Protein AF-A0A946FJX3-F1 (afdb_monomer)

Foldseek 3Di:
DLVLVLLVLLQVVAADDEDDDDDDPVSVVLCVVSNRHPDDPPPQPCCCVVPVDHQADEDDPVGDDPPPPHHHDPVSSQVSVQVVQVVDPPGGDDDDDDDDDDDPPCVVVVVVSRQVNADPVGRQCVPLVSVCVSVVNPRPDVDDPDVPCVLVVPPVFDQQDALDDDDPVLSSVLCCCQVVVDDDDDDDDPPRCPLRSVLSNVVSNVVVVHDDDDDDPDPVSVVSNLVVCVVSVNNLVDDDCDDPQVDVVNSVVSVVVSVVPDDDPDPVVVVVVVVVVVVVVVVVVVVVVVQQQDQFAQARDGVVRVVVVVVVCVVPPDPPVVVVDDDPPPSHDYPLNVVVVVVVVVVVVVVCVVCCVVQNDCVPHPCNVPPDPDQPPVNVVVVVVVVVVVVVVVVVLVVVCVVCVVVVHHDDPDPVSVVVVVVVVVVPDDDDPVDDPVVVVVVVVVVVDDVVVVVVVVVVVVVVVLVVLVVLQVVCLVPVVVNCPPPHCVSVVVSCCVPPPDDAPVVLPPPLVVLVVVLVLLVVLQVLLQVLLVLLVLDDPDDTAFLLSSLLSLLLLVLLLPFDPLLQVQLLQALSDLCLLVLLVVLVVLLVVLVVLQVVLCVLFVFRLVLADALVRLVQLLVLLVVQDPCCVPPPPSPVVSVVSRVSRRTPDDDSVSSSVSSVSSSVSNVSQVCSQPPPSSCVNRPPQRRRSPHPSVSSNSSNVSSVSLCVSLPDDPPSSVSSNCCSRPPDPVSSVSSNVVSVDPSSVVSVVVSVVCVVPDRSHHSVVVSVVSVVVSVVSVVVVVSVVVSPRDD

Mean predicted aligned error: 23.0 Å

Radius of gyration: 53.79 Å; Cα contacts (8 Å, |Δi|>4): 600; chains: 1; bounding box: 114×70×168 Å

Solvent-accessible surface area (backbone atoms only — not comparable to full-atom values): 46460 Å² total; per-residue (Å²): 112,74,68,49,55,53,51,53,38,58,75,65,67,47,58,72,40,72,63,85,77,93,72,64,67,72,64,54,54,53,34,42,75,67,58,23,35,75,47,80,68,87,71,59,63,63,46,23,70,76,66,75,45,79,73,82,75,82,39,55,78,93,70,56,62,93,90,56,96,66,35,58,43,75,65,57,44,51,51,53,47,40,60,57,37,64,77,41,94,91,54,76,83,78,90,81,86,87,88,79,91,80,84,65,74,64,53,58,58,54,54,70,68,36,75,89,71,43,54,94,92,60,41,63,74,76,37,67,70,53,35,19,71,64,64,75,44,83,57,84,62,84,49,86,92,47,80,59,64,68,78,71,61,60,74,85,56,83,77,68,59,68,80,55,85,67,54,74,66,47,43,49,52,31,33,40,39,42,75,66,64,43,90,80,87,88,86,76,66,92,87,70,48,64,61,50,43,49,44,25,28,53,50,29,28,45,75,72,70,51,86,84,87,88,84,70,97,47,70,70,60,51,54,55,36,50,54,50,32,38,76,67,72,44,36,83,78,58,85,84,79,84,61,97,68,64,43,71,67,53,54,51,51,54,54,48,53,47,68,70,59,65,82,68,90,68,64,59,68,61,54,49,53,52,49,52,52,51,50,51,51,48,53,55,52,50,50,52,56,49,56,37,64,33,71,51,58,51,56,76,35,26,47,48,54,52,55,51,53,53,58,60,50,72,78,51,96,66,69,73,74,57,78,73,62,78,68,83,66,59,53,68,42,34,61,67,57,53,52,53,50,50,54,50,50,51,52,50,49,51,49,50,52,54,45,35,73,80,61,42,57,70,90,73,33,94,62,56,86,63,81,74,89,79,70,54,73,71,50,47,56,47,47,53,49,48,52,49,49,48,50,49,50,50,51,49,49,54,51,46,43,53,48,33,52,71,77,74,37,84,64,61,95,40,77,66,50,39,48,50,52,50,52,57,53,66,70,43,80,80,79,64,87,95,52,63,73,68,52,52,64,49,43,65,65,56,60,77,40,75,73,60,56,53,60,54,48,64,55,50,58,59,52,53,58,56,53,52,37,56,52,58,53,57,59,39,72,76,42,56,68,65,42,52,72,74,71,47,71,62,66,58,52,55,35,47,56,75,71,65,58,100,75,69,70,62,78,68,69,67,55,48,64,49,39,52,52,54,31,60,55,44,58,60,50,47,58,53,45,38,55,49,33,61,67,62,51,51,65,68,94,88,73,77,50,22,52,37,51,45,49,51,34,51,53,53,30,52,56,48,53,73,50,57,77,56,15,66,77,36,25,75,67,29,27,82,52,88,55,30,47,60,52,46,52,51,53,51,55,54,50,51,53,43,51,52,44,49,52,50,42,28,72,77,30,35,33,45,68,89,62,48,72,57,52,65,55,34,47,50,35,27,50,35,42,64,71,49,57,100,60,22,94,81,74,36,69,62,37,49,50,36,53,48,47,41,49,73,16,45,36,68,56,88,49,65,67,53,42,34,49,41,34,50,53,50,30,54,43,44,46,51,47,52,49,62,49,64,33,67,65,55,45,66,67,37,38,92,65,54,57,42,91,76,38,61,57,68,32,42,40,48,9,16,49,50,26,50,53,50,45,70,75,39,55,71,85,49,68,54,27,48,48,29,50,50,47,74,56,65,58,57,75,69,63,50,52,58,37,28,54,54,46,69,37,83,62,40,63,56,51,49,54,51,46,60,78,40,66,87,52,55,49,82,42,45,47,68,59,53,40,53,53,43,48,52,54,29,53,56,50,44,62,52,54,52,58,57,51,73,71,62,67,72,103

Structure (mmCIF, N/CA/C/O backbone):
data_AF-A0A946FJX3-F1
#
_entry.id   AF-A0A946FJX3-F1
#
loop_
_atom_site.group_PDB
_atom_site.id
_atom_site.type_symbol
_atom_site.label_atom_id
_atom_site.label_alt_id
_atom_site.label_comp_id
_atom_site.label_asym_id
_atom_site.label_entity_id
_atom_site.label_seq_id
_atom_site.pdbx_PDB_ins_code
_atom_site.Cartn_x
_atom_site.Cartn_y
_atom_site.Cartn_z
_atom_site.occupancy
_atom_site.B_iso_or_equiv
_atom_site.auth_seq_id
_atom_site.auth_comp_id
_atom_site.auth_asym_id
_atom_site.auth_atom_id
_atom_site.pdbx_PDB_model_num
ATOM 1 N N . GLU A 1 1 ? -13.653 8.652 41.534 1.00 46.06 1 GLU A N 1
ATOM 2 C CA . GLU A 1 1 ? -14.852 9.338 42.064 1.00 46.06 1 GLU A CA 1
ATOM 3 C C . GLU A 1 1 ? -14.863 9.327 43.594 1.00 46.06 1 GLU A C 1
ATOM 5 O O . GLU A 1 1 ? -14.517 8.292 44.162 1.00 46.06 1 GLU A O 1
ATOM 10 N N . PRO A 1 2 ? -15.274 10.421 44.262 1.00 45.06 2 PRO A N 1
ATOM 11 C CA . PRO A 1 2 ? -15.344 10.531 45.730 1.00 45.06 2 PRO A CA 1
ATOM 12 C C . PRO A 1 2 ? -16.127 9.388 46.402 1.00 45.06 2 PRO A C 1
ATOM 14 O O . PRO A 1 2 ? -15.695 8.830 47.410 1.00 45.06 2 PRO A O 1
ATOM 17 N N . MET A 1 3 ? -17.206 8.930 45.762 1.00 47.16 3 MET A N 1
ATOM 18 C CA . MET A 1 3 ? -18.043 7.831 46.254 1.00 47.16 3 MET A CA 1
ATOM 19 C C . MET A 1 3 ? -17.357 6.459 46.273 1.00 47.16 3 MET A C 1
ATOM 21 O O . MET A 1 3 ? -17.781 5.575 47.016 1.00 47.16 3 MET A O 1
ATOM 25 N N . ALA A 1 4 ? -16.319 6.231 45.466 1.00 48.00 4 ALA A N 1
ATOM 26 C CA . ALA A 1 4 ? -15.557 4.980 45.517 1.00 48.00 4 ALA A CA 1
ATOM 27 C C . ALA A 1 4 ? -14.671 4.919 46.774 1.00 48.00 4 ALA A C 1
ATOM 29 O O . ALA A 1 4 ? -14.550 3.866 47.399 1.00 48.00 4 ALA A O 1
ATOM 30 N N . LEU A 1 5 ? -14.119 6.066 47.188 1.00 52.66 5 LEU A N 1
ATOM 31 C CA . LEU A 1 5 ? -13.313 6.197 48.403 1.00 52.66 5 LEU A CA 1
ATOM 32 C C . LEU A 1 5 ? -14.172 6.022 49.662 1.00 52.66 5 LEU A C 1
ATOM 34 O O . LEU A 1 5 ? -13.809 5.246 50.543 1.00 52.66 5 LEU A O 1
ATOM 38 N N . ILE A 1 6 ? -15.344 6.664 49.704 1.00 56.00 6 ILE A N 1
ATOM 39 C CA . ILE A 1 6 ? -16.327 6.514 50.790 1.00 56.00 6 ILE A CA 1
ATOM 40 C C . ILE A 1 6 ? -16.751 5.049 50.929 1.00 56.00 6 ILE A C 1
ATOM 42 O O . ILE A 1 6 ? -16.707 4.481 52.017 1.00 56.00 6 ILE A O 1
ATOM 46 N N . ARG A 1 7 ? -17.064 4.379 49.815 1.00 57.09 7 ARG A N 1
ATOM 47 C CA . ARG A 1 7 ? -17.415 2.951 49.821 1.00 57.09 7 ARG A CA 1
ATOM 48 C C . ARG A 1 7 ? -16.265 2.057 50.291 1.00 57.09 7 ARG A C 1
ATOM 50 O O . ARG A 1 7 ? -16.512 1.083 50.996 1.00 57.09 7 ARG A O 1
ATOM 57 N N . ALA A 1 8 ? -15.016 2.380 49.952 1.00 56.09 8 ALA A N 1
ATOM 58 C CA . ALA A 1 8 ? -13.848 1.639 50.432 1.00 56.09 8 ALA A CA 1
ATOM 59 C C . ALA A 1 8 ? -13.615 1.812 51.944 1.00 56.09 8 ALA A C 1
ATOM 61 O O . ALA A 1 8 ? -13.263 0.847 52.622 1.00 56.09 8 ALA A O 1
ATOM 62 N N . ILE A 1 9 ? -13.848 3.017 52.467 1.00 61.53 9 ILE A N 1
ATOM 63 C CA . ILE A 1 9 ? -13.797 3.348 53.898 1.00 61.53 9 ILE A CA 1
ATOM 64 C C . ILE A 1 9 ? -14.846 2.548 54.679 1.00 61.53 9 ILE A C 1
ATOM 66 O O . ILE A 1 9 ? -14.508 1.881 55.660 1.00 61.53 9 ILE A O 1
ATOM 70 N N . LEU A 1 10 ? -16.090 2.547 54.191 1.00 56.94 10 LEU A N 1
ATOM 71 C CA . LEU A 1 10 ? -17.204 1.819 54.801 1.00 56.94 10 LEU A CA 1
ATOM 72 C C . LEU A 1 10 ? -16.977 0.304 54.777 1.00 56.94 10 LEU A C 1
ATOM 74 O O . LEU A 1 10 ? -17.102 -0.356 55.805 1.00 56.94 10 LEU A O 1
ATOM 78 N N . ARG A 1 11 ? -16.553 -0.250 53.632 1.00 56.31 11 ARG A N 1
ATOM 79 C CA . ARG A 1 11 ? -16.230 -1.684 53.496 1.00 56.31 11 ARG A CA 1
ATOM 80 C C . ARG A 1 11 ? -15.148 -2.146 54.463 1.00 56.31 11 ARG A C 1
ATOM 82 O O . ARG A 1 11 ? -15.175 -3.283 54.918 1.00 56.31 11 ARG A O 1
ATOM 89 N N . ARG A 1 12 ? -14.183 -1.279 54.766 1.00 61.81 12 ARG A N 1
ATOM 90 C CA . ARG A 1 12 ? -13.089 -1.579 55.696 1.00 61.81 12 ARG A CA 1
ATOM 91 C C . ARG A 1 12 ? -13.442 -1.288 57.156 1.00 61.81 12 ARG A C 1
ATOM 93 O O . ARG A 1 12 ? -12.568 -1.448 58.002 1.00 61.81 12 ARG A O 1
ATOM 100 N N . LYS A 1 13 ? -14.686 -0.870 57.442 1.00 60.06 13 LYS A N 1
ATOM 101 C CA . LYS A 1 13 ? -15.153 -0.437 58.769 1.00 60.06 13 LYS A CA 1
ATOM 102 C C . LYS A 1 13 ? -14.174 0.535 59.432 1.00 60.06 13 LYS A C 1
ATOM 104 O O . LYS A 1 13 ? -13.895 0.435 60.623 1.00 60.06 13 LYS A O 1
ATOM 109 N N . VAL A 1 14 ? -13.594 1.437 58.639 1.00 61.53 14 VAL A N 1
ATOM 110 C CA . VAL A 1 14 ? -12.620 2.396 59.159 1.00 61.53 14 VAL A CA 1
ATOM 111 C C . VAL A 1 14 ? -13.385 3.441 59.953 1.00 61.53 14 VAL A C 1
ATOM 113 O O . VAL A 1 14 ? -14.088 4.270 59.381 1.00 61.53 14 VAL A O 1
ATOM 116 N N . SER A 1 15 ? -13.253 3.369 61.270 1.00 64.56 15 SER A N 1
ATOM 117 C CA . SER A 1 15 ? -13.738 4.372 62.208 1.00 64.56 15 SER A CA 1
ATOM 118 C C . SER A 1 15 ? -12.673 5.448 62.442 1.00 64.56 15 SER A C 1
ATOM 120 O O . SER A 1 15 ? -11.487 5.234 62.177 1.00 64.56 15 SER A O 1
ATOM 122 N N . ASN A 1 16 ? -13.085 6.591 62.993 1.00 60.00 16 ASN A N 1
ATOM 123 C CA . ASN A 1 16 ? -12.206 7.690 63.422 1.00 60.00 16 ASN A CA 1
ATOM 124 C C . ASN A 1 16 ? -11.522 8.463 62.285 1.00 60.00 16 ASN A C 1
ATOM 126 O O . ASN A 1 16 ? -10.405 8.963 62.437 1.00 60.00 16 ASN A O 1
ATOM 130 N N . LEU A 1 17 ? -12.178 8.579 61.133 1.00 60.81 17 LEU A N 1
ATOM 131 C CA . LEU A 1 17 ? -11.685 9.428 60.058 1.00 60.81 17 LEU A CA 1
ATOM 132 C C . LEU A 1 17 ? -11.920 10.904 60.367 1.00 60.81 17 LEU A C 1
ATOM 134 O O . LEU A 1 17 ? -12.967 11.298 60.880 1.00 60.81 17 LEU A O 1
ATOM 138 N N . LYS A 1 18 ? -10.932 11.721 60.001 1.00 51.88 18 LYS A N 1
ATOM 139 C CA . LYS A 1 18 ? -10.958 13.176 60.138 1.00 51.88 18 LYS A CA 1
ATOM 140 C C . LYS A 1 18 ? -11.013 13.793 58.748 1.00 51.88 18 LYS A C 1
ATOM 142 O O . LYS A 1 18 ? -10.108 13.577 57.941 1.00 51.88 18 LYS A O 1
ATOM 147 N N . VAL A 1 19 ? -12.072 14.541 58.459 1.00 55.62 19 VAL A N 1
ATOM 148 C CA . VAL A 1 19 ? -12.203 15.234 57.173 1.00 55.62 19 VAL A CA 1
ATOM 149 C C . VAL A 1 19 ? -11.314 16.480 57.195 1.00 55.62 19 VAL A C 1
ATOM 151 O O . VAL A 1 19 ? -11.425 17.308 58.098 1.00 55.62 19 VAL A O 1
ATOM 154 N N . VAL A 1 20 ? -10.409 16.599 56.219 1.00 44.38 20 VAL A N 1
ATOM 155 C CA . VAL A 1 20 ? -9.497 17.744 56.062 1.00 44.38 20 VAL A CA 1
ATOM 156 C C . VAL A 1 20 ? -9.786 18.406 54.714 1.00 44.38 20 VAL A C 1
ATOM 158 O O . VAL A 1 20 ? -9.312 17.942 53.681 1.00 44.38 20 VAL A O 1
ATOM 161 N N . GLY A 1 21 ? -10.591 19.470 54.724 1.00 50.50 21 GLY A N 1
ATOM 162 C CA . GLY A 1 21 ? -10.989 20.229 53.530 1.00 50.50 21 GLY A CA 1
ATOM 163 C C . GLY A 1 21 ? -12.506 20.285 53.323 1.00 50.50 21 GLY A C 1
ATOM 164 O O . GLY A 1 21 ? -13.260 19.696 54.094 1.00 50.50 21 GLY A O 1
ATOM 165 N N . SER A 1 22 ? -12.950 21.002 52.286 1.00 46.16 22 SER A N 1
ATOM 166 C CA . SER A 1 22 ? -14.371 21.107 51.941 1.00 46.16 22 SER A CA 1
ATOM 167 C C . SER A 1 22 ? -14.832 19.882 51.145 1.00 46.16 22 SER A C 1
ATOM 169 O O . SER A 1 22 ? -14.259 19.526 50.114 1.00 46.16 22 SER A O 1
ATOM 171 N N . ALA A 1 23 ? -15.886 19.230 51.627 1.00 48.88 23 ALA A N 1
ATOM 172 C CA . ALA A 1 23 ? -16.577 18.147 50.935 1.00 48.88 23 ALA A CA 1
ATOM 173 C C . ALA A 1 23 ? -18.059 18.516 50.776 1.00 48.88 23 ALA A C 1
ATOM 175 O O . ALA A 1 23 ? -18.607 19.270 51.578 1.00 48.88 23 ALA A O 1
ATOM 176 N N . HIS A 1 24 ? -18.713 18.021 49.722 1.00 49.03 24 HIS A N 1
ATOM 177 C CA . HIS A 1 24 ? -20.153 18.221 49.537 1.00 49.03 24 HIS A CA 1
ATOM 178 C C . HIS A 1 24 ? -20.919 17.611 50.725 1.00 49.03 24 HIS A C 1
ATOM 180 O O . HIS A 1 24 ? -20.652 16.476 51.106 1.00 49.03 24 HIS A O 1
ATOM 186 N N . GLY A 1 25 ? -21.879 18.349 51.299 1.00 47.72 25 GLY A N 1
ATOM 187 C CA . GLY A 1 25 ? -22.537 17.984 52.568 1.00 47.72 25 GLY A CA 1
ATOM 188 C C . GLY A 1 25 ? -23.137 16.571 52.616 1.00 47.72 25 GLY A C 1
ATOM 189 O O . GLY A 1 25 ? -23.044 15.905 53.640 1.00 47.72 25 GLY A O 1
ATOM 190 N N . ILE A 1 26 ? -23.636 16.058 51.484 1.00 46.56 26 ILE A N 1
ATOM 191 C CA . ILE A 1 26 ? -24.169 14.687 51.375 1.00 46.56 26 ILE A CA 1
ATOM 192 C C . ILE A 1 26 ? -23.117 13.609 51.692 1.00 46.56 26 ILE A C 1
ATOM 194 O O . ILE A 1 26 ? -23.454 12.585 52.284 1.00 46.56 26 ILE A O 1
ATOM 198 N N . ASP A 1 27 ? -21.852 13.834 51.336 1.00 57.12 27 ASP A N 1
ATOM 199 C CA . ASP A 1 27 ? -20.774 12.852 51.491 1.00 57.12 27 ASP A CA 1
ATOM 200 C C . ASP A 1 27 ? -20.306 12.738 52.951 1.00 57.12 27 ASP A C 1
ATOM 202 O O . ASP A 1 27 ? -19.949 11.655 53.421 1.00 57.12 27 ASP A O 1
ATOM 206 N N . VAL A 1 28 ? -20.334 13.856 53.685 1.00 58.06 28 VAL A N 1
ATOM 207 C CA . VAL A 1 28 ? -19.944 13.927 55.101 1.00 58.06 28 VAL A CA 1
ATOM 208 C C . VAL A 1 28 ? -21.049 13.365 55.987 1.00 58.06 28 VAL A C 1
ATOM 210 O O . VAL A 1 28 ? -20.761 12.573 56.881 1.00 58.06 28 VAL A O 1
ATOM 213 N N . ASP A 1 29 ? -22.310 13.684 55.694 1.00 53.59 29 ASP A N 1
ATOM 214 C CA . ASP A 1 29 ? -23.458 13.165 56.442 1.00 53.59 29 ASP A CA 1
ATOM 215 C C . ASP A 1 29 ? -23.553 11.633 56.352 1.00 53.59 29 ASP A C 1
ATOM 217 O O . ASP A 1 29 ? -23.833 10.968 57.351 1.00 53.59 29 ASP A O 1
ATOM 221 N N . LEU A 1 30 ? -23.247 11.053 55.184 1.00 54.47 30 LEU A N 1
ATOM 222 C CA . LEU A 1 30 ? -23.180 9.600 54.981 1.00 54.47 30 LEU A CA 1
ATOM 223 C C . LEU A 1 30 ? -22.065 8.939 55.805 1.00 54.47 30 LEU A C 1
ATOM 225 O O . LEU A 1 30 ? -22.273 7.868 56.372 1.00 54.47 30 LEU A O 1
ATOM 229 N N . LEU A 1 31 ? -20.892 9.569 55.900 1.00 60.12 31 LEU A N 1
ATOM 230 C CA . LEU A 1 31 ? -19.769 9.065 56.697 1.00 60.12 31 LEU A CA 1
ATOM 231 C C . LEU A 1 31 ? -19.991 9.228 58.210 1.00 60.12 31 LEU A C 1
ATOM 233 O O . LEU A 1 31 ? -19.576 8.362 58.984 1.00 60.12 31 LEU A O 1
ATOM 237 N N . CYS A 1 32 ? -20.661 10.302 58.631 1.00 56.47 32 CYS A N 1
ATOM 238 C CA . CYS A 1 32 ? -21.073 10.525 60.017 1.00 56.47 32 CYS A CA 1
ATOM 239 C C . CYS A 1 32 ? -22.176 9.541 60.434 1.00 56.47 32 CYS A C 1
ATOM 241 O O . CYS A 1 32 ? -22.057 8.889 61.469 1.00 56.47 32 CYS A O 1
ATOM 243 N N . GLY A 1 33 ? -23.214 9.363 59.607 1.00 50.56 33 GLY A N 1
ATOM 244 C CA . GLY A 1 33 ? -24.300 8.407 59.859 1.00 50.56 33 GLY A CA 1
ATOM 245 C C . GLY A 1 33 ? -23.825 6.952 59.924 1.00 50.56 33 GLY A C 1
ATOM 246 O O . GLY A 1 33 ? -24.407 6.139 60.636 1.00 50.56 33 GLY A O 1
ATOM 247 N N . ALA A 1 34 ? -22.726 6.640 59.237 1.00 56.03 34 ALA A N 1
ATOM 248 C CA . ALA A 1 34 ? -22.057 5.345 59.282 1.00 56.03 34 ALA A CA 1
ATOM 249 C C . ALA A 1 34 ? -21.139 5.125 60.499 1.00 56.03 34 ALA A C 1
ATOM 251 O O . ALA A 1 34 ? -20.547 4.052 60.619 1.00 56.03 34 ALA A O 1
ATOM 252 N N . GLY A 1 35 ? -20.937 6.140 61.348 1.00 55.56 35 GLY A N 1
ATOM 253 C CA . GLY A 1 35 ? -19.963 6.105 62.445 1.00 55.56 35 GLY A CA 1
ATOM 254 C C . GLY A 1 35 ? -18.494 6.091 61.991 1.00 55.56 35 GLY A C 1
ATOM 255 O O . GLY A 1 35 ? -17.604 5.792 62.785 1.00 55.56 35 GLY A O 1
ATOM 256 N N . ALA A 1 36 ? -18.221 6.385 60.715 1.00 60.25 36 ALA A N 1
ATOM 257 C CA . ALA A 1 36 ? -16.876 6.347 60.140 1.00 60.25 36 ALA A CA 1
ATOM 258 C C . ALA A 1 36 ? -16.088 7.642 60.406 1.00 60.25 36 ALA A C 1
ATOM 260 O O . ALA A 1 36 ? -14.871 7.601 60.597 1.00 60.25 36 ALA A O 1
ATOM 261 N N . VAL A 1 37 ? -16.775 8.788 60.444 1.00 59.62 37 VAL A N 1
ATOM 262 C CA . VAL A 1 37 ? -16.197 10.098 60.781 1.00 59.62 37 VAL A CA 1
ATOM 263 C C . VAL A 1 37 ? -16.619 10.487 62.191 1.00 59.62 37 VAL A C 1
ATOM 265 O O . VAL A 1 37 ? -17.807 10.599 62.475 1.00 59.62 37 VAL A O 1
ATOM 268 N N . SER A 1 38 ? -15.636 10.703 63.066 1.00 53.06 38 SER A N 1
ATOM 269 C CA . SER A 1 38 ? -15.865 11.147 64.446 1.00 53.06 38 SER A CA 1
ATOM 270 C C . SER A 1 38 ? -15.887 12.672 64.579 1.00 53.06 38 SER A C 1
ATOM 272 O O . SER A 1 38 ? -16.494 13.196 65.507 1.00 53.06 38 SER A O 1
ATOM 274 N N . VAL A 1 39 ? -15.242 13.397 63.654 1.00 46.88 39 VAL A N 1
ATOM 275 C CA . VAL A 1 39 ? -15.092 14.859 63.709 1.00 46.88 39 VAL A CA 1
ATOM 276 C C . VAL A 1 39 ? -15.220 15.472 62.311 1.00 46.88 39 VAL A C 1
ATOM 278 O O . VAL A 1 39 ? -14.409 15.188 61.424 1.00 46.88 39 VAL A O 1
ATOM 281 N N . SER A 1 40 ? -16.199 16.367 62.137 1.00 50.44 40 SER A N 1
ATOM 282 C CA . SER A 1 40 ? -16.328 17.252 60.971 1.00 50.44 40 SER A CA 1
ATOM 283 C C . SER A 1 40 ? -15.848 18.657 61.342 1.00 50.44 40 SER A C 1
ATOM 285 O O . SER A 1 40 ? -16.381 19.286 62.253 1.00 50.44 40 SER A O 1
ATOM 287 N N . ALA A 1 41 ? -14.796 19.136 60.675 1.00 48.94 41 ALA A N 1
ATOM 288 C CA . ALA A 1 41 ? -14.066 20.345 61.057 1.00 48.94 41 ALA A CA 1
ATOM 289 C C . ALA A 1 41 ? -14.566 21.638 60.381 1.00 48.94 41 ALA A C 1
ATOM 291 O O . ALA A 1 41 ? -13.777 22.558 60.175 1.00 48.94 41 ALA A O 1
ATOM 292 N N . GLU A 1 42 ? -15.857 21.764 60.073 1.00 53.56 42 GLU A N 1
ATOM 293 C CA . GLU A 1 42 ? -16.443 23.054 59.681 1.00 53.56 42 GLU A CA 1
ATOM 294 C C . GLU A 1 42 ? -17.167 23.709 60.861 1.00 53.56 42 GLU A C 1
ATOM 296 O O . GLU A 1 42 ? -18.385 23.651 60.968 1.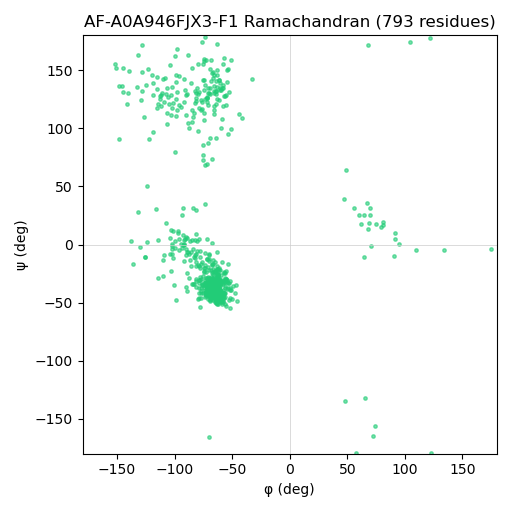00 53.56 42 GLU A O 1
ATOM 301 N N . SER A 1 43 ? -16.374 24.333 61.745 1.00 49.81 43 SER A N 1
ATOM 302 C CA . SER A 1 43 ? -16.740 25.552 62.507 1.00 49.81 43 SER A CA 1
ATOM 303 C C . SER A 1 43 ? -15.692 25.975 63.550 1.00 49.81 43 SER A C 1
ATOM 305 O O . SER A 1 43 ? -15.851 27.019 64.175 1.00 49.81 43 SER A O 1
ATOM 307 N N . TYR A 1 44 ? -14.616 25.207 63.753 1.00 47.34 44 TYR A N 1
ATOM 308 C CA . TYR A 1 44 ? -13.628 25.498 64.804 1.00 47.34 44 TYR A CA 1
ATOM 309 C C . TYR A 1 44 ? -12.379 26.227 64.286 1.00 47.34 44 TYR A C 1
ATOM 311 O O . TYR A 1 44 ? -11.992 27.265 64.814 1.00 47.34 44 TYR A O 1
ATOM 319 N N . VAL A 1 45 ? -11.790 25.730 63.192 1.00 43.53 45 VAL A N 1
ATOM 320 C CA . VAL A 1 45 ? -10.514 26.239 62.653 1.00 43.53 45 VAL A CA 1
ATOM 321 C C . VAL A 1 45 ? -10.671 27.615 61.995 1.00 43.53 45 VAL A C 1
ATOM 323 O O . VAL A 1 45 ? -9.812 28.475 62.164 1.00 43.53 45 VAL A O 1
ATOM 326 N N . GLY A 1 46 ? -11.793 27.861 61.306 1.00 46.38 46 GLY A N 1
ATOM 327 C CA . GLY A 1 46 ? -12.081 29.171 60.708 1.00 46.38 46 GLY A CA 1
ATOM 328 C C . GLY A 1 46 ? -12.277 30.268 61.757 1.00 46.38 46 GLY A C 1
ATOM 329 O O . GLY A 1 46 ? -11.787 31.375 61.591 1.00 46.38 46 GLY A O 1
ATOM 330 N N . PHE A 1 47 ? -12.903 29.951 62.896 1.00 55.25 47 PHE A N 1
ATOM 331 C CA . PHE A 1 47 ? -13.125 30.931 63.961 1.00 55.25 47 PHE A CA 1
ATOM 332 C C . PHE A 1 47 ? -11.815 31.369 64.636 1.00 55.25 47 PHE A C 1
ATOM 334 O O . PHE A 1 47 ? -11.619 32.557 64.903 1.00 55.25 47 PHE A O 1
ATOM 341 N N . GLU A 1 48 ? -10.892 30.432 64.873 1.00 58.41 48 GLU A N 1
ATOM 342 C CA . GLU A 1 48 ? -9.568 30.753 65.412 1.00 58.41 48 GLU A CA 1
ATOM 343 C C . GLU A 1 48 ? -8.715 31.539 64.406 1.00 58.41 48 GLU A C 1
ATOM 345 O O . GLU A 1 48 ? -8.062 32.506 64.792 1.00 58.41 48 GLU A O 1
ATOM 350 N N . GLN A 1 49 ? -8.763 31.196 63.115 1.00 51.31 49 GLN A N 1
ATOM 351 C CA . GLN A 1 49 ? -8.044 31.934 62.070 1.00 51.31 49 GLN A CA 1
ATOM 352 C C . GLN A 1 49 ? -8.594 33.350 61.854 1.00 51.31 49 GLN A C 1
ATOM 354 O O . GLN A 1 49 ? -7.817 34.301 61.767 1.00 51.31 49 GLN A O 1
ATOM 359 N N . ASP A 1 50 ? -9.917 33.509 61.822 1.00 50.16 50 ASP A N 1
ATOM 360 C CA . ASP A 1 50 ? -10.568 34.786 61.516 1.00 50.16 50 ASP A CA 1
ATOM 361 C C . ASP A 1 50 ? -10.570 35.749 62.713 1.00 50.16 50 ASP A C 1
ATOM 363 O O . ASP A 1 50 ? -10.535 36.973 62.546 1.00 50.16 50 ASP A O 1
ATOM 367 N N . PHE A 1 51 ? -10.600 35.218 63.942 1.00 60.06 51 PHE A N 1
ATOM 368 C CA . PHE A 1 51 ? -10.745 36.024 65.157 1.00 60.06 51 PHE A CA 1
ATOM 369 C C . PHE A 1 51 ? -9.631 35.826 66.191 1.00 60.06 51 PHE A C 1
ATOM 371 O O . PHE A 1 51 ? -9.675 36.471 67.241 1.00 60.06 51 PHE A O 1
ATOM 378 N N . GLY A 1 52 ? -8.618 34.997 65.924 1.00 64.19 52 GLY A N 1
ATOM 379 C CA . GLY A 1 52 ? -7.479 34.768 66.824 1.00 64.19 52 GLY A CA 1
ATOM 380 C C . GLY A 1 52 ? -7.878 34.211 68.193 1.00 64.19 52 GLY A C 1
ATOM 381 O O . GLY A 1 52 ? -7.201 34.481 69.182 1.00 64.19 52 GLY A O 1
ATOM 382 N N . MET A 1 53 ? -9.023 33.529 68.274 1.00 67.31 53 MET A N 1
ATOM 383 C CA . MET A 1 53 ? -9.586 32.988 69.510 1.00 67.31 53 MET A CA 1
ATOM 384 C C . MET A 1 53 ? -9.869 31.500 69.326 1.00 67.31 53 MET A C 1
ATOM 386 O O . MET A 1 53 ? -10.798 31.138 68.609 1.00 67.31 53 MET A O 1
ATOM 390 N N . ALA A 1 54 ? -9.094 30.650 69.995 1.00 69.94 54 ALA A N 1
ATOM 391 C CA . ALA A 1 54 ? -9.354 29.217 70.051 1.00 69.94 54 ALA A CA 1
ATOM 392 C C . ALA A 1 54 ? -10.535 28.964 70.990 1.00 69.94 54 ALA A C 1
ATOM 394 O O . ALA A 1 54 ? -10.426 29.230 72.186 1.00 69.94 54 ALA A O 1
ATOM 395 N N . LEU A 1 55 ? -11.668 28.496 70.460 1.00 72.94 55 LEU A N 1
ATOM 396 C CA . LEU A 1 55 ? -12.804 28.088 71.292 1.00 72.94 55 LEU A CA 1
ATOM 397 C C . LEU A 1 55 ? -12.360 26.993 72.289 1.00 72.94 55 LEU A C 1
ATOM 399 O O . LEU A 1 55 ? -11.314 26.386 72.098 1.00 72.94 55 LEU A O 1
ATOM 403 N N . PRO A 1 56 ? -13.087 26.742 73.387 1.00 70.62 56 PRO A N 1
ATOM 404 C CA . PRO A 1 56 ? -12.775 25.617 74.258 1.00 70.62 56 PRO A CA 1
ATOM 405 C C . PRO A 1 56 ? -13.071 24.293 73.543 1.00 70.62 56 PRO A C 1
ATOM 407 O O . PRO A 1 56 ? -13.821 24.265 72.570 1.00 70.62 56 PRO A O 1
ATOM 410 N N . GLU A 1 57 ? -12.474 23.189 73.974 1.00 66.62 57 GLU A N 1
ATOM 411 C CA . GLU A 1 57 ? -12.768 21.861 73.422 1.00 66.62 57 GLU A CA 1
ATOM 412 C C . GLU A 1 57 ? -13.903 21.212 74.230 1.00 66.62 57 GLU A C 1
ATOM 414 O O . GLU A 1 57 ? -13.906 21.280 75.461 1.00 66.62 57 GLU A O 1
ATOM 419 N N . PHE A 1 58 ? -14.899 20.643 73.544 1.00 66.25 58 PHE A N 1
ATOM 420 C CA . PHE A 1 58 ? -16.011 19.930 74.176 1.00 66.25 58 PHE A CA 1
ATOM 421 C C . PHE A 1 58 ? -15.709 18.436 74.178 1.00 66.25 58 PHE A C 1
ATOM 423 O O . PHE A 1 58 ? -15.536 17.861 73.106 1.00 66.25 58 PHE A O 1
ATOM 430 N N . GLN A 1 59 ? -15.650 17.820 75.355 1.00 62.84 59 GLN A N 1
ATOM 431 C CA . GLN A 1 59 ? -15.376 16.390 75.497 1.00 62.84 59 GLN A CA 1
ATOM 432 C C . GLN A 1 59 ? -16.632 15.669 75.971 1.00 62.84 59 GLN A C 1
ATOM 434 O O . GLN A 1 59 ? -17.390 16.200 76.780 1.00 62.84 59 GLN A O 1
ATOM 439 N N . THR A 1 60 ? -16.874 14.459 75.478 1.00 57.94 60 THR A N 1
ATOM 440 C CA . THR A 1 60 ? -17.949 13.625 76.027 1.00 57.94 60 THR A CA 1
ATOM 441 C C . THR A 1 60 ? -17.525 13.038 77.381 1.00 57.94 60 THR A C 1
ATOM 443 O O . THR A 1 60 ? -16.334 12.933 77.669 1.00 57.94 60 THR A O 1
ATOM 446 N N . GLU A 1 61 ? -18.480 12.688 78.254 1.00 58.69 61 GLU A N 1
ATOM 447 C CA . GLU A 1 61 ? -18.169 12.165 79.602 1.00 58.69 61 GLU A CA 1
ATOM 448 C C . GLU A 1 61 ? -17.267 10.919 79.569 1.00 58.69 61 GLU A C 1
ATOM 450 O O . GLU A 1 61 ? -16.456 10.731 80.474 1.00 58.69 61 GLU A O 1
ATOM 455 N N . ASP A 1 62 ? -17.352 10.123 78.501 1.00 57.19 62 ASP A N 1
ATOM 456 C CA . ASP A 1 62 ? -16.542 8.919 78.297 1.00 57.19 62 ASP A CA 1
ATOM 457 C C . ASP A 1 62 ? -15.084 9.218 77.875 1.00 57.19 62 ASP A C 1
ATOM 459 O O . ASP A 1 62 ? -14.224 8.341 77.962 1.00 57.19 62 ASP A O 1
ATOM 463 N N . GLU A 1 63 ? -14.785 10.446 77.437 1.00 54.81 63 GLU A N 1
ATOM 464 C CA . GLU A 1 63 ? -13.478 10.867 76.899 1.00 54.81 63 GLU A CA 1
ATOM 465 C C . GLU A 1 63 ? -12.645 11.711 77.884 1.00 54.81 63 GLU A C 1
ATOM 467 O O . GLU A 1 63 ? -11.476 11.994 77.619 1.00 54.81 63 GLU A O 1
ATOM 472 N N . ALA A 1 64 ? -13.218 12.124 79.019 1.00 57.59 64 ALA A N 1
ATOM 473 C CA . ALA A 1 64 ? -12.582 13.062 79.944 1.00 57.59 64 ALA A CA 1
ATOM 474 C C . ALA A 1 64 ? -11.554 12.391 80.884 1.00 57.59 64 ALA A C 1
ATOM 476 O O . ALA A 1 64 ? -11.888 11.495 81.664 1.00 57.59 64 ALA A O 1
ATOM 477 N N . GLU A 1 65 ? -10.301 12.869 80.884 1.00 56.59 65 GLU A N 1
ATOM 478 C CA . GLU A 1 65 ? -9.270 12.415 81.832 1.00 56.59 65 GLU A CA 1
ATOM 479 C C . GLU A 1 65 ? -9.541 12.937 83.265 1.00 56.59 65 GLU A C 1
ATOM 481 O O . GLU A 1 65 ? -9.656 14.152 83.475 1.00 56.59 65 GLU A O 1
ATOM 486 N N . PRO A 1 66 ? -9.602 12.067 84.297 1.00 51.84 66 PRO A N 1
ATOM 487 C CA . PRO A 1 66 ? -9.893 12.501 85.660 1.00 51.84 66 PRO A CA 1
ATOM 488 C C . PRO A 1 66 ? -8.779 13.392 86.230 1.00 51.84 66 PRO A C 1
ATOM 490 O O . PRO A 1 66 ? -7.647 12.951 86.421 1.00 51.84 66 PRO A O 1
ATOM 493 N N . GLY A 1 67 ? -9.123 14.634 86.581 1.00 56.62 67 GLY A N 1
ATOM 494 C CA . GLY A 1 67 ? -8.233 15.576 87.277 1.00 56.62 67 GLY A CA 1
ATOM 495 C C . GLY A 1 67 ? -7.737 16.755 86.435 1.00 56.62 67 GLY A C 1
ATOM 496 O O . GLY A 1 67 ? -7.124 17.669 86.987 1.00 56.62 67 GLY A O 1
ATOM 497 N N . ILE A 1 68 ? -8.052 16.787 85.140 1.00 54.88 68 ILE A N 1
ATOM 498 C CA . ILE A 1 68 ? -7.875 17.955 84.271 1.00 54.88 68 ILE A CA 1
ATOM 499 C C . ILE A 1 68 ? -9.276 18.518 84.014 1.00 54.88 68 ILE A C 1
ATOM 501 O O . ILE A 1 68 ? -10.212 17.755 83.807 1.00 54.88 68 ILE A O 1
ATOM 505 N N . GLY A 1 69 ? -9.466 19.835 84.116 1.00 58.06 69 GLY A N 1
ATOM 506 C CA . GLY A 1 69 ? -10.784 20.476 84.003 1.00 58.06 69 GLY A CA 1
ATOM 507 C C . GLY A 1 69 ? -11.392 20.383 82.597 1.00 58.06 69 GLY A C 1
ATOM 508 O O . GLY A 1 69 ? -11.407 21.380 81.882 1.00 58.06 69 GLY A O 1
ATOM 509 N N . ALA A 1 70 ? -11.872 19.200 82.210 1.00 63.47 70 ALA A N 1
ATOM 510 C CA . ALA A 1 70 ? -12.549 18.928 80.949 1.00 63.47 70 ALA A CA 1
ATOM 511 C C . ALA A 1 70 ? -13.971 19.505 80.951 1.00 63.47 70 ALA A C 1
ATOM 513 O O . ALA A 1 70 ? -14.706 19.401 81.937 1.00 63.47 70 ALA A O 1
ATOM 514 N N . ILE A 1 71 ? -14.367 20.117 79.836 1.00 69.62 71 ILE A N 1
ATOM 515 C CA . ILE A 1 71 ? -15.719 20.641 79.649 1.00 69.62 71 ILE A CA 1
ATOM 516 C C . ILE A 1 71 ? -16.587 19.527 79.069 1.00 69.62 71 ILE A C 1
ATOM 518 O O . ILE A 1 71 ? -16.488 19.227 77.881 1.00 69.62 71 ILE A O 1
ATOM 522 N N . THR A 1 72 ? -17.442 18.949 79.913 1.00 69.88 72 THR A N 1
ATOM 523 C CA . THR A 1 72 ? -18.280 17.792 79.556 1.00 69.88 72 THR A CA 1
ATOM 524 C C . THR A 1 72 ? -19.768 18.100 79.414 1.00 69.88 72 THR A C 1
ATOM 526 O O . THR A 1 72 ? -20.533 17.266 78.938 1.00 69.88 72 THR A O 1
ATOM 529 N N . THR A 1 73 ? -20.204 19.306 79.795 1.00 77.00 73 THR A N 1
ATOM 530 C CA . THR A 1 73 ? -21.613 19.719 79.711 1.00 77.00 73 THR A CA 1
ATOM 531 C C . THR A 1 73 ? -21.789 20.928 78.795 1.00 77.00 73 THR A C 1
ATOM 533 O O . THR A 1 73 ? -20.957 21.848 78.832 1.00 77.00 73 THR A O 1
ATOM 536 N N . PRO A 1 74 ? -22.839 20.964 77.946 1.00 72.75 74 PRO A N 1
ATOM 537 C CA . PRO A 1 74 ? -23.085 22.092 77.044 1.00 72.75 74 PRO A CA 1
ATOM 538 C C . PRO A 1 74 ? -23.108 23.443 77.774 1.00 72.75 74 PRO A C 1
ATOM 540 O O . PRO A 1 74 ? -22.658 24.459 77.249 1.00 72.75 74 PRO A O 1
ATOM 543 N N . GLU A 1 75 ? -23.583 23.454 79.015 1.00 81.31 75 GLU A N 1
ATOM 544 C CA . GLU A 1 75 ? -23.630 24.608 79.904 1.00 81.31 75 GLU A CA 1
ATOM 545 C C . GLU A 1 75 ? -22.228 25.118 80.249 1.00 81.31 75 GLU A C 1
ATOM 547 O O . GLU A 1 75 ? -21.954 26.304 80.053 1.00 81.31 75 GLU A O 1
ATOM 552 N N . ALA A 1 76 ? -21.321 24.233 80.677 1.00 78.19 76 ALA A N 1
ATOM 553 C CA . ALA A 1 76 ? -19.935 24.599 80.965 1.00 78.19 76 ALA A CA 1
ATOM 554 C C . ALA A 1 76 ? -19.211 25.109 79.706 1.00 78.19 76 ALA A C 1
ATOM 556 O O . ALA A 1 76 ? -18.419 26.052 79.774 1.00 78.19 76 ALA A O 1
ATOM 557 N N . TYR A 1 77 ? -19.539 24.548 78.538 1.00 81.00 77 TYR A N 1
ATOM 558 C CA . TYR A 1 77 ? -19.019 25.015 77.255 1.00 81.00 77 TYR A CA 1
ATOM 559 C C . TYR A 1 77 ? -19.497 26.423 76.923 1.00 81.00 77 TYR A C 1
ATOM 561 O O . TYR A 1 77 ? -18.693 27.303 76.612 1.00 81.00 77 TYR A O 1
ATOM 569 N N . PHE A 1 78 ? -20.802 26.677 77.037 1.00 82.12 78 PHE A N 1
ATOM 570 C CA . PHE A 1 78 ? -21.340 28.008 76.789 1.00 82.12 78 PHE A CA 1
ATOM 571 C C . PHE A 1 78 ? -20.783 29.047 77.758 1.00 82.12 78 PHE A C 1
ATOM 573 O O . PHE A 1 78 ? -20.576 30.186 77.340 1.00 82.12 78 PHE A O 1
ATOM 580 N N . ASP A 1 79 ? -20.521 28.695 79.014 1.00 83.00 79 ASP A N 1
ATOM 581 C CA . ASP A 1 79 ? -19.935 29.616 79.991 1.00 83.00 79 ASP A CA 1
ATOM 582 C C . ASP A 1 79 ? -18.471 29.953 79.650 1.00 83.00 79 ASP A C 1
ATOM 584 O O . ASP A 1 79 ? -18.074 31.126 79.684 1.00 83.00 79 ASP A O 1
ATOM 588 N N . ALA A 1 80 ? -17.688 28.965 79.206 1.00 80.69 80 ALA A N 1
ATOM 589 C CA . ALA A 1 80 ? -16.326 29.179 78.720 1.00 80.69 80 ALA A CA 1
ATOM 590 C C . ALA A 1 80 ? -16.299 30.065 77.459 1.00 80.69 80 ALA A C 1
ATOM 592 O O . ALA A 1 80 ? -15.588 31.073 77.417 1.00 80.69 80 ALA A O 1
ATOM 593 N N . VAL A 1 81 ? -17.156 29.781 76.470 1.00 79.69 81 VAL A N 1
ATOM 594 C CA . VAL A 1 81 ? -17.287 30.603 75.252 1.00 79.69 81 VAL A CA 1
ATOM 595 C C . VAL A 1 81 ? -17.802 32.010 75.571 1.00 79.69 81 VAL A C 1
ATOM 597 O O . VAL A 1 81 ? -17.368 32.983 74.956 1.00 79.69 81 VAL A O 1
ATOM 600 N N . THR A 1 82 ? -18.691 32.161 76.556 1.00 82.75 82 THR A N 1
ATOM 601 C CA . THR A 1 82 ? -19.190 33.478 76.990 1.00 82.75 82 THR A CA 1
ATOM 602 C C . THR A 1 82 ? -18.078 34.314 77.615 1.00 82.75 82 THR A C 1
ATOM 604 O O . THR A 1 82 ? -17.965 35.504 77.314 1.00 82.75 82 THR A O 1
ATOM 607 N N . THR A 1 83 ? -17.217 33.692 78.422 1.00 82.69 83 THR A N 1
ATOM 608 C CA . THR A 1 83 ? -16.041 34.345 79.017 1.00 82.69 83 THR A CA 1
ATOM 609 C C . THR A 1 83 ? -15.063 34.819 77.942 1.00 82.69 83 THR A C 1
ATOM 611 O O . THR A 1 83 ? -14.549 35.935 78.015 1.00 82.69 83 THR A O 1
ATOM 614 N N . MET A 1 84 ? -14.853 34.013 76.900 1.00 79.88 84 MET A N 1
ATOM 615 C CA . MET A 1 84 ? -14.028 34.397 75.755 1.00 79.88 84 MET A CA 1
ATOM 616 C C . MET A 1 84 ? -14.649 35.535 74.942 1.00 79.88 84 MET A C 1
ATOM 618 O O . MET A 1 84 ? -13.988 36.531 74.655 1.00 79.88 84 MET A O 1
ATOM 622 N N . ALA A 1 85 ? -15.939 35.432 74.617 1.00 78.75 85 ALA A N 1
ATOM 623 C CA . ALA A 1 85 ? -16.652 36.450 73.853 1.00 78.75 85 ALA A CA 1
ATOM 624 C C . ALA A 1 85 ? -16.665 37.815 74.568 1.00 78.75 85 ALA A C 1
ATOM 626 O O . ALA A 1 85 ? -16.625 38.848 73.902 1.00 78.75 85 ALA A O 1
ATOM 627 N N . ALA A 1 86 ? -16.648 37.842 75.907 1.00 79.94 86 ALA A N 1
ATOM 628 C CA . ALA A 1 86 ? -16.570 39.073 76.696 1.00 79.94 86 ALA A CA 1
ATOM 629 C C . ALA A 1 86 ? -15.266 39.870 76.482 1.00 79.94 86 ALA A C 1
ATOM 631 O O . ALA A 1 86 ? -15.246 41.079 76.719 1.00 79.94 86 ALA A O 1
ATOM 632 N N . GLN A 1 87 ? -14.195 39.235 75.988 1.00 76.62 87 GLN A N 1
ATOM 633 C CA . GLN A 1 87 ? -12.937 39.914 75.645 1.00 76.62 87 GLN A CA 1
ATOM 634 C C . GLN A 1 87 ? -13.061 40.781 74.377 1.00 76.62 87 GLN A C 1
ATOM 636 O O . GLN A 1 87 ? -12.191 41.608 74.098 1.00 76.62 87 GLN A O 1
ATOM 641 N N . ARG A 1 88 ? -14.150 40.637 73.608 1.00 73.69 88 ARG A N 1
ATOM 642 C CA . ARG A 1 88 ? -14.412 41.376 72.366 1.00 73.69 88 ARG A CA 1
ATOM 643 C C . ARG A 1 88 ? -15.634 42.280 72.532 1.00 73.69 88 ARG A C 1
ATOM 645 O O . ARG A 1 88 ? -16.762 41.834 72.737 1.00 73.69 88 ARG A O 1
ATOM 652 N N . LYS A 1 89 ? -15.428 43.594 72.408 1.00 76.56 89 LYS A N 1
ATOM 653 C CA . LYS A 1 89 ? -16.502 44.586 72.567 1.00 76.56 89 LYS A CA 1
ATOM 654 C C . LYS A 1 89 ? -17.596 44.374 71.509 1.00 76.56 89 LYS A C 1
ATOM 656 O O . LYS A 1 89 ? -17.319 44.402 70.316 1.00 76.56 89 LYS A O 1
ATOM 661 N N . GLY A 1 90 ? -18.841 44.200 71.959 1.00 79.62 90 GLY A N 1
ATOM 662 C CA . GLY A 1 90 ? -20.020 44.033 71.096 1.00 79.62 90 GLY A CA 1
ATOM 663 C C . GLY A 1 90 ? -20.426 42.583 70.811 1.00 79.62 90 GLY A C 1
ATOM 664 O O . GLY A 1 90 ? -21.415 42.366 70.117 1.00 79.62 90 GLY A O 1
ATOM 665 N N . TRP A 1 91 ? -19.708 41.595 71.348 1.00 80.62 91 TRP A N 1
ATOM 666 C CA . TRP A 1 91 ? -20.014 40.180 71.149 1.00 80.62 91 TRP A CA 1
ATOM 667 C C . TRP A 1 91 ? -20.934 39.645 72.253 1.00 80.62 91 TRP A C 1
ATOM 669 O O . TRP A 1 91 ? -20.812 40.019 73.419 1.00 80.62 91 TRP A O 1
ATOM 679 N N . ARG A 1 92 ? -21.875 38.764 71.889 1.00 79.88 92 ARG A N 1
ATOM 680 C CA . ARG A 1 92 ? -22.765 38.079 72.838 1.00 79.88 92 ARG A CA 1
ATOM 681 C C . ARG A 1 92 ? -23.052 36.662 72.365 1.00 79.88 92 ARG A C 1
ATOM 683 O O . ARG A 1 92 ? -23.494 36.470 71.235 1.00 79.88 92 ARG A O 1
ATOM 690 N N . VAL A 1 93 ? -22.897 35.690 73.257 1.00 79.81 93 VAL A N 1
ATOM 691 C CA . VAL A 1 93 ? -23.322 34.309 73.005 1.00 79.81 93 VAL A CA 1
ATOM 692 C C . VAL A 1 93 ? -24.850 34.242 73.045 1.00 79.81 93 VAL A C 1
ATOM 694 O O . VAL A 1 93 ? -25.482 34.704 73.997 1.00 79.81 93 VAL A O 1
ATOM 697 N N . ARG A 1 94 ? -25.467 33.702 71.990 1.00 76.25 94 ARG A N 1
ATOM 698 C CA . ARG A 1 94 ? -26.914 33.450 71.931 1.00 76.25 94 ARG A CA 1
ATOM 699 C C . ARG A 1 94 ? -27.162 31.953 72.045 1.00 76.25 94 ARG A C 1
ATOM 701 O O . ARG A 1 94 ? -26.593 31.187 71.282 1.00 76.25 94 ARG A O 1
ATOM 708 N N . ARG A 1 95 ? -28.052 31.563 72.956 1.00 78.56 95 ARG A N 1
ATOM 709 C CA . ARG A 1 95 ? -28.484 30.173 73.134 1.00 78.56 95 ARG A CA 1
ATOM 710 C C . ARG A 1 95 ? -29.761 29.939 72.328 1.00 78.56 95 ARG A C 1
ATOM 712 O O . ARG A 1 95 ? -30.764 30.606 72.575 1.00 78.56 95 ARG A O 1
ATOM 719 N N . PHE A 1 96 ? -29.712 29.038 71.354 1.00 62.62 96 PHE A N 1
ATOM 720 C CA . PHE A 1 96 ? -30.884 28.524 70.648 1.00 62.62 96 PHE A CA 1
ATOM 721 C C . PHE A 1 96 ? -30.599 27.097 70.166 1.00 62.62 96 PHE A C 1
ATOM 723 O O . PHE A 1 96 ? -29.446 26.747 69.933 1.00 62.62 96 PHE A O 1
ATOM 730 N N . GLY A 1 97 ? -31.648 26.284 70.046 1.00 70.12 97 GLY A N 1
ATOM 731 C CA . GLY A 1 97 ? -31.591 24.949 69.453 1.00 70.12 97 GLY A CA 1
ATOM 732 C C . GLY A 1 97 ? -32.436 24.911 68.184 1.00 70.12 97 GLY A C 1
ATOM 733 O O . GLY A 1 97 ? -33.484 25.558 68.127 1.00 70.12 97 GLY A O 1
ATOM 734 N N . THR A 1 98 ? -31.985 24.164 67.180 1.00 53.38 98 THR A N 1
ATOM 735 C CA . THR A 1 98 ? -32.719 23.961 65.926 1.00 53.38 98 THR A CA 1
ATOM 736 C C . THR A 1 98 ? -33.147 22.504 65.833 1.00 53.38 98 THR A C 1
ATOM 738 O O . THR A 1 98 ? -32.317 21.605 65.914 1.00 53.38 98 THR A O 1
ATOM 741 N N . PHE A 1 99 ? -34.444 22.279 65.637 1.00 52.78 99 PHE A N 1
ATOM 742 C CA . PHE A 1 99 ? -35.009 20.965 65.349 1.00 52.78 99 PHE A CA 1
ATOM 743 C C . PHE A 1 99 ? -35.393 20.921 63.870 1.00 52.78 99 PHE A C 1
ATOM 745 O O . PHE A 1 99 ? -36.119 21.799 63.402 1.00 52.78 99 PHE A O 1
ATOM 752 N N . ALA A 1 100 ? -34.916 19.915 63.137 1.00 43.94 100 ALA A N 1
ATOM 753 C CA . ALA A 1 100 ? -35.255 19.704 61.734 1.00 43.94 100 ALA A CA 1
ATOM 754 C C . ALA A 1 100 ? -35.628 18.229 61.496 1.00 43.94 100 ALA A C 1
ATOM 756 O O . ALA A 1 100 ? -34.943 17.344 62.012 1.00 43.94 100 ALA A O 1
ATOM 757 N N . PRO A 1 101 ? -36.704 17.937 60.742 1.00 45.06 101 PRO A N 1
ATOM 758 C CA . PRO A 1 101 ? -37.021 16.578 60.329 1.00 45.06 101 PRO A CA 1
ATOM 759 C C . PRO A 1 101 ? -36.104 16.167 59.172 1.00 45.06 101 PRO A C 1
ATOM 761 O O . PRO A 1 101 ? -36.181 16.728 58.080 1.00 45.06 101 PRO A O 1
ATOM 764 N N . PHE A 1 102 ? -35.252 15.171 59.396 1.00 50.44 102 PHE A N 1
ATOM 765 C CA . PHE A 1 102 ? -34.471 14.541 58.335 1.00 50.44 102 PHE A CA 1
ATOM 766 C C . PHE A 1 102 ? -35.253 13.342 57.783 1.00 50.44 102 PHE A C 1
ATOM 768 O O . PHE A 1 102 ? -35.633 12.439 58.526 1.00 50.44 102 PHE A O 1
ATOM 775 N N . THR A 1 103 ? -35.541 13.329 56.481 1.00 49.31 103 THR A N 1
ATOM 776 C CA . THR A 1 103 ? -36.155 12.173 55.811 1.00 49.31 103 THR A CA 1
ATOM 777 C C . THR A 1 103 ? -35.077 11.162 55.430 1.00 49.31 103 THR A C 1
ATOM 779 O O . THR A 1 103 ? -34.285 11.395 54.522 1.00 49.31 103 THR A O 1
ATOM 782 N N . PHE A 1 104 ? -35.068 10.019 56.113 1.00 56.25 104 PHE A N 1
ATOM 783 C CA . PHE A 1 104 ? -34.019 8.994 56.062 1.00 56.25 104 PHE A CA 1
ATOM 784 C C . PHE A 1 104 ? -34.131 7.986 54.899 1.00 56.25 104 PHE A C 1
ATOM 786 O O . PHE A 1 104 ? -33.730 6.835 55.043 1.00 56.25 104 PHE A O 1
ATOM 793 N N . GLY A 1 105 ? -34.656 8.380 53.734 1.00 57.38 105 GLY A N 1
ATOM 794 C CA . GLY A 1 105 ? -34.836 7.453 52.599 1.00 57.38 105 GLY A CA 1
ATOM 795 C C . GLY A 1 105 ? -33.538 6.759 52.153 1.00 57.38 105 GLY A C 1
ATOM 796 O O . GLY A 1 105 ? -33.548 5.587 51.789 1.00 57.38 105 GLY A O 1
ATOM 797 N N . ASN A 1 106 ? -32.401 7.447 52.280 1.00 58.25 106 ASN A N 1
ATOM 798 C CA . ASN A 1 106 ? -31.091 6.930 51.876 1.00 58.25 106 ASN A CA 1
ATOM 799 C C . ASN A 1 106 ? -30.426 6.020 52.928 1.00 58.25 106 ASN A C 1
ATOM 801 O O . ASN A 1 106 ? -29.449 5.347 52.605 1.00 58.25 106 ASN A O 1
ATOM 805 N N . ILE A 1 107 ? -30.944 5.956 54.165 1.00 62.56 107 ILE A N 1
ATOM 806 C CA . ILE A 1 107 ? -30.408 5.049 55.198 1.00 62.56 107 ILE A CA 1
ATOM 807 C C . ILE A 1 107 ? -30.652 3.583 54.823 1.00 62.56 107 ILE A C 1
ATOM 809 O O . ILE A 1 107 ? -29.807 2.737 55.097 1.00 62.56 107 ILE A O 1
ATOM 813 N N . ALA A 1 108 ? -31.762 3.274 54.147 1.00 65.12 108 ALA A N 1
ATOM 814 C CA . ALA A 1 108 ? -32.019 1.920 53.657 1.00 65.12 108 ALA A CA 1
ATOM 815 C C . ALA A 1 108 ? -30.935 1.468 52.661 1.00 65.12 108 ALA A C 1
ATOM 817 O O . ALA A 1 108 ? -30.358 0.400 52.827 1.00 65.12 108 ALA A O 1
ATOM 818 N N . ILE A 1 109 ? -30.567 2.339 51.712 1.00 67.88 109 ILE A N 1
ATOM 819 C CA . ILE A 1 109 ? -29.475 2.091 50.753 1.00 67.88 109 ILE A CA 1
ATOM 820 C C . ILE A 1 109 ? -28.149 1.877 51.490 1.00 67.88 109 ILE A C 1
ATOM 822 O O . ILE A 1 109 ? -27.358 1.014 51.121 1.00 67.88 109 ILE A O 1
ATOM 826 N N . PHE A 1 110 ? -27.894 2.653 52.546 1.00 66.75 110 PHE A N 1
ATOM 827 C CA . PHE A 1 110 ? -26.703 2.482 53.370 1.00 66.75 110 PHE A CA 1
ATOM 828 C C . PHE A 1 110 ? -26.667 1.106 54.055 1.00 66.75 110 PHE A C 1
ATOM 830 O O . PHE A 1 110 ? -25.638 0.431 54.008 1.00 66.75 110 PHE A O 1
ATOM 837 N N . HIS A 1 111 ? -27.785 0.658 54.632 1.00 70.44 111 HIS A N 1
ATOM 838 C CA . HIS A 1 111 ? -27.886 -0.684 55.204 1.00 70.44 111 HIS A CA 1
ATOM 839 C C . HIS A 1 111 ? -27.712 -1.779 54.145 1.00 70.44 111 HIS A C 1
ATOM 841 O O . HIS A 1 111 ? -27.000 -2.747 54.406 1.00 70.44 111 HIS A O 1
ATOM 847 N N . ASP A 1 112 ? -28.259 -1.613 52.941 1.00 71.38 112 ASP A N 1
ATOM 848 C CA . ASP A 1 112 ? -28.081 -2.567 51.837 1.00 71.38 112 ASP A CA 1
ATOM 849 C C . ASP A 1 112 ? -26.619 -2.672 51.368 1.00 71.38 112 ASP A C 1
ATOM 851 O O . ASP A 1 112 ? -26.219 -3.681 50.789 1.00 71.38 112 ASP A O 1
ATOM 855 N N . LEU A 1 113 ? -25.788 -1.656 51.625 1.00 71.69 113 LEU A N 1
ATOM 856 C CA . LEU A 1 113 ? -24.355 -1.664 51.311 1.00 71.69 113 LEU A CA 1
ATOM 857 C C . LEU A 1 113 ? -23.483 -2.300 52.404 1.00 71.69 113 LEU A C 1
ATOM 859 O O . LEU A 1 113 ? -22.275 -2.446 52.192 1.00 71.69 113 LEU A O 1
ATOM 863 N N . ALA A 1 114 ? -24.047 -2.664 53.557 1.00 72.88 114 ALA A N 1
ATOM 864 C CA . ALA A 1 114 ? -23.300 -3.334 54.612 1.00 72.88 114 ALA A CA 1
ATOM 865 C C . ALA A 1 114 ? -22.980 -4.781 54.184 1.00 72.88 114 ALA A C 1
ATOM 867 O O . ALA A 1 114 ? -23.914 -5.546 53.936 1.00 72.88 114 ALA A O 1
ATOM 868 N N . PRO A 1 115 ? -21.697 -5.204 54.146 1.00 72.94 115 PRO A N 1
ATOM 869 C CA . PRO A 1 115 ? -21.324 -6.557 53.712 1.00 72.94 115 PRO A CA 1
ATOM 870 C C . PRO A 1 115 ? -21.994 -7.685 54.508 1.00 72.94 115 PRO A C 1
ATOM 872 O O . PRO A 1 115 ? -22.168 -8.790 54.012 1.00 72.94 115 PRO A O 1
ATOM 875 N N . GLU A 1 116 ? -22.394 -7.388 55.745 1.00 76.62 116 GLU A N 1
ATOM 876 C CA . GLU A 1 116 ? -23.119 -8.278 56.659 1.00 76.62 116 GLU A CA 1
ATOM 877 C C . GLU A 1 116 ? -24.509 -8.674 56.141 1.00 76.62 116 GLU A C 1
ATOM 879 O O . GLU A 1 116 ? -25.017 -9.733 56.502 1.00 76.62 116 GLU A O 1
ATOM 884 N N . ASN A 1 117 ? -25.110 -7.832 55.295 1.00 76.81 117 ASN A N 1
ATOM 885 C CA . ASN A 1 117 ? -26.445 -8.023 54.735 1.00 76.81 117 ASN A CA 1
ATOM 886 C C . ASN A 1 117 ? -26.418 -8.722 53.366 1.00 76.81 117 ASN A C 1
ATOM 888 O O . ASN A 1 117 ? -27.476 -8.985 52.791 1.00 76.81 117 ASN A O 1
ATOM 892 N N . TRP A 1 118 ? -25.234 -9.020 52.818 1.00 80.75 118 TRP A N 1
ATOM 893 C CA . TRP A 1 118 ? -25.108 -9.677 51.518 1.00 80.75 118 TRP A CA 1
ATOM 894 C C . TRP A 1 118 ? -25.194 -11.203 51.652 1.00 80.75 118 TRP A C 1
ATOM 896 O O . TRP A 1 118 ? -24.594 -11.777 52.564 1.00 80.75 118 TRP A O 1
ATOM 906 N N . PRO A 1 119 ? -25.894 -11.899 50.737 1.00 76.00 119 PRO A N 1
ATOM 907 C CA . PRO A 1 119 ? -25.857 -13.357 50.684 1.00 76.00 119 PRO A CA 1
ATOM 908 C C . PRO A 1 119 ? -24.421 -13.840 50.433 1.00 76.00 119 PRO A C 1
ATOM 910 O O . PRO A 1 119 ? -23.705 -13.258 49.616 1.00 76.00 119 PRO A O 1
ATOM 913 N N . GLY A 1 120 ? -23.992 -14.905 51.117 1.00 67.94 120 GLY A N 1
ATOM 914 C CA . GLY A 1 120 ? -22.594 -15.367 51.097 1.00 67.94 120 GLY A CA 1
ATOM 915 C C . GLY A 1 120 ? -22.051 -15.782 49.719 1.00 67.94 120 GLY A C 1
ATOM 916 O O . GLY A 1 120 ? -20.843 -15.754 49.511 1.00 67.94 120 GLY A O 1
ATOM 917 N N . ASP A 1 121 ? -22.927 -16.127 48.777 1.00 68.38 121 ASP A N 1
ATOM 918 C CA . ASP A 1 121 ? -22.648 -16.475 47.376 1.00 68.38 121 ASP A CA 1
ATOM 919 C C . ASP A 1 121 ? -22.896 -15.315 46.387 1.00 68.38 121 ASP A C 1
ATOM 921 O O . ASP A 1 121 ? -22.652 -15.443 45.186 1.00 68.38 121 ASP A O 1
ATOM 925 N N . ALA A 1 122 ? -23.377 -14.166 46.873 1.00 65.62 122 ALA A N 1
ATOM 926 C CA . ALA A 1 122 ? -23.769 -13.014 46.063 1.00 65.62 122 ALA A CA 1
ATOM 927 C C . ALA A 1 122 ? -23.186 -11.689 46.577 1.00 65.62 122 ALA A C 1
ATOM 929 O O . ALA A 1 122 ? -23.768 -10.627 46.350 1.00 65.62 122 ALA A O 1
ATOM 930 N N . ALA A 1 123 ? -22.027 -11.741 47.236 1.00 75.69 123 ALA A N 1
ATOM 931 C CA . ALA A 1 123 ? -21.308 -10.556 47.683 1.00 75.69 123 ALA A CA 1
ATOM 932 C C . ALA A 1 123 ? -21.044 -9.597 46.501 1.00 75.69 123 ALA A C 1
ATOM 934 O O . ALA A 1 123 ? -20.548 -10.004 45.442 1.00 75.69 123 ALA A O 1
ATOM 935 N N . LEU A 1 124 ? -21.410 -8.320 46.653 1.00 73.62 124 LEU A N 1
ATOM 936 C CA . LEU A 1 124 ? -21.426 -7.347 45.551 1.00 73.62 124 LEU A CA 1
ATOM 937 C C . LEU A 1 124 ? -20.032 -7.107 44.947 1.00 73.62 124 LEU A C 1
ATOM 939 O O . LEU A 1 124 ? -19.902 -6.801 43.767 1.00 73.62 124 LEU A O 1
ATOM 943 N N . GLU A 1 125 ? -18.976 -7.254 45.740 1.00 71.31 125 GLU A N 1
ATOM 944 C CA . GLU A 1 125 ? -17.572 -7.150 45.341 1.00 71.31 125 GLU A CA 1
ATOM 945 C C . GLU A 1 125 ? -17.065 -8.339 44.521 1.00 71.31 125 GLU A C 1
ATOM 947 O O . GLU A 1 125 ? -16.064 -8.197 43.822 1.00 71.31 125 GLU A O 1
ATOM 952 N N . GLN A 1 126 ? -17.741 -9.488 44.584 1.00 73.75 126 GLN A N 1
ATOM 953 C CA . GLN A 1 126 ? -17.387 -10.676 43.803 1.00 73.75 126 GLN A CA 1
ATOM 954 C C . GLN A 1 126 ? -18.028 -10.661 42.409 1.00 73.75 126 GLN A C 1
ATOM 956 O O . GLN A 1 126 ? -17.619 -11.423 41.536 1.00 73.75 126 GLN A O 1
ATOM 961 N N . ARG A 1 127 ? -19.011 -9.780 42.169 1.00 76.12 127 ARG A N 1
ATOM 962 C CA . ARG A 1 127 ? -19.665 -9.619 40.864 1.00 76.12 127 ARG A CA 1
ATOM 963 C C . ARG A 1 127 ? -18.746 -8.845 39.907 1.00 76.12 127 ARG A C 1
ATOM 965 O O . ARG A 1 127 ? -18.493 -7.665 40.164 1.00 76.12 127 ARG A O 1
ATOM 972 N N . PRO A 1 128 ? -18.281 -9.443 38.790 1.00 74.00 128 PRO A N 1
ATOM 973 C CA . PRO A 1 128 ? -17.296 -8.818 37.902 1.00 74.00 128 PRO A CA 1
ATOM 974 C C . PRO A 1 128 ? -17.715 -7.440 37.377 1.00 74.00 128 PRO A C 1
ATOM 976 O O . PRO A 1 128 ? -16.904 -6.514 37.397 1.00 74.00 128 PRO A O 1
ATOM 979 N N . LEU A 1 129 ? -18.988 -7.277 36.989 1.00 74.94 129 LEU A N 1
ATOM 980 C CA . LEU A 1 129 ? -19.542 -6.005 36.514 1.00 74.94 129 LEU A CA 1
ATOM 981 C C . LEU A 1 129 ? -19.455 -4.908 37.588 1.00 74.94 129 LEU A C 1
ATOM 983 O O . LEU A 1 129 ? -18.964 -3.810 37.334 1.00 74.94 129 LEU A O 1
ATOM 987 N N . ILE A 1 130 ? -19.884 -5.219 38.813 1.00 76.56 130 ILE A N 1
ATOM 988 C CA . ILE A 1 130 ? -19.884 -4.280 39.943 1.00 76.56 130 ILE A CA 1
ATOM 989 C C . ILE A 1 130 ? -18.447 -3.951 40.365 1.00 76.56 130 ILE A C 1
ATOM 991 O O . ILE A 1 130 ? -18.121 -2.790 40.613 1.00 76.56 130 ILE A O 1
ATOM 995 N N . ALA A 1 131 ? -17.565 -4.952 40.407 1.00 71.56 131 ALA A N 1
ATOM 996 C CA . ALA A 1 131 ? -16.152 -4.765 40.710 1.00 71.56 131 ALA A CA 1
ATOM 997 C C . ALA A 1 131 ? -15.448 -3.878 39.669 1.00 71.56 131 ALA A C 1
ATOM 999 O O . ALA A 1 131 ? -14.644 -3.026 40.046 1.00 71.56 131 ALA A O 1
ATOM 1000 N N . GLY A 1 132 ? -15.767 -4.032 38.380 1.00 69.00 132 GLY A N 1
ATOM 1001 C CA . GLY A 1 132 ? -15.226 -3.187 37.315 1.00 69.00 132 GLY A CA 1
ATOM 1002 C C . GLY A 1 132 ? -15.743 -1.749 37.369 1.00 69.00 132 GLY A C 1
ATOM 1003 O O . GLY A 1 132 ? -14.930 -0.824 37.386 1.00 69.00 132 GLY A O 1
ATOM 1004 N N . LEU A 1 133 ? -17.064 -1.559 37.514 1.00 68.88 133 LEU A N 1
ATOM 1005 C CA . LEU A 1 133 ? -17.687 -0.234 37.652 1.00 68.88 133 LEU A CA 1
ATOM 1006 C C . LEU A 1 133 ? -17.138 0.543 38.858 1.00 68.88 133 LEU A C 1
ATOM 1008 O O . LEU A 1 133 ? -16.852 1.733 38.755 1.00 68.88 133 LEU A O 1
ATOM 1012 N N . LEU A 1 134 ? -16.963 -0.120 40.006 1.00 68.44 134 LEU A N 1
ATOM 1013 C CA . LEU A 1 134 ? -16.455 0.517 41.227 1.00 68.44 134 LEU A CA 1
ATOM 1014 C C . LEU A 1 134 ? -14.928 0.657 41.249 1.00 68.44 134 LEU A C 1
ATOM 1016 O O . LEU A 1 134 ? -14.408 1.562 41.901 1.00 68.44 134 LEU A O 1
ATOM 1020 N N . GLY A 1 135 ? -14.208 -0.248 40.585 1.00 62.94 135 GLY A N 1
ATOM 1021 C CA . GLY A 1 135 ? -12.746 -0.296 40.559 1.00 62.94 135 GLY A CA 1
ATOM 1022 C C . GLY A 1 135 ? -12.099 0.614 39.516 1.00 62.94 135 GLY A C 1
ATOM 1023 O O . GLY A 1 135 ? -10.873 0.652 39.449 1.00 62.94 135 GLY A O 1
ATOM 1024 N N . GLY A 1 136 ? -12.888 1.307 38.684 1.00 52.84 136 GLY A N 1
ATOM 1025 C CA . GLY A 1 136 ? -12.375 2.118 37.572 1.00 52.84 136 GLY A CA 1
ATOM 1026 C C . GLY A 1 136 ? -11.611 1.294 36.531 1.00 52.84 136 GLY A C 1
ATOM 1027 O O . GLY A 1 136 ? -10.826 1.839 35.758 1.00 52.84 136 GLY A O 1
ATOM 1028 N N . ARG A 1 137 ? -11.801 -0.029 36.537 1.00 51.66 137 ARG A N 1
ATOM 1029 C CA . ARG A 1 137 ? -11.222 -0.928 35.547 1.00 51.66 137 ARG A CA 1
ATOM 1030 C C . ARG A 1 137 ? -12.109 -0.823 34.319 1.00 51.66 137 ARG A C 1
ATOM 1032 O O . ARG A 1 137 ? -13.324 -0.953 34.449 1.00 51.66 137 ARG A O 1
ATOM 1039 N N . GLN A 1 138 ? -11.513 -0.603 33.153 1.00 49.38 138 GLN A N 1
ATOM 1040 C CA . GLN A 1 138 ? -12.222 -0.748 31.889 1.00 49.38 138 GLN A CA 1
ATOM 1041 C C . GLN A 1 138 ? -12.703 -2.205 31.848 1.00 49.38 138 GLN A C 1
ATOM 1043 O O . GLN A 1 138 ? -11.907 -3.132 31.695 1.00 49.38 138 GLN A O 1
ATOM 1048 N N . LEU A 1 139 ? -13.985 -2.413 32.164 1.00 55.53 139 LEU A N 1
ATOM 1049 C CA . LEU A 1 139 ? -14.659 -3.687 31.957 1.00 55.53 139 LEU A CA 1
ATOM 1050 C C . LEU A 1 139 ? -14.410 -4.040 30.501 1.00 55.53 139 LEU A C 1
ATOM 1052 O O . LEU A 1 139 ? -14.541 -3.145 29.668 1.00 55.53 139 LEU A O 1
ATOM 1056 N N . GLY A 1 140 ? -13.970 -5.276 30.235 1.00 46.78 140 GLY A N 1
ATOM 1057 C CA . GLY A 1 140 ? -13.645 -5.738 28.887 1.00 46.78 140 GLY A CA 1
ATOM 1058 C C . GLY A 1 140 ? -14.707 -5.222 27.931 1.00 46.78 140 GLY A C 1
ATOM 1059 O O . GLY A 1 140 ? -15.878 -5.572 28.065 1.00 46.78 140 GLY A O 1
ATOM 1060 N N . ALA A 1 141 ? -14.306 -4.258 27.109 1.00 40.81 141 ALA A N 1
ATOM 1061 C CA . ALA A 1 141 ? -15.238 -3.478 26.337 1.00 40.81 141 ALA A CA 1
ATOM 1062 C C . ALA A 1 141 ? -15.955 -4.436 25.383 1.00 40.81 141 ALA A C 1
ATOM 1064 O O . ALA A 1 141 ? -15.310 -5.104 24.579 1.00 40.81 141 ALA A O 1
ATOM 1065 N N . LEU A 1 142 ? -17.287 -4.452 25.419 1.00 44.59 142 LEU A N 1
ATOM 1066 C CA . LEU A 1 142 ? -17.982 -4.373 24.141 1.00 44.59 142 LEU A CA 1
ATOM 1067 C C . LEU A 1 142 ? -17.479 -3.048 23.556 1.00 44.59 142 LEU A C 1
ATOM 1069 O O . LEU A 1 142 ? -17.708 -2.010 24.173 1.00 44.59 142 LEU A O 1
ATOM 1073 N N . GLY A 1 143 ? -16.630 -3.151 22.532 1.00 40.56 143 GLY A N 1
ATOM 1074 C CA . GLY A 1 143 ? -15.639 -2.167 22.095 1.00 40.56 143 GLY A CA 1
ATOM 1075 C C . GLY A 1 143 ? -15.989 -0.691 22.290 1.00 40.56 143 GLY A C 1
ATOM 1076 O O . GLY A 1 143 ? -17.117 -0.247 22.091 1.00 40.56 143 GLY A O 1
ATOM 1077 N N . ASP A 1 144 ? -14.962 0.072 22.650 1.00 33.56 144 ASP A N 1
ATOM 1078 C CA . ASP A 1 144 ? -14.939 1.530 22.623 1.00 33.56 144 ASP A CA 1
ATOM 1079 C C . ASP A 1 144 ? -15.395 2.020 21.236 1.00 33.56 144 ASP A C 1
ATOM 1081 O O . ASP A 1 144 ? -14.648 1.942 20.269 1.00 33.56 144 ASP A O 1
ATOM 1085 N N . GLY A 1 145 ? -16.657 2.434 21.097 1.00 39.97 145 GLY A N 1
ATOM 1086 C CA . GLY A 1 145 ? -17.169 3.191 19.945 1.00 39.97 145 GLY A CA 1
ATOM 1087 C C . GLY A 1 145 ? -17.184 2.519 18.560 1.00 39.97 145 GLY A C 1
ATOM 1088 O O . GLY A 1 145 ? -17.834 3.058 17.669 1.00 39.97 145 GLY A O 1
ATOM 1089 N N . SER A 1 146 ? -16.554 1.361 18.358 1.00 36.88 146 SER A N 1
ATOM 1090 C CA . SER A 1 146 ? -16.754 0.513 17.184 1.00 36.88 146 SER A CA 1
ATOM 1091 C C . SER A 1 146 ? -17.567 -0.698 17.615 1.00 36.88 146 SER A C 1
ATOM 1093 O O . SER A 1 146 ? -17.050 -1.611 18.259 1.00 36.88 146 SER A O 1
ATOM 1095 N N . THR A 1 147 ? -18.855 -0.706 17.276 1.00 42.25 147 THR A N 1
ATOM 1096 C CA . THR A 1 147 ? -19.591 -1.957 17.095 1.00 42.25 147 THR A CA 1
ATOM 1097 C C . THR A 1 147 ? -18.800 -2.782 16.095 1.00 42.25 147 THR A C 1
ATOM 1099 O O . THR A 1 147 ? -18.884 -2.541 14.894 1.00 42.25 147 THR A O 1
ATOM 1102 N N . ASP A 1 148 ? -17.954 -3.664 16.607 1.00 40.81 148 ASP A N 1
ATOM 1103 C CA . ASP A 1 148 ? -17.281 -4.659 15.804 1.00 40.81 148 ASP A CA 1
ATOM 1104 C C . ASP A 1 148 ? -18.396 -5.467 15.129 1.00 40.81 148 ASP A C 1
ATOM 1106 O O . ASP A 1 148 ? -19.273 -6.023 15.806 1.00 40.81 148 ASP A O 1
ATOM 1110 N N . ASP A 1 149 ? -18.420 -5.448 13.795 1.00 45.31 149 ASP A N 1
ATOM 1111 C CA . ASP A 1 149 ? -19.365 -6.218 12.974 1.00 45.31 149 ASP A CA 1
ATOM 1112 C C . ASP A 1 149 ? -19.317 -7.714 13.350 1.00 45.31 149 ASP A C 1
ATOM 1114 O O . ASP A 1 149 ? -20.273 -8.450 13.119 1.00 45.31 149 ASP A O 1
ATOM 1118 N N . THR A 1 150 ? -18.259 -8.151 14.041 1.00 42.12 150 THR A N 1
ATOM 1119 C CA . THR A 1 150 ? -18.071 -9.500 14.586 1.00 42.12 150 THR A CA 1
ATOM 1120 C C . THR A 1 150 ? -19.204 -9.983 15.503 1.00 42.12 150 THR A C 1
ATOM 1122 O O . THR A 1 150 ? -19.508 -11.175 15.506 1.00 42.12 150 THR A O 1
ATOM 1125 N N . LEU A 1 151 ? -19.912 -9.103 16.232 1.00 45.53 151 LEU A N 1
ATOM 1126 C CA . LEU A 1 151 ? -21.094 -9.506 17.024 1.00 45.53 151 LEU A CA 1
ATOM 1127 C C . LEU A 1 151 ? -22.334 -9.780 16.154 1.00 45.53 151 LEU A C 1
ATOM 1129 O O . LEU A 1 151 ? -23.256 -10.466 16.597 1.00 45.53 151 LEU A O 1
ATOM 1133 N N . LEU A 1 152 ? -22.366 -9.256 14.925 1.00 49.41 152 LEU A N 1
ATOM 1134 C CA . LEU A 1 152 ? -23.383 -9.548 13.908 1.00 49.41 152 LEU A CA 1
ATOM 1135 C C . LEU A 1 152 ? -22.968 -10.713 12.989 1.00 49.41 152 LEU A C 1
ATOM 1137 O O . LEU A 1 152 ? -23.809 -11.259 12.265 1.00 49.41 152 LEU A O 1
ATOM 1141 N N . GLU A 1 153 ? -21.690 -11.101 13.009 1.00 44.38 153 GLU A N 1
ATOM 1142 C CA . GLU A 1 153 ? -21.135 -12.203 12.218 1.00 44.38 153 GLU A CA 1
ATOM 1143 C C . GLU A 1 153 ? -21.414 -13.591 12.798 1.00 44.38 153 GLU A C 1
ATOM 1145 O O . GLU A 1 153 ? -21.366 -14.563 12.037 1.00 44.38 153 GLU A O 1
ATOM 1150 N N . ASP A 1 154 ? -21.794 -13.713 14.079 1.00 46.56 154 ASP A N 1
ATOM 1151 C CA . ASP A 1 154 ? -22.316 -14.973 14.625 1.00 46.56 154 ASP A CA 1
ATOM 1152 C C . ASP A 1 154 ? -23.735 -15.250 14.094 1.00 46.56 154 ASP A C 1
ATOM 1154 O O . ASP A 1 154 ? -24.748 -15.216 14.791 1.00 46.56 154 ASP A O 1
ATOM 1158 N N . ARG A 1 155 ? -23.799 -15.556 12.795 1.00 49.81 155 ARG A N 1
ATOM 1159 C CA . ARG A 1 155 ? -24.996 -15.955 12.047 1.00 49.81 155 ARG A CA 1
ATOM 1160 C C . ARG A 1 155 ? -25.536 -17.324 12.483 1.00 49.81 155 ARG A C 1
ATOM 1162 O O . ARG A 1 155 ? -26.496 -17.803 11.878 1.00 49.81 155 ARG A O 1
ATOM 1169 N N . SER A 1 156 ? -24.914 -17.978 13.472 1.00 46.78 156 SER A N 1
ATOM 1170 C CA . SER A 1 156 ? -25.330 -19.289 13.980 1.00 46.78 156 SER A CA 1
ATOM 1171 C C . SER A 1 156 ? -26.411 -19.202 15.064 1.00 46.78 156 SER A C 1
ATOM 1173 O O . SER A 1 156 ? -27.126 -20.181 15.291 1.00 46.78 156 SER A O 1
ATOM 1175 N N . THR A 1 157 ? -26.583 -18.032 15.691 1.00 56.25 157 THR A N 1
ATOM 1176 C CA . THR A 1 157 ? -27.601 -17.797 16.723 1.00 56.25 157 THR A CA 1
ATOM 1177 C C . THR A 1 157 ? -28.838 -17.098 16.149 1.00 56.25 157 THR A C 1
ATOM 1179 O O . THR A 1 157 ? -28.775 -16.330 15.187 1.00 56.25 157 THR A O 1
ATOM 1182 N N . ALA A 1 158 ? -30.017 -17.425 16.688 1.00 63.38 158 ALA A N 1
ATOM 1183 C CA . ALA A 1 158 ? -31.268 -16.829 16.229 1.00 63.38 158 ALA A CA 1
ATOM 1184 C C . ALA A 1 158 ? -31.276 -15.319 16.545 1.00 63.38 158 ALA A C 1
ATOM 1186 O O . ALA A 1 158 ? -30.977 -14.947 17.680 1.00 63.38 158 ALA A O 1
ATOM 1187 N N . PRO A 1 159 ? -31.638 -14.447 15.583 1.00 70.38 159 PRO A N 1
ATOM 1188 C CA . PRO A 1 159 ? -31.612 -13.005 15.793 1.00 70.38 159 PRO A CA 1
ATOM 1189 C C . PRO A 1 159 ? -32.563 -12.594 16.922 1.00 70.38 159 PRO A C 1
ATOM 1191 O O . PRO A 1 159 ? -33.672 -13.124 17.035 1.00 70.38 159 PRO A O 1
ATOM 1194 N N . ALA A 1 160 ? -32.148 -11.615 17.728 1.00 76.00 160 ALA A N 1
ATOM 1195 C CA . ALA A 1 160 ? -32.994 -11.079 18.785 1.00 76.00 160 ALA A CA 1
ATOM 1196 C C . ALA A 1 160 ? -34.239 -10.411 18.169 1.00 76.00 160 ALA A C 1
ATOM 1198 O O . ALA A 1 160 ? -34.098 -9.586 17.260 1.00 76.00 160 ALA A O 1
ATOM 1199 N N . PRO A 1 161 ? -35.460 -10.731 18.635 1.00 81.38 161 PRO A N 1
ATOM 1200 C CA . PRO A 1 161 ? -36.656 -10.082 18.123 1.00 81.38 161 PRO A CA 1
ATOM 1201 C C . PRO A 1 161 ? -36.692 -8.622 18.582 1.00 81.38 161 PRO A C 1
ATOM 1203 O O . PRO A 1 161 ? -36.538 -8.322 19.766 1.00 81.38 161 PRO A O 1
ATOM 1206 N N . LEU A 1 162 ? -36.929 -7.718 17.635 1.00 89.00 162 LEU A N 1
ATOM 1207 C CA . LEU A 1 162 ? -37.138 -6.299 17.898 1.00 89.00 162 LEU A CA 1
ATOM 1208 C C . LEU A 1 162 ? -38.631 -5.974 17.824 1.00 89.00 162 LEU A C 1
ATOM 1210 O O . LEU A 1 162 ? -39.319 -6.406 16.900 1.00 89.00 162 LEU A O 1
ATOM 1214 N N . VAL A 1 163 ? -39.121 -5.194 18.786 1.00 90.56 163 VAL A N 1
ATOM 1215 C CA . VAL A 1 163 ? -40.509 -4.689 18.829 1.00 90.56 163 VAL A CA 1
ATOM 1216 C C . VAL A 1 163 ? -40.594 -3.184 18.571 1.00 90.56 163 VAL A C 1
ATOM 1218 O O . VAL A 1 163 ? -41.670 -2.648 18.327 1.00 90.56 163 VAL A O 1
ATOM 1221 N N . MET A 1 164 ? -39.454 -2.502 18.617 1.00 92.06 164 MET A N 1
ATOM 1222 C CA . MET A 1 164 ? -39.251 -1.115 18.227 1.00 92.06 164 MET A CA 1
ATOM 1223 C C . MET A 1 164 ? -38.017 -1.025 17.328 1.00 92.06 164 MET A C 1
ATOM 1225 O O . MET A 1 164 ? -37.169 -1.920 17.357 1.00 92.06 164 MET A O 1
ATOM 1229 N N . ASP A 1 165 ? -37.873 0.079 16.595 1.00 90.69 165 ASP A N 1
ATOM 1230 C CA . ASP A 1 165 ? -36.683 0.325 15.776 1.00 90.69 165 ASP A CA 1
ATOM 1231 C C . ASP A 1 165 ? -35.397 0.199 16.614 1.00 90.69 165 ASP A C 1
ATOM 1233 O O . ASP A 1 165 ? -35.391 0.441 17.826 1.00 90.69 165 ASP A O 1
ATOM 1237 N N . ALA A 1 166 ? -34.297 -0.194 15.988 1.00 89.00 166 ALA A N 1
ATOM 1238 C CA . ALA A 1 166 ? -32.990 -0.207 16.629 1.00 89.00 166 ALA A CA 1
ATOM 1239 C C . ALA A 1 166 ? -31.912 0.071 15.586 1.00 89.00 166 ALA A C 1
ATOM 1241 O O . ALA A 1 166 ? -31.955 -0.481 14.486 1.00 89.00 166 ALA A O 1
ATOM 1242 N N . ASP A 1 167 ? -30.946 0.915 15.938 1.00 86.81 167 ASP A N 1
ATOM 1243 C CA . ASP A 1 167 ? -29.691 0.990 15.192 1.00 86.81 167 ASP A CA 1
ATOM 1244 C C . ASP A 1 167 ? -28.781 -0.212 15.522 1.00 86.81 167 ASP A C 1
ATOM 1246 O O . ASP A 1 167 ? -29.084 -1.024 16.403 1.00 86.81 167 ASP A O 1
ATOM 1250 N N . ALA A 1 168 ? -27.654 -0.331 14.814 1.00 80.12 168 ALA A N 1
ATOM 1251 C CA . ALA A 1 168 ? -26.716 -1.441 14.983 1.00 80.12 168 ALA A CA 1
ATOM 1252 C C . ALA A 1 168 ? -26.186 -1.566 16.426 1.00 80.12 168 ALA A C 1
ATOM 1254 O O . ALA A 1 168 ? -26.092 -2.674 16.954 1.00 80.12 168 ALA A O 1
ATOM 1255 N N . SER A 1 169 ? -25.911 -0.443 17.098 1.00 81.81 169 SER A N 1
ATOM 1256 C CA . SER A 1 169 ? -25.410 -0.431 18.479 1.00 81.81 169 SER A CA 1
ATOM 1257 C C . SER A 1 169 ? -26.477 -0.870 19.482 1.00 81.81 169 SER A C 1
ATOM 1259 O O . SER A 1 169 ? -26.214 -1.681 20.371 1.00 81.81 169 SER A O 1
ATOM 1261 N N . GLN A 1 170 ? -27.714 -0.409 19.299 1.00 89.00 170 GLN A N 1
ATOM 1262 C CA . GLN A 1 170 ? -28.854 -0.803 20.119 1.00 89.00 170 GLN A CA 1
ATOM 1263 C C . GLN A 1 170 ? -29.199 -2.283 19.925 1.00 89.00 170 GLN A C 1
ATOM 1265 O O . GLN A 1 170 ? -29.500 -2.969 20.903 1.00 89.00 170 GLN A O 1
ATOM 1270 N N . TYR A 1 171 ? -29.127 -2.789 18.689 1.00 86.88 171 TYR A N 1
ATOM 1271 C CA . TYR A 1 171 ? -29.320 -4.209 18.401 1.00 86.88 171 TYR A CA 1
ATOM 1272 C C . TYR A 1 171 ? -28.227 -5.067 19.044 1.00 86.88 171 TYR A C 1
ATOM 1274 O O . TYR A 1 171 ? -28.554 -6.063 19.683 1.00 86.88 171 TYR A O 1
ATOM 1282 N N . ALA A 1 172 ? -26.955 -4.664 18.953 1.00 82.50 172 ALA A N 1
ATOM 1283 C CA . ALA A 1 172 ? -25.845 -5.378 19.585 1.00 82.50 172 ALA A CA 1
ATOM 1284 C C . ALA A 1 172 ? -26.019 -5.483 21.111 1.00 82.50 172 ALA A C 1
ATOM 1286 O O . ALA A 1 172 ? -25.824 -6.557 21.676 1.00 82.50 172 ALA A O 1
ATOM 1287 N N . ILE A 1 173 ? -26.474 -4.410 21.771 1.00 86.81 173 ILE A N 1
ATOM 1288 C CA . ILE A 1 173 ? -26.812 -4.422 23.206 1.00 86.81 173 ILE A CA 1
ATOM 1289 C C . ILE A 1 173 ? -27.912 -5.445 23.504 1.00 86.81 173 ILE A C 1
ATOM 1291 O O . ILE A 1 173 ? -27.788 -6.238 24.439 1.00 86.81 173 ILE A O 1
ATOM 1295 N N . VAL A 1 174 ? -28.995 -5.430 22.721 1.00 89.25 174 VAL A N 1
ATOM 1296 C CA . VAL A 1 174 ? -30.120 -6.360 22.901 1.00 89.25 174 VAL A CA 1
ATOM 1297 C C . VAL A 1 174 ? -29.663 -7.801 22.679 1.00 89.25 174 VAL A C 1
ATOM 1299 O O . VAL A 1 174 ? -30.013 -8.677 23.465 1.00 89.25 174 VAL A O 1
ATOM 1302 N N . HIS A 1 175 ? -28.846 -8.046 21.656 1.00 84.75 175 HIS A N 1
ATOM 1303 C CA . HIS A 1 175 ? -28.293 -9.358 21.348 1.00 84.75 175 HIS A CA 1
ATOM 1304 C C . HIS A 1 175 ? -27.383 -9.869 22.476 1.00 84.75 175 HIS A C 1
ATOM 1306 O O . HIS A 1 175 ? -27.605 -10.955 23.007 1.00 84.75 175 HIS A O 1
ATOM 1312 N N . ALA A 1 176 ? -26.419 -9.061 22.920 1.00 83.69 176 ALA A N 1
ATOM 1313 C CA . ALA A 1 176 ? -25.494 -9.417 23.992 1.00 83.69 176 ALA A CA 1
ATOM 1314 C C . ALA A 1 176 ? -26.214 -9.726 25.317 1.00 83.69 176 ALA A C 1
ATOM 1316 O O . ALA A 1 176 ? -25.989 -10.783 25.907 1.00 83.69 176 ALA A O 1
ATOM 1317 N N . ALA A 1 177 ? -27.122 -8.854 25.771 1.00 85.19 177 ALA A N 1
ATOM 1318 C CA . ALA A 1 177 ? -27.800 -9.055 27.054 1.00 85.19 177 ALA A CA 1
ATOM 1319 C C . ALA A 1 177 ? -28.918 -10.103 26.993 1.00 85.19 177 ALA A C 1
ATOM 1321 O O . ALA A 1 177 ? -29.012 -10.945 27.885 1.00 85.19 177 ALA A O 1
ATOM 1322 N N . ALA A 1 178 ? -29.792 -10.070 25.981 1.00 85.88 178 ALA A N 1
ATOM 1323 C CA . ALA A 1 178 ? -30.898 -11.021 25.930 1.00 85.88 178 ALA A CA 1
ATOM 1324 C C . ALA A 1 178 ? -30.424 -12.393 25.453 1.00 85.88 178 ALA A C 1
ATOM 1326 O O . ALA A 1 178 ? -30.717 -13.378 26.123 1.00 85.88 178 ALA A O 1
ATOM 1327 N N . ILE A 1 179 ? -29.744 -12.484 24.304 1.00 82.31 179 ILE A N 1
ATOM 1328 C CA . ILE A 1 179 ? -29.420 -13.759 23.630 1.00 82.31 179 ILE A CA 1
ATOM 1329 C C . ILE A 1 179 ? -28.213 -14.436 24.276 1.00 82.31 179 ILE A C 1
ATOM 1331 O O . ILE A 1 179 ? -28.285 -15.620 24.588 1.00 82.31 179 ILE A O 1
ATOM 1335 N N . HIS A 1 180 ? -27.136 -13.690 24.528 1.00 80.75 180 HIS A N 1
ATOM 1336 C CA . HIS A 1 180 ? -25.912 -14.244 25.120 1.00 80.75 180 HIS A CA 1
ATOM 1337 C C . HIS A 1 180 ? -25.855 -14.159 26.650 1.00 80.75 180 HIS A C 1
ATOM 1339 O O . HIS A 1 180 ? -24.870 -14.595 27.241 1.00 80.75 180 HIS A O 1
ATOM 1345 N N . GLU A 1 181 ? -26.893 -13.612 27.291 1.00 83.50 181 GLU A N 1
ATOM 1346 C CA . GLU A 1 181 ? -26.998 -13.486 28.753 1.00 83.50 181 GLU A CA 1
ATOM 1347 C C . GLU A 1 181 ? -25.816 -12.739 29.393 1.00 83.50 181 GLU A C 1
ATOM 1349 O O . GLU A 1 181 ? -25.415 -13.030 30.519 1.00 83.50 181 GLU A O 1
ATOM 1354 N N . GLN A 1 182 ? -25.233 -11.783 28.665 1.00 81.62 182 GLN A N 1
ATOM 1355 C CA . GLN A 1 182 ? -24.073 -11.035 29.134 1.00 81.62 182 GLN A CA 1
ATOM 1356 C C . GLN A 1 182 ? -24.479 -9.884 30.059 1.00 81.62 182 GLN A C 1
ATOM 1358 O O . GLN A 1 182 ? -25.339 -9.062 29.731 1.00 81.62 182 GLN A O 1
ATOM 1363 N N . ASP A 1 183 ? -23.788 -9.786 31.194 1.00 80.88 183 ASP A N 1
ATOM 1364 C CA . ASP A 1 183 ? -23.861 -8.640 32.097 1.00 80.88 183 ASP A CA 1
ATOM 1365 C C . ASP A 1 183 ? -23.176 -7.423 31.455 1.00 80.88 183 ASP A C 1
ATOM 1367 O O . ASP A 1 183 ? -21.976 -7.457 31.174 1.00 80.88 183 ASP A O 1
ATOM 1371 N N . LEU A 1 184 ? -23.911 -6.326 31.249 1.00 81.81 184 LEU A N 1
ATOM 1372 C CA . LEU A 1 184 ? -23.399 -5.149 30.542 1.00 81.81 184 LEU A CA 1
ATOM 1373 C C . LEU A 1 184 ? -23.835 -3.820 31.166 1.00 81.81 184 LEU A C 1
ATOM 1375 O O . LEU A 1 184 ? -24.914 -3.695 31.744 1.00 81.81 184 LEU A O 1
ATOM 1379 N N . ALA A 1 185 ? -22.974 -2.810 31.030 1.00 82.44 185 ALA A N 1
ATOM 1380 C CA . ALA A 1 185 ? -23.251 -1.428 31.407 1.00 82.44 185 ALA A CA 1
ATOM 1381 C C . ALA A 1 185 ? -23.262 -0.557 30.146 1.00 82.44 185 ALA A C 1
ATOM 1383 O O . ALA A 1 185 ? -22.265 -0.482 29.434 1.00 82.44 185 ALA A O 1
ATOM 1384 N N . VAL A 1 186 ? -24.389 0.106 29.878 1.00 82.69 186 VAL A N 1
ATOM 1385 C CA . VAL A 1 186 ? -24.579 0.938 28.680 1.00 82.69 186 VAL A CA 1
ATOM 1386 C C . VAL A 1 186 ? -24.703 2.394 29.080 1.00 82.69 186 VAL A C 1
ATOM 1388 O O . VAL A 1 186 ? -25.562 2.759 29.885 1.00 82.69 186 VAL A O 1
ATOM 1391 N N . GLN A 1 187 ? -23.894 3.243 28.456 1.00 81.44 187 GLN A N 1
ATOM 1392 C CA . GLN A 1 187 ? -23.981 4.689 28.594 1.00 81.44 187 GLN A CA 1
ATOM 1393 C C . GLN A 1 187 ? -24.359 5.310 27.250 1.00 81.44 187 GLN A C 1
ATOM 1395 O O . GLN A 1 187 ? -23.798 4.971 26.217 1.00 81.44 187 GLN A O 1
ATOM 1400 N N . GLY A 1 188 ? -25.318 6.236 27.265 1.00 82.25 188 GLY A N 1
ATOM 1401 C CA . GLY A 1 188 ? -25.768 6.927 26.059 1.00 82.25 188 GLY A CA 1
ATOM 1402 C C . GLY A 1 188 ? -26.156 8.379 26.351 1.00 82.25 188 GLY A C 1
ATOM 1403 O O . GLY A 1 188 ? -26.850 8.617 27.354 1.00 82.25 188 GLY A O 1
ATOM 1404 N N . PRO A 1 189 ? -25.764 9.351 25.504 1.00 79.31 189 PRO A N 1
ATOM 1405 C CA . PRO A 1 189 ? -26.206 10.744 25.592 1.00 79.31 189 PRO A CA 1
ATOM 1406 C C . PRO A 1 189 ? -27.741 10.900 25.678 1.00 79.31 189 PRO A C 1
ATOM 1408 O O . PRO A 1 189 ? -28.505 9.988 25.337 1.00 79.31 189 PRO A O 1
ATOM 1411 N N . PRO A 1 190 ? -28.269 12.026 26.189 1.00 81.50 190 PRO A N 1
ATOM 1412 C CA . PRO A 1 190 ? -29.708 12.289 26.135 1.00 81.50 190 PRO A CA 1
ATOM 1413 C C . PRO A 1 190 ? -30.206 12.271 24.678 1.00 81.50 190 PRO A C 1
ATOM 1415 O O . PRO A 1 190 ? -29.544 12.790 23.789 1.00 81.50 190 PRO A O 1
ATOM 1418 N N . GLY A 1 191 ? -31.365 11.651 24.433 1.00 82.25 191 GLY A N 1
ATOM 1419 C CA . GLY A 1 191 ? -31.956 11.535 23.091 1.00 82.25 191 GLY A CA 1
ATOM 1420 C C . GLY A 1 191 ? -31.571 10.286 22.282 1.00 82.25 191 GLY A C 1
ATOM 1421 O O . GLY A 1 191 ? -32.239 10.004 21.297 1.00 82.25 191 GLY A O 1
ATOM 1422 N N . THR A 1 192 ? -30.599 9.471 22.710 1.00 80.50 192 THR A N 1
ATOM 1423 C CA . THR A 1 192 ? -30.118 8.289 21.950 1.00 80.50 192 THR A CA 1
ATOM 1424 C C . THR A 1 192 ? -30.980 7.027 22.094 1.00 80.50 192 THR A C 1
ATOM 1426 O O . THR A 1 192 ? -30.466 5.914 22.094 1.00 80.50 192 THR A O 1
ATOM 1429 N N . GLY A 1 193 ? -32.289 7.174 22.312 1.00 88.06 193 GLY A N 1
ATOM 1430 C CA . GLY A 1 193 ? -33.202 6.024 22.330 1.00 88.06 193 GLY A CA 1
ATOM 1431 C C . GLY A 1 193 ? -33.050 5.043 23.505 1.00 88.06 193 GLY A C 1
ATOM 1432 O O . GLY A 1 193 ? -33.587 3.949 23.428 1.00 88.06 193 GLY A O 1
ATOM 1433 N N . LYS A 1 194 ? -32.411 5.406 24.630 1.00 90.69 194 LYS A N 1
ATOM 1434 C CA . LYS A 1 194 ? -32.222 4.497 25.792 1.00 90.69 194 LYS A CA 1
ATOM 1435 C C . LYS A 1 194 ? -33.483 3.722 26.206 1.00 90.69 194 LYS A C 1
ATOM 1437 O O . LYS A 1 194 ? -33.440 2.509 26.366 1.00 90.69 194 LYS A O 1
ATOM 1442 N N . SER A 1 195 ? -34.619 4.409 26.355 1.00 91.50 195 SER A N 1
ATOM 1443 C CA . SER A 1 195 ? -35.891 3.761 26.714 1.00 91.50 195 SER A CA 1
ATOM 1444 C C . SER A 1 195 ? -36.387 2.787 25.640 1.00 91.50 195 SER A C 1
ATOM 1446 O O . SER A 1 195 ? -37.023 1.800 25.975 1.00 91.50 195 SER A O 1
ATOM 1448 N N . GLN A 1 196 ? -36.095 3.050 24.367 1.00 92.69 196 GLN A N 1
ATOM 1449 C CA . GLN A 1 196 ? -36.431 2.177 23.240 1.00 92.69 196 GLN A CA 1
ATOM 1450 C C . GLN A 1 196 ? -35.545 0.923 23.233 1.00 92.69 196 GLN A C 1
ATOM 1452 O O . GLN A 1 196 ? -36.061 -0.182 23.091 1.00 92.69 196 GLN A O 1
ATOM 1457 N N . THR A 1 197 ? -34.248 1.066 23.518 1.00 93.62 197 THR A N 1
ATOM 1458 C CA . THR A 1 197 ? -33.336 -0.072 23.720 1.00 93.62 197 THR A CA 1
ATOM 1459 C C . THR A 1 197 ? -33.770 -0.947 24.898 1.00 93.62 197 THR A C 1
ATOM 1461 O O . THR A 1 197 ? -33.792 -2.167 24.768 1.00 93.62 197 THR A O 1
ATOM 1464 N N . ILE A 1 198 ? -34.188 -0.346 26.022 1.00 93.56 198 ILE A N 1
ATOM 1465 C CA . ILE A 1 198 ? -34.712 -1.081 27.189 1.00 93.56 198 ILE A CA 1
ATOM 1466 C C . ILE A 1 198 ? -35.961 -1.890 26.814 1.00 93.56 198 ILE A C 1
ATOM 1468 O O . ILE A 1 198 ? -36.066 -3.055 27.184 1.00 93.56 198 ILE A O 1
ATOM 1472 N N . VAL A 1 199 ? -36.893 -1.302 26.058 1.00 94.94 199 VAL A N 1
ATOM 1473 C CA . VAL A 1 199 ? -38.121 -1.988 25.616 1.00 94.94 199 VAL A CA 1
ATOM 1474 C C . VAL A 1 199 ? -37.792 -3.188 24.729 1.00 94.94 199 VAL A C 1
ATOM 1476 O O . VAL A 1 199 ? -38.307 -4.277 24.976 1.00 94.94 199 VAL A O 1
ATOM 1479 N N . ASN A 1 200 ? -36.896 -3.020 23.750 1.00 94.62 200 ASN A N 1
ATOM 1480 C CA . ASN A 1 200 ? -36.431 -4.121 22.903 1.00 94.62 200 ASN A CA 1
ATOM 1481 C C . ASN A 1 200 ? -35.737 -5.221 23.716 1.00 94.62 200 ASN A C 1
ATOM 1483 O O . ASN A 1 200 ? -35.986 -6.401 23.486 1.00 94.62 200 ASN A O 1
ATOM 1487 N N . LEU A 1 201 ? -34.923 -4.848 24.706 1.00 93.88 201 LEU A N 1
ATOM 1488 C CA . LEU A 1 201 ? -34.247 -5.802 25.580 1.00 93.88 201 LEU A CA 1
ATOM 1489 C C . LEU A 1 201 ? -35.238 -6.622 26.419 1.00 93.88 201 LEU A C 1
ATOM 1491 O O . LEU A 1 201 ? -35.127 -7.846 26.483 1.00 93.88 201 LEU A O 1
ATOM 1495 N N . ILE A 1 202 ? -36.229 -5.961 27.028 1.00 93.69 202 ILE A N 1
ATOM 1496 C CA . ILE A 1 202 ? -37.290 -6.625 27.798 1.00 93.69 202 ILE A CA 1
ATOM 1497 C C . ILE A 1 202 ? -38.080 -7.571 26.889 1.00 93.69 202 ILE A C 1
ATOM 1499 O O . ILE A 1 202 ? -38.289 -8.725 27.252 1.00 93.69 202 ILE A O 1
ATOM 1503 N N . ALA A 1 203 ? -38.476 -7.121 25.697 1.00 92.94 203 ALA A N 1
ATOM 1504 C CA . ALA A 1 203 ? -39.216 -7.942 24.743 1.00 92.94 203 ALA A CA 1
ATOM 1505 C C . ALA A 1 203 ? -38.424 -9.183 24.297 1.00 92.94 203 ALA A C 1
ATOM 1507 O O . ALA A 1 203 ? -38.970 -10.287 24.281 1.00 92.94 203 ALA A O 1
ATOM 1508 N N . ALA A 1 204 ? -37.131 -9.029 23.997 1.00 92.00 204 ALA A N 1
ATOM 1509 C CA . ALA A 1 204 ? -36.258 -10.140 23.633 1.00 92.00 204 ALA A CA 1
ATOM 1510 C C . ALA A 1 204 ? -36.074 -11.141 24.788 1.00 92.00 204 ALA A C 1
ATOM 1512 O O . ALA A 1 204 ? -36.119 -12.351 24.566 1.00 92.00 204 ALA A O 1
ATOM 1513 N N . ALA A 1 205 ? -35.939 -10.665 26.028 1.00 91.25 205 ALA A N 1
ATOM 1514 C CA . ALA A 1 205 ? -35.870 -11.528 27.206 1.00 91.25 205 ALA A CA 1
ATOM 1515 C C . ALA A 1 205 ? -37.195 -12.276 27.457 1.00 91.25 205 ALA A C 1
ATOM 1517 O O . ALA A 1 205 ? -37.184 -13.478 27.732 1.00 91.25 205 ALA A O 1
ATOM 1518 N N . LEU A 1 206 ? -38.341 -11.601 27.303 1.00 90.12 206 LEU A N 1
ATOM 1519 C CA . LEU A 1 206 ? -39.666 -12.225 27.394 1.00 90.12 206 LEU A CA 1
ATOM 1520 C C . LEU A 1 206 ? -39.862 -13.298 26.316 1.00 90.12 206 LEU A C 1
ATOM 1522 O O . LEU A 1 206 ? -40.397 -14.364 26.611 1.00 90.12 206 LEU A O 1
ATOM 1526 N N . HIS A 1 207 ? -39.384 -13.058 25.090 1.00 87.25 207 HIS A N 1
ATOM 1527 C CA . HIS A 1 207 ? -39.427 -14.043 24.007 1.00 87.25 207 HIS A CA 1
ATOM 1528 C C . HIS A 1 207 ? -38.667 -15.334 24.351 1.00 87.25 207 HIS A C 1
ATOM 1530 O O . HIS A 1 207 ? -39.082 -16.420 23.956 1.00 87.25 207 HIS A O 1
ATOM 1536 N N . GLN A 1 208 ? -37.599 -15.232 25.144 1.00 86.44 208 GLN A N 1
ATOM 1537 C CA . GLN A 1 208 ? -36.850 -16.382 25.660 1.00 86.44 208 GLN A CA 1
ATOM 1538 C C . GLN A 1 208 ? -37.476 -17.018 26.911 1.00 86.44 208 GLN A C 1
ATOM 1540 O O . GLN A 1 208 ? -36.891 -17.921 27.506 1.00 86.44 208 GLN A O 1
ATOM 1545 N N . GLY A 1 209 ? -38.644 -16.545 27.350 1.00 88.44 209 GLY A N 1
ATOM 1546 C CA . GLY A 1 209 ? -39.321 -17.039 28.549 1.00 88.44 209 GLY A CA 1
ATOM 1547 C C . GLY A 1 209 ? -38.692 -16.569 29.864 1.00 88.44 209 GLY A C 1
ATOM 1548 O O . GLY A 1 209 ? -38.944 -17.170 30.912 1.00 88.44 209 GLY A O 1
ATOM 1549 N N . LYS A 1 210 ? -37.869 -15.512 29.845 1.00 89.88 210 LYS A N 1
ATOM 1550 C CA . LYS A 1 210 ? -37.238 -14.968 31.055 1.00 89.88 210 LYS A CA 1
ATOM 1551 C C . LYS A 1 210 ? -38.199 -14.078 31.838 1.00 89.88 210 LYS A C 1
ATOM 1553 O O . LYS A 1 210 ? -39.121 -13.473 31.297 1.00 89.88 210 LYS A O 1
ATOM 1558 N N . ARG A 1 211 ? -37.935 -13.963 33.141 1.00 90.69 211 ARG A N 1
ATOM 1559 C CA . ARG A 1 211 ? -38.587 -12.993 34.034 1.00 90.69 211 ARG A CA 1
ATOM 1560 C C . ARG A 1 211 ? -37.668 -11.792 34.191 1.00 90.69 211 ARG A C 1
ATOM 1562 O O . ARG A 1 211 ? -36.487 -11.977 34.474 1.00 90.69 211 ARG A O 1
ATOM 1569 N N . VAL A 1 212 ? -38.207 -10.587 34.031 1.00 91.62 212 VAL A N 1
ATOM 1570 C CA . VAL A 1 212 ? -37.421 -9.348 34.048 1.00 91.62 212 VAL A CA 1
ATOM 1571 C C . VAL A 1 212 ? -37.882 -8.453 35.193 1.00 91.62 212 VAL A C 1
ATOM 1573 O O . VAL A 1 212 ? -39.071 -8.180 35.322 1.00 91.62 212 VAL A O 1
ATOM 1576 N N . LEU A 1 213 ? -36.936 -7.985 36.010 1.00 92.00 213 LEU A N 1
ATOM 1577 C CA . LEU A 1 213 ? -37.150 -6.922 36.991 1.00 92.00 213 LEU A CA 1
ATOM 1578 C C . LEU A 1 213 ? -36.464 -5.655 36.479 1.00 92.00 213 LEU A C 1
ATOM 1580 O O . LEU A 1 213 ? -35.239 -5.611 36.384 1.00 92.00 213 LEU A O 1
ATOM 1584 N N . PHE A 1 214 ? -37.250 -4.635 36.148 1.00 91.38 214 PHE A N 1
ATOM 1585 C CA . PHE A 1 214 ? -36.732 -3.335 35.734 1.00 91.38 214 PHE A CA 1
ATOM 1586 C C . PHE A 1 214 ? -36.767 -2.361 36.913 1.00 91.38 214 PHE A C 1
ATOM 1588 O O . PHE A 1 214 ? -37.815 -2.159 37.519 1.00 91.38 214 PHE A O 1
ATOM 1595 N N . VAL A 1 215 ? -35.618 -1.763 37.236 1.00 88.38 215 VAL A N 1
ATOM 1596 C CA . VAL A 1 215 ? -35.455 -0.839 38.366 1.00 88.38 215 VAL A CA 1
ATOM 1597 C C . VAL A 1 215 ? -34.875 0.476 37.856 1.00 88.38 215 VAL A C 1
ATOM 1599 O O . VAL A 1 215 ? -33.944 0.474 37.050 1.00 88.38 215 VAL A O 1
ATOM 1602 N N . ALA A 1 216 ? -35.400 1.605 38.332 1.00 85.94 216 ALA A N 1
ATOM 1603 C CA . ALA A 1 216 ? -34.898 2.936 38.005 1.00 85.94 216 ALA A CA 1
ATOM 1604 C C . ALA A 1 216 ? -35.014 3.883 39.208 1.00 85.94 216 ALA A C 1
ATOM 1606 O O . ALA A 1 216 ? -35.913 3.745 40.030 1.00 85.94 216 ALA A O 1
ATOM 1607 N N . GLU A 1 217 ? -34.128 4.879 39.287 1.00 77.81 217 GLU A N 1
ATOM 1608 C CA . GLU A 1 217 ? -34.120 5.877 40.371 1.00 77.81 217 GLU A CA 1
ATOM 1609 C C . GLU A 1 217 ? -35.361 6.788 40.343 1.00 77.81 217 GLU A C 1
ATOM 1611 O O . GLU A 1 217 ? -35.887 7.186 41.379 1.00 77.81 217 GLU A O 1
ATOM 1616 N N . LYS A 1 218 ? -35.838 7.137 39.142 1.00 82.62 218 LYS A N 1
ATOM 1617 C CA . LYS A 1 218 ? -36.937 8.088 38.942 1.00 82.62 218 LYS A CA 1
ATOM 1618 C C . LYS A 1 218 ? -38.171 7.374 38.405 1.00 82.62 218 LYS A C 1
ATOM 1620 O O . LYS A 1 218 ? -38.092 6.746 37.352 1.00 82.62 218 LYS A O 1
ATOM 1625 N N . ALA A 1 219 ? -39.323 7.586 39.048 1.00 80.31 219 ALA A N 1
ATOM 1626 C CA . ALA A 1 219 ? -40.615 7.031 38.621 1.00 80.31 219 ALA A CA 1
ATOM 1627 C C . ALA A 1 219 ? -40.939 7.328 37.144 1.00 80.31 219 ALA A C 1
ATOM 1629 O O . ALA A 1 219 ? -41.348 6.442 36.406 1.00 80.31 219 ALA A O 1
ATOM 1630 N N . ALA A 1 220 ? -40.611 8.533 36.665 1.00 84.00 220 ALA A N 1
ATOM 1631 C CA . ALA A 1 220 ? -40.818 8.911 35.267 1.00 84.00 220 ALA A CA 1
ATOM 1632 C C . ALA A 1 220 ? -40.118 7.979 34.253 1.00 84.00 220 ALA A C 1
ATOM 1634 O O . ALA A 1 220 ? -40.600 7.820 33.135 1.00 84.00 220 ALA A O 1
ATOM 1635 N N . ALA A 1 221 ? -38.981 7.367 34.609 1.00 85.56 221 ALA A N 1
ATOM 1636 C CA . ALA A 1 221 ? -38.299 6.419 33.727 1.00 85.56 221 ALA A CA 1
ATOM 1637 C C . ALA A 1 221 ? -39.065 5.090 33.618 1.00 85.56 221 ALA A C 1
ATOM 1639 O O . ALA A 1 221 ? -39.128 4.519 32.529 1.00 85.56 221 ALA A O 1
ATOM 1640 N N . LEU A 1 222 ? -39.672 4.641 34.722 1.00 87.94 222 LEU A N 1
ATOM 1641 C CA . LEU A 1 222 ? -40.542 3.465 34.763 1.00 87.94 222 LEU A CA 1
ATOM 1642 C C . LEU A 1 222 ? -41.794 3.703 33.912 1.00 87.94 222 LEU A C 1
ATOM 1644 O O . LEU A 1 222 ? -42.058 2.920 33.002 1.00 87.94 222 LEU A O 1
ATOM 1648 N N . ASP A 1 223 ? -42.470 4.841 34.108 1.00 86.88 223 ASP A N 1
ATOM 1649 C CA . ASP A 1 223 ? -43.680 5.214 33.361 1.00 86.88 223 ASP A CA 1
ATOM 1650 C C . ASP A 1 223 ? -43.448 5.240 31.844 1.00 86.88 223 ASP A C 1
ATOM 1652 O O . ASP A 1 223 ? -44.284 4.796 31.055 1.00 86.88 223 ASP A O 1
ATOM 1656 N N . VAL A 1 224 ? -42.303 5.780 31.408 1.00 90.81 224 VAL A N 1
ATOM 1657 C CA . VAL A 1 224 ? -41.956 5.874 29.983 1.00 90.81 224 VAL A CA 1
ATOM 1658 C C . VAL A 1 224 ? -41.756 4.492 29.366 1.00 90.81 224 VAL A C 1
ATOM 1660 O O . VAL A 1 224 ? -42.198 4.262 28.240 1.00 90.81 224 VAL A O 1
ATOM 1663 N N . VAL A 1 225 ? -41.083 3.579 30.069 1.00 92.19 225 VAL A N 1
ATOM 1664 C CA . VAL A 1 225 ? -40.854 2.213 29.578 1.00 92.19 225 VAL A CA 1
ATOM 1665 C C . VAL A 1 225 ? -42.157 1.412 29.597 1.00 92.19 225 VAL A C 1
ATOM 1667 O O . VAL A 1 225 ? -42.471 0.769 28.597 1.00 92.19 225 VAL A O 1
ATOM 1670 N N . ALA A 1 226 ? -42.957 1.523 30.662 1.00 89.25 226 ALA A N 1
ATOM 1671 C CA . ALA A 1 226 ? -44.260 0.870 30.779 1.00 89.25 226 ALA A CA 1
ATOM 1672 C C . ALA A 1 226 ? -45.210 1.274 29.639 1.00 89.25 226 ALA A C 1
ATOM 1674 O O . ALA A 1 226 ? -45.720 0.409 28.929 1.00 89.25 226 ALA A O 1
ATOM 1675 N N . LYS A 1 227 ? -45.353 2.580 29.367 1.00 91.00 227 LYS A N 1
ATOM 1676 C CA . LYS A 1 227 ? -46.168 3.082 28.242 1.00 91.00 227 LYS A CA 1
ATOM 1677 C C . LYS A 1 227 ? -45.681 2.587 26.882 1.00 91.00 227 LYS A C 1
ATOM 1679 O O . LYS A 1 227 ? -46.484 2.356 25.983 1.00 91.00 227 LYS A O 1
ATOM 1684 N N . ARG A 1 228 ? -44.365 2.439 26.697 1.00 93.50 228 ARG A N 1
ATOM 1685 C CA . ARG A 1 228 ? -43.811 1.909 25.442 1.00 93.50 228 ARG A CA 1
ATOM 1686 C C . ARG A 1 228 ? -44.100 0.421 25.287 1.00 93.50 228 ARG A C 1
ATOM 1688 O O . ARG A 1 228 ? -44.518 0.023 24.205 1.00 93.50 228 ARG A O 1
ATOM 1695 N N . LEU A 1 229 ? -43.944 -0.372 26.349 1.00 92.06 229 LEU A N 1
ATOM 1696 C CA . LEU A 1 229 ? -44.323 -1.789 26.354 1.00 92.06 229 LEU A CA 1
ATOM 1697 C C . LEU A 1 229 ? -45.818 -1.961 26.062 1.00 92.06 229 LEU A C 1
ATOM 1699 O O . LEU A 1 229 ? -46.187 -2.784 25.230 1.00 92.06 229 LEU A O 1
ATOM 1703 N N . GLU A 1 230 ? -46.673 -1.127 26.651 1.00 90.19 230 GLU A N 1
ATOM 1704 C CA . GLU A 1 230 ? -48.104 -1.081 26.339 1.00 90.19 230 GLU A CA 1
ATOM 1705 C C . GLU A 1 230 ? -48.362 -0.755 24.858 1.00 90.19 230 GLU A C 1
ATOM 1707 O O . GLU A 1 230 ? -49.118 -1.463 24.195 1.00 90.19 230 GLU A O 1
ATOM 1712 N N . SER A 1 231 ? -47.667 0.244 24.301 1.00 92.19 231 SER A N 1
ATOM 1713 C CA . SER A 1 231 ? -47.829 0.648 22.896 1.00 92.19 231 SER A CA 1
ATOM 1714 C C . SER A 1 231 ? -47.458 -0.437 21.877 1.00 92.19 231 SER A C 1
ATOM 1716 O O . SER A 1 231 ? -47.994 -0.436 20.771 1.00 92.19 231 SER A O 1
ATOM 1718 N N . VAL A 1 232 ? -46.577 -1.375 22.248 1.00 89.62 232 VAL A N 1
ATOM 1719 C CA . VAL A 1 232 ? -46.193 -2.531 21.414 1.00 89.62 232 VAL A CA 1
ATOM 1720 C C . VAL A 1 232 ? -46.973 -3.804 21.771 1.00 89.62 232 VAL A C 1
ATOM 1722 O O . VAL A 1 232 ? -46.639 -4.886 21.296 1.00 89.62 232 VAL A O 1
ATOM 1725 N N . GLY A 1 233 ? -48.015 -3.692 22.603 1.00 87.38 233 GLY A N 1
ATOM 1726 C CA . GLY A 1 233 ? -48.892 -4.803 22.981 1.00 87.38 233 GLY A CA 1
ATOM 1727 C C . GLY A 1 233 ? -48.324 -5.737 24.055 1.00 87.38 233 GLY A C 1
ATOM 1728 O O . GLY A 1 233 ? -48.847 -6.829 24.245 1.00 87.38 233 GLY A O 1
ATOM 1729 N N . LEU A 1 234 ? -47.269 -5.328 24.766 1.00 88.38 234 LEU A N 1
ATOM 1730 C CA . LEU A 1 234 ? -46.646 -6.097 25.849 1.00 88.38 234 LEU A CA 1
ATOM 1731 C C . LEU A 1 234 ? -47.076 -5.647 27.258 1.00 88.38 234 LEU A C 1
ATOM 1733 O O . LEU A 1 234 ? -46.603 -6.209 28.243 1.00 88.38 234 LEU A O 1
ATOM 1737 N N . GLY A 1 235 ? -47.985 -4.673 27.379 1.00 85.44 235 GLY A N 1
ATOM 1738 C CA . GLY A 1 235 ? -48.443 -4.141 28.674 1.00 85.44 235 GLY A CA 1
ATOM 1739 C C . GLY A 1 235 ? -49.070 -5.195 29.601 1.00 85.44 235 GLY A C 1
ATOM 1740 O O . GLY A 1 235 ? -48.863 -5.161 30.815 1.00 85.44 235 GLY A O 1
ATOM 1741 N N . GLU A 1 236 ? -49.745 -6.202 29.039 1.00 81.31 236 GLU A N 1
ATOM 1742 C CA . GLU A 1 236 ? -50.333 -7.328 29.789 1.00 81.31 236 GLU A CA 1
ATOM 1743 C C . GLU A 1 236 ? -49.281 -8.220 30.476 1.00 81.31 236 GLU A C 1
ATOM 1745 O O . GLU A 1 236 ? -49.600 -8.937 31.426 1.00 81.31 236 GLU A O 1
ATOM 1750 N N . PHE A 1 237 ? -48.006 -8.106 30.094 1.00 82.94 237 PHE A N 1
ATOM 1751 C CA . PHE A 1 237 ? -46.882 -8.787 30.745 1.00 82.94 237 PHE A CA 1
ATOM 1752 C C . PHE A 1 237 ? -46.159 -7.910 31.785 1.00 82.94 237 PHE A C 1
ATOM 1754 O O . PHE A 1 237 ? -45.254 -8.389 32.467 1.00 82.94 237 PHE A O 1
ATOM 1761 N N . CYS A 1 238 ? -46.533 -6.633 31.923 1.00 84.19 238 CYS A N 1
ATOM 1762 C CA . CYS A 1 238 ? -45.878 -5.668 32.809 1.00 84.19 238 CYS A CA 1
ATOM 1763 C C . CYS A 1 238 ? -46.677 -5.418 34.089 1.00 84.19 238 CYS A C 1
ATOM 1765 O O . CYS A 1 238 ? -47.715 -4.768 34.037 1.00 84.19 238 CYS A O 1
ATOM 1767 N N . MET A 1 239 ? -46.166 -5.851 35.240 1.00 81.31 239 MET A N 1
ATOM 1768 C CA . MET A 1 239 ? -46.736 -5.517 36.549 1.00 81.31 239 MET A CA 1
ATOM 1769 C C . MET A 1 239 ? -45.967 -4.341 37.162 1.00 81.31 239 MET A C 1
ATOM 1771 O O . MET A 1 239 ? -44.778 -4.475 37.455 1.00 81.31 239 MET A O 1
ATOM 1775 N N . ASP A 1 240 ? -46.635 -3.204 37.355 1.00 73.62 240 ASP A N 1
ATOM 1776 C CA . ASP A 1 240 ? -46.052 -2.037 38.023 1.00 73.62 240 ASP A CA 1
ATOM 1777 C C . ASP A 1 240 ? -46.285 -2.116 39.539 1.00 73.62 240 ASP A C 1
ATOM 1779 O O . ASP A 1 240 ? -47.399 -2.353 40.005 1.00 73.62 240 ASP A O 1
ATOM 1783 N N . LEU A 1 241 ? -45.213 -1.947 40.312 1.00 71.88 241 LEU A N 1
ATOM 1784 C CA . LEU A 1 241 ? -45.219 -2.024 41.774 1.00 71.88 241 LEU A CA 1
ATOM 1785 C C . LEU A 1 241 ? -44.893 -0.677 42.441 1.00 71.88 241 LEU A C 1
ATOM 1787 O O . LEU A 1 241 ? -44.790 -0.618 43.668 1.00 71.88 241 LEU A O 1
ATOM 1791 N N . HIS A 1 242 ? -44.726 0.408 41.676 1.00 62.44 242 HIS A N 1
ATOM 1792 C CA . HIS A 1 242 ? -44.333 1.711 42.210 1.00 62.44 242 HIS A CA 1
ATOM 1793 C C . HIS A 1 242 ? -45.510 2.705 42.304 1.00 62.44 242 HIS A C 1
ATOM 1795 O O . HIS A 1 242 ? -46.204 2.979 41.334 1.00 62.44 242 HIS A O 1
ATOM 1801 N N . GLY A 1 243 ? -45.701 3.313 43.487 1.00 56.44 243 GLY A N 1
ATOM 1802 C CA . GLY A 1 243 ? -46.584 4.474 43.702 1.00 56.44 243 GLY A CA 1
ATOM 1803 C C . GLY A 1 243 ? -47.703 4.293 44.750 1.00 56.44 243 GLY A C 1
ATOM 1804 O O . GLY A 1 243 ? -47.833 3.228 45.354 1.00 56.44 243 GLY A O 1
ATOM 1805 N N . PRO A 1 244 ? -48.547 5.326 44.982 1.00 42.69 244 PRO A N 1
ATOM 1806 C CA . PRO A 1 244 ? -49.681 5.296 45.925 1.00 42.69 244 PRO A CA 1
ATOM 1807 C C . PRO A 1 244 ? -50.794 4.279 45.584 1.00 42.69 244 PRO A C 1
ATOM 1809 O O . PRO A 1 244 ? -51.716 4.114 46.385 1.00 42.69 244 PRO A O 1
ATOM 1812 N N . GLY A 1 245 ? -50.705 3.626 44.416 1.00 48.84 245 GLY A N 1
ATOM 1813 C CA . GLY A 1 245 ? -51.565 2.534 43.932 1.00 48.84 245 GLY A CA 1
ATOM 1814 C C . GLY A 1 245 ? -51.075 1.124 44.296 1.00 48.84 245 GLY A C 1
ATOM 1815 O O . GLY A 1 245 ? -51.705 0.131 43.957 1.00 48.84 245 GLY A O 1
ATOM 1816 N N . ALA A 1 246 ? -49.996 0.984 45.073 1.00 57.12 246 ALA A N 1
ATOM 1817 C CA . ALA A 1 246 ? -49.584 -0.307 45.642 1.00 57.12 246 ALA A CA 1
ATOM 1818 C C . ALA A 1 246 ? -50.503 -0.769 46.798 1.00 57.12 246 ALA A C 1
ATOM 1820 O O . ALA A 1 246 ? -50.062 -1.363 47.786 1.00 57.12 246 ALA A O 1
ATOM 1821 N N . ARG A 1 247 ? -51.805 -0.470 46.722 1.00 66.94 247 ARG A N 1
ATOM 1822 C CA . ARG A 1 247 ? -52.792 -1.056 47.625 1.00 66.94 247 ARG A CA 1
ATOM 1823 C C . ARG A 1 247 ? -52.933 -2.517 47.232 1.00 66.94 247 ARG A C 1
ATOM 1825 O O . ARG A 1 247 ? -53.139 -2.842 46.069 1.00 66.94 247 ARG A O 1
ATOM 1832 N N . ARG A 1 248 ? -52.846 -3.409 48.219 1.00 75.44 248 ARG A N 1
ATOM 1833 C CA . ARG A 1 248 ? -52.927 -4.867 48.031 1.00 75.44 248 ARG A CA 1
ATOM 1834 C C . ARG A 1 248 ? -54.098 -5.299 47.135 1.00 75.44 248 ARG A C 1
ATOM 1836 O O . ARG A 1 248 ? -53.969 -6.264 46.395 1.00 75.44 248 ARG A O 1
ATOM 1843 N N . GLU A 1 249 ? -55.220 -4.591 47.211 1.00 78.31 249 GLU A N 1
ATOM 1844 C CA . GLU A 1 249 ? -56.427 -4.832 46.414 1.00 78.31 249 GLU A CA 1
ATOM 1845 C C . GLU A 1 249 ? -56.216 -4.579 44.913 1.00 78.31 249 GLU A C 1
ATOM 1847 O O . GLU A 1 249 ? -56.629 -5.403 44.101 1.00 78.31 249 GLU A O 1
ATOM 1852 N N . GLU A 1 250 ? -55.530 -3.492 44.547 1.00 75.25 250 GLU A N 1
ATOM 1853 C CA . GLU A 1 250 ? -55.240 -3.121 43.153 1.00 75.25 250 GLU A CA 1
ATOM 1854 C C . GLU A 1 250 ? -54.264 -4.120 42.520 1.00 75.25 250 GLU A C 1
ATOM 1856 O O . GLU A 1 250 ? -54.516 -4.629 41.429 1.00 75.25 250 GLU A O 1
ATOM 1861 N N . VAL A 1 251 ? -53.221 -4.509 43.261 1.00 78.88 251 VAL A N 1
ATOM 1862 C CA . VAL A 1 251 ? -52.253 -5.532 42.826 1.00 78.88 251 VAL A CA 1
ATOM 1863 C C . VAL A 1 251 ? -52.928 -6.892 42.613 1.00 78.88 251 VAL A C 1
ATOM 1865 O O . VAL A 1 251 ? -52.658 -7.578 41.629 1.00 78.88 251 VAL A O 1
ATOM 1868 N N . LEU A 1 252 ? -53.826 -7.301 43.516 1.00 81.44 252 LEU A N 1
ATOM 1869 C CA . LEU A 1 252 ? -54.558 -8.565 43.374 1.00 81.44 252 LEU A CA 1
ATOM 1870 C C . LEU A 1 252 ? -55.528 -8.543 42.184 1.00 81.44 252 LEU A C 1
ATOM 1872 O O . LEU A 1 252 ? -55.684 -9.566 41.516 1.00 81.44 252 LEU A O 1
ATOM 1876 N N . ALA A 1 253 ? -56.174 -7.405 41.920 1.00 80.94 253 ALA A N 1
ATOM 1877 C CA . ALA A 1 253 ? -57.061 -7.241 40.773 1.00 80.94 253 ALA A CA 1
ATOM 1878 C C . ALA A 1 253 ? -56.291 -7.307 39.443 1.00 80.94 253 ALA A C 1
ATOM 1880 O O . ALA A 1 253 ? -56.722 -8.014 38.531 1.00 80.94 253 ALA A O 1
ATOM 1881 N N . ASP A 1 254 ? -55.137 -6.642 39.361 1.00 79.19 254 ASP A N 1
ATOM 1882 C CA . ASP A 1 254 ? -54.255 -6.667 38.190 1.00 79.19 254 ASP A CA 1
ATOM 1883 C C . ASP A 1 254 ? -53.708 -8.082 37.918 1.00 79.19 254 ASP A C 1
ATOM 1885 O O . ASP A 1 254 ? -53.785 -8.586 36.797 1.00 79.19 254 ASP A O 1
ATOM 1889 N N . LEU A 1 255 ? -53.270 -8.794 38.966 1.00 80.88 255 LEU A N 1
ATOM 1890 C CA . LEU A 1 255 ? -52.824 -10.187 38.849 1.00 80.88 255 LEU A CA 1
ATOM 1891 C C . LEU A 1 255 ? -53.949 -11.104 38.343 1.00 80.88 255 LEU A C 1
ATOM 1893 O O . LEU A 1 255 ? -53.725 -11.956 37.482 1.00 80.88 255 LEU A O 1
ATOM 1897 N N . LYS A 1 256 ? -55.169 -10.926 38.866 1.00 83.06 256 LYS A N 1
ATOM 1898 C CA . LYS A 1 256 ? -56.341 -11.696 38.440 1.00 83.06 256 LYS A CA 1
ATOM 1899 C C . LYS A 1 256 ? -56.657 -11.457 36.962 1.00 83.06 256 LYS A C 1
ATOM 1901 O O . LYS A 1 256 ? -56.865 -12.426 36.239 1.00 83.06 256 LYS A O 1
ATOM 1906 N N . ALA A 1 257 ? -56.656 -10.200 36.516 1.00 80.88 257 ALA A N 1
ATOM 1907 C CA . ALA A 1 257 ? -56.921 -9.850 35.122 1.00 80.88 257 ALA A CA 1
ATOM 1908 C C . ALA A 1 257 ? -55.932 -10.528 34.159 1.00 80.88 257 ALA A C 1
ATOM 1910 O O . ALA A 1 257 ? -56.347 -11.067 33.137 1.00 80.88 257 ALA A O 1
ATOM 1911 N N . ARG A 1 258 ? -54.644 -10.579 34.518 1.00 80.00 258 ARG A N 1
ATOM 1912 C CA . ARG A 1 258 ? -53.591 -11.213 33.704 1.00 80.00 258 ARG A CA 1
ATOM 1913 C C . ARG A 1 258 ? -53.679 -12.738 33.673 1.00 80.00 258 ARG A C 1
ATOM 1915 O O . ARG A 1 258 ? -53.390 -13.339 32.647 1.00 80.00 258 ARG A O 1
ATOM 1922 N N . ILE A 1 259 ? -54.085 -13.370 34.777 1.00 80.31 259 ILE A N 1
ATOM 1923 C CA . ILE A 1 259 ? -54.332 -14.822 34.819 1.00 80.31 259 ILE A CA 1
ATOM 1924 C C . ILE A 1 259 ? -55.550 -15.186 33.958 1.00 80.31 259 ILE A C 1
ATOM 1926 O O . ILE A 1 259 ? -55.529 -16.198 33.259 1.00 80.31 259 ILE A O 1
ATOM 1930 N N . ASP A 1 260 ? -56.601 -14.363 34.008 1.00 79.94 260 ASP A N 1
ATOM 1931 C CA . ASP A 1 260 ? -57.841 -14.586 33.259 1.00 79.94 260 ASP A CA 1
ATOM 1932 C C . ASP A 1 260 ? -57.669 -14.274 31.749 1.00 79.94 260 ASP A C 1
ATOM 1934 O O . ASP A 1 260 ? -58.375 -14.844 30.912 1.00 79.94 260 ASP A O 1
ATOM 1938 N N . ALA A 1 261 ? -56.690 -13.437 31.382 1.00 69.94 261 ALA A N 1
ATOM 1939 C CA . ALA A 1 261 ? -56.268 -13.154 30.008 1.00 69.94 261 ALA A CA 1
ATOM 1940 C C . ALA A 1 261 ? -55.466 -14.326 29.395 1.00 69.94 261 ALA A C 1
ATOM 1942 O O . ALA A 1 261 ? -54.264 -14.250 29.149 1.00 69.94 261 ALA A O 1
ATOM 1943 N N . SER A 1 262 ? -56.128 -15.457 29.142 1.00 55.62 262 SER A N 1
ATOM 1944 C CA . SER A 1 262 ? -55.537 -16.554 28.366 1.00 55.62 262 SER A CA 1
ATOM 1945 C C . SER A 1 262 ? -55.446 -16.169 26.885 1.00 55.62 262 SER A C 1
ATOM 1947 O O . SER A 1 262 ? -56.443 -15.770 26.281 1.00 55.62 262 SER A O 1
ATOM 1949 N N . ALA A 1 263 ? -54.240 -16.284 26.317 1.00 57.19 263 ALA A N 1
ATOM 1950 C CA . ALA A 1 263 ? -53.883 -15.893 24.956 1.00 57.19 263 ALA A CA 1
ATOM 1951 C C . ALA A 1 263 ? -54.933 -16.329 23.918 1.00 57.19 263 ALA A C 1
ATOM 1953 O O . ALA A 1 263 ? -55.106 -17.517 23.633 1.00 57.19 263 ALA A O 1
ATOM 1954 N N . GLY A 1 264 ? -55.621 -15.350 23.324 1.00 57.59 264 GLY A N 1
ATOM 1955 C CA . GLY A 1 264 ? -56.473 -15.592 22.166 1.00 57.59 264 GLY A CA 1
ATOM 1956 C C . GLY A 1 264 ? -55.661 -16.205 21.016 1.00 57.59 264 GLY A C 1
ATOM 1957 O O . GLY A 1 264 ? -54.444 -16.005 20.954 1.00 57.59 264 GLY A O 1
ATOM 1958 N N . PRO A 1 265 ? -56.296 -16.949 20.091 1.00 52.62 265 PRO A N 1
ATOM 1959 C CA . PRO A 1 265 ? -55.611 -17.559 18.959 1.00 52.62 265 PRO A CA 1
ATOM 1960 C C . PRO A 1 265 ? -55.034 -16.462 18.059 1.00 52.62 265 PRO A C 1
ATOM 1962 O O . PRO A 1 265 ? -55.698 -15.938 17.164 1.00 52.62 265 PRO A O 1
ATOM 1965 N N . GLY A 1 266 ? -53.782 -16.090 18.322 1.00 60.34 266 GLY A N 1
ATOM 1966 C CA . GLY A 1 266 ? -53.000 -15.243 17.442 1.00 60.34 266 GLY A CA 1
ATOM 1967 C C . GLY A 1 266 ? -52.981 -15.875 16.056 1.00 60.34 266 GLY A C 1
ATOM 1968 O O . GLY A 1 266 ? -52.906 -17.097 15.910 1.00 60.34 266 GLY A O 1
ATOM 1969 N N . ASN A 1 267 ? -53.087 -15.048 15.021 1.00 72.50 267 ASN A N 1
ATOM 1970 C CA . ASN A 1 267 ? -53.182 -15.514 13.644 1.00 72.50 267 ASN A CA 1
ATOM 1971 C C . ASN A 1 267 ? -51.795 -15.988 13.161 1.00 72.50 267 ASN A C 1
ATOM 1973 O O . ASN A 1 267 ? -51.116 -15.298 12.401 1.00 72.50 267 ASN A O 1
ATOM 1977 N N . ALA A 1 268 ? -51.347 -17.145 13.661 1.00 76.50 268 ALA A N 1
ATOM 1978 C CA . ALA A 1 268 ? -49.996 -17.685 13.496 1.00 76.50 268 ALA A CA 1
ATOM 1979 C C . ALA A 1 268 ? -49.574 -17.787 12.022 1.00 76.50 268 ALA A C 1
ATOM 1981 O O . ALA A 1 268 ? -48.411 -17.569 11.691 1.00 76.50 268 ALA A O 1
ATOM 1982 N N . ALA A 1 269 ? -50.533 -18.035 11.125 1.00 78.62 269 ALA A N 1
ATOM 1983 C CA . ALA A 1 269 ? -50.309 -18.033 9.683 1.00 78.62 269 ALA A CA 1
ATOM 1984 C C . ALA A 1 269 ? -49.867 -16.657 9.155 1.00 78.62 269 ALA A C 1
ATOM 1986 O O . ALA A 1 269 ? -48.922 -16.570 8.373 1.00 78.62 269 ALA A O 1
ATOM 1987 N N . ARG A 1 270 ? -50.505 -15.573 9.615 1.00 82.88 270 ARG A N 1
ATOM 1988 C CA . ARG A 1 270 ? -50.162 -14.200 9.218 1.00 82.88 270 ARG A CA 1
ATOM 1989 C C . ARG A 1 270 ? -48.810 -13.770 9.784 1.00 82.88 270 ARG A C 1
ATOM 1991 O O . ARG A 1 270 ? -48.045 -13.122 9.078 1.00 82.88 270 ARG A O 1
ATOM 1998 N N . LEU A 1 271 ? -48.506 -14.155 11.027 1.00 80.50 271 LEU A N 1
ATOM 1999 C CA . LEU A 1 271 ? -47.195 -13.908 11.637 1.00 80.50 271 LEU A CA 1
ATOM 2000 C C . LEU A 1 271 ? -46.084 -14.632 10.868 1.00 80.50 271 LEU A C 1
ATOM 2002 O O . LEU A 1 271 ? -45.073 -14.020 10.541 1.00 80.50 271 LEU A O 1
ATOM 2006 N N . LYS A 1 272 ? -46.302 -15.908 10.524 1.00 82.94 272 LYS A N 1
ATOM 2007 C CA . LYS A 1 272 ? -45.353 -16.690 9.727 1.00 82.94 272 LYS A CA 1
ATOM 2008 C C . LYS A 1 272 ? -45.082 -16.037 8.370 1.00 82.94 272 LYS A C 1
ATOM 2010 O O . LYS A 1 272 ? -43.928 -15.843 8.020 1.00 82.94 272 LYS A O 1
ATOM 2015 N N . GLN A 1 273 ? -46.129 -15.625 7.653 1.00 87.00 273 GLN A N 1
ATOM 2016 C CA . GLN A 1 273 ? -45.979 -14.958 6.357 1.00 87.00 273 GLN A CA 1
ATOM 2017 C C . GLN A 1 273 ? -45.188 -13.642 6.458 1.00 87.00 273 GLN A C 1
ATOM 2019 O O . GLN A 1 273 ? -44.344 -13.370 5.608 1.00 87.00 273 GLN A O 1
ATOM 2024 N N . ALA A 1 274 ? -45.443 -12.830 7.488 1.00 84.19 274 ALA A N 1
ATOM 2025 C CA . ALA A 1 274 ? -44.705 -11.586 7.706 1.00 84.19 274 ALA A CA 1
ATOM 2026 C C . ALA A 1 274 ? -43.223 -11.844 8.032 1.00 84.19 274 ALA A C 1
ATOM 2028 O O . ALA A 1 274 ? -42.355 -11.126 7.539 1.00 84.19 274 ALA A O 1
ATOM 2029 N N . LEU A 1 275 ? -42.933 -12.883 8.822 1.00 82.75 275 LEU A N 1
ATOM 2030 C CA . LEU A 1 275 ? -41.568 -13.282 9.157 1.00 82.75 275 LEU A CA 1
ATOM 2031 C C . LEU A 1 275 ? -40.812 -13.819 7.934 1.00 82.75 275 LEU A C 1
ATOM 2033 O O . LEU A 1 275 ? -39.652 -13.467 7.734 1.00 82.75 275 LEU A O 1
ATOM 2037 N N . ASP A 1 276 ? -41.469 -14.627 7.100 1.00 85.31 276 ASP A N 1
ATOM 2038 C CA . ASP A 1 276 ? -40.887 -15.157 5.863 1.00 85.31 276 ASP A CA 1
ATOM 2039 C C . ASP A 1 276 ? -40.524 -14.020 4.889 1.00 85.31 276 ASP A C 1
ATOM 2041 O O . ASP A 1 276 ? -39.423 -14.006 4.334 1.00 85.31 276 ASP A O 1
ATOM 2045 N N . GLU A 1 277 ? -41.402 -13.023 4.730 1.00 89.31 277 GLU A N 1
ATOM 2046 C CA . GLU A 1 277 ? -41.123 -11.847 3.894 1.00 89.31 277 GLU A CA 1
ATOM 2047 C C . GLU A 1 277 ? -39.996 -10.979 4.475 1.00 89.31 277 GLU A C 1
ATOM 2049 O O . GLU A 1 277 ? -39.087 -10.577 3.748 1.00 89.31 277 GLU A O 1
ATOM 2054 N N . ALA A 1 278 ? -39.994 -10.740 5.791 1.00 82.75 278 ALA A N 1
ATOM 2055 C CA . ALA A 1 278 ? -38.916 -10.012 6.458 1.00 82.75 278 ALA A CA 1
ATOM 2056 C C . ALA A 1 278 ? -37.559 -10.717 6.286 1.00 82.75 278 ALA A C 1
ATOM 2058 O O . ALA A 1 278 ? -36.559 -10.068 5.973 1.00 82.75 278 ALA A O 1
ATOM 2059 N N . ASN A 1 279 ? -37.524 -12.046 6.420 1.00 81.62 279 ASN A N 1
ATOM 2060 C CA . ASN A 1 279 ? -36.321 -12.844 6.192 1.00 81.62 279 ASN A CA 1
ATOM 2061 C C . ASN A 1 279 ? -35.845 -12.747 4.741 1.00 81.62 279 ASN A C 1
ATOM 2063 O O . ASN A 1 279 ? -34.657 -12.541 4.506 1.00 81.62 279 ASN A O 1
ATOM 2067 N N . ARG A 1 280 ? -36.758 -12.823 3.765 1.00 88.62 280 ARG A N 1
ATOM 2068 C CA . ARG A 1 280 ? -36.423 -12.659 2.344 1.00 88.62 280 ARG A CA 1
ATOM 2069 C C . ARG A 1 280 ? -35.802 -11.289 2.059 1.00 88.62 280 ARG A C 1
ATOM 2071 O O . ARG A 1 280 ? -34.772 -11.215 1.387 1.00 88.62 280 ARG A O 1
ATOM 2078 N N . LEU A 1 281 ? -36.412 -10.215 2.564 1.00 88.50 281 LEU A N 1
ATOM 2079 C CA . LEU A 1 281 ? -35.898 -8.853 2.405 1.00 88.50 281 LEU A CA 1
ATOM 2080 C C . LEU A 1 281 ? -34.528 -8.697 3.069 1.00 88.50 281 LEU A C 1
ATOM 2082 O O . LEU A 1 281 ? -33.612 -8.160 2.447 1.00 88.50 281 LEU A O 1
ATOM 2086 N N . LYS A 1 282 ? -34.354 -9.239 4.282 1.00 80.12 282 LYS A N 1
ATOM 2087 C CA . LYS A 1 282 ? -33.064 -9.272 4.980 1.00 80.12 282 LYS A CA 1
ATOM 2088 C C . LYS A 1 282 ? -31.999 -9.963 4.131 1.00 80.12 282 LYS A C 1
ATOM 2090 O O . LYS A 1 282 ? -30.951 -9.375 3.894 1.00 80.12 282 LYS A O 1
ATOM 2095 N N . THR A 1 283 ? -32.276 -11.161 3.612 1.00 81.25 283 THR A N 1
ATOM 2096 C CA . THR A 1 283 ? -31.341 -11.884 2.736 1.00 81.25 283 THR A CA 1
ATOM 2097 C C . THR A 1 283 ? -30.966 -11.062 1.505 1.00 81.25 283 THR A C 1
ATOM 2099 O O . THR A 1 283 ? -29.790 -11.001 1.156 1.00 81.25 283 THR A O 1
ATOM 2102 N N . SER A 1 284 ? -31.934 -10.393 0.870 1.00 88.50 284 SER A N 1
ATOM 2103 C CA . SER A 1 284 ? -31.676 -9.551 -0.303 1.00 88.50 284 SER A CA 1
ATOM 2104 C C . SER A 1 284 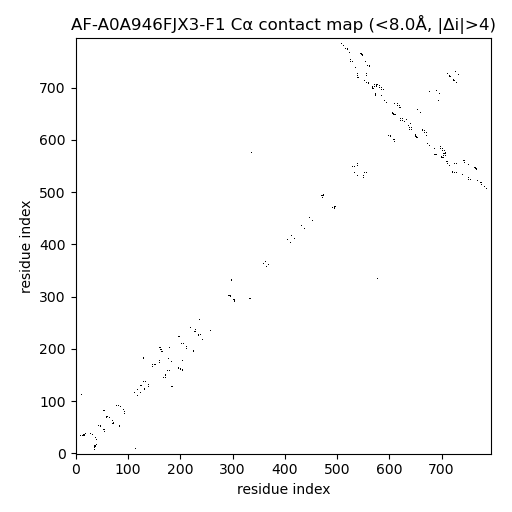? -30.779 -8.351 0.020 1.00 88.50 284 SER A C 1
ATOM 2106 O O . SER A 1 284 ? -29.850 -8.063 -0.733 1.00 88.50 284 SER A O 1
ATOM 2108 N N . LEU A 1 285 ? -31.033 -7.659 1.135 1.00 85.75 285 LEU A N 1
ATOM 2109 C CA . LEU A 1 285 ? -30.228 -6.515 1.572 1.00 85.75 285 LEU A CA 1
ATOM 2110 C C . LEU A 1 285 ? -28.813 -6.943 1.971 1.00 85.75 285 LEU A C 1
ATOM 2112 O O . LEU A 1 285 ? -27.843 -6.298 1.582 1.00 85.75 285 LEU A O 1
ATOM 2116 N N . THR A 1 286 ? -28.682 -8.065 2.682 1.00 80.44 286 THR A N 1
ATOM 2117 C CA . THR A 1 286 ? -27.379 -8.636 3.037 1.00 80.44 286 THR A CA 1
ATOM 2118 C C . THR A 1 286 ? -26.594 -9.058 1.796 1.00 80.44 286 THR A C 1
ATOM 2120 O O . THR A 1 286 ? -25.393 -8.822 1.735 1.00 80.44 286 THR A O 1
ATOM 2123 N N . ALA A 1 287 ? -27.242 -9.643 0.784 1.00 85.19 287 ALA A N 1
ATOM 2124 C CA . ALA A 1 287 ? -26.572 -10.012 -0.462 1.00 85.19 287 ALA A CA 1
ATOM 2125 C C . ALA A 1 287 ? -26.012 -8.784 -1.196 1.00 85.19 287 ALA A C 1
ATOM 2127 O O . ALA A 1 287 ? -24.864 -8.810 -1.635 1.00 85.19 287 ALA A O 1
ATOM 2128 N N . TYR A 1 288 ? -26.790 -7.700 -1.275 1.00 88.81 288 TYR A N 1
ATOM 2129 C CA . TYR A 1 288 ? -26.330 -6.432 -1.842 1.00 88.81 288 TYR A CA 1
ATOM 2130 C C . TYR A 1 288 ? -25.147 -5.845 -1.058 1.00 88.81 288 TYR A C 1
ATOM 2132 O O . TYR A 1 288 ? -24.128 -5.499 -1.655 1.00 88.81 288 TYR A O 1
ATOM 2140 N N . ALA A 1 289 ? -25.252 -5.787 0.274 1.00 85.81 289 ALA A N 1
ATOM 2141 C CA . ALA A 1 289 ? -24.182 -5.286 1.133 1.00 85.81 289 ALA A CA 1
ATOM 2142 C C . ALA A 1 289 ? -22.897 -6.121 1.006 1.00 85.81 289 ALA A C 1
ATOM 2144 O O . ALA A 1 289 ? -21.810 -5.562 0.935 1.00 85.81 289 ALA A O 1
ATOM 2145 N N . ASN A 1 290 ? -22.993 -7.448 0.908 1.00 84.69 290 ASN A N 1
ATOM 2146 C CA . ASN A 1 290 ? -21.813 -8.285 0.689 1.00 84.69 290 ASN A CA 1
ATOM 2147 C C . ASN A 1 290 ? -21.204 -8.034 -0.697 1.00 84.69 290 ASN A C 1
ATOM 2149 O O . ASN A 1 290 ? -19.992 -7.887 -0.812 1.00 84.69 290 ASN A O 1
ATOM 2153 N N . ALA A 1 291 ? -22.033 -7.950 -1.743 1.00 89.69 291 ALA A N 1
ATOM 2154 C CA . ALA A 1 291 ? -21.560 -7.745 -3.110 1.00 89.69 291 ALA A CA 1
ATOM 2155 C C . ALA A 1 291 ? -20.800 -6.421 -3.266 1.00 89.69 291 ALA A C 1
ATOM 2157 O O . ALA A 1 291 ? -19.740 -6.397 -3.886 1.00 89.69 291 ALA A O 1
ATOM 2158 N N . ILE A 1 292 ? -21.302 -5.332 -2.670 1.00 92.00 292 ILE A N 1
ATOM 2159 C CA . ILE A 1 292 ? -20.635 -4.027 -2.757 1.00 92.00 292 ILE A CA 1
ATOM 2160 C C . ILE A 1 292 ? -19.317 -3.992 -1.964 1.00 92.00 292 ILE A C 1
ATOM 2162 O O . ILE A 1 292 ? -18.388 -3.296 -2.359 1.00 92.00 292 ILE A O 1
ATOM 2166 N N . ASN A 1 293 ? -19.207 -4.780 -0.891 1.00 87.31 293 ASN A N 1
ATOM 2167 C CA . ASN A 1 293 ? -17.999 -4.889 -0.066 1.00 87.31 293 ASN A CA 1
ATOM 2168 C C . ASN A 1 293 ? -17.059 -6.027 -0.506 1.00 87.31 293 ASN A C 1
ATOM 2170 O O . ASN A 1 293 ? -16.096 -6.334 0.189 1.00 87.31 293 ASN A O 1
ATOM 2174 N N . THR A 1 294 ? -17.322 -6.675 -1.643 1.00 91.19 294 THR A N 1
ATOM 2175 C CA . THR A 1 294 ? -16.429 -7.711 -2.178 1.00 91.19 294 THR A CA 1
ATOM 2176 C C . THR A 1 294 ? -15.257 -7.054 -2.906 1.00 91.19 294 THR A C 1
ATOM 2178 O O . THR A 1 294 ? -15.461 -6.129 -3.696 1.00 91.19 294 THR A O 1
ATOM 2181 N N . GLU A 1 295 ? -14.038 -7.534 -2.659 1.00 91.62 295 GLU A N 1
ATOM 2182 C CA . GLU A 1 295 ? -12.838 -7.113 -3.390 1.00 91.62 295 GLU A CA 1
ATOM 2183 C C . GLU A 1 295 ? -12.914 -7.507 -4.872 1.00 91.62 295 GLU A C 1
ATOM 2185 O O . GLU A 1 295 ? -13.380 -8.595 -5.226 1.00 91.62 295 GLU A O 1
ATOM 2190 N N . HIS A 1 296 ? -12.448 -6.621 -5.753 1.00 88.06 296 HIS A N 1
ATOM 2191 C CA . HIS A 1 296 ? -12.450 -6.838 -7.194 1.00 88.06 296 HIS A CA 1
ATOM 2192 C C . HIS A 1 296 ? -11.069 -6.580 -7.813 1.00 88.06 296 HIS A C 1
ATOM 2194 O O . HIS A 1 296 ? -10.517 -5.484 -7.710 1.00 88.06 296 HIS A O 1
ATOM 2200 N N . GLY A 1 297 ? -10.539 -7.587 -8.514 1.00 88.06 297 GLY A N 1
ATOM 2201 C CA . GLY A 1 297 ? -9.226 -7.529 -9.163 1.00 88.06 297 GLY A CA 1
ATOM 2202 C C . GLY A 1 297 ? -8.047 -7.587 -8.182 1.00 88.06 297 GLY A C 1
ATOM 2203 O O . GLY A 1 297 ? -8.202 -7.954 -7.021 1.00 88.06 297 GLY A O 1
ATOM 2204 N N . SER A 1 298 ? -6.858 -7.221 -8.661 1.00 89.69 298 SER A N 1
ATOM 2205 C CA . SER A 1 298 ? -5.592 -7.303 -7.915 1.00 89.69 298 SER A CA 1
ATOM 2206 C C . SER A 1 298 ? -5.224 -6.024 -7.148 1.00 89.69 298 SER A C 1
ATOM 2208 O O . SER A 1 298 ? -4.153 -5.960 -6.547 1.00 89.69 298 SER A O 1
ATOM 2210 N N . LEU A 1 299 ? -6.090 -5.003 -7.157 1.00 86.62 299 LEU A N 1
ATOM 2211 C CA . LEU A 1 299 ? -5.872 -3.729 -6.456 1.00 86.62 299 LEU A CA 1
ATOM 2212 C C . LEU A 1 299 ? -6.256 -3.765 -4.969 1.00 86.62 299 LEU A C 1
ATOM 2214 O O . LEU A 1 299 ? -5.968 -2.804 -4.259 1.00 86.62 299 LEU A O 1
ATOM 2218 N N . GLY A 1 300 ? -6.930 -4.826 -4.509 1.00 88.31 300 GLY A N 1
ATOM 2219 C CA . GLY A 1 300 ? -7.451 -4.913 -3.138 1.00 88.31 300 GLY A CA 1
ATOM 2220 C C . GLY A 1 300 ? -8.540 -3.877 -2.833 1.00 88.31 300 GLY A C 1
ATOM 2221 O O . GLY A 1 300 ? -8.699 -3.467 -1.690 1.00 88.31 300 GLY A O 1
ATOM 2222 N N . LEU A 1 301 ? -9.248 -3.395 -3.860 1.00 90.00 301 LEU A N 1
ATOM 2223 C CA . LEU A 1 301 ? -10.344 -2.436 -3.715 1.00 90.00 301 LEU A CA 1
ATOM 2224 C C . LEU A 1 301 ? -11.681 -3.165 -3.747 1.00 90.00 301 LEU A C 1
ATOM 2226 O O . LEU A 1 301 ? -11.887 -4.061 -4.571 1.00 90.00 301 LEU A O 1
ATOM 2230 N N . THR A 1 302 ? -12.612 -2.746 -2.895 1.00 93.75 302 THR A N 1
ATOM 2231 C CA . THR A 1 302 ? -13.990 -3.235 -2.957 1.00 93.75 302 THR A CA 1
ATOM 2232 C C . THR A 1 302 ? -14.742 -2.606 -4.131 1.00 93.75 302 THR A C 1
ATOM 2234 O O . THR A 1 302 ? -14.374 -1.540 -4.633 1.00 93.75 302 THR A O 1
ATOM 2237 N N . VAL A 1 303 ? -15.839 -3.231 -4.569 1.00 92.31 303 VAL A N 1
ATOM 2238 C CA . VAL A 1 303 ? -16.742 -2.631 -5.573 1.00 92.31 303 VAL A CA 1
ATOM 2239 C C . VAL A 1 303 ? -17.221 -1.244 -5.123 1.00 92.31 303 VAL A C 1
ATOM 2241 O O . VAL A 1 303 ? -17.301 -0.322 -5.936 1.00 92.31 303 VAL A O 1
ATOM 2244 N N . HIS A 1 304 ? -17.483 -1.078 -3.826 1.00 93.50 304 HIS A N 1
ATOM 2245 C CA . HIS A 1 304 ? -17.783 0.203 -3.198 1.00 93.50 304 HIS A CA 1
ATOM 2246 C C . HIS A 1 304 ? -16.671 1.227 -3.463 1.00 93.50 304 HIS A C 1
ATOM 2248 O O . HIS A 1 304 ? -16.947 2.304 -3.992 1.00 93.50 304 HIS A O 1
ATOM 2254 N N . ASP A 1 305 ? -15.418 0.886 -3.160 1.00 93.44 305 ASP A N 1
ATOM 2255 C CA . ASP A 1 305 ? -14.279 1.792 -3.348 1.00 93.44 305 ASP A CA 1
ATOM 2256 C C . ASP A 1 305 ? -14.096 2.194 -4.809 1.00 93.44 305 ASP A C 1
ATOM 2258 O O . ASP A 1 305 ? -13.807 3.354 -5.096 1.00 93.44 305 ASP A O 1
ATOM 2262 N N . ILE A 1 306 ? -14.286 1.254 -5.738 1.00 90.62 306 ILE A N 1
ATOM 2263 C CA . ILE A 1 306 ? -14.164 1.507 -7.177 1.00 90.62 306 ILE A CA 1
ATOM 2264 C C . ILE A 1 306 ? -15.212 2.527 -7.631 1.00 90.62 306 ILE A C 1
ATOM 2266 O O . ILE A 1 306 ? -14.860 3.524 -8.262 1.00 90.62 306 ILE A O 1
ATOM 2270 N N . ILE A 1 307 ? -16.483 2.315 -7.274 1.00 91.06 307 ILE A N 1
ATOM 2271 C CA . ILE A 1 307 ? -17.578 3.225 -7.641 1.00 91.06 307 ILE A CA 1
ATOM 2272 C C . ILE A 1 307 ? -17.332 4.616 -7.054 1.00 91.06 307 ILE A C 1
ATOM 2274 O O . ILE A 1 307 ? -17.466 5.614 -7.758 1.00 91.06 307 ILE A O 1
ATOM 2278 N N . TRP A 1 308 ? -16.946 4.711 -5.781 1.00 91.31 308 TRP A N 1
ATOM 2279 C CA . TRP A 1 308 ? -16.733 6.012 -5.146 1.00 91.31 308 TRP A CA 1
ATOM 2280 C C . TRP A 1 308 ? -15.492 6.740 -5.650 1.00 91.31 308 TRP A C 1
ATOM 2282 O O . TRP A 1 308 ? -15.535 7.962 -5.787 1.00 91.31 308 TRP A O 1
ATOM 2292 N N . LYS A 1 309 ? -14.409 6.024 -5.971 1.00 87.69 309 LYS A N 1
ATOM 2293 C CA . LYS A 1 309 ? -13.241 6.625 -6.626 1.00 87.69 309 LYS A CA 1
ATOM 2294 C C . LYS A 1 309 ? -13.599 7.156 -8.012 1.00 87.69 309 LYS A C 1
ATOM 2296 O O . LYS A 1 309 ? -13.211 8.273 -8.334 1.00 87.69 309 LYS A O 1
ATOM 2301 N N . GLU A 1 310 ? -14.393 6.422 -8.788 1.00 86.19 310 GLU A N 1
ATOM 2302 C CA . GLU A 1 310 ? -14.896 6.897 -10.082 1.00 86.19 310 GLU A CA 1
ATOM 2303 C C . GLU A 1 310 ? -15.768 8.152 -9.917 1.00 86.19 310 GLU A C 1
ATOM 2305 O O . GLU A 1 310 ? -15.513 9.172 -10.557 1.00 86.19 310 GLU A O 1
ATOM 2310 N N . GLN A 1 311 ? -16.718 8.155 -8.979 1.00 87.31 311 GLN A N 1
ATOM 2311 C CA . GLN A 1 311 ? -17.537 9.342 -8.712 1.00 87.31 311 GLN A CA 1
ATOM 2312 C C . GLN A 1 311 ? -16.696 10.543 -8.268 1.00 87.31 311 GLN A C 1
ATOM 2314 O O . GLN A 1 311 ? -16.956 11.668 -8.697 1.00 87.31 311 GLN A O 1
ATOM 2319 N N . ALA A 1 312 ? -15.665 10.317 -7.450 1.00 84.50 312 ALA A N 1
ATOM 2320 C CA . ALA A 1 312 ? -14.737 11.361 -7.035 1.00 84.50 312 ALA A CA 1
ATOM 2321 C C . ALA A 1 312 ? -13.938 11.936 -8.215 1.00 84.50 312 ALA A C 1
ATOM 2323 O O . ALA A 1 312 ? -13.628 13.122 -8.203 1.00 84.50 312 ALA A O 1
ATOM 2324 N N . THR A 1 313 ? -13.644 11.143 -9.252 1.00 80.44 313 THR A N 1
ATOM 2325 C CA . THR A 1 313 ? -12.953 11.645 -10.454 1.00 80.44 313 THR A CA 1
ATOM 2326 C C . THR A 1 313 ? -13.827 12.519 -11.351 1.00 80.44 313 THR A C 1
ATOM 2328 O O . THR A 1 313 ? -13.294 13.390 -12.029 1.00 80.44 313 THR A O 1
ATOM 2331 N N . ARG A 1 314 ? -15.162 12.397 -11.302 1.00 78.81 314 ARG A N 1
ATOM 2332 C CA . ARG A 1 314 ? -16.079 13.221 -12.121 1.00 78.81 314 ARG A CA 1
ATOM 2333 C C . ARG A 1 314 ? -16.107 14.703 -11.751 1.00 78.81 314 ARG A C 1
ATOM 2335 O O . ARG A 1 314 ? -16.634 15.512 -12.508 1.00 78.81 314 ARG A O 1
ATOM 2342 N N . THR A 1 315 ? -15.610 15.064 -10.571 1.00 78.38 315 THR A N 1
ATOM 2343 C CA . THR A 1 315 ? -15.490 16.468 -10.146 1.00 78.38 315 THR A CA 1
ATOM 2344 C C . THR A 1 315 ? -14.171 17.102 -10.584 1.00 78.38 315 THR A C 1
ATOM 2346 O O . THR A 1 315 ? -14.006 18.314 -10.441 1.00 78.38 315 THR A O 1
ATOM 2349 N N . ILE A 1 316 ? -13.243 16.305 -11.119 1.00 79.94 316 ILE A N 1
ATOM 2350 C CA . ILE A 1 316 ? -11.955 16.752 -11.639 1.00 79.94 316 ILE A CA 1
ATOM 2351 C C . ILE A 1 316 ? -12.136 17.073 -13.126 1.00 79.94 316 ILE A C 1
ATOM 2353 O O . ILE A 1 316 ? -12.652 16.255 -13.884 1.00 79.94 316 ILE A O 1
ATOM 2357 N N . ASP A 1 317 ? -11.713 18.266 -13.545 1.00 81.56 317 ASP A N 1
ATOM 2358 C CA . ASP A 1 317 ? -11.757 18.696 -14.947 1.00 81.56 317 ASP A CA 1
ATOM 2359 C C . ASP A 1 317 ? -10.634 17.999 -15.736 1.00 81.56 317 ASP A C 1
ATOM 2361 O O . ASP A 1 317 ? -9.505 18.489 -15.825 1.00 81.56 317 ASP A O 1
ATOM 2365 N N . LEU A 1 318 ? -10.922 16.786 -16.211 1.00 78.31 318 LEU A N 1
ATOM 2366 C CA . LEU A 1 318 ? -10.013 15.964 -17.006 1.00 78.31 318 LEU A CA 1
ATOM 2367 C C . LEU A 1 318 ? -10.295 16.138 -18.510 1.00 78.31 318 LEU A C 1
ATOM 2369 O O . LEU A 1 318 ? -11.452 16.280 -18.908 1.00 78.31 318 LEU A O 1
ATOM 2373 N N . PRO A 1 319 ? -9.265 16.101 -19.380 1.00 82.75 319 PRO A N 1
ATOM 2374 C CA . PRO A 1 319 ? -9.469 16.113 -20.825 1.00 82.75 319 PRO A CA 1
ATOM 2375 C C . PRO A 1 319 ? -10.346 14.940 -21.277 1.00 82.75 319 PRO A C 1
ATOM 2377 O O . PRO A 1 319 ? -10.066 13.797 -20.926 1.00 82.75 319 PRO A O 1
ATOM 2380 N N . THR A 1 320 ? -11.329 15.199 -22.143 1.00 80.81 320 THR A N 1
ATOM 2381 C CA . THR A 1 320 ? -12.247 14.170 -22.681 1.00 80.81 320 THR A CA 1
ATOM 2382 C C . THR A 1 320 ? -11.541 13.022 -23.400 1.00 80.81 320 THR A C 1
ATOM 2384 O O . THR A 1 320 ? -12.070 11.923 -23.462 1.00 80.81 320 THR A O 1
ATOM 2387 N N . ALA A 1 321 ? -10.321 13.240 -23.899 1.00 81.19 321 ALA A N 1
ATOM 2388 C CA . ALA A 1 321 ? -9.505 12.187 -24.503 1.00 81.19 321 ALA A CA 1
ATOM 2389 C C . ALA A 1 321 ? -9.122 11.060 -23.520 1.00 81.19 321 ALA A C 1
ATOM 2391 O O . ALA A 1 321 ? -8.733 9.986 -23.967 1.00 81.19 321 ALA A O 1
ATOM 2392 N N . ILE A 1 322 ? -9.204 11.290 -22.201 1.00 79.75 322 ILE A N 1
ATOM 2393 C CA . ILE A 1 322 ? -8.963 10.252 -21.187 1.00 79.75 322 ILE A CA 1
ATOM 2394 C C . ILE A 1 322 ? -10.105 9.230 -21.164 1.00 79.75 322 ILE A C 1
ATOM 2396 O O . ILE A 1 322 ? -9.838 8.052 -20.941 1.00 79.75 322 ILE A O 1
ATOM 2400 N N . ASP A 1 323 ? -11.340 9.644 -21.460 1.00 77.25 323 ASP A N 1
ATOM 2401 C CA . ASP A 1 323 ? -12.503 8.744 -21.482 1.00 77.25 323 ASP A CA 1
ATOM 2402 C C . ASP A 1 323 ? -12.391 7.677 -22.586 1.00 77.25 323 ASP A C 1
ATOM 2404 O O . ASP A 1 323 ? -12.967 6.595 -22.471 1.00 77.25 323 ASP A O 1
ATOM 2408 N N . ASP A 1 324 ? -11.608 7.954 -23.633 1.00 82.19 324 ASP A N 1
ATOM 2409 C CA . ASP A 1 324 ? -11.349 7.026 -24.737 1.00 82.19 324 ASP A CA 1
ATOM 2410 C C . ASP A 1 324 ? -10.240 5.999 -24.411 1.00 82.19 324 ASP A C 1
ATOM 2412 O O . ASP A 1 324 ? -10.022 5.046 -25.166 1.00 82.19 324 ASP A O 1
ATOM 2416 N N . ILE A 1 325 ? -9.522 6.161 -23.291 1.00 81.94 325 ILE A N 1
ATOM 2417 C CA . ILE A 1 325 ? -8.421 5.273 -22.902 1.00 81.94 325 ILE A CA 1
ATOM 2418 C C . ILE A 1 325 ? -8.984 4.041 -22.192 1.00 81.94 325 ILE A C 1
ATOM 2420 O O . ILE A 1 325 ? -9.474 4.107 -21.068 1.00 81.94 325 ILE A O 1
ATOM 2424 N N . THR A 1 326 ? -8.842 2.876 -22.824 1.00 80.94 326 THR A N 1
ATOM 2425 C CA . THR A 1 326 ? -9.168 1.588 -22.198 1.00 80.94 326 THR A CA 1
ATOM 2426 C C . THR A 1 326 ? -7.890 0.891 -21.742 1.00 80.94 326 THR A C 1
ATOM 2428 O O . THR A 1 326 ? -7.010 0.610 -22.553 1.00 80.94 326 THR A O 1
ATOM 2431 N N . LEU A 1 327 ? -7.788 0.587 -20.447 1.00 81.31 327 LEU A N 1
ATOM 2432 C CA . LEU A 1 327 ? -6.695 -0.222 -19.907 1.00 81.31 327 LEU A CA 1
ATOM 2433 C C . LEU A 1 327 ? -7.036 -1.709 -20.053 1.00 81.31 327 LEU A C 1
ATOM 2435 O O . LEU A 1 327 ? -7.866 -2.249 -19.315 1.00 81.31 327 LEU A O 1
ATOM 2439 N N . GLU A 1 328 ? -6.398 -2.381 -21.011 1.00 81.38 328 GLU A N 1
ATOM 2440 C CA . GLU A 1 328 ? -6.510 -3.833 -21.149 1.00 81.38 328 GLU A CA 1
ATOM 2441 C C . GLU A 1 328 ? -6.000 -4.536 -19.883 1.00 81.38 328 GLU A C 1
ATOM 2443 O O . GLU A 1 328 ? -4.964 -4.183 -19.323 1.00 81.38 328 GLU A O 1
ATOM 2448 N N . GLY A 1 329 ? -6.748 -5.531 -19.400 1.00 82.44 329 GLY A N 1
ATOM 2449 C CA . GLY A 1 329 ? -6.358 -6.279 -18.203 1.00 82.44 329 GLY A CA 1
ATOM 2450 C C . GLY A 1 329 ? -6.432 -5.481 -16.896 1.00 82.44 329 GLY A C 1
ATOM 2451 O O . GLY A 1 329 ? -5.753 -5.849 -15.942 1.00 82.44 329 GLY A O 1
ATOM 2452 N N . ALA A 1 330 ? -7.270 -4.438 -16.812 1.00 83.25 330 ALA A N 1
ATOM 2453 C CA . ALA A 1 330 ? -7.401 -3.578 -15.626 1.00 83.25 330 ALA A CA 1
ATOM 2454 C C . ALA A 1 330 ? -7.587 -4.344 -14.297 1.00 83.25 330 ALA A C 1
ATOM 2456 O O . ALA A 1 330 ? -7.039 -3.953 -13.270 1.00 83.25 330 ALA A O 1
ATOM 2457 N N . ALA A 1 331 ? -8.300 -5.475 -14.319 1.00 85.19 331 ALA A N 1
ATOM 2458 C CA . ALA A 1 331 ? -8.492 -6.324 -13.142 1.00 85.19 331 ALA A CA 1
ATOM 2459 C C . ALA A 1 331 ? -7.191 -6.970 -12.623 1.00 85.19 331 ALA A C 1
ATOM 2461 O O . ALA A 1 331 ? -7.130 -7.343 -11.458 1.00 85.19 331 ALA A O 1
ATOM 2462 N N . GLY A 1 332 ? -6.162 -7.115 -13.463 1.00 86.25 332 GLY A N 1
ATOM 2463 C CA . GLY A 1 332 ? -4.850 -7.650 -13.092 1.00 86.25 332 GLY A CA 1
ATOM 2464 C C . GLY A 1 332 ? -3.853 -6.592 -12.612 1.00 86.25 332 GLY A C 1
ATOM 2465 O O . GLY A 1 332 ? -2.769 -6.957 -12.158 1.00 86.25 332 GLY A O 1
ATOM 2466 N N . ILE A 1 333 ? -4.198 -5.303 -12.699 1.00 86.19 333 ILE A N 1
ATOM 2467 C CA . ILE A 1 333 ? -3.336 -4.209 -12.244 1.00 86.19 333 ILE A CA 1
ATOM 2468 C C . ILE A 1 333 ? -3.189 -4.302 -10.724 1.00 86.19 333 ILE A C 1
ATOM 2470 O O . ILE A 1 333 ? -4.168 -4.428 -9.993 1.00 86.19 333 ILE A O 1
ATOM 2474 N N . THR A 1 334 ? -1.950 -4.252 -10.247 1.00 87.06 334 THR A N 1
ATOM 2475 C CA . THR A 1 334 ? -1.623 -4.244 -8.818 1.00 87.06 334 THR A CA 1
ATOM 2476 C C . THR A 1 334 ? -1.335 -2.816 -8.350 1.00 87.06 334 THR A C 1
ATOM 2478 O O . THR A 1 334 ? -1.031 -1.956 -9.183 1.00 87.06 334 THR A O 1
ATOM 2481 N N . PRO A 1 335 ? -1.375 -2.534 -7.033 1.00 83.00 335 PRO A N 1
ATOM 2482 C CA . PRO A 1 335 ? -1.011 -1.217 -6.506 1.00 83.00 335 PRO A CA 1
ATOM 2483 C C . PRO A 1 335 ? 0.380 -0.771 -6.976 1.00 83.00 335 PRO A C 1
ATOM 2485 O O . PRO A 1 335 ? 0.559 0.367 -7.387 1.00 83.00 335 PRO A O 1
ATOM 2488 N N . TYR A 1 336 ? 1.317 -1.718 -7.062 1.00 77.81 336 TYR A N 1
ATOM 2489 C CA . TYR A 1 336 ? 2.656 -1.491 -7.597 1.00 77.81 336 TYR A CA 1
ATOM 2490 C C . TYR A 1 336 ? 2.661 -0.928 -9.028 1.00 77.81 336 TYR A C 1
ATOM 2492 O O . TYR A 1 336 ? 3.395 0.011 -9.324 1.00 77.81 336 TYR A O 1
ATOM 2500 N N . VAL A 1 337 ? 1.839 -1.484 -9.925 1.00 83.56 337 VAL A N 1
ATOM 2501 C CA . VAL A 1 337 ? 1.763 -1.014 -11.320 1.00 83.56 337 VAL A CA 1
ATOM 2502 C C . VAL A 1 337 ? 1.190 0.405 -11.383 1.00 83.56 337 VAL A C 1
ATOM 2504 O O . VAL A 1 337 ? 1.626 1.210 -12.206 1.00 83.56 337 VAL A O 1
ATOM 2507 N N . VAL A 1 338 ? 0.242 0.733 -10.501 1.00 84.75 338 VAL A N 1
ATOM 2508 C CA . VAL A 1 338 ? -0.314 2.090 -10.386 1.00 84.75 338 VAL A CA 1
ATOM 2509 C C . VAL A 1 338 ? 0.744 3.077 -9.896 1.00 84.75 338 VAL A C 1
ATOM 2511 O O . VAL A 1 338 ? 0.855 4.170 -10.451 1.00 84.75 338 VAL A O 1
ATOM 2514 N N . ASP A 1 339 ? 1.539 2.697 -8.898 1.00 82.31 339 ASP A N 1
ATOM 2515 C CA . ASP A 1 339 ? 2.624 3.533 -8.379 1.00 82.31 339 ASP A CA 1
ATOM 2516 C C . ASP A 1 339 ? 3.708 3.756 -9.446 1.00 82.31 339 ASP A C 1
ATOM 2518 O O . ASP A 1 339 ? 4.124 4.890 -9.687 1.00 82.31 339 ASP A O 1
ATOM 2522 N N . GLU A 1 340 ? 4.084 2.712 -10.193 1.00 83.69 340 GLU A N 1
ATOM 2523 C CA . GLU A 1 340 ? 5.028 2.844 -11.307 1.00 83.69 340 GLU A CA 1
ATOM 2524 C C . GLU A 1 340 ? 4.511 3.792 -12.405 1.00 83.69 340 GLU A C 1
ATOM 2526 O O . GLU A 1 340 ? 5.280 4.599 -12.947 1.00 83.69 340 GLU A O 1
ATOM 2531 N N . ALA A 1 341 ? 3.217 3.717 -12.731 1.00 84.38 341 ALA A N 1
ATOM 2532 C CA . ALA A 1 341 ? 2.587 4.611 -13.695 1.00 84.38 341 ALA A CA 1
ATOM 2533 C C . ALA A 1 341 ? 2.573 6.066 -13.197 1.00 84.38 341 ALA A C 1
ATOM 2535 O O . ALA A 1 341 ? 2.924 6.973 -13.957 1.00 84.38 341 ALA A O 1
ATOM 2536 N N . HIS A 1 342 ? 2.244 6.301 -11.923 1.00 86.44 342 HIS A N 1
ATOM 2537 C CA . HIS A 1 342 ? 2.326 7.631 -11.313 1.00 86.44 342 HIS A CA 1
ATOM 2538 C C . HIS A 1 342 ? 3.747 8.196 -11.356 1.00 86.44 342 HIS A C 1
ATOM 2540 O O . HIS A 1 342 ? 3.938 9.349 -11.744 1.00 86.44 342 HIS A O 1
ATOM 2546 N N . ASP A 1 343 ? 4.759 7.394 -11.033 1.00 82.06 343 ASP A N 1
ATOM 2547 C CA . ASP A 1 343 ? 6.158 7.821 -11.086 1.00 82.06 343 ASP A CA 1
ATOM 2548 C C . ASP A 1 343 ? 6.614 8.165 -12.502 1.00 82.06 343 ASP A C 1
ATOM 2550 O O . ASP A 1 343 ? 7.410 9.085 -12.718 1.00 82.06 343 ASP A O 1
ATOM 2554 N N . LEU A 1 344 ? 6.147 7.415 -13.499 1.00 87.69 344 LEU A N 1
ATOM 2555 C CA . LEU A 1 344 ? 6.409 7.739 -14.895 1.00 87.69 344 LEU A CA 1
ATOM 2556 C C . LEU A 1 344 ? 5.759 9.070 -15.283 1.00 87.69 344 LEU A C 1
ATOM 2558 O O . LEU A 1 344 ? 6.432 9.917 -15.870 1.00 87.69 344 LEU A O 1
ATOM 2562 N N . LEU A 1 345 ? 4.494 9.278 -14.915 1.00 88.56 345 LEU A N 1
ATOM 2563 C CA . LEU A 1 345 ? 3.777 10.526 -15.176 1.00 88.56 345 LEU A CA 1
ATOM 2564 C C . LEU A 1 345 ? 4.455 11.719 -14.495 1.00 88.56 345 LEU A C 1
ATOM 2566 O O . LEU A 1 345 ? 4.637 12.753 -15.132 1.00 88.56 345 LEU A O 1
ATOM 2570 N N . ASN A 1 346 ? 4.919 11.561 -13.254 1.00 89.88 346 ASN A N 1
ATOM 2571 C CA . ASN A 1 346 ? 5.664 12.595 -12.536 1.00 89.88 346 ASN A CA 1
ATOM 2572 C C . ASN A 1 346 ? 6.990 12.936 -13.226 1.00 89.88 346 ASN A C 1
ATOM 2574 O O . ASN A 1 346 ? 7.339 14.110 -13.354 1.00 89.88 346 ASN A O 1
ATOM 2578 N N . ARG A 1 347 ? 7.720 11.929 -13.723 1.00 88.94 347 ARG A N 1
ATOM 2579 C CA . ARG A 1 347 ? 8.955 12.151 -14.493 1.00 88.94 347 ARG A CA 1
ATOM 2580 C C . ARG A 1 347 ? 8.685 12.874 -15.809 1.00 88.94 347 ARG A C 1
ATOM 2582 O O . ARG A 1 347 ? 9.431 13.788 -16.152 1.00 88.94 347 ARG A O 1
ATOM 2589 N N . ILE A 1 348 ? 7.622 12.501 -16.521 1.00 89.75 348 ILE A N 1
ATOM 2590 C CA . ILE A 1 348 ? 7.207 13.177 -17.757 1.00 89.75 348 ILE A CA 1
ATOM 2591 C C . ILE A 1 348 ? 6.802 14.624 -17.459 1.00 89.75 348 ILE A C 1
ATOM 2593 O O . ILE A 1 348 ? 7.242 15.529 -18.161 1.00 89.75 348 ILE A O 1
ATOM 2597 N N . ALA A 1 349 ? 6.031 14.860 -16.396 1.00 88.94 349 ALA A N 1
ATOM 2598 C CA . ALA A 1 349 ? 5.618 16.197 -15.984 1.00 88.94 349 ALA A CA 1
ATOM 2599 C C . ALA A 1 349 ? 6.820 17.080 -15.611 1.00 88.94 349 ALA A C 1
ATOM 2601 O O . ALA A 1 349 ? 6.902 18.226 -16.048 1.00 88.94 349 ALA A O 1
ATOM 2602 N N . ALA A 1 350 ? 7.789 16.541 -14.865 1.00 90.00 350 ALA A N 1
ATOM 2603 C CA . ALA A 1 350 ? 9.021 17.250 -14.528 1.00 90.00 350 ALA A CA 1
ATOM 2604 C C . ALA A 1 350 ? 9.864 17.568 -15.775 1.00 90.00 350 ALA A C 1
ATOM 2606 O O . ALA A 1 350 ? 10.388 18.675 -15.903 1.00 90.00 350 ALA A O 1
ATOM 2607 N N . ALA A 1 351 ? 9.966 16.623 -16.716 1.00 87.69 351 ALA A N 1
ATOM 2608 C CA . ALA A 1 351 ? 10.665 16.831 -17.979 1.00 87.69 351 ALA A CA 1
ATOM 2609 C C . ALA A 1 351 ? 9.980 17.899 -18.850 1.00 87.69 351 ALA A C 1
ATOM 2611 O O . ALA A 1 351 ? 10.666 18.778 -19.366 1.00 87.69 351 ALA A O 1
ATOM 2612 N N . ASP A 1 352 ? 8.647 17.876 -18.968 1.00 85.81 352 ASP A N 1
ATOM 2613 C CA . ASP A 1 352 ? 7.871 18.905 -19.679 1.00 85.81 352 ASP A CA 1
ATOM 2614 C C . ASP A 1 352 ? 8.029 20.279 -19.015 1.00 85.81 352 ASP A C 1
ATOM 2616 O O . ASP A 1 352 ? 8.259 21.276 -19.697 1.00 85.81 352 ASP A O 1
ATOM 2620 N N . GLN A 1 353 ? 7.995 20.345 -17.682 1.00 88.38 353 GLN A N 1
ATOM 2621 C CA . GLN A 1 353 ? 8.190 21.596 -16.953 1.00 88.38 353 GLN A CA 1
ATOM 2622 C C . GLN A 1 353 ? 9.595 22.175 -17.166 1.00 88.38 353 GLN A C 1
ATOM 2624 O O . GLN A 1 353 ? 9.726 23.370 -17.439 1.00 88.38 353 GLN A O 1
ATOM 2629 N N . SER A 1 354 ? 10.636 21.338 -17.085 1.00 89.56 354 SER A N 1
ATOM 2630 C CA . SER A 1 354 ? 12.018 21.744 -17.368 1.00 89.56 354 SER A CA 1
ATOM 2631 C C . SER A 1 354 ? 12.168 22.212 -18.814 1.00 89.56 354 SER A C 1
ATOM 2633 O O . SER A 1 354 ? 12.727 23.275 -19.066 1.00 89.56 354 SER A O 1
ATOM 2635 N N . PHE A 1 355 ? 11.617 21.456 -19.765 1.00 86.62 355 PHE A N 1
ATOM 2636 C CA . PHE A 1 355 ? 11.646 21.815 -21.177 1.00 86.62 355 PHE A CA 1
ATOM 2637 C C . PHE A 1 355 ? 10.973 23.169 -21.425 1.00 86.62 355 PHE A C 1
ATOM 2639 O O . PHE A 1 355 ? 11.525 24.023 -22.117 1.00 86.62 355 PHE A O 1
ATOM 2646 N N . ARG A 1 356 ? 9.803 23.405 -20.822 1.00 87.69 356 ARG A N 1
ATOM 2647 C CA . ARG A 1 356 ? 9.074 24.671 -20.963 1.00 87.69 356 ARG A CA 1
ATOM 2648 C C . ARG A 1 356 ? 9.820 25.862 -20.380 1.00 87.69 356 ARG A C 1
ATOM 2650 O O . ARG A 1 356 ? 9.690 26.958 -20.924 1.00 87.69 356 ARG A O 1
ATOM 2657 N N . ALA A 1 357 ? 10.583 25.665 -19.307 1.00 87.44 357 ALA A N 1
ATOM 2658 C CA . ALA A 1 357 ? 11.399 26.718 -18.713 1.00 87.44 357 ALA A CA 1
ATOM 2659 C C . ALA A 1 357 ? 12.525 27.176 -19.657 1.00 87.44 357 ALA A C 1
ATOM 2661 O O . ALA A 1 357 ? 12.733 28.379 -19.811 1.00 87.44 357 ALA A O 1
ATOM 2662 N N . ASP A 1 358 ? 13.192 26.234 -20.328 1.00 86.00 358 ASP A N 1
ATOM 2663 C CA . ASP A 1 358 ? 14.352 26.520 -21.182 1.00 86.00 358 ASP A CA 1
ATOM 2664 C C . ASP A 1 358 ? 13.973 26.871 -22.632 1.00 86.00 358 ASP A C 1
ATOM 2666 O O . ASP A 1 358 ? 14.687 27.613 -23.314 1.00 86.00 358 ASP A O 1
ATOM 2670 N N . HIS A 1 359 ? 12.850 26.339 -23.124 1.00 82.88 359 HIS A N 1
ATOM 2671 C CA . HIS A 1 359 ? 12.506 26.349 -24.550 1.00 82.88 359 HIS A CA 1
ATOM 2672 C C . HIS A 1 359 ? 11.093 26.862 -24.874 1.00 82.88 359 HIS A C 1
ATOM 2674 O O . HIS A 1 359 ? 10.743 26.986 -26.050 1.00 82.88 359 HIS A O 1
ATOM 2680 N N . GLY A 1 360 ? 10.282 27.209 -23.869 1.00 84.31 360 GLY A N 1
ATOM 2681 C CA . GLY A 1 360 ? 8.904 27.664 -24.062 1.00 84.31 360 GLY A CA 1
ATOM 2682 C C . GLY A 1 360 ? 7.940 26.531 -24.439 1.00 84.31 360 GLY A C 1
ATOM 2683 O O . GLY A 1 360 ? 8.163 25.368 -24.117 1.00 84.31 360 GLY A O 1
ATOM 2684 N N . SER A 1 361 ? 6.817 26.854 -25.091 1.00 81.31 361 SER A N 1
ATOM 2685 C CA . SER A 1 361 ? 5.812 25.831 -25.420 1.00 81.31 361 SER A CA 1
ATOM 2686 C C . SER A 1 361 ? 6.372 24.782 -26.399 1.00 81.31 361 SER A C 1
ATOM 2688 O O . SER A 1 361 ? 6.888 25.182 -27.450 1.00 81.31 361 SER A O 1
ATOM 2690 N N . PRO A 1 362 ? 6.198 23.465 -26.144 1.00 77.38 362 PRO A N 1
ATOM 2691 C CA . PRO A 1 362 ? 6.539 22.406 -27.102 1.00 77.38 362 PRO A CA 1
ATOM 2692 C C . PRO A 1 362 ? 5.910 22.641 -28.476 1.00 77.38 362 PRO A C 1
ATOM 2694 O O . PRO A 1 362 ? 6.505 22.347 -29.511 1.00 77.38 362 PRO A O 1
ATOM 2697 N N . ASP A 1 363 ? 4.732 23.267 -28.486 1.00 78.56 363 ASP A N 1
ATOM 2698 C CA . ASP A 1 363 ? 3.995 23.591 -29.696 1.00 78.56 363 ASP A CA 1
ATOM 2699 C C . ASP A 1 363 ? 4.671 24.641 -30.590 1.00 78.56 363 ASP A C 1
ATOM 2701 O O . ASP A 1 363 ? 4.414 24.671 -31.795 1.00 78.56 363 ASP A O 1
ATOM 2705 N N . ALA A 1 364 ? 5.509 25.500 -30.012 1.00 78.12 364 ALA A N 1
ATOM 2706 C CA . ALA A 1 364 ? 6.229 26.565 -30.708 1.00 78.12 364 ALA A CA 1
ATOM 2707 C C . ALA A 1 364 ? 7.703 26.207 -30.963 1.00 78.12 364 ALA A C 1
ATOM 2709 O O . ALA A 1 364 ? 8.448 27.011 -31.525 1.00 78.12 364 ALA A O 1
ATOM 2710 N N . HIS A 1 365 ? 8.139 25.017 -30.541 1.00 80.75 365 HIS A N 1
ATOM 2711 C CA . HIS A 1 365 ? 9.536 24.631 -30.617 1.00 80.75 365 HIS A CA 1
ATOM 2712 C C . HIS A 1 365 ? 9.976 24.428 -32.082 1.00 80.75 365 HIS A C 1
ATOM 2714 O O . HIS A 1 365 ? 9.275 23.739 -32.829 1.00 80.75 365 HIS A O 1
ATOM 2720 N N . PRO A 1 366 ? 11.149 24.944 -32.512 1.00 74.25 366 PRO A N 1
ATOM 2721 C CA . PRO A 1 366 ? 11.613 24.844 -33.905 1.00 74.25 366 PRO A CA 1
ATOM 2722 C C . PRO A 1 366 ? 11.704 23.409 -34.435 1.00 74.25 366 PRO A C 1
ATOM 2724 O O . PRO A 1 366 ? 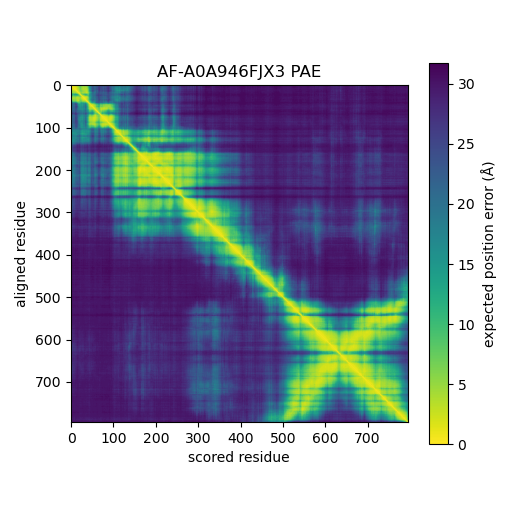11.618 23.174 -35.637 1.00 74.25 366 PRO A O 1
ATOM 2727 N N . TRP A 1 367 ? 11.860 22.449 -33.525 1.00 73.75 367 TRP A N 1
ATOM 2728 C CA . TRP A 1 367 ? 11.994 21.031 -33.835 1.00 73.75 367 TRP A CA 1
ATOM 2729 C C . TRP A 1 367 ? 10.670 20.254 -33.770 1.00 73.75 367 TRP A C 1
ATOM 2731 O O . TRP A 1 367 ? 10.670 19.061 -34.047 1.00 73.75 367 TRP A O 1
ATOM 2741 N N . ARG A 1 368 ? 9.536 20.906 -33.461 1.00 74.94 368 ARG A N 1
ATOM 2742 C CA . ARG A 1 368 ? 8.198 20.282 -33.420 1.00 74.94 368 ARG A CA 1
ATOM 2743 C C . ARG A 1 368 ? 7.854 19.421 -34.648 1.00 74.94 368 ARG A C 1
ATOM 2745 O O . ARG A 1 368 ? 7.244 18.374 -34.455 1.00 74.94 368 ARG A O 1
ATOM 2752 N N . PRO A 1 369 ? 8.170 19.824 -35.896 1.00 72.25 369 PRO A N 1
ATOM 2753 C CA . PRO A 1 369 ? 7.799 19.034 -37.071 1.00 72.25 369 PRO A CA 1
ATOM 2754 C C . PRO A 1 369 ? 8.526 17.685 -37.164 1.00 72.25 369 PRO A C 1
ATOM 2756 O O . PRO A 1 369 ? 8.147 16.848 -37.981 1.00 72.25 369 PRO A O 1
ATOM 2759 N N . ILE A 1 370 ? 9.576 17.472 -36.365 1.00 70.69 370 ILE A N 1
ATOM 2760 C CA . ILE A 1 370 ? 10.304 16.207 -36.327 1.00 70.69 370 ILE A CA 1
ATOM 2761 C C . ILE A 1 370 ? 9.512 15.222 -35.464 1.00 70.69 370 ILE A C 1
ATOM 2763 O O . ILE A 1 370 ? 9.599 15.236 -34.241 1.00 70.69 370 ILE A O 1
ATOM 2767 N N . GLY A 1 371 ? 8.728 14.366 -36.120 1.00 59.22 371 GLY A N 1
ATOM 2768 C CA . GLY A 1 371 ? 7.928 13.318 -35.473 1.00 59.22 371 GLY A CA 1
ATOM 2769 C C . GLY A 1 371 ? 8.709 12.055 -35.095 1.00 59.22 371 GLY A C 1
ATOM 2770 O O . GLY A 1 371 ? 8.113 11.088 -34.629 1.00 59.22 371 GLY A O 1
ATOM 2771 N N . GLU A 1 372 ? 10.024 12.031 -35.314 1.00 67.00 372 GLU A N 1
ATOM 2772 C CA . GLU A 1 372 ? 10.858 10.853 -35.078 1.00 67.00 372 GLU A CA 1
ATOM 2773 C C . GLU A 1 372 ? 11.341 10.833 -33.620 1.00 67.00 372 GLU A C 1
ATOM 2775 O O . GLU A 1 372 ? 12.263 11.548 -33.229 1.00 67.00 372 GLU A O 1
ATOM 2780 N N . THR A 1 373 ? 10.673 10.033 -32.789 1.00 60.09 373 THR A N 1
ATOM 2781 C CA . THR A 1 373 ? 10.866 10.005 -31.327 1.00 60.09 373 THR A CA 1
ATOM 2782 C C . THR A 1 373 ? 12.099 9.217 -30.883 1.00 60.09 373 THR A C 1
ATOM 2784 O O . THR A 1 373 ? 12.606 9.423 -29.780 1.00 60.09 373 THR A O 1
ATOM 2787 N N . ALA A 1 374 ? 12.630 8.350 -31.745 1.00 59.31 374 ALA A N 1
ATOM 2788 C CA . ALA A 1 374 ? 13.804 7.536 -31.472 1.00 59.31 374 ALA A CA 1
ATOM 2789 C C . ALA A 1 374 ? 14.886 7.807 -32.517 1.00 59.31 374 ALA A C 1
ATOM 2791 O O . ALA A 1 374 ? 14.951 7.148 -33.546 1.00 59.31 374 ALA A O 1
ATOM 2792 N N . ILE A 1 375 ? 15.766 8.768 -32.231 1.00 67.19 375 ILE A N 1
ATOM 2793 C CA . ILE A 1 375 ? 16.981 8.992 -33.020 1.00 67.19 375 ILE A CA 1
ATOM 2794 C C . ILE A 1 375 ? 18.104 8.137 -32.399 1.00 67.19 375 ILE A C 1
ATOM 2796 O O . ILE A 1 375 ? 18.542 8.454 -31.281 1.00 67.19 375 ILE A O 1
ATOM 2800 N N . PRO A 1 376 ? 18.594 7.078 -33.075 1.00 75.19 376 PRO A N 1
ATOM 2801 C CA . PRO A 1 376 ? 19.725 6.268 -32.622 1.00 75.19 376 PRO A CA 1
ATOM 2802 C C . PRO A 1 376 ? 20.967 7.115 -32.331 1.00 75.19 376 PRO A C 1
ATOM 2804 O O . PRO A 1 376 ? 21.202 8.135 -32.978 1.00 75.19 376 PRO A O 1
ATOM 2807 N N . GLN A 1 377 ? 21.817 6.692 -31.392 1.00 72.31 377 GLN A N 1
ATOM 2808 C CA . GLN A 1 377 ? 22.966 7.493 -30.939 1.00 72.31 377 GLN A CA 1
ATOM 2809 C C . GLN A 1 377 ? 23.922 7.899 -32.080 1.00 72.31 377 GLN A C 1
ATOM 2811 O O . GLN A 1 377 ? 24.391 9.038 -32.115 1.00 72.31 377 GLN A O 1
ATOM 2816 N N . HIS A 1 378 ? 24.145 7.016 -33.059 1.00 74.69 378 HIS A N 1
ATOM 2817 C CA . HIS A 1 378 ? 24.945 7.319 -34.252 1.00 74.69 378 HIS A CA 1
ATOM 2818 C C . HIS A 1 378 ? 24.276 8.371 -35.159 1.00 74.69 378 HIS A C 1
ATOM 2820 O O . HIS A 1 378 ? 24.949 9.231 -35.737 1.00 74.69 378 HIS A O 1
ATOM 2826 N N . GLN A 1 379 ? 22.942 8.365 -35.242 1.00 75.56 379 GLN A N 1
ATOM 2827 C CA . GLN A 1 379 ? 22.185 9.386 -35.962 1.00 75.56 379 GLN A CA 1
ATOM 2828 C C . GLN A 1 379 ? 22.175 10.711 -35.207 1.00 75.56 379 GLN A C 1
ATOM 2830 O O . GLN A 1 379 ? 22.235 11.748 -35.850 1.00 75.56 379 GLN A O 1
ATOM 2835 N N . ARG A 1 380 ? 22.198 10.715 -33.866 1.00 77.19 380 ARG A N 1
ATOM 2836 C CA . ARG A 1 380 ? 22.330 11.956 -33.078 1.00 77.19 380 ARG A CA 1
ATOM 2837 C C . ARG A 1 380 ? 23.647 12.657 -33.373 1.00 77.19 380 ARG A C 1
ATOM 2839 O O . ARG A 1 380 ? 23.648 13.847 -33.660 1.00 77.19 380 ARG A O 1
ATOM 2846 N N . GLN A 1 381 ? 24.757 11.919 -33.370 1.00 77.38 381 GLN A N 1
ATOM 2847 C CA . GLN A 1 381 ? 26.058 12.475 -33.756 1.00 77.38 381 GLN A CA 1
ATOM 2848 C C . GLN A 1 381 ? 26.042 12.963 -35.206 1.00 77.38 381 GLN A C 1
ATOM 2850 O O . GLN A 1 381 ? 26.568 14.032 -35.506 1.00 77.38 381 GLN A O 1
ATOM 2855 N N . THR A 1 382 ? 25.376 12.224 -36.094 1.00 78.94 382 THR A N 1
ATOM 2856 C CA . THR A 1 382 ? 25.203 12.630 -37.490 1.00 78.94 382 THR A CA 1
ATOM 2857 C C . THR A 1 382 ? 24.363 13.897 -37.622 1.00 78.94 382 THR A C 1
ATOM 2859 O O . THR A 1 382 ? 24.764 14.780 -38.364 1.00 78.94 382 THR A O 1
ATOM 2862 N N . LEU A 1 383 ? 23.264 14.040 -36.884 1.00 77.88 383 LEU A N 1
ATOM 2863 C CA . LEU A 1 383 ? 22.401 15.220 -36.889 1.00 77.88 383 LEU A CA 1
ATOM 2864 C C . LEU A 1 383 ? 23.090 16.425 -36.267 1.00 77.88 383 LEU A C 1
ATOM 2866 O O . LEU A 1 383 ? 23.015 17.500 -36.838 1.00 77.88 383 LEU A O 1
ATOM 2870 N N . VAL A 1 384 ? 23.813 16.261 -35.158 1.00 81.88 384 VAL A N 1
ATOM 2871 C CA . VAL A 1 384 ? 24.626 17.340 -34.576 1.00 81.88 384 VAL A CA 1
ATOM 2872 C C . VAL A 1 384 ? 25.708 17.768 -35.561 1.00 81.88 384 VAL A C 1
ATOM 2874 O O . VAL A 1 384 ? 25.920 18.961 -35.763 1.00 81.88 384 VAL A O 1
ATOM 2877 N N . ARG A 1 385 ? 26.354 16.811 -36.235 1.00 83.44 385 ARG A N 1
ATOM 2878 C CA . ARG A 1 385 ? 27.331 17.098 -37.287 1.00 83.44 385 ARG A CA 1
ATOM 2879 C C . ARG A 1 385 ? 26.686 17.790 -38.487 1.00 83.44 385 ARG A C 1
ATOM 2881 O O . ARG A 1 385 ? 27.262 18.744 -38.984 1.00 83.44 385 ARG A O 1
ATOM 2888 N N . LEU A 1 386 ? 25.515 17.346 -38.945 1.00 82.62 386 LEU A N 1
ATOM 2889 C CA . LEU A 1 386 ? 24.795 17.931 -40.080 1.00 82.62 386 LEU A CA 1
ATOM 2890 C C . LEU A 1 386 ? 24.237 19.313 -39.744 1.00 82.62 386 LEU A C 1
ATOM 2892 O O . LEU A 1 386 ? 24.360 20.204 -40.566 1.00 82.62 386 LEU A O 1
ATOM 2896 N N . ALA A 1 387 ? 23.688 19.515 -38.548 1.00 81.75 387 ALA A N 1
ATOM 2897 C CA . ALA A 1 387 ? 23.232 20.809 -38.049 1.00 81.75 387 ALA A CA 1
ATOM 2898 C C . ALA A 1 387 ? 24.412 21.761 -37.835 1.00 81.75 387 ALA A C 1
ATOM 2900 O O . ALA A 1 387 ? 24.320 22.935 -38.174 1.00 81.75 387 ALA A O 1
ATOM 2901 N N . GLY A 1 388 ? 25.543 21.252 -37.338 1.00 82.81 388 GLY A N 1
ATOM 2902 C CA . GLY A 1 388 ? 26.800 21.988 -37.265 1.00 82.81 388 GLY A CA 1
ATOM 2903 C C . GLY A 1 388 ? 27.316 22.367 -38.650 1.00 82.81 388 GLY A C 1
ATOM 2904 O O . GLY A 1 388 ? 27.653 23.524 -38.863 1.00 82.81 388 GLY A O 1
ATOM 2905 N N . ALA A 1 389 ? 27.298 21.437 -39.607 1.00 80.81 389 ALA A N 1
ATOM 2906 C CA . ALA A 1 389 ? 27.673 21.682 -40.996 1.00 80.81 389 ALA A CA 1
ATOM 2907 C C . ALA A 1 389 ? 26.699 22.641 -41.691 1.00 80.81 389 ALA A C 1
ATOM 2909 O O . ALA A 1 389 ? 27.132 23.471 -42.474 1.00 80.81 389 ALA A O 1
ATOM 2910 N N . TRP A 1 390 ? 25.402 22.575 -41.387 1.00 79.44 390 TRP A N 1
ATOM 2911 C CA . TRP A 1 390 ? 24.389 23.511 -41.873 1.00 79.44 390 TRP A CA 1
ATOM 2912 C C . TRP A 1 390 ? 24.588 24.897 -41.285 1.00 79.44 390 TRP A C 1
ATOM 2914 O O . TRP A 1 390 ? 24.548 25.866 -42.031 1.00 79.44 390 TRP A O 1
ATOM 2924 N N . ARG A 1 391 ? 24.835 25.004 -39.975 1.00 82.19 391 ARG A N 1
ATOM 2925 C CA . ARG A 1 391 ? 25.149 26.276 -39.323 1.00 82.19 391 ARG A CA 1
ATOM 2926 C C . ARG A 1 391 ? 26.427 26.865 -39.902 1.00 82.19 391 ARG A C 1
ATOM 2928 O O . ARG A 1 391 ? 26.401 28.016 -40.298 1.00 82.19 391 ARG A O 1
ATOM 2935 N N . GLN A 1 392 ? 27.488 26.072 -40.030 1.00 78.69 392 GLN A N 1
ATOM 2936 C CA . GLN A 1 392 ? 28.740 26.497 -40.658 1.00 78.69 392 GLN A CA 1
ATOM 2937 C C . GLN A 1 392 ? 28.539 26.876 -42.124 1.00 78.69 392 GLN A C 1
ATOM 2939 O O . GLN A 1 392 ? 29.104 27.861 -42.567 1.00 78.69 392 GLN A O 1
ATOM 2944 N N . ALA A 1 393 ? 27.722 26.143 -42.882 1.00 75.69 393 ALA A N 1
ATOM 2945 C CA . ALA A 1 393 ? 27.405 26.486 -44.264 1.00 75.69 393 ALA A CA 1
ATOM 2946 C C . ALA A 1 393 ? 26.574 27.774 -44.356 1.00 75.69 393 ALA A C 1
ATOM 2948 O O . ALA A 1 393 ? 26.782 28.553 -45.277 1.00 75.69 393 ALA A O 1
ATOM 2949 N N . LEU A 1 394 ? 25.663 28.019 -43.410 1.00 73.06 394 LEU A N 1
ATOM 2950 C CA . LEU A 1 394 ? 24.892 29.259 -43.296 1.00 73.06 394 LEU A CA 1
ATOM 2951 C C . LEU A 1 394 ? 25.777 30.436 -42.873 1.00 73.06 394 LEU A C 1
ATOM 2953 O O . LEU A 1 394 ? 25.690 31.494 -43.481 1.00 73.06 394 LEU A O 1
ATOM 2957 N N . GLU A 1 395 ? 26.648 30.253 -41.882 1.00 77.06 395 GLU A N 1
ATOM 2958 C CA . GLU A 1 395 ? 27.647 31.238 -41.449 1.00 77.06 395 GLU A CA 1
ATOM 2959 C C . GLU A 1 395 ? 28.609 31.559 -42.595 1.00 77.06 395 GLU A C 1
ATOM 2961 O O . GLU A 1 395 ? 28.778 32.724 -42.934 1.00 77.06 395 GLU A O 1
ATOM 2966 N N . ALA A 1 396 ? 29.139 30.539 -43.275 1.00 72.50 396 ALA A N 1
ATOM 2967 C CA . ALA A 1 396 ? 29.978 30.702 -44.455 1.00 72.50 396 ALA A CA 1
ATOM 2968 C C . ALA A 1 396 ? 29.218 31.379 -45.597 1.00 72.50 396 ALA A C 1
ATOM 2970 O O . ALA A 1 396 ? 29.798 32.199 -46.296 1.00 72.50 396 ALA A O 1
ATOM 2971 N N . LEU A 1 397 ? 27.927 31.092 -45.796 1.00 69.06 397 LEU A N 1
ATOM 2972 C CA . LEU A 1 397 ? 27.106 31.779 -46.795 1.00 69.06 397 LEU A CA 1
ATOM 2973 C C . LEU A 1 397 ? 26.931 33.264 -46.446 1.00 69.06 397 LEU A C 1
ATOM 2975 O O . LEU A 1 397 ? 27.048 34.100 -47.336 1.00 69.06 397 LEU A O 1
ATOM 2979 N N . ILE A 1 398 ? 26.711 33.593 -45.169 1.00 69.75 398 ILE A N 1
ATOM 2980 C CA . ILE A 1 398 ? 26.616 34.973 -44.664 1.00 69.75 398 ILE A CA 1
ATOM 2981 C C . ILE A 1 398 ? 27.967 35.701 -44.802 1.00 69.75 398 ILE A C 1
ATOM 2983 O O . ILE A 1 398 ? 28.010 36.842 -45.262 1.00 69.75 398 ILE A O 1
ATOM 2987 N N . GLU A 1 399 ? 29.084 35.050 -44.471 1.00 69.19 399 GLU A N 1
ATOM 2988 C CA . GLU A 1 399 ? 30.437 35.592 -44.669 1.00 69.19 399 GLU A CA 1
ATOM 2989 C C . GLU A 1 399 ? 30.775 35.760 -46.153 1.00 69.19 399 GLU A C 1
ATOM 2991 O O . GLU A 1 399 ? 31.355 36.767 -46.553 1.00 69.19 399 GLU A O 1
ATOM 2996 N N . THR A 1 400 ? 30.361 34.814 -46.994 1.00 67.81 400 THR A N 1
ATOM 2997 C CA . THR A 1 400 ? 30.516 34.885 -48.450 1.00 67.81 400 THR A CA 1
ATOM 2998 C C . THR A 1 400 ? 29.689 36.042 -49.011 1.00 67.81 400 THR A C 1
ATOM 3000 O O . THR A 1 400 ? 30.191 36.794 -49.838 1.00 67.81 400 THR A O 1
ATOM 3003 N N . GLU A 1 401 ? 28.471 36.274 -48.511 1.00 66.62 401 GLU A N 1
ATOM 3004 C CA . GLU A 1 401 ? 27.663 37.449 -48.858 1.00 66.62 401 GLU A CA 1
ATOM 3005 C C . GLU A 1 401 ? 28.401 38.765 -48.542 1.00 66.62 401 GLU A C 1
ATOM 3007 O O . GLU A 1 401 ? 28.396 39.701 -49.348 1.00 66.62 401 GLU A O 1
ATOM 3012 N N . ALA A 1 402 ? 29.084 38.830 -47.394 1.00 62.59 402 ALA A N 1
ATOM 3013 C CA . ALA A 1 402 ? 29.933 39.962 -47.029 1.00 62.59 402 ALA A CA 1
ATOM 3014 C C . ALA A 1 402 ? 31.186 40.072 -47.925 1.00 62.59 402 ALA A C 1
ATOM 3016 O O . ALA A 1 402 ? 31.563 41.177 -48.321 1.00 62.59 402 ALA A O 1
ATOM 3017 N N . GLY A 1 403 ? 31.796 38.943 -48.301 1.00 66.00 403 GLY A N 1
ATOM 3018 C CA . GLY A 1 403 ? 32.961 38.866 -49.185 1.00 66.00 403 GLY A CA 1
ATOM 3019 C C . GLY A 1 403 ? 32.676 39.297 -50.626 1.00 66.00 403 GLY A C 1
ATOM 3020 O O . GLY A 1 403 ? 33.480 40.019 -51.211 1.00 66.00 403 GLY A O 1
ATOM 3021 N N . TRP A 1 404 ? 31.511 38.941 -51.179 1.00 65.38 404 TRP A N 1
ATOM 3022 C CA . TRP A 1 404 ? 31.078 39.365 -52.520 1.00 65.38 404 TRP A CA 1
ATOM 3023 C C . TRP A 1 404 ? 30.939 40.885 -52.581 1.00 65.38 404 TRP A C 1
ATOM 3025 O O . TRP A 1 404 ? 31.504 41.522 -53.473 1.00 65.38 404 TRP A O 1
ATOM 3035 N N . ARG A 1 405 ? 30.309 41.479 -51.556 1.00 63.88 405 ARG A N 1
ATOM 3036 C CA . ARG A 1 405 ? 30.251 42.939 -51.404 1.00 63.88 405 ARG A CA 1
ATOM 3037 C C . ARG A 1 405 ? 31.649 43.562 -51.275 1.00 63.88 405 ARG A C 1
ATOM 3039 O O . ARG A 1 405 ? 31.862 44.663 -51.773 1.00 63.88 405 ARG A O 1
ATOM 3046 N N . GLY A 1 406 ? 32.609 42.857 -50.669 1.00 56.19 406 GLY A N 1
ATOM 3047 C CA . GLY A 1 406 ? 34.007 43.286 -50.524 1.00 56.19 406 GLY A CA 1
ATOM 3048 C C . GLY A 1 406 ? 34.823 43.329 -51.826 1.00 56.19 406 GLY A C 1
ATOM 3049 O O . GLY A 1 406 ? 35.705 44.173 -51.954 1.00 56.19 406 GLY A O 1
ATOM 3050 N N . ILE A 1 407 ? 34.502 42.481 -52.810 1.00 56.56 407 ILE A N 1
ATOM 3051 C CA . ILE A 1 407 ? 35.094 42.494 -54.166 1.00 56.56 407 ILE A CA 1
ATOM 3052 C C . ILE 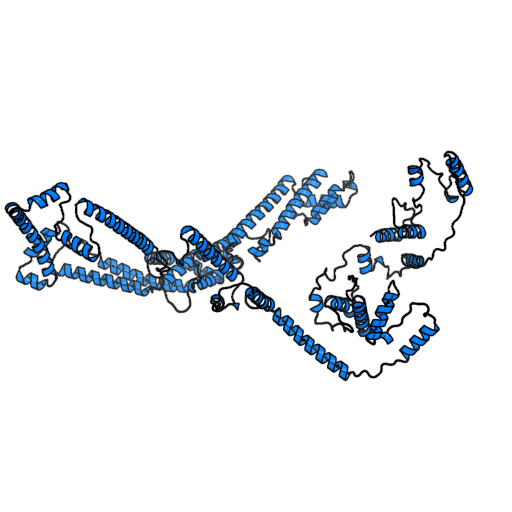A 1 407 ? 34.222 43.238 -55.197 1.00 56.56 407 ILE A C 1
ATOM 3054 O O . ILE A 1 407 ? 34.487 43.179 -56.396 1.00 56.56 407 ILE A O 1
ATOM 3058 N N . GLY A 1 408 ? 33.195 43.963 -54.734 1.00 50.41 408 GLY A N 1
ATOM 3059 C CA . GLY A 1 408 ? 32.346 44.829 -55.557 1.00 50.41 408 GLY A CA 1
ATOM 3060 C C . GLY A 1 408 ? 31.232 44.120 -56.335 1.00 50.41 408 GLY A C 1
ATOM 3061 O O . GLY A 1 408 ? 30.734 44.684 -57.307 1.00 50.41 408 GLY A O 1
ATOM 3062 N N . ILE A 1 409 ? 30.841 42.904 -55.937 1.00 60.50 409 ILE A N 1
ATOM 3063 C CA . ILE A 1 409 ? 29.779 42.113 -56.576 1.00 60.50 409 ILE A CA 1
ATOM 3064 C C . ILE A 1 409 ? 28.569 42.021 -55.636 1.00 60.50 409 ILE A C 1
ATOM 3066 O O . ILE A 1 409 ? 28.703 41.648 -54.471 1.00 60.50 409 ILE A O 1
ATOM 3070 N N . ASP A 1 410 ? 27.371 42.321 -56.140 1.00 61.75 410 ASP A N 1
ATOM 3071 C CA . ASP A 1 410 ? 26.143 42.168 -55.355 1.00 61.75 410 ASP A CA 1
ATOM 3072 C C . ASP A 1 410 ? 25.790 40.684 -55.150 1.00 61.75 410 ASP A C 1
ATOM 3074 O O . ASP A 1 410 ? 25.836 39.892 -56.100 1.00 61.75 410 ASP A O 1
ATOM 3078 N N . PRO A 1 411 ? 25.415 40.277 -53.925 1.00 68.56 411 PRO A N 1
ATOM 3079 C CA . PRO A 1 411 ? 25.112 38.887 -53.640 1.00 68.56 411 PRO A CA 1
ATOM 3080 C C . PRO A 1 411 ? 23.826 38.425 -54.351 1.00 68.56 411 PRO A C 1
ATOM 3082 O O . PRO A 1 411 ? 22.837 39.162 -54.418 1.00 68.56 411 PRO A O 1
ATOM 3085 N N . PRO A 1 412 ? 23.801 37.189 -54.876 1.00 72.25 412 PRO A N 1
ATOM 3086 C CA . PRO A 1 412 ? 22.681 36.678 -55.656 1.00 72.25 412 PRO A CA 1
ATOM 3087 C C . PRO A 1 412 ? 21.432 36.445 -54.789 1.00 72.25 412 PRO A C 1
ATOM 3089 O O . PRO A 1 412 ? 21.469 35.732 -53.793 1.00 72.25 412 PRO A O 1
ATOM 3092 N N . ALA A 1 413 ? 20.285 36.976 -55.223 1.00 70.62 413 ALA A N 1
ATOM 3093 C CA . ALA A 1 413 ? 19.035 37.004 -54.448 1.00 70.62 413 ALA A CA 1
ATOM 3094 C C . ALA A 1 413 ? 18.222 35.687 -54.424 1.00 70.62 413 ALA A C 1
ATOM 3096 O O . ALA A 1 413 ? 17.103 35.660 -53.913 1.00 70.62 413 ALA A O 1
ATOM 3097 N N . SER A 1 414 ? 18.720 34.592 -55.013 1.00 71.19 414 SER A N 1
ATOM 3098 C CA . SER A 1 414 ? 18.018 33.298 -55.001 1.00 71.19 414 SER A CA 1
ATOM 3099 C C . SER A 1 414 ? 18.974 32.103 -55.084 1.00 71.19 414 SER A C 1
ATOM 3101 O O . SER A 1 414 ? 20.046 32.227 -55.679 1.00 71.19 414 SER A O 1
ATOM 3103 N N . PRO A 1 415 ? 18.583 30.907 -54.596 1.00 66.81 415 PRO A N 1
ATOM 3104 C CA . PRO A 1 415 ? 19.407 29.699 -54.699 1.00 66.81 415 PRO A CA 1
ATOM 3105 C C . PRO A 1 415 ? 19.742 29.289 -56.140 1.00 66.81 415 PRO A C 1
ATOM 3107 O O . PRO A 1 415 ? 20.755 28.630 -56.367 1.00 66.81 415 PRO A O 1
ATOM 3110 N N . ALA A 1 416 ? 18.898 29.652 -57.112 1.00 69.75 416 ALA A N 1
ATOM 3111 C CA . ALA A 1 416 ? 19.149 29.415 -58.532 1.00 69.75 416 ALA A CA 1
ATOM 3112 C C . ALA A 1 416 ? 20.196 30.393 -59.088 1.00 69.75 416 ALA A C 1
ATOM 3114 O O . ALA A 1 416 ? 21.103 29.969 -59.797 1.00 69.75 416 ALA A O 1
ATOM 3115 N N . ALA A 1 417 ? 20.116 31.673 -58.708 1.00 66.12 417 ALA A N 1
ATOM 3116 C CA . ALA A 1 417 ? 21.121 32.677 -59.058 1.00 66.12 417 ALA A CA 1
ATOM 3117 C C . ALA A 1 417 ? 22.473 32.389 -58.383 1.00 66.12 417 ALA A C 1
ATOM 3119 O O . ALA A 1 417 ? 23.509 32.508 -59.028 1.00 66.12 417 ALA A O 1
ATOM 3120 N N . LEU A 1 418 ? 22.465 31.931 -57.125 1.00 69.50 418 LEU A N 1
ATOM 3121 C CA . LEU A 1 418 ? 23.665 31.485 -56.417 1.00 69.50 418 LEU A CA 1
ATOM 3122 C C . LEU A 1 418 ? 24.282 30.264 -57.102 1.00 69.50 418 LEU A C 1
ATOM 3124 O O . LEU A 1 418 ? 25.479 30.257 -57.357 1.00 69.50 418 LEU A O 1
ATOM 3128 N N . ARG A 1 419 ? 23.476 29.258 -57.473 1.00 69.50 419 ARG A N 1
ATOM 3129 C CA . ARG A 1 419 ? 23.965 28.105 -58.244 1.00 69.50 419 ARG A CA 1
ATOM 3130 C C . ARG A 1 419 ? 24.538 28.510 -59.594 1.00 69.50 419 ARG A C 1
ATOM 3132 O O . ARG A 1 419 ? 25.587 27.997 -59.948 1.00 69.50 419 ARG A O 1
ATOM 3139 N N . ALA A 1 420 ? 23.896 29.423 -60.319 1.00 66.44 420 ALA A N 1
ATOM 3140 C CA . ALA A 1 420 ? 24.400 29.908 -61.601 1.00 66.44 420 ALA A CA 1
ATOM 3141 C C . ALA A 1 420 ? 25.722 30.676 -61.442 1.00 66.44 420 ALA A C 1
ATOM 3143 O O . ALA A 1 420 ? 26.645 30.478 -62.225 1.00 66.44 420 ALA A O 1
ATOM 3144 N N . ALA A 1 421 ? 25.844 31.502 -60.401 1.00 65.06 421 ALA A N 1
ATOM 3145 C CA . ALA A 1 421 ? 27.058 32.256 -60.122 1.00 65.06 421 ALA A CA 1
ATOM 3146 C C . ALA A 1 421 ? 28.204 31.360 -59.614 1.00 65.06 421 ALA A C 1
ATOM 3148 O O . ALA A 1 421 ? 29.336 31.518 -60.057 1.00 65.06 421 ALA A O 1
ATOM 3149 N N . VAL A 1 422 ? 27.914 30.362 -58.771 1.00 66.25 422 VAL A N 1
ATOM 3150 C CA . VAL A 1 422 ? 28.881 29.334 -58.347 1.00 66.25 422 VAL A CA 1
ATOM 3151 C C . VAL A 1 422 ? 29.261 28.415 -59.508 1.00 66.25 422 VAL A C 1
ATOM 3153 O O . VAL A 1 422 ? 30.425 28.073 -59.631 1.00 66.25 422 VAL A O 1
ATOM 3156 N N . GLN A 1 423 ? 28.335 28.048 -60.398 1.00 65.69 423 GLN A N 1
ATOM 3157 C CA . GLN A 1 423 ? 28.654 27.298 -61.621 1.00 65.69 423 GLN A CA 1
ATOM 3158 C C . GLN A 1 423 ? 29.516 28.121 -62.578 1.00 65.69 423 GLN A C 1
ATOM 3160 O O . GLN A 1 423 ? 30.450 27.579 -63.156 1.00 65.69 423 GLN A O 1
ATOM 3165 N N . GLY A 1 424 ? 29.246 29.422 -62.712 1.00 62.59 424 GLY A N 1
ATOM 3166 C CA . GLY A 1 424 ? 30.099 30.342 -63.462 1.00 62.59 424 GLY A CA 1
ATOM 3167 C C . GLY A 1 424 ? 31.494 30.470 -62.846 1.00 62.59 424 GLY A C 1
ATOM 3168 O O . GLY A 1 424 ? 32.483 30.394 -63.565 1.00 62.59 424 GLY A O 1
ATOM 3169 N N . ALA A 1 425 ? 31.587 30.580 -61.517 1.00 61.00 425 ALA A N 1
ATOM 3170 C CA . ALA A 1 425 ? 32.856 30.618 -60.791 1.00 61.00 425 ALA A CA 1
ATOM 3171 C C . ALA A 1 425 ? 33.599 29.269 -60.803 1.00 61.00 425 ALA A C 1
ATOM 3173 O O . ALA A 1 425 ? 34.818 29.255 -60.840 1.00 61.00 425 ALA A O 1
ATOM 3174 N N . ALA A 1 426 ? 32.894 28.137 -60.828 1.00 56.59 426 ALA A N 1
ATOM 3175 C CA . ALA A 1 426 ? 33.475 26.794 -60.922 1.00 56.59 426 ALA A CA 1
ATOM 3176 C C . ALA A 1 426 ? 33.939 26.437 -62.344 1.00 56.59 426 ALA A C 1
ATOM 3178 O O . ALA A 1 426 ? 34.711 25.498 -62.522 1.00 56.59 426 ALA A O 1
ATOM 3179 N N . GLN A 1 427 ? 33.472 27.175 -63.358 1.00 59.72 427 GLN A N 1
ATOM 3180 C CA . GLN A 1 427 ? 34.064 27.158 -64.698 1.00 59.72 427 GLN A CA 1
ATOM 3181 C C . GLN A 1 427 ? 35.350 27.990 -64.774 1.00 59.72 427 GLN A C 1
ATOM 3183 O O . GLN A 1 427 ? 36.078 27.886 -65.762 1.00 59.72 427 GLN A O 1
ATOM 3188 N N . LEU A 1 428 ? 35.654 28.787 -63.742 1.00 52.66 428 LEU A N 1
ATOM 3189 C CA . LEU A 1 428 ? 36.978 29.368 -63.579 1.00 52.66 428 LEU A CA 1
ATOM 3190 C C . LEU A 1 428 ? 37.886 28.303 -62.943 1.00 52.66 428 LEU A C 1
ATOM 3192 O O . LEU A 1 428 ? 37.500 27.679 -61.952 1.00 52.66 428 LEU A O 1
ATOM 3196 N N . PRO A 1 429 ? 39.079 28.050 -63.500 1.00 52.06 429 PRO A N 1
ATOM 3197 C CA . PRO A 1 429 ? 40.019 27.115 -62.897 1.00 52.06 429 PRO A CA 1
ATOM 3198 C C . PRO A 1 429 ? 40.469 27.617 -61.515 1.00 52.06 429 PRO A C 1
ATOM 3200 O O . PRO A 1 429 ? 40.580 28.823 -61.290 1.00 52.06 429 PRO A O 1
ATOM 3203 N N . ALA A 1 430 ? 40.707 26.686 -60.586 1.00 54.41 430 ALA A N 1
ATOM 3204 C CA . ALA A 1 430 ? 41.049 27.016 -59.206 1.00 54.41 430 ALA A CA 1
ATOM 3205 C C . ALA A 1 430 ? 42.422 27.718 -59.109 1.00 54.41 430 ALA A C 1
ATOM 3207 O O . ALA A 1 430 ? 43.371 27.257 -59.752 1.00 54.41 430 ALA A O 1
ATOM 3208 N N . PRO A 1 431 ? 42.544 28.791 -58.305 1.00 55.25 431 PRO A N 1
ATOM 3209 C CA . PRO A 1 431 ? 43.832 29.417 -58.029 1.00 55.25 431 PRO A CA 1
ATOM 3210 C C . PRO A 1 431 ? 44.757 28.485 -57.226 1.00 55.25 431 PRO A C 1
ATOM 3212 O O . PRO A 1 431 ? 44.301 27.715 -56.378 1.00 55.25 431 PRO A O 1
ATOM 3215 N N . ASP A 1 432 ? 46.052 28.531 -57.536 1.00 48.38 432 ASP A N 1
ATOM 3216 C CA . ASP A 1 432 ? 47.081 27.598 -57.054 1.00 48.38 432 ASP A CA 1
ATOM 3217 C C . ASP A 1 432 ? 47.437 27.856 -55.564 1.00 48.38 432 ASP A C 1
ATOM 3219 O O . ASP A 1 432 ? 47.793 28.989 -55.230 1.00 48.38 432 ASP A O 1
ATOM 3223 N N . PRO A 1 433 ? 47.366 26.863 -54.646 1.00 53.91 433 PRO A N 1
ATOM 3224 C CA . PRO A 1 433 ? 47.369 27.107 -53.195 1.00 53.91 433 PRO A CA 1
ATOM 3225 C C . PRO A 1 433 ? 48.695 27.576 -52.577 1.00 53.91 433 PRO A C 1
ATOM 3227 O O . PRO A 1 433 ? 48.681 28.121 -51.476 1.00 53.91 433 PRO A O 1
ATOM 3230 N N . ASP A 1 434 ? 49.831 27.379 -53.248 1.00 49.28 434 ASP A N 1
ATOM 3231 C CA . ASP A 1 434 ? 51.145 27.836 -52.760 1.00 49.28 434 ASP A CA 1
ATOM 3232 C C . ASP A 1 434 ? 51.494 29.260 -53.240 1.00 49.28 434 ASP A C 1
ATOM 3234 O O . ASP A 1 434 ? 52.605 29.758 -53.021 1.00 49.28 434 ASP A O 1
ATOM 3238 N N . ARG A 1 435 ? 50.552 29.940 -53.907 1.00 44.81 435 ARG A N 1
ATOM 3239 C CA . ARG A 1 435 ? 50.711 31.309 -54.403 1.00 44.81 435 ARG A CA 1
ATOM 3240 C C . ARG A 1 435 ? 49.878 32.309 -53.613 1.00 44.81 435 ARG A C 1
ATOM 3242 O O . ARG A 1 435 ? 48.760 32.049 -53.189 1.00 44.81 435 ARG A O 1
ATOM 3249 N N . ASP A 1 436 ? 50.468 33.488 -53.435 1.00 48.25 436 ASP A N 1
ATOM 3250 C CA . ASP A 1 436 ? 49.830 34.633 -52.792 1.00 48.25 436 ASP A CA 1
ATOM 3251 C C . ASP A 1 436 ? 48.521 34.984 -53.536 1.00 48.25 436 ASP A C 1
ATOM 3253 O O . ASP A 1 436 ? 48.570 35.176 -54.750 1.00 48.25 436 ASP A O 1
ATOM 3257 N N . PRO A 1 437 ? 47.364 35.097 -52.859 1.00 55.19 437 PRO A N 1
ATOM 3258 C CA . PRO A 1 437 ? 46.071 35.403 -53.481 1.00 55.19 437 PRO A CA 1
ATOM 3259 C C . PRO A 1 437 ? 46.051 36.691 -54.322 1.00 55.19 437 PRO A C 1
ATOM 3261 O O . PRO A 1 437 ? 45.226 36.839 -55.227 1.00 55.19 437 PRO A O 1
ATOM 3264 N N . ALA A 1 438 ? 46.965 37.633 -54.061 1.00 51.44 438 ALA A N 1
ATOM 3265 C CA . ALA A 1 438 ? 47.152 38.806 -54.912 1.00 51.44 438 ALA A CA 1
ATOM 3266 C C . ALA A 1 438 ? 47.627 38.425 -56.327 1.00 51.44 438 ALA A C 1
ATOM 3268 O O . ALA A 1 438 ? 47.309 39.113 -57.299 1.00 51.44 438 ALA A O 1
ATOM 3269 N N . VAL A 1 439 ? 48.353 37.313 -56.468 1.00 46.62 439 VAL A N 1
ATOM 3270 C CA . VAL A 1 439 ? 48.871 36.800 -57.738 1.00 46.62 439 VAL A CA 1
ATOM 3271 C C . VAL A 1 439 ? 47.739 36.413 -58.672 1.00 46.62 439 VAL A C 1
ATOM 3273 O O . VAL A 1 439 ? 47.832 36.783 -59.832 1.00 46.62 439 VAL A O 1
ATOM 3276 N N . ASP A 1 440 ? 46.654 35.786 -58.215 1.00 55.28 440 ASP A N 1
ATOM 3277 C CA . ASP A 1 440 ? 45.549 35.356 -59.088 1.00 55.28 440 ASP A CA 1
ATOM 3278 C C . ASP A 1 440 ? 44.649 36.503 -59.546 1.00 55.28 440 ASP A C 1
ATOM 3280 O O . ASP A 1 440 ? 44.243 36.547 -60.708 1.00 55.28 440 ASP A O 1
ATOM 3284 N N . ALA A 1 441 ? 44.431 37.504 -58.691 1.00 55.41 441 ALA A N 1
ATOM 3285 C CA . ALA A 1 441 ? 43.793 38.755 -59.105 1.00 55.41 441 ALA A CA 1
ATOM 3286 C C . ALA A 1 441 ? 44.639 39.496 -60.165 1.00 55.41 441 ALA A C 1
ATOM 3288 O O . ALA A 1 441 ? 44.111 40.066 -61.128 1.00 55.41 441 ALA A O 1
ATOM 3289 N N . THR A 1 442 ? 45.969 39.425 -60.032 1.00 50.06 442 THR A N 1
ATOM 3290 C CA . THR A 1 442 ? 46.922 39.946 -61.023 1.00 50.06 442 THR A CA 1
ATOM 3291 C C . THR A 1 442 ? 46.987 39.047 -62.274 1.00 50.06 442 THR A C 1
ATOM 3293 O O . THR A 1 442 ? 47.120 39.538 -63.392 1.00 50.06 442 THR A O 1
ATOM 3296 N N . LEU A 1 443 ? 46.830 37.726 -62.140 1.00 50.69 443 LEU A N 1
ATOM 3297 C CA . LEU A 1 443 ? 46.840 36.732 -63.222 1.00 50.69 443 LEU A CA 1
ATOM 3298 C C . LEU A 1 443 ? 45.615 36.895 -64.124 1.00 50.69 443 LEU A C 1
ATOM 3300 O O . LEU A 1 443 ? 45.745 36.868 -65.344 1.00 50.69 443 LEU A O 1
ATOM 3304 N N . PHE A 1 444 ? 44.445 37.142 -63.532 1.00 59.16 444 PHE A N 1
ATOM 3305 C CA . PHE A 1 444 ? 43.189 37.390 -64.243 1.00 59.16 444 PHE A CA 1
ATOM 3306 C C . PHE A 1 444 ? 43.239 38.683 -65.069 1.00 59.16 444 PHE A C 1
ATOM 3308 O O . PHE A 1 444 ? 42.695 38.755 -66.169 1.00 59.16 444 PHE A O 1
ATOM 3315 N N . THR A 1 445 ? 43.956 39.697 -64.572 1.00 55.31 445 THR A N 1
ATOM 3316 C CA . THR A 1 445 ? 44.228 40.936 -65.316 1.00 55.31 445 THR A CA 1
ATOM 3317 C C . THR A 1 445 ? 45.331 40.761 -66.372 1.00 55.31 445 THR A C 1
ATOM 3319 O O . THR A 1 445 ? 45.264 41.395 -67.424 1.00 55.31 445 THR A O 1
ATOM 3322 N N . THR A 1 446 ? 46.299 39.861 -66.157 1.00 51.38 446 THR A N 1
ATOM 3323 C CA . THR A 1 446 ? 47.442 39.609 -67.064 1.00 51.38 446 THR A CA 1
ATOM 3324 C C . THR A 1 446 ? 47.119 38.633 -68.215 1.00 51.38 446 THR A C 1
ATOM 3326 O O . THR A 1 446 ? 47.594 38.820 -69.338 1.00 51.38 446 THR A O 1
ATOM 3329 N N . LEU A 1 447 ? 46.263 37.626 -67.992 1.00 53.47 447 LEU A N 1
ATOM 3330 C CA . LEU A 1 447 ? 45.820 36.612 -68.975 1.00 53.47 447 LEU A CA 1
ATOM 3331 C C . LEU A 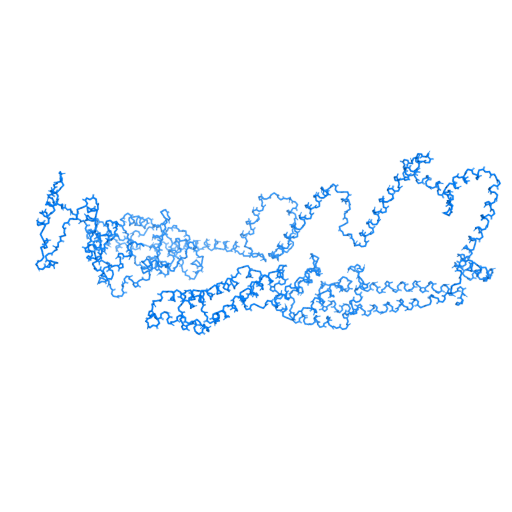1 447 ? 44.864 37.148 -70.055 1.00 53.47 447 LEU A C 1
ATOM 3333 O O . LEU A 1 447 ? 44.395 36.403 -70.919 1.00 53.47 447 LEU A O 1
ATOM 3337 N N . ASN A 1 448 ? 44.630 38.456 -70.051 1.00 61.28 448 ASN A N 1
ATOM 3338 C CA . ASN A 1 448 ? 43.841 39.161 -71.051 1.00 61.28 448 ASN A CA 1
ATOM 3339 C C . ASN A 1 448 ? 44.643 39.481 -72.335 1.00 61.28 448 ASN A C 1
ATOM 3341 O O . ASN A 1 448 ? 44.170 40.227 -73.191 1.00 61.28 448 ASN A O 1
ATOM 3345 N N . THR A 1 449 ? 45.868 38.944 -72.471 1.00 54.41 449 THR A N 1
ATOM 3346 C CA . THR A 1 449 ? 46.758 39.144 -73.631 1.00 54.41 449 THR A CA 1
ATOM 3347 C C . THR A 1 449 ? 47.104 37.823 -74.354 1.00 54.41 449 THR A C 1
ATOM 3349 O O . THR A 1 449 ? 47.250 36.787 -73.700 1.00 54.41 449 THR A O 1
ATOM 3352 N N . PRO A 1 450 ? 47.267 37.813 -75.698 1.00 54.34 450 PRO A N 1
ATOM 3353 C CA . PRO A 1 450 ? 47.361 36.574 -76.492 1.00 54.34 450 PRO A CA 1
ATOM 3354 C C . PRO A 1 450 ? 48.627 35.725 -76.270 1.00 54.34 450 PRO A C 1
ATOM 3356 O O . PRO A 1 450 ? 48.591 34.507 -76.432 1.00 54.34 450 PRO A O 1
ATOM 3359 N N . GLU A 1 451 ? 49.753 36.330 -75.884 1.00 52.84 451 GLU A N 1
ATOM 3360 C CA . GLU A 1 451 ? 51.032 35.620 -75.699 1.00 52.84 451 GLU A CA 1
ATOM 3361 C C . GLU A 1 451 ? 51.059 34.758 -74.428 1.00 52.84 451 GLU A C 1
ATOM 3363 O O . GLU A 1 451 ? 51.631 33.665 -74.427 1.00 52.84 451 GLU A O 1
ATOM 3368 N N . ALA A 1 452 ? 50.370 35.183 -73.365 1.00 55.22 452 ALA A N 1
ATOM 3369 C CA . ALA A 1 452 ? 50.228 34.400 -72.137 1.00 55.22 452 ALA A CA 1
ATOM 3370 C C . ALA A 1 452 ? 49.345 33.152 -72.345 1.00 55.22 452 ALA A C 1
ATOM 3372 O O . ALA A 1 452 ? 49.595 32.096 -71.764 1.00 55.22 452 ALA A O 1
ATOM 3373 N N . GLN A 1 453 ? 48.367 33.240 -73.252 1.00 58.38 453 GLN A N 1
ATOM 3374 C CA . GLN A 1 453 ? 47.461 32.140 -73.600 1.00 58.38 453 GLN A CA 1
ATOM 3375 C C . GLN A 1 453 ? 48.137 31.040 -74.444 1.00 58.38 453 GLN A C 1
ATOM 3377 O O . GLN A 1 453 ? 47.630 29.921 -74.522 1.00 58.38 453 GLN A O 1
ATOM 3382 N N . SER A 1 454 ? 49.291 31.316 -75.065 1.00 51.03 454 SER A N 1
ATOM 3383 C CA . SER A 1 454 ? 50.053 30.319 -75.834 1.00 51.03 454 SER A CA 1
ATOM 3384 C C . SER A 1 454 ? 50.841 29.360 -74.938 1.00 51.03 454 SER A C 1
ATOM 3386 O O . SER A 1 454 ? 50.855 28.163 -75.198 1.00 51.03 454 SER A O 1
ATOM 3388 N N . LYS A 1 455 ? 51.453 29.855 -73.855 1.00 51.31 455 LYS A N 1
ATOM 3389 C CA . LYS A 1 455 ? 52.233 29.018 -72.922 1.00 51.31 455 LYS A CA 1
ATOM 3390 C C . LYS A 1 455 ? 51.364 28.122 -72.038 1.00 51.31 455 LYS A C 1
ATOM 3392 O O . LYS A 1 455 ? 51.783 27.037 -71.658 1.00 51.31 455 LYS A O 1
ATOM 3397 N N . LEU A 1 456 ? 50.134 28.547 -71.747 1.00 58.50 456 LEU A N 1
ATOM 3398 C CA . LEU A 1 456 ? 49.150 27.711 -71.053 1.00 58.50 456 LEU A CA 1
ATOM 3399 C C . LEU A 1 456 ? 48.727 26.500 -71.904 1.00 58.50 456 LEU A C 1
ATOM 3401 O O . LEU A 1 456 ? 48.400 25.445 -71.371 1.00 58.50 456 LEU A O 1
ATOM 3405 N N . ARG A 1 457 ? 48.781 26.634 -73.232 1.00 57.56 457 ARG A N 1
ATOM 3406 C CA . ARG A 1 457 ? 48.419 25.574 -74.178 1.00 57.56 457 ARG A CA 1
ATOM 3407 C C . ARG A 1 457 ? 49.405 24.403 -74.144 1.00 57.56 457 ARG A C 1
ATOM 3409 O O . ARG A 1 457 ? 48.966 23.264 -74.082 1.00 57.56 457 ARG A O 1
ATOM 3416 N N . GLU A 1 458 ? 50.705 24.688 -74.064 1.00 52.91 458 GLU A N 1
ATOM 3417 C CA . GLU A 1 458 ? 51.757 23.665 -73.907 1.00 52.91 458 GLU A CA 1
ATOM 3418 C C . GLU A 1 458 ? 51.623 22.880 -72.588 1.00 52.91 458 GLU A C 1
ATOM 3420 O O . GLU A 1 458 ? 51.918 21.690 -72.528 1.00 52.91 458 GLU A O 1
ATOM 3425 N N . TYR A 1 459 ? 51.138 23.523 -71.521 1.00 52.06 459 TYR A N 1
ATOM 3426 C CA . TYR A 1 459 ? 50.881 22.859 -70.238 1.00 52.06 459 TYR A CA 1
ATOM 3427 C C . TYR A 1 459 ? 49.657 21.928 -70.292 1.00 52.06 459 TYR A C 1
ATOM 3429 O O . TYR A 1 459 ? 49.680 20.829 -69.737 1.00 52.06 459 TYR A O 1
ATOM 3437 N N . LEU A 1 460 ? 48.597 22.340 -70.992 1.00 52.88 460 LEU A N 1
ATOM 3438 C CA . LEU A 1 460 ? 47.379 21.540 -71.151 1.00 52.88 460 LEU A CA 1
ATOM 3439 C C . LEU A 1 460 ? 47.610 20.286 -72.012 1.00 52.88 460 LEU A C 1
ATOM 3441 O O . LEU A 1 460 ? 47.052 19.234 -71.708 1.00 52.88 460 LEU A O 1
ATOM 3445 N N . GLU A 1 461 ? 48.502 20.351 -73.003 1.00 52.66 461 GLU A N 1
ATOM 3446 C CA . GLU A 1 461 ? 48.919 19.185 -73.799 1.00 52.66 461 GLU A CA 1
ATOM 3447 C C . GLU A 1 461 ? 49.604 18.097 -72.947 1.00 52.66 461 GLU A C 1
ATOM 3449 O O . GLU A 1 461 ? 49.417 16.902 -73.183 1.00 52.66 461 GLU A O 1
ATOM 3454 N N . ALA A 1 462 ? 50.335 18.480 -71.895 1.00 48.22 462 ALA A N 1
ATOM 3455 C CA . ALA A 1 462 ? 50.932 17.526 -70.957 1.00 48.22 462 ALA A CA 1
ATOM 3456 C C . ALA A 1 462 ? 49.893 16.870 -70.022 1.00 48.22 462 ALA A C 1
ATOM 3458 O O . ALA A 1 462 ? 50.052 15.712 -69.627 1.00 48.22 462 ALA A O 1
ATOM 3459 N N . ALA A 1 463 ? 48.811 17.579 -69.687 1.00 50.06 463 ALA A N 1
ATOM 3460 C CA . ALA A 1 463 ? 47.717 17.064 -68.862 1.00 50.06 463 ALA A CA 1
ATOM 3461 C C . ALA A 1 463 ? 46.814 16.081 -69.632 1.00 50.06 463 ALA A C 1
ATOM 3463 O O . ALA A 1 463 ? 46.414 15.051 -69.084 1.00 50.06 463 ALA A O 1
ATOM 3464 N N . ASP A 1 464 ? 46.571 16.335 -70.919 1.00 52.38 464 ASP A N 1
ATOM 3465 C CA . ASP A 1 464 ? 45.844 15.420 -71.812 1.00 52.38 464 ASP A CA 1
ATOM 3466 C C . ASP A 1 464 ? 46.542 14.059 -71.950 1.00 52.38 464 ASP A C 1
ATOM 3468 O O . ASP A 1 464 ? 45.898 13.008 -72.046 1.00 52.38 464 ASP A O 1
ATOM 3472 N N . HIS A 1 465 ? 47.874 14.045 -71.864 1.00 51.00 465 HIS A N 1
ATOM 3473 C CA . HIS A 1 465 ? 48.649 12.809 -71.884 1.00 51.00 465 HIS A CA 1
ATOM 3474 C C . HIS A 1 465 ? 48.337 11.878 -70.695 1.00 51.00 465 HIS A C 1
ATOM 3476 O O . HIS A 1 465 ? 48.310 10.657 -70.860 1.00 51.00 465 HIS A O 1
ATOM 3482 N N . ARG A 1 466 ? 48.025 12.437 -69.519 1.00 47.62 466 ARG A N 1
ATOM 3483 C CA . ARG A 1 466 ? 47.669 11.697 -68.293 1.00 47.62 466 ARG A CA 1
ATOM 3484 C C . ARG A 1 466 ? 46.238 11.153 -68.334 1.00 47.62 466 ARG A C 1
ATOM 3486 O O . ARG A 1 466 ? 45.982 10.040 -67.880 1.00 47.62 466 ARG A O 1
ATOM 3493 N N . THR A 1 467 ? 45.309 11.912 -68.904 1.00 52.44 467 THR A N 1
ATOM 3494 C CA . THR A 1 467 ? 43.902 11.508 -69.056 1.00 52.44 467 THR A CA 1
ATOM 3495 C C . THR A 1 467 ? 43.756 10.358 -70.055 1.00 52.44 467 THR A C 1
ATOM 3497 O O . THR A 1 467 ? 43.008 9.408 -69.816 1.00 52.44 467 THR A O 1
ATOM 3500 N N . ASN A 1 468 ? 44.556 10.376 -71.126 1.00 55.19 468 ASN A N 1
ATOM 3501 C CA . ASN A 1 468 ? 44.634 9.271 -72.080 1.00 55.19 468 ASN A CA 1
ATOM 3502 C C . ASN A 1 468 ? 45.134 7.962 -71.439 1.00 55.19 468 ASN A C 1
ATOM 3504 O O . ASN A 1 468 ? 44.617 6.896 -71.768 1.00 55.19 468 ASN A O 1
ATOM 3508 N N . ALA A 1 469 ? 46.060 8.017 -70.476 1.00 51.16 469 ALA A N 1
ATOM 3509 C CA . ALA A 1 469 ? 46.530 6.825 -69.760 1.00 51.16 469 ALA A CA 1
ATOM 3510 C C . ALA A 1 469 ? 45.429 6.152 -68.905 1.00 51.16 469 ALA A C 1
ATOM 3512 O O . ALA A 1 469 ? 45.345 4.926 -68.861 1.00 51.16 469 ALA A O 1
ATOM 3513 N N . LEU A 1 470 ? 44.541 6.932 -68.275 1.00 49.59 470 LEU A N 1
ATOM 3514 C CA . LEU A 1 470 ? 43.400 6.423 -67.491 1.00 49.59 470 LEU A CA 1
ATOM 3515 C C . LEU A 1 470 ? 42.299 5.801 -68.368 1.00 49.59 470 LEU A C 1
ATOM 3517 O O . LEU A 1 470 ? 41.701 4.793 -67.995 1.00 49.59 470 LEU A O 1
ATOM 3521 N N . SER A 1 471 ? 42.062 6.375 -69.549 1.00 54.22 471 SER A N 1
ATOM 3522 C CA . SER A 1 471 ? 41.088 5.870 -70.528 1.00 54.22 471 SER A CA 1
ATOM 3523 C C . SER A 1 471 ? 41.496 4.507 -71.113 1.00 54.22 471 SER A C 1
ATOM 3525 O O . SER A 1 471 ? 40.679 3.589 -71.229 1.00 54.22 471 SER A O 1
ATOM 3527 N N . VAL A 1 472 ? 42.794 4.329 -71.396 1.00 54.38 472 VAL A N 1
ATOM 3528 C CA . VAL A 1 472 ? 43.361 3.055 -71.877 1.00 54.38 472 VAL A CA 1
ATOM 3529 C C . VAL A 1 472 ? 43.169 1.924 -70.856 1.00 54.38 472 VAL A C 1
ATOM 3531 O O . VAL A 1 472 ? 42.882 0.794 -71.248 1.00 54.38 472 VAL A O 1
ATOM 3534 N N . LEU A 1 473 ? 43.258 2.219 -69.554 1.00 52.12 473 LEU A N 1
ATOM 3535 C CA . LEU A 1 473 ? 43.019 1.236 -68.492 1.00 52.12 473 LEU A CA 1
ATOM 3536 C C . LEU A 1 473 ? 41.536 0.867 -68.356 1.00 52.12 473 LEU A C 1
ATOM 3538 O O . LEU A 1 473 ? 41.224 -0.313 -68.246 1.00 52.12 473 LEU A O 1
ATOM 3542 N N . ALA A 1 474 ? 40.621 1.837 -68.419 1.00 51.41 474 ALA A N 1
ATOM 3543 C CA . ALA A 1 474 ? 39.182 1.575 -68.313 1.00 51.41 474 ALA A CA 1
ATOM 3544 C C . ALA A 1 474 ? 38.666 0.659 -69.439 1.00 51.41 474 ALA A C 1
ATOM 3546 O O . ALA A 1 474 ? 37.921 -0.283 -69.184 1.00 51.41 474 ALA A O 1
ATOM 3547 N N . THR A 1 475 ? 39.138 0.883 -70.666 1.00 55.25 475 THR A N 1
ATOM 3548 C CA . THR A 1 475 ? 38.702 0.129 -71.854 1.00 55.25 475 THR A CA 1
ATOM 3549 C C . THR A 1 475 ? 39.212 -1.319 -71.850 1.00 55.25 475 THR A C 1
ATOM 3551 O O . THR A 1 475 ? 38.540 -2.231 -72.320 1.00 55.25 475 THR A O 1
ATOM 3554 N N . ALA A 1 476 ? 40.400 -1.566 -71.294 1.00 54.75 476 ALA A N 1
ATOM 3555 C CA . ALA A 1 476 ? 40.981 -2.907 -71.237 1.00 54.75 476 ALA A CA 1
ATOM 3556 C C . ALA A 1 476 ? 40.378 -3.809 -70.145 1.00 54.75 476 ALA A C 1
ATOM 3558 O O . ALA A 1 476 ? 40.503 -5.029 -70.232 1.00 54.75 476 ALA A O 1
ATOM 3559 N N . PHE A 1 477 ? 39.741 -3.225 -69.124 1.00 50.16 477 PHE A N 1
ATOM 3560 C CA . PHE A 1 477 ? 39.063 -3.959 -68.049 1.00 50.16 477 PHE A CA 1
ATOM 3561 C C . PHE A 1 477 ? 37.646 -4.431 -68.432 1.00 50.16 477 PHE A C 1
ATOM 3563 O O . PHE A 1 477 ? 37.097 -5.288 -67.740 1.00 50.16 477 PHE A O 1
ATOM 3570 N N . GLU A 1 478 ? 37.061 -3.907 -69.515 1.00 53.53 478 GLU A N 1
ATOM 3571 C CA . GLU A 1 478 ? 35.727 -4.298 -70.003 1.00 53.53 478 GLU A CA 1
ATOM 3572 C C . GLU A 1 478 ? 35.746 -5.548 -70.907 1.00 53.53 478 GLU A C 1
ATOM 3574 O O . GLU A 1 478 ? 34.818 -6.351 -70.828 1.00 53.53 478 GLU A O 1
ATOM 3579 N N . ASP A 1 479 ? 36.798 -5.762 -71.714 1.00 57.44 479 ASP A N 1
ATOM 3580 C CA . ASP A 1 479 ? 36.971 -6.964 -72.555 1.00 57.44 479 ASP A CA 1
ATOM 3581 C C . ASP A 1 479 ? 38.461 -7.332 -72.732 1.00 57.44 479 ASP A C 1
ATOM 3583 O O . ASP A 1 479 ? 39.172 -6.871 -73.632 1.00 57.44 479 ASP A O 1
ATOM 3587 N N . VAL A 1 480 ? 38.946 -8.172 -71.817 1.00 52.69 480 VAL A N 1
ATOM 3588 C CA . VAL A 1 480 ? 40.371 -8.486 -71.625 1.00 52.69 480 VAL A CA 1
ATOM 3589 C C . VAL A 1 480 ? 40.971 -9.283 -72.794 1.00 52.69 480 VAL A C 1
ATOM 3591 O O . VAL A 1 480 ? 42.143 -9.098 -73.139 1.00 52.69 480 VAL A O 1
ATOM 3594 N N . GLU A 1 481 ? 40.189 -10.158 -73.432 1.00 52.34 481 GLU A N 1
ATOM 3595 C CA . GLU A 1 481 ? 40.651 -10.993 -74.553 1.00 52.34 481 GLU A CA 1
ATOM 3596 C C . GLU A 1 481 ? 40.692 -10.202 -75.869 1.00 52.34 481 GLU A C 1
ATOM 3598 O O . GLU A 1 481 ? 41.653 -10.326 -76.637 1.00 52.34 481 GLU A O 1
ATOM 3603 N N . ALA A 1 482 ? 39.727 -9.304 -76.097 1.00 56.38 482 ALA A N 1
ATOM 3604 C CA . ALA A 1 482 ? 39.765 -8.382 -77.231 1.00 56.38 482 ALA A CA 1
ATOM 3605 C C . ALA A 1 482 ? 40.938 -7.385 -77.129 1.00 56.38 482 ALA A C 1
ATOM 3607 O O . ALA A 1 482 ? 41.635 -7.133 -78.118 1.00 56.38 482 ALA A O 1
ATOM 3608 N N . ALA A 1 483 ? 41.220 -6.875 -75.923 1.00 51.84 483 ALA A N 1
ATOM 3609 C CA . ALA A 1 483 ? 42.330 -5.956 -75.666 1.00 51.84 483 ALA A CA 1
ATOM 3610 C C . ALA A 1 483 ? 43.714 -6.616 -75.845 1.00 51.84 483 ALA A C 1
ATOM 3612 O O . ALA A 1 483 ? 44.629 -6.004 -76.409 1.00 51.84 483 ALA A O 1
ATOM 3613 N N . LYS A 1 484 ? 43.868 -7.890 -75.446 1.00 52.34 484 LYS A N 1
ATOM 3614 C CA . LYS A 1 484 ? 45.082 -8.693 -75.700 1.00 52.34 484 LYS A CA 1
ATOM 3615 C C . LYS A 1 484 ? 45.363 -8.880 -77.191 1.00 52.34 484 LYS A C 1
ATOM 3617 O O . LYS A 1 484 ? 46.528 -8.861 -77.592 1.00 52.34 484 LYS A O 1
ATOM 3622 N N . ALA A 1 485 ? 44.319 -9.061 -77.998 1.00 55.28 485 ALA A N 1
ATOM 3623 C CA . ALA A 1 485 ? 44.440 -9.384 -79.417 1.00 55.28 485 ALA A CA 1
ATOM 3624 C C . ALA A 1 485 ? 44.796 -8.179 -80.310 1.00 55.28 485 ALA A C 1
ATOM 3626 O O . ALA A 1 485 ? 45.413 -8.376 -81.356 1.00 55.28 485 ALA A O 1
ATOM 3627 N N . GLN A 1 486 ? 44.432 -6.947 -79.925 1.00 54.16 486 GLN A N 1
ATOM 3628 C CA . GLN A 1 486 ? 44.621 -5.762 -80.778 1.00 54.16 486 GLN A CA 1
ATOM 3629 C C . GLN A 1 486 ? 45.973 -5.047 -80.622 1.00 54.16 486 GLN A C 1
ATOM 3631 O O . GLN A 1 486 ? 46.523 -4.639 -81.639 1.00 54.16 486 GLN A O 1
ATOM 3636 N N . ASN A 1 487 ? 46.527 -4.895 -79.408 1.00 54.69 487 ASN A N 1
ATOM 3637 C CA . ASN A 1 487 ? 47.709 -4.031 -79.184 1.00 54.69 487 ASN A CA 1
ATOM 3638 C C . ASN A 1 487 ? 48.804 -4.605 -78.251 1.00 54.69 487 ASN A C 1
ATOM 3640 O O . ASN A 1 487 ? 49.806 -3.933 -78.000 1.00 54.69 487 ASN A O 1
ATOM 3644 N N . GLY A 1 488 ? 48.669 -5.843 -77.760 1.00 57.34 488 GLY A N 1
ATOM 3645 C CA . GLY A 1 488 ? 49.628 -6.458 -76.828 1.00 57.34 488 GLY A CA 1
ATOM 3646 C C . GLY A 1 488 ? 49.656 -5.818 -75.425 1.00 57.34 488 GLY A C 1
ATOM 3647 O O . GLY A 1 488 ? 49.039 -4.790 -75.171 1.00 57.34 488 GLY A O 1
ATOM 3648 N N . LEU A 1 489 ? 50.380 -6.438 -74.483 1.00 53.78 489 LEU A N 1
ATOM 3649 C CA . LEU A 1 489 ? 50.368 -6.086 -73.045 1.00 53.78 489 LEU A CA 1
ATOM 3650 C C . LEU A 1 489 ? 51.199 -4.837 -72.659 1.00 53.78 489 LEU A C 1
ATOM 3652 O O . LEU A 1 489 ? 51.171 -4.415 -71.505 1.00 53.78 489 LEU A O 1
ATOM 3656 N N . ALA A 1 490 ? 51.940 -4.232 -73.592 1.00 54.09 490 ALA A N 1
ATOM 3657 C CA . ALA A 1 490 ? 52.878 -3.139 -73.300 1.00 54.09 490 ALA A CA 1
ATOM 3658 C C . ALA A 1 490 ? 52.226 -1.774 -72.954 1.00 54.09 490 ALA A C 1
ATOM 3660 O O . ALA A 1 490 ? 52.687 -1.131 -72.011 1.00 54.09 490 ALA A O 1
ATOM 3661 N N . PRO A 1 491 ? 51.148 -1.317 -73.629 1.00 54.09 491 PRO A N 1
ATOM 3662 C CA . PRO A 1 491 ? 50.480 -0.053 -73.291 1.00 54.09 491 PRO A CA 1
ATOM 3663 C C . PRO A 1 491 ? 49.766 -0.108 -71.935 1.00 54.09 491 PRO A C 1
ATOM 3665 O O . PRO A 1 491 ? 49.675 0.899 -71.238 1.00 54.09 491 PRO A O 1
ATOM 3668 N N . LEU A 1 492 ? 49.298 -1.300 -71.545 1.00 52.59 492 LEU A N 1
ATOM 3669 C CA . LEU A 1 492 ? 48.639 -1.531 -70.263 1.00 52.59 492 LEU A CA 1
ATOM 3670 C C . LEU A 1 492 ? 49.624 -1.422 -69.097 1.00 52.59 492 LEU A C 1
ATOM 3672 O O . LEU A 1 492 ? 49.334 -0.757 -68.107 1.00 52.59 492 LEU A O 1
ATOM 3676 N N . ALA A 1 493 ? 50.809 -2.021 -69.248 1.00 51.72 493 ALA A N 1
ATOM 3677 C CA . ALA A 1 493 ? 51.881 -1.955 -68.260 1.00 51.72 493 ALA A CA 1
ATOM 3678 C C . ALA A 1 493 ? 52.416 -0.522 -68.076 1.00 51.72 493 ALA A C 1
ATOM 3680 O O . ALA A 1 493 ? 52.583 -0.082 -66.944 1.00 51.72 493 ALA A O 1
ATOM 3681 N N . ALA A 1 494 ? 52.588 0.240 -69.164 1.00 53.09 494 ALA A N 1
ATOM 3682 C CA . ALA A 1 494 ? 53.045 1.632 -69.108 1.00 53.09 494 ALA A CA 1
ATOM 3683 C C . ALA A 1 494 ? 52.012 2.586 -68.471 1.00 53.09 494 ALA A C 1
ATOM 3685 O O . ALA A 1 494 ? 52.377 3.507 -67.739 1.00 53.09 494 ALA A O 1
ATOM 3686 N N . ALA A 1 495 ? 50.714 2.357 -68.706 1.00 53.22 495 ALA A N 1
ATOM 3687 C CA . ALA A 1 495 ? 49.646 3.114 -68.053 1.00 53.22 495 ALA A CA 1
ATOM 3688 C C . ALA A 1 495 ? 49.548 2.792 -66.549 1.00 53.22 495 ALA A C 1
ATOM 3690 O O . ALA A 1 495 ? 49.340 3.692 -65.739 1.00 53.22 495 ALA A O 1
ATOM 3691 N N . LEU A 1 496 ? 49.761 1.529 -66.165 1.00 49.97 496 LEU A N 1
ATOM 3692 C CA . LEU A 1 496 ? 49.828 1.082 -64.770 1.00 49.97 496 LEU A CA 1
ATOM 3693 C C . LEU A 1 496 ? 51.078 1.614 -64.031 1.00 49.97 496 LEU A C 1
ATOM 3695 O O . LEU A 1 496 ? 50.949 2.091 -62.902 1.00 49.97 496 LEU A O 1
ATOM 3699 N N . GLU A 1 497 ? 52.258 1.632 -64.664 1.00 51.50 497 GLU A N 1
ATOM 3700 C CA . GLU A 1 497 ? 53.491 2.227 -64.106 1.00 51.50 497 GLU A CA 1
ATOM 3701 C C . GLU A 1 497 ? 53.377 3.747 -63.912 1.00 51.50 497 GLU A C 1
ATOM 3703 O O . GLU A 1 497 ? 53.827 4.278 -62.897 1.00 51.50 497 GLU A O 1
ATOM 3708 N N . SER A 1 498 ? 52.713 4.446 -64.839 1.00 53.50 498 SER A N 1
ATOM 3709 C CA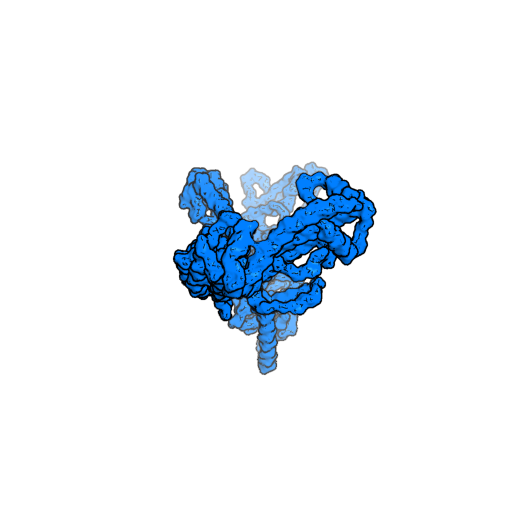 . SER A 1 498 ? 52.466 5.892 -64.752 1.00 53.50 498 SER A CA 1
ATOM 3710 C C . SER A 1 498 ? 51.500 6.293 -63.624 1.00 53.50 498 SER A C 1
ATOM 3712 O O . SER A 1 498 ? 51.444 7.478 -63.281 1.00 53.50 498 SER A O 1
ATOM 3714 N N . LEU A 1 499 ? 50.707 5.359 -63.085 1.00 49.03 499 LEU A N 1
ATOM 3715 C CA . LEU A 1 499 ? 49.621 5.653 -62.140 1.00 49.03 499 LEU A CA 1
ATOM 3716 C C . LEU A 1 499 ? 49.825 5.084 -60.731 1.00 49.03 499 LEU A C 1
ATOM 3718 O O . LEU A 1 499 ? 49.317 5.694 -59.791 1.00 49.03 499 LEU A O 1
ATOM 3722 N N . ILE A 1 500 ? 50.537 3.963 -60.551 1.00 50.09 500 ILE A N 1
ATOM 3723 C CA . ILE A 1 500 ? 50.555 3.249 -59.255 1.00 50.09 500 ILE A CA 1
ATOM 3724 C C . ILE A 1 500 ? 51.899 3.331 -58.510 1.00 50.09 500 ILE A C 1
ATOM 3726 O O . ILE A 1 500 ? 51.908 3.284 -57.280 1.00 50.09 500 ILE A O 1
ATOM 3730 N N . GLY A 1 501 ? 53.036 3.501 -59.186 1.00 52.81 501 GLY A N 1
ATOM 3731 C CA . GLY A 1 501 ? 54.336 3.300 -58.528 1.00 52.81 501 GLY A CA 1
ATOM 3732 C C . GLY A 1 501 ? 54.498 1.882 -57.932 1.00 52.81 501 GLY A C 1
ATOM 3733 O O . GLY A 1 501 ? 53.627 1.023 -58.061 1.00 52.81 501 GLY A O 1
ATOM 3734 N N . GLU A 1 502 ? 55.637 1.599 -57.293 1.00 44.81 502 GLU A N 1
ATOM 3735 C CA . GLU A 1 502 ? 56.030 0.242 -56.861 1.00 44.81 502 GLU A CA 1
ATOM 3736 C C . GLU A 1 502 ? 55.199 -0.314 -55.668 1.00 44.81 502 GLU A C 1
ATOM 3738 O O . GLU A 1 502 ? 55.610 -0.199 -54.511 1.00 44.81 502 GLU A O 1
ATOM 3743 N N . ARG A 1 503 ? 54.048 -0.972 -55.898 1.00 46.25 503 ARG A N 1
ATOM 3744 C CA . ARG A 1 503 ? 53.426 -1.913 -54.927 1.00 46.25 503 ARG A CA 1
ATOM 3745 C C . ARG A 1 503 ? 52.813 -3.151 -55.619 1.00 46.25 503 ARG A C 1
ATOM 3747 O O . ARG A 1 503 ? 52.033 -2.973 -56.550 1.00 46.25 503 ARG A O 1
ATOM 3754 N N . PRO A 1 504 ? 53.107 -4.391 -55.164 1.00 53.22 504 PRO A N 1
ATOM 3755 C CA . PRO A 1 504 ? 52.696 -5.621 -55.856 1.00 53.22 504 PRO A CA 1
ATOM 3756 C C . PRO A 1 504 ? 51.268 -6.104 -55.525 1.00 53.22 504 PRO A C 1
ATOM 3758 O O . PRO A 1 504 ? 50.759 -5.919 -54.417 1.00 53.22 504 PRO A O 1
ATOM 3761 N N . VAL A 1 505 ? 50.650 -6.803 -56.487 1.00 48.75 505 VAL A N 1
ATOM 3762 C CA . VAL A 1 505 ? 49.266 -7.341 -56.474 1.00 48.75 505 VAL A CA 1
ATOM 3763 C C . VAL A 1 505 ? 49.090 -8.512 -55.487 1.00 48.75 505 VAL A C 1
ATOM 3765 O O . VAL A 1 505 ? 47.975 -8.850 -55.084 1.00 48.75 505 VAL A O 1
ATOM 3768 N N . SER A 1 506 ? 50.192 -9.091 -55.006 1.00 50.75 506 SER A N 1
ATOM 3769 C CA . SER A 1 506 ? 50.228 -10.179 -54.015 1.00 50.75 506 SER A CA 1
ATOM 3770 C C . SER A 1 506 ? 49.568 -9.865 -52.660 1.00 50.75 506 SER A C 1
ATOM 3772 O O . SER A 1 506 ? 49.253 -10.794 -51.915 1.00 50.75 506 SER A O 1
ATOM 3774 N N . ALA A 1 507 ? 49.289 -8.593 -52.351 1.00 51.06 507 ALA A N 1
ATOM 3775 C CA . ALA A 1 507 ? 48.612 -8.166 -51.122 1.00 51.06 507 ALA A CA 1
ATOM 3776 C C . ALA A 1 507 ? 47.102 -8.501 -51.062 1.00 51.06 507 ALA A C 1
ATOM 3778 O O . ALA A 1 507 ? 46.502 -8.405 -49.992 1.00 51.06 507 ALA A O 1
ATOM 3779 N N . LEU A 1 508 ? 46.481 -8.894 -52.183 1.00 49.44 508 LEU A N 1
ATOM 3780 C CA . LEU A 1 508 ? 45.044 -9.210 -52.267 1.00 49.44 508 LEU A CA 1
ATOM 3781 C C . LEU A 1 508 ? 44.712 -10.690 -51.987 1.00 49.44 508 LEU A C 1
ATOM 3783 O O . LEU A 1 508 ? 43.545 -11.048 -51.823 1.00 49.44 508 LEU A O 1
ATOM 3787 N N . ASN A 1 509 ? 45.723 -11.558 -51.889 1.00 53.31 509 ASN A N 1
ATOM 3788 C CA . ASN A 1 509 ? 45.528 -12.988 -51.647 1.00 53.31 509 ASN A CA 1
ATOM 3789 C C . ASN A 1 509 ? 45.132 -13.274 -50.183 1.00 53.31 509 ASN A C 1
ATOM 3791 O O . ASN A 1 509 ? 45.755 -12.785 -49.242 1.00 53.31 509 ASN A O 1
ATOM 3795 N N . GLY A 1 510 ? 44.102 -14.107 -49.978 1.00 57.41 510 GLY A N 1
ATOM 3796 C CA . GLY A 1 510 ? 43.678 -14.588 -48.650 1.00 57.41 510 GLY A CA 1
ATOM 3797 C C . GLY A 1 510 ? 42.614 -13.744 -47.930 1.00 57.41 510 GLY A C 1
ATOM 3798 O O . GLY A 1 510 ? 42.362 -13.965 -46.745 1.00 57.41 510 GLY A O 1
ATOM 3799 N N . ILE A 1 511 ? 41.991 -12.773 -48.605 1.00 56.41 511 ILE A N 1
ATOM 3800 C CA . ILE A 1 511 ? 40.838 -12.024 -48.065 1.00 56.41 511 ILE A CA 1
ATOM 3801 C C . ILE A 1 511 ? 39.545 -12.849 -48.196 1.00 56.41 511 ILE A C 1
ATOM 3803 O O . ILE A 1 511 ? 38.787 -12.942 -47.237 1.00 56.41 511 ILE A O 1
ATOM 3807 N N . GLU A 1 512 ? 39.340 -13.530 -49.327 1.00 61.72 512 GLU A N 1
ATOM 3808 C CA . GLU A 1 512 ? 38.189 -14.420 -49.563 1.00 61.72 512 GLU A CA 1
ATOM 3809 C C . GLU A 1 512 ? 38.126 -15.574 -48.547 1.00 61.72 512 GLU A C 1
ATOM 3811 O O . GLU A 1 512 ? 37.107 -15.778 -47.891 1.00 61.72 512 GLU A O 1
ATOM 3816 N N . GLN A 1 513 ? 39.244 -16.285 -48.351 1.00 63.50 513 GLN A N 1
ATOM 3817 C CA . GLN A 1 513 ? 39.328 -17.397 -47.397 1.00 63.50 513 GLN A CA 1
ATOM 3818 C C . GLN A 1 513 ? 39.065 -16.955 -45.951 1.00 63.50 513 GLN A C 1
ATOM 3820 O O . GLN A 1 513 ? 38.474 -17.714 -45.189 1.00 63.50 513 GLN A O 1
ATOM 3825 N N . ARG A 1 514 ? 39.447 -15.724 -45.574 1.00 62.19 514 ARG A N 1
ATOM 3826 C CA . ARG A 1 514 ? 39.105 -15.152 -44.261 1.00 62.19 514 ARG A CA 1
ATOM 3827 C C . ARG A 1 514 ? 37.606 -14.883 -44.128 1.00 62.19 514 ARG A C 1
ATOM 3829 O O . ARG A 1 514 ? 37.031 -15.260 -43.117 1.00 62.19 514 ARG A O 1
ATOM 3836 N N . ARG A 1 515 ? 36.960 -14.319 -45.154 1.00 60.09 515 ARG A N 1
ATOM 3837 C CA . ARG A 1 515 ? 35.510 -14.043 -45.145 1.00 60.09 515 ARG A CA 1
ATOM 3838 C C . ARG A 1 515 ? 34.653 -15.313 -45.128 1.00 60.09 515 ARG A C 1
ATOM 3840 O O . ARG A 1 515 ? 33.663 -15.367 -44.407 1.00 60.09 515 ARG A O 1
ATOM 3847 N N . LEU A 1 516 ? 35.055 -16.355 -45.858 1.00 65.62 516 LEU A N 1
ATOM 3848 C CA . LEU A 1 516 ? 34.389 -17.665 -45.825 1.00 65.62 516 LEU A CA 1
ATOM 3849 C C . LEU A 1 516 ? 34.585 -18.389 -44.483 1.00 65.62 516 LEU A C 1
ATOM 3851 O O . LEU A 1 516 ? 33.650 -19.016 -43.988 1.00 65.62 516 LEU A O 1
ATOM 3855 N N . ALA A 1 517 ? 35.772 -18.282 -43.874 1.00 65.69 517 ALA A N 1
ATOM 3856 C CA . ALA A 1 517 ? 36.030 -18.823 -42.539 1.00 65.69 517 ALA A CA 1
ATOM 3857 C C . ALA A 1 517 ? 35.232 -18.086 -41.445 1.00 65.69 517 ALA A C 1
ATOM 3859 O O . ALA A 1 517 ? 34.715 -18.730 -40.535 1.00 65.69 517 ALA A O 1
ATOM 3860 N N . GLU A 1 518 ? 35.082 -16.762 -41.560 1.00 63.81 518 GLU A N 1
ATOM 3861 C CA . GLU A 1 518 ? 34.219 -15.952 -40.689 1.00 63.81 518 GLU A CA 1
ATOM 3862 C C . GLU A 1 518 ? 32.746 -16.384 -40.805 1.00 63.81 518 GLU A C 1
ATOM 3864 O O . GLU A 1 518 ? 32.108 -16.612 -39.782 1.00 63.81 518 GLU A O 1
ATOM 3869 N N . ALA A 1 519 ? 32.216 -16.586 -42.018 1.00 65.44 519 ALA A N 1
ATOM 3870 C CA . ALA A 1 519 ? 30.830 -17.027 -42.223 1.00 65.44 519 ALA A CA 1
ATOM 3871 C C . ALA A 1 519 ? 30.552 -18.439 -41.662 1.00 65.44 519 ALA A C 1
ATOM 3873 O O . ALA A 1 519 ? 29.534 -18.658 -41.010 1.00 65.44 519 ALA A O 1
ATOM 3874 N N . ALA A 1 520 ? 31.475 -19.390 -41.848 1.00 68.25 520 ALA A N 1
ATOM 3875 C CA . ALA A 1 520 ? 31.328 -20.750 -41.320 1.00 68.25 520 ALA A CA 1
ATOM 3876 C C . ALA A 1 520 ? 31.362 -20.811 -39.778 1.00 68.25 520 ALA A C 1
ATOM 3878 O O . ALA A 1 520 ? 30.723 -21.675 -39.177 1.00 68.25 520 ALA A O 1
ATOM 3879 N N . ALA A 1 521 ? 32.079 -19.890 -39.125 1.00 68.00 521 ALA A N 1
ATOM 3880 C CA . ALA A 1 521 ? 32.087 -19.778 -37.666 1.00 68.00 521 ALA A CA 1
ATOM 3881 C C . ALA A 1 521 ? 30.727 -19.310 -37.102 1.00 68.00 521 ALA A C 1
ATOM 3883 O O . ALA A 1 521 ? 30.345 -19.724 -36.008 1.00 68.00 521 ALA A O 1
ATOM 3884 N N . TRP A 1 522 ? 29.967 -18.506 -37.856 1.00 69.25 522 TRP A N 1
ATOM 3885 C CA . TRP A 1 522 ? 28.655 -17.980 -37.452 1.00 69.25 522 TRP A CA 1
ATOM 3886 C C . TRP A 1 522 ? 27.510 -19.002 -37.508 1.00 69.25 522 TRP A C 1
ATOM 3888 O O . TRP A 1 522 ? 26.563 -18.912 -36.720 1.00 69.25 522 TRP A O 1
ATOM 3898 N N . ASP A 1 523 ? 27.604 -20.012 -38.374 1.00 67.81 523 ASP A N 1
ATOM 3899 C CA . ASP A 1 523 ? 26.597 -21.079 -38.452 1.00 67.81 523 ASP A CA 1
ATOM 3900 C C . ASP A 1 523 ? 26.534 -21.894 -37.149 1.00 67.81 523 ASP A C 1
ATOM 3902 O O . ASP A 1 523 ? 25.451 -22.164 -36.630 1.00 67.81 523 ASP A O 1
ATOM 3906 N N . GLY A 1 524 ? 27.693 -22.198 -36.549 1.00 70.56 524 GLY A N 1
ATOM 3907 C CA . GLY A 1 524 ? 27.765 -22.873 -35.249 1.00 70.56 524 GLY A CA 1
ATOM 3908 C C . GLY A 1 524 ? 27.207 -22.024 -34.101 1.00 70.56 524 GLY A C 1
ATOM 3909 O O . GLY A 1 524 ? 26.547 -22.551 -33.208 1.00 70.56 524 GLY A O 1
ATOM 3910 N N . VAL A 1 525 ? 27.409 -20.706 -34.143 1.00 76.00 525 VAL A N 1
ATOM 3911 C CA . VAL A 1 525 ? 26.922 -19.758 -33.124 1.00 76.00 525 VAL A CA 1
ATOM 3912 C C . VAL A 1 525 ? 25.393 -19.673 -33.114 1.00 76.00 525 VAL A C 1
ATOM 3914 O O . VAL A 1 525 ? 24.794 -19.543 -32.049 1.00 76.00 525 VAL A O 1
ATOM 3917 N N . THR A 1 526 ? 24.746 -19.792 -34.274 1.00 76.69 526 THR A N 1
ATOM 3918 C CA . THR A 1 526 ? 23.289 -19.625 -34.411 1.00 76.69 526 THR A CA 1
ATOM 3919 C C . THR A 1 526 ? 22.495 -20.736 -33.716 1.00 76.69 526 THR A C 1
ATOM 3921 O O . THR A 1 526 ? 21.503 -20.460 -33.035 1.00 76.69 526 THR A O 1
ATOM 3924 N N . ASP A 1 527 ? 22.934 -21.991 -33.835 1.00 77.00 527 ASP A N 1
ATOM 3925 C CA . ASP A 1 527 ? 22.265 -23.122 -33.180 1.00 77.00 527 ASP A CA 1
ATOM 3926 C C . ASP A 1 527 ? 22.468 -23.110 -31.658 1.00 77.00 527 ASP A C 1
ATOM 3928 O O . ASP A 1 527 ? 21.509 -23.327 -30.910 1.00 77.00 527 ASP A O 1
ATOM 3932 N N . HIS A 1 528 ? 23.676 -22.769 -31.191 1.00 80.25 528 HIS A N 1
ATOM 3933 C CA . HIS A 1 528 ? 23.952 -22.589 -29.760 1.00 80.25 528 HIS A CA 1
ATOM 3934 C C . HIS A 1 528 ? 23.151 -21.412 -29.187 1.00 80.25 528 HIS A C 1
ATOM 3936 O O . HIS A 1 528 ? 22.558 -21.541 -28.118 1.00 80.25 528 HIS A O 1
ATOM 3942 N N . ALA A 1 529 ? 23.042 -20.297 -29.918 1.00 81.56 529 ALA A N 1
ATOM 3943 C CA . ALA A 1 529 ? 22.233 -19.146 -29.522 1.00 81.56 529 ALA A CA 1
ATOM 3944 C C . ALA A 1 529 ? 20.758 -19.528 -29.353 1.00 81.56 529 ALA A C 1
ATOM 3946 O O . ALA A 1 529 ? 20.142 -19.167 -28.353 1.00 81.56 529 ALA A O 1
ATOM 3947 N N . ARG A 1 530 ? 20.194 -20.301 -30.291 1.00 81.50 530 ARG A N 1
ATOM 3948 C CA . ARG A 1 530 ? 18.799 -20.764 -30.223 1.00 81.50 530 ARG A CA 1
ATOM 3949 C C . ARG A 1 530 ? 18.547 -21.645 -28.999 1.00 81.50 530 ARG A C 1
ATOM 3951 O O . ARG A 1 530 ? 17.570 -21.425 -28.287 1.00 81.50 530 ARG A O 1
ATOM 3958 N N . GLN A 1 531 ? 19.414 -22.629 -28.757 1.00 79.94 531 GLN A N 1
ATOM 3959 C CA . GLN A 1 531 ? 19.297 -23.520 -27.598 1.00 79.94 531 GLN A CA 1
ATOM 3960 C C . GLN A 1 531 ? 19.436 -22.746 -26.285 1.00 79.94 531 GLN A C 1
ATOM 3962 O O . GLN A 1 531 ? 18.659 -22.963 -25.357 1.00 79.94 531 GLN A O 1
ATOM 3967 N N . PHE A 1 532 ? 20.376 -21.802 -26.233 1.00 82.38 532 PHE A N 1
ATOM 3968 C CA . PHE A 1 532 ? 20.594 -20.945 -25.077 1.00 82.38 532 PHE A CA 1
ATOM 3969 C C . PHE A 1 532 ? 19.371 -20.069 -24.784 1.00 82.38 532 PHE A C 1
ATOM 3971 O O . PHE A 1 532 ? 18.838 -20.107 -23.680 1.00 82.38 532 PHE A O 1
ATOM 3978 N N . ILE A 1 533 ? 18.857 -19.355 -25.787 1.00 82.06 533 ILE A N 1
ATOM 3979 C CA . ILE A 1 533 ? 17.631 -18.553 -25.691 1.00 82.06 533 ILE A CA 1
ATOM 3980 C C . ILE A 1 533 ? 16.460 -19.382 -25.145 1.00 82.06 533 ILE A C 1
ATOM 3982 O O . ILE A 1 533 ? 15.775 -18.957 -24.211 1.00 82.06 533 ILE A O 1
ATOM 3986 N N . GLN A 1 534 ? 16.259 -20.586 -25.687 1.00 78.81 534 GLN A N 1
ATOM 3987 C CA . GLN A 1 534 ? 15.184 -21.483 -25.268 1.00 78.81 534 GLN A CA 1
ATOM 3988 C C . GLN A 1 534 ? 15.358 -21.964 -23.819 1.00 78.81 534 GLN A C 1
ATOM 3990 O O . GLN A 1 534 ? 14.370 -22.074 -23.093 1.00 78.81 534 GLN A O 1
ATOM 3995 N N . ALA A 1 535 ? 16.596 -22.216 -23.386 1.00 77.31 535 ALA A N 1
ATOM 3996 C CA . ALA A 1 535 ? 16.906 -22.610 -22.015 1.00 77.31 535 ALA A CA 1
ATOM 3997 C C . ALA A 1 535 ? 16.640 -21.478 -21.007 1.00 77.31 535 ALA A C 1
ATOM 3999 O O . ALA A 1 535 ? 16.080 -21.726 -19.938 1.00 77.31 535 ALA A O 1
ATOM 4000 N N . ILE A 1 536 ? 16.978 -20.228 -21.353 1.00 79.00 536 ILE A N 1
ATOM 4001 C CA . ILE A 1 536 ? 16.677 -19.059 -20.511 1.00 79.00 536 ILE A CA 1
ATOM 4002 C C . ILE A 1 536 ? 15.159 -18.801 -20.472 1.00 79.00 536 ILE A C 1
ATOM 4004 O O . ILE A 1 536 ? 14.580 -18.574 -19.407 1.00 79.00 536 ILE A O 1
ATOM 4008 N N . GLY A 1 537 ? 14.488 -18.896 -21.624 1.00 74.12 537 GLY A N 1
ATOM 4009 C CA . GLY A 1 537 ? 13.032 -18.790 -21.739 1.00 74.12 537 GLY A CA 1
ATOM 4010 C C . GLY A 1 537 ? 12.482 -17.396 -21.425 1.00 74.12 537 GLY A C 1
ATOM 4011 O O . GLY A 1 537 ? 11.403 -17.292 -20.848 1.00 74.12 537 GLY A O 1
ATOM 4012 N N . VAL A 1 538 ? 13.227 -16.347 -21.791 1.00 71.12 538 VAL A N 1
ATOM 4013 C CA . VAL A 1 538 ? 12.856 -14.917 -21.677 1.00 71.12 538 VAL A CA 1
ATOM 4014 C C . VAL A 1 538 ? 12.220 -14.364 -22.963 1.00 71.12 538 VAL A C 1
ATOM 4016 O O . VAL A 1 538 ? 12.283 -13.167 -23.231 1.00 71.12 538 VAL A O 1
ATOM 4019 N N . GLU A 1 539 ? 11.606 -15.233 -23.769 1.00 68.69 539 GLU A N 1
ATOM 4020 C CA . GLU A 1 539 ? 10.951 -14.890 -25.037 1.00 68.69 539 GLU A CA 1
ATOM 4021 C C . GLU A 1 539 ? 9.520 -15.411 -25.120 1.00 68.69 539 GLU A C 1
ATOM 4023 O O . GLU A 1 539 ? 9.195 -16.468 -24.572 1.00 68.69 539 GLU A O 1
ATOM 4028 N N . GLU A 1 540 ? 8.680 -14.663 -25.840 1.00 57.50 540 GLU A N 1
ATOM 4029 C CA . GLU A 1 540 ? 7.305 -15.055 -26.127 1.00 57.50 540 GLU A CA 1
ATOM 4030 C C . GLU A 1 540 ? 7.241 -16.279 -27.065 1.00 57.50 540 GLU A C 1
ATOM 4032 O O . GLU A 1 540 ? 8.092 -16.451 -27.946 1.00 57.50 540 GLU A O 1
ATOM 4037 N N . PRO A 1 541 ? 6.216 -17.140 -26.924 1.00 52.62 541 PRO A N 1
ATOM 4038 C CA . PRO A 1 541 ? 6.067 -18.314 -27.770 1.00 52.62 541 PRO A CA 1
ATOM 4039 C C . PRO A 1 541 ? 5.791 -17.920 -29.230 1.00 52.62 541 PRO A C 1
ATOM 4041 O O . PRO A 1 541 ? 4.708 -17.440 -29.552 1.00 52.62 541 PRO A O 1
ATOM 4044 N N . GLY A 1 542 ? 6.744 -18.191 -30.130 1.00 57.19 542 GLY A N 1
ATOM 4045 C CA . GLY A 1 542 ? 6.512 -18.143 -31.581 1.00 57.19 542 GLY A CA 1
ATOM 4046 C C . GLY A 1 542 ? 7.557 -17.426 -32.437 1.00 57.19 542 GLY A C 1
ATOM 4047 O O . GLY A 1 542 ? 7.427 -17.488 -33.657 1.00 57.19 542 GLY A O 1
ATOM 4048 N N . ASN A 1 543 ? 8.592 -16.794 -31.866 1.00 54.44 543 ASN A N 1
ATOM 4049 C CA . ASN A 1 543 ? 9.638 -16.133 -32.657 1.00 54.44 543 ASN A CA 1
ATOM 4050 C C . ASN A 1 543 ? 11.048 -16.583 -32.245 1.00 54.44 543 ASN A C 1
ATOM 4052 O O . ASN A 1 543 ? 11.362 -16.686 -31.066 1.00 54.44 543 ASN A O 1
ATOM 4056 N N . SER A 1 544 ? 11.864 -16.931 -33.240 1.00 67.75 544 SER A N 1
ATOM 4057 C CA . SER A 1 544 ? 13.062 -17.762 -33.110 1.00 67.75 544 SER A CA 1
ATOM 4058 C C . SER A 1 544 ? 14.351 -16.960 -33.302 1.00 67.75 544 SER A C 1
ATOM 4060 O O . SER A 1 544 ? 14.565 -16.413 -34.380 1.00 67.75 544 SER A O 1
ATOM 4062 N N . ALA A 1 545 ? 15.247 -16.974 -32.310 1.00 72.88 545 ALA A N 1
ATOM 4063 C CA . ALA A 1 545 ? 16.678 -16.672 -32.453 1.00 72.88 545 ALA A CA 1
ATOM 4064 C C . ALA A 1 545 ? 17.010 -15.376 -33.233 1.00 72.88 545 ALA A C 1
ATOM 4066 O O . ALA A 1 545 ? 17.629 -15.418 -34.300 1.00 72.88 545 ALA A O 1
ATOM 4067 N N . THR A 1 546 ? 16.610 -14.221 -32.696 1.00 83.06 546 THR A N 1
ATOM 4068 C CA . THR A 1 546 ? 16.980 -12.889 -33.218 1.00 83.06 546 THR A CA 1
ATOM 4069 C C . THR A 1 546 ? 18.157 -12.264 -32.454 1.00 83.06 546 THR A C 1
ATOM 4071 O O . THR A 1 546 ? 18.550 -12.717 -31.375 1.00 83.06 546 THR A O 1
ATOM 4074 N N . ALA A 1 547 ? 18.728 -11.179 -32.983 1.00 79.69 547 ALA A N 1
ATOM 4075 C CA . ALA A 1 547 ? 19.786 -10.435 -32.294 1.00 79.69 547 ALA A CA 1
ATOM 4076 C C . ALA A 1 547 ? 19.305 -9.770 -30.981 1.00 79.69 547 ALA A C 1
ATOM 4078 O O . ALA A 1 547 ? 20.084 -9.597 -30.043 1.00 79.69 547 ALA A O 1
ATOM 4079 N N . GLY A 1 548 ? 18.033 -9.361 -30.886 1.00 80.06 548 GLY A N 1
ATOM 4080 C CA . GLY A 1 548 ? 17.441 -8.823 -29.650 1.00 80.06 548 GLY A CA 1
ATOM 4081 C C . GLY A 1 548 ? 17.191 -9.903 -28.594 1.00 80.06 548 GLY A C 1
ATOM 4082 O O . GLY A 1 548 ? 17.531 -9.723 -27.425 1.00 80.06 548 GLY A O 1
ATOM 4083 N N . ALA A 1 549 ? 16.668 -11.042 -29.042 1.00 82.06 549 ALA A N 1
ATOM 4084 C CA . ALA A 1 549 ? 16.476 -12.275 -28.287 1.00 82.06 549 ALA A CA 1
ATOM 4085 C C . ALA A 1 549 ? 17.761 -12.747 -27.579 1.00 82.06 549 ALA A C 1
ATOM 4087 O O . ALA A 1 549 ? 17.822 -12.836 -26.349 1.00 82.06 549 ALA A O 1
ATOM 4088 N N . LEU A 1 550 ? 18.845 -12.906 -28.347 1.00 84.94 550 LEU A N 1
ATOM 4089 C CA . LEU A 1 550 ? 20.150 -13.315 -27.824 1.00 84.94 550 LEU A CA 1
ATOM 4090 C C . LEU A 1 550 ? 20.694 -12.338 -26.770 1.00 84.94 550 LEU A C 1
ATOM 4092 O O . LEU A 1 550 ? 21.158 -12.763 -25.714 1.00 84.94 550 LEU A O 1
ATOM 4096 N N . ARG A 1 551 ? 20.598 -11.024 -27.017 1.00 84.88 551 ARG A N 1
ATOM 4097 C CA . ARG A 1 551 ? 21.051 -9.994 -26.063 1.00 84.88 551 ARG A CA 1
ATOM 4098 C C . ARG A 1 551 ? 20.292 -10.059 -24.739 1.00 84.88 551 ARG A C 1
ATOM 4100 O O . ARG A 1 551 ? 20.916 -9.987 -23.682 1.00 84.88 551 ARG A O 1
ATOM 4107 N N . ARG A 1 552 ? 18.968 -10.232 -24.782 1.00 85.50 552 ARG A N 1
ATOM 4108 C CA . ARG A 1 552 ? 18.134 -10.384 -23.579 1.00 85.50 552 ARG A CA 1
ATOM 4109 C C . ARG A 1 552 ? 18.462 -11.663 -22.817 1.00 85.50 552 ARG A C 1
ATOM 4111 O O . ARG A 1 552 ? 18.623 -11.609 -21.601 1.00 85.50 552 ARG A O 1
ATOM 4118 N N . ALA A 1 553 ? 18.614 -12.786 -23.519 1.00 85.62 553 ALA A N 1
ATOM 4119 C CA . ALA A 1 553 ? 18.997 -14.057 -22.911 1.00 85.62 553 ALA A CA 1
ATOM 4120 C C . ALA A 1 553 ? 20.367 -13.970 -22.215 1.00 85.62 553 ALA A C 1
ATOM 4122 O O . ALA A 1 553 ? 20.515 -14.435 -21.087 1.00 85.62 553 ALA A O 1
ATOM 4123 N N . LEU A 1 554 ? 21.350 -13.311 -22.840 1.00 86.81 554 LEU A N 1
ATOM 4124 C CA . LEU A 1 554 ? 22.677 -13.088 -22.256 1.00 86.81 554 LEU A CA 1
ATOM 4125 C C . LEU A 1 554 ? 22.640 -12.137 -21.052 1.00 86.81 554 LEU A C 1
ATOM 4127 O O . LEU A 1 554 ? 23.286 -12.417 -20.045 1.00 86.81 554 LEU A O 1
ATOM 4131 N N . ALA A 1 555 ? 21.862 -11.052 -21.116 1.00 86.69 555 ALA A N 1
ATOM 4132 C CA . ALA A 1 555 ? 21.685 -10.131 -19.992 1.00 86.69 555 ALA A CA 1
ATOM 4133 C C . ALA A 1 555 ? 21.018 -10.822 -18.789 1.00 86.69 555 ALA A C 1
ATOM 4135 O O . ALA A 1 555 ? 21.488 -10.697 -17.659 1.00 86.69 555 ALA A O 1
ATOM 4136 N N . ALA A 1 556 ? 19.972 -11.614 -19.040 1.00 85.56 556 ALA A N 1
ATOM 4137 C CA . ALA A 1 556 ? 19.305 -12.433 -18.032 1.00 85.56 556 ALA A CA 1
ATOM 4138 C C . ALA A 1 556 ? 20.285 -13.421 -17.387 1.00 85.56 556 ALA A C 1
ATOM 4140 O O . ALA A 1 556 ? 20.415 -13.476 -16.166 1.00 85.56 556 ALA A O 1
ATOM 4141 N N . ALA A 1 557 ? 21.019 -14.170 -18.206 1.00 85.56 557 ALA A N 1
ATOM 4142 C CA . ALA A 1 557 ? 21.998 -15.142 -17.744 1.00 85.56 557 ALA A CA 1
ATOM 4143 C C . ALA A 1 557 ? 23.141 -14.507 -16.933 1.00 85.56 557 ALA A C 1
ATOM 4145 O O . ALA A 1 557 ? 23.538 -15.070 -15.914 1.00 85.56 557 ALA A O 1
ATOM 4146 N N . ALA A 1 558 ? 23.627 -13.324 -17.322 1.00 85.75 558 ALA A N 1
ATOM 4147 C CA . ALA A 1 558 ? 24.650 -12.594 -16.573 1.00 85.75 558 ALA A CA 1
ATOM 4148 C C . ALA A 1 558 ? 24.164 -12.206 -15.166 1.00 85.75 558 ALA A C 1
ATOM 4150 O O . ALA A 1 558 ? 24.854 -12.476 -14.184 1.00 85.75 558 ALA A O 1
ATOM 4151 N N . ILE A 1 559 ? 22.946 -11.666 -15.051 1.00 86.50 559 ILE A N 1
ATOM 4152 C CA . ILE A 1 559 ? 22.343 -11.314 -13.755 1.00 86.50 559 ILE A CA 1
ATOM 4153 C C . ILE A 1 559 ? 22.236 -12.551 -12.855 1.00 86.50 559 ILE A C 1
ATOM 4155 O O . ILE A 1 559 ? 22.569 -12.504 -11.671 1.00 86.50 559 ILE A O 1
ATOM 4159 N N . LEU A 1 560 ? 21.807 -13.684 -13.413 1.00 81.00 560 LEU A N 1
ATOM 4160 C CA . LEU A 1 560 ? 21.609 -14.920 -12.652 1.00 81.00 560 LEU A CA 1
ATOM 4161 C C . LEU A 1 560 ? 22.912 -15.617 -12.266 1.00 81.00 560 LEU A C 1
ATOM 4163 O O . LEU A 1 560 ? 22.992 -16.211 -11.189 1.00 81.00 560 LEU A O 1
ATOM 4167 N N . ARG A 1 561 ? 23.945 -15.523 -13.106 1.00 83.50 561 ARG A N 1
ATOM 4168 C CA . ARG A 1 561 ? 25.295 -16.003 -12.790 1.00 83.50 561 ARG A CA 1
ATOM 4169 C C . ARG A 1 561 ? 25.851 -15.323 -11.541 1.00 83.50 561 ARG A C 1
ATOM 4171 O O . ARG A 1 561 ? 26.453 -16.003 -10.705 1.00 83.50 561 ARG A O 1
ATOM 4178 N N . ASP A 1 562 ? 25.604 -14.022 -11.431 1.00 82.19 562 ASP A N 1
ATOM 4179 C CA . ASP A 1 562 ? 26.144 -13.156 -10.384 1.00 82.19 562 ASP A CA 1
ATOM 4180 C C . ASP A 1 562 ? 25.213 -13.090 -9.149 1.00 82.19 562 ASP A C 1
ATOM 4182 O O . ASP A 1 562 ? 25.569 -12.518 -8.119 1.00 82.19 562 ASP A O 1
ATOM 4186 N N . THR A 1 563 ? 24.042 -13.740 -9.210 1.00 82.69 563 THR A N 1
ATOM 4187 C CA . THR A 1 563 ? 23.063 -13.813 -8.116 1.00 82.69 563 THR A CA 1
ATOM 4188 C C . THR A 1 563 ? 23.506 -14.799 -7.016 1.00 82.69 563 THR A C 1
ATOM 4190 O O . THR A 1 563 ? 23.671 -15.998 -7.281 1.00 82.69 563 THR A O 1
ATOM 4193 N N . PRO A 1 564 ? 23.641 -14.356 -5.749 1.00 82.12 564 PRO A N 1
ATOM 4194 C CA . PRO A 1 564 ? 23.935 -15.244 -4.626 1.00 82.12 564 PRO A CA 1
ATOM 4195 C C . PRO A 1 564 ? 22.786 -16.231 -4.350 1.00 82.12 564 PRO A C 1
ATOM 4197 O O . PRO A 1 564 ? 21.622 -15.849 -4.455 1.00 82.12 564 PRO A O 1
ATOM 4200 N N . PRO A 1 565 ? 23.055 -17.475 -3.903 1.00 78.06 565 PRO A N 1
ATOM 4201 C CA . PRO A 1 565 ? 21.997 -18.436 -3.573 1.00 78.06 565 PRO A CA 1
ATOM 4202 C C . PRO A 1 565 ? 20.989 -17.930 -2.528 1.00 78.06 565 PRO A C 1
ATOM 4204 O O . PRO A 1 565 ? 19.803 -18.219 -2.643 1.00 78.06 565 PRO A O 1
ATOM 4207 N N . ALA A 1 566 ? 21.444 -17.147 -1.543 1.00 73.94 566 ALA A N 1
ATOM 4208 C CA . ALA A 1 566 ? 20.586 -16.565 -0.507 1.00 73.94 566 ALA A CA 1
ATOM 4209 C C . ALA A 1 566 ? 19.562 -15.562 -1.074 1.00 73.94 566 ALA A C 1
ATOM 4211 O O . ALA A 1 566 ? 18.439 -15.483 -0.583 1.00 73.94 566 ALA A O 1
ATOM 4212 N N . ALA A 1 567 ? 19.902 -14.865 -2.163 1.00 77.25 567 ALA A N 1
ATOM 4213 C CA . ALA A 1 567 ? 19.006 -13.919 -2.823 1.00 77.25 567 ALA A CA 1
ATOM 4214 C C . ALA A 1 567 ? 17.793 -14.609 -3.478 1.00 77.25 567 ALA A C 1
ATOM 4216 O O . ALA A 1 567 ? 16.739 -13.999 -3.639 1.00 77.25 567 ALA A O 1
ATOM 4217 N N . LEU A 1 568 ? 17.910 -15.894 -3.834 1.00 75.00 568 LEU A N 1
ATOM 4218 C CA . LEU A 1 568 ? 16.812 -16.648 -4.450 1.00 75.00 568 LEU A CA 1
ATOM 4219 C C . LEU A 1 568 ? 15.647 -16.880 -3.476 1.00 75.00 568 LEU A C 1
ATOM 4221 O O . LEU A 1 568 ? 14.502 -16.948 -3.911 1.00 75.00 568 LEU A O 1
ATOM 4225 N N . LEU A 1 569 ? 15.923 -16.961 -2.168 1.00 73.25 569 LEU A N 1
ATOM 4226 C CA . LEU A 1 569 ? 14.897 -17.167 -1.138 1.00 73.25 569 LEU A CA 1
ATOM 4227 C C . LEU A 1 569 ? 13.980 -15.950 -0.990 1.00 73.25 569 LEU A C 1
ATOM 4229 O O . LEU A 1 569 ? 12.776 -16.099 -0.797 1.00 73.25 569 LEU A O 1
ATOM 4233 N N . TRP A 1 570 ? 14.551 -14.753 -1.111 1.00 74.44 570 TRP A N 1
ATOM 4234 C CA . TRP A 1 570 ? 13.865 -13.497 -0.812 1.00 74.44 570 TRP A CA 1
ATOM 4235 C C . TRP A 1 570 ? 13.399 -12.735 -2.053 1.00 74.44 570 TRP A C 1
ATOM 4237 O O . TRP A 1 570 ? 12.652 -11.767 -1.935 1.00 74.44 570 TRP A O 1
ATOM 4247 N N . ARG A 1 571 ? 13.786 -13.176 -3.257 1.00 73.19 571 ARG A N 1
ATOM 4248 C CA . ARG A 1 571 ? 13.493 -12.476 -4.514 1.00 73.19 571 ARG A CA 1
ATOM 4249 C C . ARG A 1 571 ? 12.011 -12.143 -4.694 1.00 73.19 571 ARG A C 1
ATOM 4251 O O . ARG A 1 571 ? 11.688 -11.014 -5.034 1.00 73.19 571 ARG A O 1
ATOM 4258 N N . LEU A 1 572 ? 11.106 -13.088 -4.444 1.00 69.19 572 LEU A N 1
ATOM 4259 C CA . LEU A 1 572 ? 9.660 -12.850 -4.575 1.00 69.19 572 LEU A CA 1
ATOM 4260 C C . LEU A 1 572 ? 9.130 -11.812 -3.576 1.00 69.19 572 LEU A C 1
ATOM 4262 O O . LEU A 1 572 ? 8.175 -11.112 -3.888 1.00 69.19 572 LEU A O 1
ATOM 4266 N N . ALA A 1 573 ? 9.747 -11.711 -2.396 1.00 65.94 573 ALA A N 1
ATOM 4267 C CA . ALA A 1 573 ? 9.281 -10.841 -1.323 1.00 65.94 573 ALA A CA 1
ATOM 4268 C C . ALA A 1 573 ? 9.649 -9.367 -1.543 1.00 65.94 573 ALA A C 1
ATOM 4270 O O . ALA A 1 573 ? 8.910 -8.498 -1.094 1.00 65.94 573 ALA A O 1
ATOM 4271 N N . ILE A 1 574 ? 10.774 -9.083 -2.214 1.00 70.50 574 ILE A N 1
ATOM 4272 C CA . ILE A 1 574 ? 11.330 -7.717 -2.271 1.00 70.50 574 ILE A CA 1
ATOM 4273 C C . ILE A 1 574 ? 11.812 -7.254 -3.651 1.00 70.50 574 ILE A C 1
ATOM 4275 O O . ILE A 1 574 ? 11.959 -6.056 -3.863 1.00 70.50 574 ILE A O 1
ATOM 4279 N N . ALA A 1 575 ? 12.027 -8.144 -4.626 1.00 61.56 575 ALA A N 1
ATOM 4280 C CA . ALA A 1 575 ? 12.562 -7.734 -5.930 1.00 61.56 575 ALA A CA 1
ATOM 4281 C C . ALA A 1 575 ? 11.540 -6.981 -6.806 1.00 61.56 575 ALA A C 1
ATOM 4283 O O . ALA A 1 575 ? 11.909 -6.441 -7.848 1.00 61.56 575 ALA A O 1
ATOM 4284 N N . GLY A 1 576 ? 10.272 -6.912 -6.386 1.00 60.75 576 GLY A N 1
ATOM 4285 C CA . GLY A 1 576 ? 9.262 -6.045 -6.995 1.00 60.75 576 GLY A CA 1
ATOM 4286 C C . GLY A 1 576 ? 9.463 -4.568 -6.646 1.00 60.75 576 GLY A C 1
ATOM 4287 O O . GLY A 1 576 ? 9.354 -3.722 -7.524 1.00 60.75 576 GLY A O 1
ATOM 4288 N N . ASP A 1 577 ? 9.849 -4.240 -5.414 1.00 67.44 577 ASP A N 1
ATOM 4289 C CA . ASP A 1 577 ? 9.916 -2.855 -4.931 1.00 67.44 577 ASP A CA 1
ATOM 4290 C C . ASP A 1 577 ? 11.189 -2.137 -5.437 1.00 67.44 577 ASP A C 1
ATOM 4292 O O . ASP A 1 577 ? 12.293 -2.691 -5.387 1.00 67.44 577 ASP A O 1
ATOM 4296 N N . ARG A 1 578 ? 11.030 -0.921 -5.986 1.00 65.31 578 ARG A N 1
ATOM 4297 C CA . ARG A 1 578 ? 12.127 -0.074 -6.499 1.00 65.31 578 ARG A CA 1
ATOM 4298 C C . ARG A 1 578 ? 12.981 0.517 -5.386 1.00 65.31 578 ARG A C 1
ATOM 4300 O O . ARG A 1 578 ? 14.172 0.715 -5.599 1.00 65.31 578 ARG A O 1
ATOM 4307 N N . ASP A 1 579 ? 12.398 0.732 -4.216 1.00 77.44 579 ASP A N 1
ATOM 4308 C CA . ASP A 1 579 ? 13.099 1.292 -3.066 1.00 77.44 579 ASP A CA 1
ATOM 4309 C C . ASP A 1 579 ? 13.603 0.204 -2.115 1.00 77.44 579 ASP A C 1
ATOM 4311 O O . ASP A 1 579 ? 14.189 0.526 -1.081 1.00 77.44 579 ASP A O 1
ATOM 4315 N N . ALA A 1 580 ? 13.447 -1.079 -2.470 1.00 81.12 580 ALA A N 1
ATOM 4316 C CA . ALA A 1 580 ? 13.861 -2.217 -1.650 1.00 81.12 580 ALA A CA 1
ATOM 4317 C C . ALA A 1 580 ? 15.309 -2.083 -1.158 1.00 81.12 580 ALA A C 1
ATOM 4319 O O . ALA A 1 580 ? 15.573 -2.237 0.031 1.00 81.12 580 ALA A O 1
ATOM 4320 N N . THR A 1 581 ? 16.249 -1.732 -2.039 1.00 86.06 581 THR A N 1
ATOM 4321 C CA . THR A 1 581 ? 17.672 -1.598 -1.687 1.00 86.06 581 THR A CA 1
ATOM 4322 C C . THR A 1 581 ? 17.891 -0.477 -0.665 1.00 86.06 581 THR A C 1
ATOM 4324 O O . THR A 1 581 ? 18.592 -0.659 0.332 1.00 86.06 581 THR A O 1
ATOM 4327 N N . ALA A 1 582 ? 17.235 0.672 -0.850 1.00 85.81 582 ALA A N 1
ATOM 4328 C CA . ALA A 1 582 ? 17.311 1.792 0.086 1.00 85.81 582 ALA A CA 1
ATOM 4329 C C . ALA A 1 582 ? 16.611 1.482 1.422 1.00 85.81 582 ALA A C 1
ATOM 4331 O O . ALA A 1 582 ? 17.112 1.848 2.487 1.00 85.81 582 ALA A O 1
ATOM 4332 N N . ALA A 1 583 ? 15.474 0.787 1.382 1.00 86.69 583 ALA A N 1
ATOM 4333 C CA . ALA A 1 583 ? 14.736 0.334 2.554 1.00 86.69 583 ALA A CA 1
ATOM 4334 C C . ALA A 1 583 ? 15.565 -0.645 3.396 1.00 86.69 583 ALA A C 1
ATOM 4336 O O . ALA A 1 583 ? 15.725 -0.427 4.598 1.00 86.69 583 ALA A O 1
ATOM 4337 N N . VAL A 1 584 ? 16.177 -1.650 2.760 1.00 89.56 584 VAL A N 1
ATOM 4338 C CA . VAL A 1 584 ? 17.078 -2.609 3.414 1.00 89.56 584 VAL A CA 1
ATOM 4339 C C . VAL A 1 584 ? 18.267 -1.886 4.051 1.00 89.56 584 VAL A C 1
ATOM 4341 O O . VAL A 1 584 ? 18.553 -2.115 5.224 1.00 89.56 584 VAL A O 1
ATOM 4344 N N . HIS A 1 585 ? 18.913 -0.949 3.347 1.00 91.25 585 HIS A N 1
ATOM 4345 C CA . HIS A 1 585 ? 20.023 -0.173 3.915 1.00 91.25 585 HIS A CA 1
ATOM 4346 C C . HIS A 1 585 ? 19.626 0.667 5.136 1.00 91.25 585 HIS A C 1
ATOM 4348 O O . HIS A 1 585 ? 20.388 0.726 6.104 1.00 91.25 585 HIS A O 1
ATOM 4354 N N . ARG A 1 586 ? 18.447 1.302 5.122 1.00 90.06 586 ARG A N 1
ATOM 4355 C CA . ARG A 1 586 ? 17.935 2.039 6.290 1.00 90.06 586 ARG A CA 1
ATOM 4356 C C . ARG A 1 586 ? 17.709 1.111 7.479 1.00 90.06 586 ARG A C 1
ATOM 4358 O O . ARG A 1 586 ? 18.199 1.396 8.569 1.00 90.06 586 ARG A O 1
ATOM 4365 N N . ALA A 1 587 ? 17.032 -0.013 7.254 1.00 91.00 587 ALA A N 1
ATOM 4366 C CA . ALA A 1 587 ? 16.759 -0.991 8.299 1.00 91.00 587 ALA A CA 1
ATOM 4367 C C . ALA A 1 587 ? 18.053 -1.589 8.886 1.00 91.00 587 ALA A C 1
ATOM 4369 O O . ALA A 1 587 ? 18.169 -1.726 10.103 1.00 91.00 587 ALA A O 1
ATOM 4370 N N . MET A 1 588 ? 19.064 -1.869 8.052 1.00 93.38 588 MET A N 1
ATOM 4371 C CA . MET A 1 588 ? 20.391 -2.301 8.512 1.00 93.38 588 MET A CA 1
ATOM 4372 C C . MET A 1 588 ? 21.056 -1.253 9.406 1.00 93.38 588 MET A C 1
ATOM 4374 O O . MET A 1 588 ? 21.528 -1.588 10.490 1.00 93.38 588 MET A O 1
ATOM 4378 N N . ALA A 1 589 ? 21.061 0.015 8.986 1.00 92.06 589 ALA A N 1
ATOM 4379 C CA . ALA A 1 589 ? 21.671 1.091 9.761 1.00 92.06 589 ALA A CA 1
ATOM 4380 C C . ALA A 1 589 ? 21.001 1.261 11.136 1.00 92.06 589 ALA A C 1
ATOM 4382 O O . ALA A 1 589 ? 21.685 1.430 12.145 1.00 92.06 589 ALA A O 1
ATOM 4383 N N . GLU A 1 590 ? 19.671 1.178 11.200 1.00 92.44 590 GLU A N 1
ATOM 4384 C CA . GLU A 1 590 ? 18.925 1.250 12.461 1.00 92.44 590 GLU A CA 1
ATOM 4385 C C . GLU A 1 590 ? 19.171 0.031 13.359 1.00 92.44 590 GLU A C 1
ATOM 4387 O O . GLU A 1 590 ? 19.406 0.194 14.560 1.00 92.44 590 GLU A O 1
ATOM 4392 N N . ARG A 1 591 ? 19.207 -1.182 12.791 1.00 94.12 591 ARG A N 1
ATOM 4393 C CA . ARG A 1 591 ? 19.587 -2.402 13.518 1.00 94.12 591 ARG A CA 1
ATOM 4394 C C . ARG A 1 591 ? 20.977 -2.265 14.131 1.00 94.12 591 ARG A C 1
ATOM 4396 O O . ARG A 1 591 ? 21.171 -2.606 15.297 1.00 94.12 591 ARG A O 1
ATOM 4403 N N . ASP A 1 592 ? 21.940 -1.761 13.367 1.00 92.75 592 ASP A N 1
ATOM 4404 C CA . ASP A 1 592 ? 23.324 -1.621 13.819 1.00 92.75 592 ASP A CA 1
ATOM 4405 C C . ASP A 1 592 ? 23.435 -0.626 14.988 1.00 92.75 592 ASP A C 1
ATOM 4407 O O . ASP A 1 592 ? 24.202 -0.856 15.926 1.00 92.75 592 ASP A O 1
ATOM 4411 N N . VAL A 1 593 ? 22.600 0.422 15.012 1.00 93.31 593 VAL A N 1
ATOM 4412 C CA . VAL A 1 593 ? 22.466 1.326 16.170 1.00 93.31 593 VAL A CA 1
ATOM 4413 C C . VAL A 1 593 ? 21.936 0.584 17.403 1.00 93.31 593 VAL A C 1
ATOM 4415 O O . VAL A 1 593 ? 22.464 0.768 18.505 1.00 93.31 593 VAL A O 1
ATOM 4418 N N . VAL A 1 594 ? 20.925 -0.276 17.244 1.00 92.62 594 VAL A N 1
ATOM 4419 C CA . VAL A 1 594 ? 20.383 -1.090 18.349 1.00 92.62 594 VAL A CA 1
ATOM 4420 C C . VAL A 1 594 ? 21.435 -2.073 18.874 1.00 92.62 594 VAL A C 1
ATOM 4422 O O . VAL A 1 594 ? 21.626 -2.174 20.088 1.00 92.62 594 VAL A O 1
ATOM 4425 N N . LEU A 1 595 ? 22.164 -2.758 17.987 1.00 92.12 595 LEU A N 1
ATOM 4426 C CA . LEU A 1 595 ? 23.236 -3.689 18.360 1.00 92.12 595 LEU A CA 1
ATOM 4427 C C . LEU A 1 595 ? 24.378 -2.982 19.099 1.00 92.12 595 LEU A C 1
ATOM 4429 O O . LEU A 1 595 ? 24.829 -3.468 20.138 1.00 92.12 595 LEU A O 1
ATOM 4433 N N . ALA A 1 596 ? 24.796 -1.805 18.626 1.00 92.88 596 ALA A N 1
ATOM 4434 C CA . ALA A 1 596 ? 25.801 -0.992 19.306 1.00 92.88 596 ALA A CA 1
ATOM 4435 C C . ALA A 1 596 ? 25.340 -0.579 20.716 1.00 92.88 596 ALA A C 1
ATOM 4437 O O . ALA A 1 596 ? 2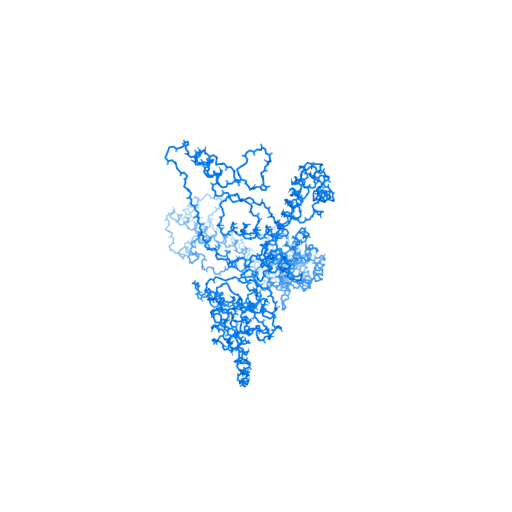6.118 -0.645 21.669 1.00 92.88 596 ALA A O 1
ATOM 4438 N N . SER A 1 597 ? 24.060 -0.220 20.877 1.00 92.19 597 SER A N 1
ATOM 4439 C CA . SER A 1 597 ? 23.477 0.093 22.187 1.00 92.19 597 SER A CA 1
ATOM 4440 C C . SER A 1 597 ? 23.472 -1.118 23.132 1.00 92.19 597 SER A C 1
ATOM 4442 O O . SER A 1 597 ? 23.839 -0.977 24.302 1.00 92.19 597 SER A O 1
ATOM 4444 N N . LYS A 1 598 ? 23.129 -2.318 22.634 1.00 92.31 598 LYS A N 1
ATOM 4445 C CA . LYS A 1 598 ? 23.195 -3.569 23.414 1.00 92.31 598 LYS A CA 1
ATOM 4446 C C . LYS A 1 598 ? 24.623 -3.867 23.874 1.00 92.31 598 LYS A C 1
ATOM 4448 O O . LYS A 1 598 ? 24.846 -4.145 25.050 1.00 92.31 598 LYS A O 1
ATOM 4453 N N . GLN A 1 599 ? 25.597 -3.739 22.976 1.00 92.94 599 GLN A N 1
ATOM 4454 C CA . GLN A 1 599 ? 27.003 -3.978 23.296 1.00 92.94 599 GLN A CA 1
ATOM 4455 C C . GLN A 1 599 ? 27.538 -2.964 24.321 1.00 92.94 599 GLN A C 1
ATOM 4457 O O . GLN A 1 599 ? 28.287 -3.323 25.236 1.00 92.94 599 GLN A O 1
ATOM 4462 N N . GLN A 1 600 ? 27.127 -1.698 24.211 1.00 92.75 600 GLN A N 1
ATOM 4463 C CA . GLN A 1 600 ? 27.465 -0.665 25.188 1.00 92.75 600 GLN A CA 1
ATOM 4464 C C . GLN A 1 600 ? 26.855 -0.970 26.565 1.00 92.75 600 GLN A C 1
ATOM 4466 O O . GLN A 1 600 ? 27.550 -0.863 27.577 1.00 92.75 600 GLN A O 1
ATOM 4471 N N . LEU A 1 601 ? 25.592 -1.403 26.618 1.00 93.31 601 LEU A N 1
ATOM 4472 C CA . LEU A 1 601 ? 24.935 -1.824 27.858 1.00 93.31 601 LEU A CA 1
ATOM 4473 C C . LEU A 1 601 ? 25.692 -2.972 28.538 1.00 93.31 601 LEU A C 1
ATOM 4475 O O . LEU A 1 601 ? 25.970 -2.887 29.739 1.00 93.31 601 LEU A O 1
ATOM 4479 N N . GLU A 1 602 ? 26.041 -4.015 27.784 1.00 92.06 602 GLU A N 1
ATOM 4480 C CA . GLU A 1 602 ? 26.802 -5.162 28.291 1.00 92.06 602 GLU A CA 1
ATOM 4481 C C . GLU A 1 602 ? 28.169 -4.730 28.828 1.00 92.06 602 GLU A C 1
ATOM 4483 O O . GLU A 1 602 ? 28.556 -5.121 29.929 1.00 92.06 602 GLU A O 1
ATOM 4488 N N . THR A 1 603 ? 28.868 -3.851 28.108 1.00 90.94 603 THR A N 1
ATOM 4489 C CA . THR A 1 603 ? 30.196 -3.358 28.506 1.00 90.94 603 THR A CA 1
ATOM 4490 C C . THR A 1 603 ? 30.141 -2.512 29.781 1.00 90.94 603 THR A C 1
ATOM 4492 O O . THR A 1 603 ? 30.984 -2.657 30.666 1.00 90.94 603 THR A O 1
ATOM 44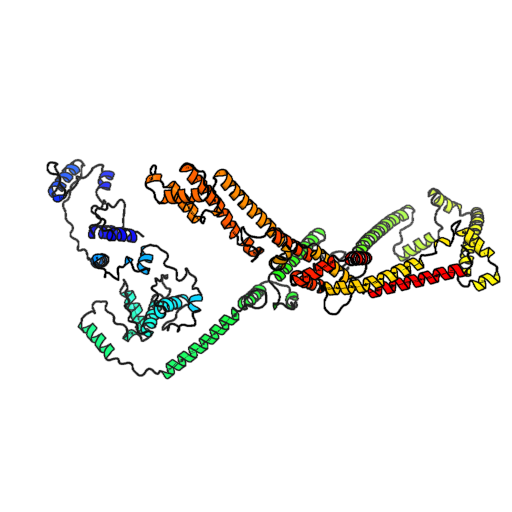95 N N . GLU A 1 604 ? 29.154 -1.623 29.900 1.00 90.44 604 GLU A N 1
ATOM 4496 C CA . GLU A 1 604 ? 29.052 -0.688 31.026 1.00 90.44 604 GLU A CA 1
ATOM 4497 C C . GLU A 1 604 ? 28.440 -1.315 32.283 1.00 90.44 604 GLU A C 1
ATOM 4499 O O . GLU A 1 604 ? 28.753 -0.902 33.401 1.00 90.44 604 GLU A O 1
ATOM 4504 N N . THR A 1 605 ? 27.531 -2.279 32.120 1.00 90.19 605 THR A N 1
ATOM 4505 C CA . THR A 1 605 ? 26.686 -2.768 33.221 1.00 90.19 605 THR A CA 1
ATOM 4506 C C . THR A 1 605 ? 26.748 -4.275 33.438 1.00 90.19 605 THR A C 1
ATOM 4508 O O . THR A 1 605 ? 26.239 -4.754 34.456 1.00 90.19 605 THR A O 1
ATOM 4511 N N . GLY A 1 606 ? 27.361 -5.028 32.520 1.00 88.75 606 GLY A N 1
ATOM 4512 C CA . GLY A 1 606 ? 27.368 -6.493 32.504 1.00 88.75 606 GLY A CA 1
ATOM 4513 C C . GLY A 1 606 ? 26.020 -7.126 32.154 1.00 88.75 606 GLY A C 1
ATOM 4514 O O . GLY A 1 606 ? 25.919 -8.347 32.128 1.00 88.75 606 GLY A O 1
ATOM 4515 N N . ILE A 1 607 ? 24.972 -6.325 31.926 1.00 91.38 607 ILE A N 1
ATOM 4516 C CA . ILE A 1 607 ? 23.630 -6.823 31.622 1.00 91.38 607 ILE A CA 1
ATOM 4517 C C . ILE A 1 607 ? 23.563 -7.243 30.161 1.00 91.38 607 ILE A C 1
ATOM 4519 O O . ILE A 1 607 ? 23.623 -6.383 29.286 1.00 91.38 607 ILE A O 1
ATOM 4523 N N . SER A 1 608 ? 23.315 -8.527 29.921 1.00 91.62 608 SER A N 1
ATOM 4524 C CA . SER A 1 608 ? 22.822 -8.995 28.631 1.00 91.62 608 SER A CA 1
ATOM 4525 C C . SER A 1 608 ? 21.310 -8.804 28.557 1.00 91.62 608 SER A C 1
ATOM 4527 O O . SER A 1 608 ? 20.555 -9.293 29.408 1.00 91.62 608 SER A O 1
ATOM 4529 N N . LEU A 1 609 ? 20.863 -8.039 27.559 1.00 88.81 609 LEU A N 1
ATOM 4530 C CA . LEU A 1 609 ? 19.465 -7.624 27.443 1.00 88.81 609 LEU A CA 1
ATOM 4531 C C . LEU A 1 609 ? 18.523 -8.817 27.245 1.00 88.81 609 LEU A C 1
ATOM 4533 O O . LEU A 1 609 ? 17.405 -8.802 27.754 1.00 88.81 609 LEU A O 1
ATOM 4537 N N . ASP A 1 610 ? 18.988 -9.869 26.574 1.00 86.00 610 ASP A N 1
ATOM 4538 C CA . ASP A 1 610 ? 18.186 -11.039 26.204 1.00 86.00 610 ASP A CA 1
ATOM 4539 C C . ASP A 1 610 ? 17.722 -11.856 27.428 1.00 86.00 610 ASP A C 1
ATOM 4541 O O . ASP A 1 610 ? 16.765 -12.624 27.352 1.00 86.00 610 ASP A O 1
ATOM 4545 N N . HIS A 1 611 ? 18.343 -11.646 28.593 1.00 87.44 611 HIS A N 1
ATOM 4546 C CA . HIS A 1 611 ? 17.962 -12.263 29.869 1.00 87.44 611 HIS A CA 1
ATOM 4547 C C . HIS A 1 611 ? 16.980 -11.428 30.706 1.00 87.44 611 HIS A C 1
ATOM 4549 O O . HIS A 1 611 ? 16.587 -11.841 31.802 1.00 87.44 611 HIS A O 1
ATOM 4555 N N . LEU A 1 612 ? 16.581 -10.253 30.220 1.00 86.56 612 LEU A N 1
ATOM 4556 C CA . LEU A 1 612 ? 15.585 -9.395 30.856 1.00 86.56 612 LEU A CA 1
ATOM 4557 C C . LEU A 1 612 ? 14.239 -9.487 30.130 1.00 86.56 612 LEU A C 1
ATOM 4559 O O . LEU A 1 612 ? 14.179 -9.790 28.945 1.00 86.56 612 LEU A O 1
ATOM 4563 N N . GLY A 1 613 ? 13.142 -9.212 30.839 1.00 85.88 613 GLY A N 1
ATOM 4564 C CA . GLY A 1 613 ? 11.801 -9.199 30.244 1.00 85.88 613 GLY A CA 1
ATOM 4565 C C . GLY A 1 613 ? 11.561 -8.027 29.283 1.00 85.88 613 GLY A C 1
ATOM 4566 O O . GLY A 1 613 ? 12.485 -7.328 28.855 1.00 85.88 613 GLY A O 1
ATOM 4567 N N . ASP A 1 614 ? 10.290 -7.800 28.963 1.00 89.44 614 ASP A N 1
ATOM 4568 C CA . ASP A 1 614 ? 9.856 -6.655 28.163 1.00 89.44 614 ASP A CA 1
ATOM 4569 C C . ASP A 1 614 ? 10.149 -5.300 28.848 1.00 89.44 614 ASP A C 1
ATOM 4571 O O . ASP A 1 614 ? 10.568 -5.214 30.010 1.00 89.44 614 ASP A O 1
ATOM 4575 N N . ALA A 1 615 ? 9.930 -4.201 28.120 1.00 90.56 615 ALA A N 1
ATOM 4576 C CA . ALA A 1 615 ? 10.186 -2.857 28.634 1.00 90.56 615 ALA A CA 1
ATOM 4577 C C . ALA A 1 615 ? 9.394 -2.550 29.922 1.00 90.56 615 ALA A C 1
ATOM 4579 O O . ALA A 1 615 ? 9.887 -1.827 30.790 1.00 90.56 615 ALA A O 1
ATOM 4580 N N . GLN A 1 616 ? 8.194 -3.113 30.088 1.00 89.69 616 GLN A N 1
ATOM 4581 C CA . GLN A 1 616 ? 7.378 -2.887 31.278 1.00 89.69 616 GLN A CA 1
ATOM 4582 C C . GLN A 1 616 ? 7.947 -3.627 32.494 1.00 89.69 616 GLN A C 1
ATOM 4584 O O . GLN A 1 616 ? 8.023 -3.058 33.584 1.00 89.69 616 GLN A O 1
ATOM 4589 N N . ALA A 1 617 ? 8.397 -4.867 32.316 1.00 88.44 617 ALA A N 1
ATOM 4590 C CA . ALA A 1 617 ? 9.055 -5.657 33.345 1.00 88.44 617 ALA A CA 1
ATOM 4591 C C . ALA A 1 617 ? 10.342 -4.974 33.829 1.00 88.44 617 ALA A C 1
ATOM 4593 O O . ALA A 1 617 ? 10.541 -4.826 35.036 1.00 88.44 617 ALA A O 1
ATOM 4594 N N . ILE A 1 618 ? 11.166 -4.471 32.902 1.00 91.56 618 ILE A N 1
ATOM 4595 C CA . ILE A 1 618 ? 12.394 -3.732 33.236 1.00 91.56 618 ILE A CA 1
ATOM 4596 C C . ILE A 1 618 ? 12.064 -2.422 33.972 1.00 91.56 618 ILE A C 1
ATOM 4598 O O . ILE A 1 618 ? 12.720 -2.086 34.960 1.00 91.56 618 ILE A O 1
ATOM 4602 N N . ALA A 1 619 ? 11.028 -1.690 33.549 1.00 91.12 619 ALA A N 1
ATOM 4603 C CA . ALA A 1 619 ? 10.593 -0.466 34.225 1.00 91.12 619 ALA A CA 1
ATOM 4604 C C . ALA A 1 619 ? 10.084 -0.735 35.653 1.00 91.12 619 ALA A C 1
ATOM 4606 O O . ALA A 1 619 ? 10.401 0.018 36.577 1.00 91.12 619 ALA A O 1
ATOM 4607 N N . ASN A 1 620 ? 9.343 -1.828 35.853 1.00 89.62 620 ASN A N 1
ATOM 4608 C CA . ASN A 1 620 ? 8.868 -2.260 37.167 1.00 89.62 620 ASN A CA 1
ATOM 4609 C C . ASN A 1 620 ? 10.033 -2.656 38.088 1.00 89.62 620 ASN A C 1
ATOM 4611 O O . ASN A 1 620 ? 10.033 -2.302 39.272 1.00 89.62 620 ASN A O 1
ATOM 4615 N N . ASP A 1 621 ? 11.047 -3.337 37.551 1.00 88.69 621 ASP A N 1
ATOM 4616 C CA . ASP A 1 621 ? 12.270 -3.675 38.282 1.00 88.69 621 ASP A CA 1
ATOM 4617 C C . ASP A 1 621 ? 13.058 -2.412 38.660 1.00 88.69 621 ASP A C 1
ATOM 4619 O O . ASP A 1 621 ? 13.458 -2.252 39.817 1.00 88.69 621 ASP A O 1
ATOM 4623 N N . GLN A 1 622 ? 13.177 -1.443 37.745 1.00 91.12 622 GLN A N 1
ATOM 4624 C CA . GLN A 1 622 ? 13.796 -0.149 38.032 1.00 91.12 622 GLN A CA 1
ATOM 4625 C C . GLN A 1 622 ? 13.041 0.625 39.127 1.00 91.12 622 GLN A C 1
ATOM 4627 O O . GLN A 1 622 ? 13.662 1.178 40.040 1.00 91.12 622 GLN A O 1
ATOM 4632 N N . ALA A 1 623 ? 11.708 0.674 39.055 1.00 87.56 623 ALA A N 1
ATOM 4633 C CA . ALA A 1 623 ? 10.862 1.356 40.031 1.00 87.56 623 ALA A CA 1
ATOM 4634 C C . ALA A 1 623 ? 10.952 0.700 41.417 1.00 87.56 623 ALA A C 1
ATOM 4636 O O . ALA A 1 623 ? 11.114 1.401 42.420 1.00 87.56 623 ALA A O 1
ATOM 4637 N N . SER A 1 624 ? 10.954 -0.635 41.465 1.00 86.19 624 SER A N 1
ATOM 4638 C CA . SER A 1 624 ? 11.161 -1.414 42.693 1.00 86.19 624 SER A CA 1
ATOM 4639 C C . SER A 1 624 ? 12.532 -1.118 43.305 1.00 86.19 624 SER A C 1
ATOM 4641 O O . SER A 1 624 ? 12.653 -0.888 44.509 1.00 86.19 624 SER A O 1
ATOM 4643 N N . CYS A 1 625 ? 13.573 -1.013 42.472 1.00 84.94 625 CYS A N 1
ATOM 4644 C CA . CYS A 1 625 ? 14.895 -0.593 42.918 1.00 84.94 625 CYS A CA 1
ATOM 4645 C C . CYS A 1 625 ? 14.946 0.861 43.398 1.00 84.94 625 CYS A C 1
ATOM 4647 O O . CYS A 1 625 ? 15.721 1.139 44.305 1.00 84.94 625 CYS A O 1
ATOM 4649 N N . ARG A 1 626 ? 14.136 1.788 42.869 1.00 86.12 626 ARG A N 1
ATOM 4650 C CA . ARG A 1 626 ? 14.071 3.184 43.352 1.00 86.12 626 ARG A CA 1
ATOM 4651 C C . ARG A 1 626 ? 13.350 3.305 44.696 1.00 86.12 626 ARG A C 1
ATOM 4653 O O . ARG A 1 626 ? 13.869 3.980 45.589 1.00 86.12 626 ARG A O 1
ATOM 4660 N N . ALA A 1 627 ? 12.212 2.628 44.848 1.00 82.50 627 ALA A N 1
ATOM 4661 C CA . ALA A 1 627 ? 11.354 2.686 46.036 1.00 82.50 627 ALA A CA 1
ATOM 4662 C C . ALA A 1 627 ? 11.966 2.014 47.284 1.00 82.50 627 ALA A C 1
ATOM 4664 O O . ALA A 1 627 ? 11.619 2.359 48.410 1.00 82.50 627 ALA A O 1
ATOM 4665 N N . ALA A 1 628 ? 12.915 1.096 47.090 1.00 78.88 628 ALA A N 1
ATOM 4666 C CA . ALA A 1 628 ? 13.598 0.354 48.146 1.00 78.88 628 ALA A CA 1
ATOM 4667 C C . ALA A 1 628 ? 14.280 1.255 49.210 1.00 78.88 628 ALA A C 1
ATOM 4669 O O . ALA A 1 628 ? 15.194 2.022 48.900 1.00 78.88 628 ALA A O 1
ATOM 4670 N N . GLY A 1 629 ? 13.886 1.146 50.484 1.00 71.19 629 GLY A N 1
ATOM 4671 C CA . GLY A 1 629 ? 14.515 1.858 51.613 1.00 71.19 629 GLY A CA 1
ATOM 4672 C C . GLY A 1 629 ? 15.893 1.306 52.033 1.00 71.19 629 GLY A C 1
ATOM 4673 O O . GLY A 1 629 ? 16.363 0.303 51.503 1.00 71.19 629 GLY A O 1
ATOM 4674 N N . PHE A 1 630 ? 16.542 1.925 53.031 1.00 63.75 630 PHE A N 1
ATOM 4675 C CA . PHE A 1 630 ? 17.902 1.565 53.495 1.00 63.75 630 PHE A CA 1
ATOM 4676 C C . PHE A 1 630 ? 18.059 0.082 53.911 1.00 63.75 630 PHE A C 1
ATOM 4678 O O . PHE A 1 630 ? 19.123 -0.500 53.726 1.00 63.75 630 PHE A O 1
ATOM 4685 N N . MET A 1 631 ? 16.985 -0.560 54.393 1.00 61.06 631 MET A N 1
ATOM 4686 C CA . MET A 1 631 ? 16.959 -1.975 54.812 1.00 61.06 631 MET A CA 1
ATOM 4687 C C . MET A 1 631 ? 16.335 -2.931 53.771 1.00 61.06 631 MET A C 1
ATOM 4689 O O . MET A 1 631 ? 16.059 -4.093 54.077 1.00 61.06 631 MET A O 1
ATOM 4693 N N . ALA A 1 632 ? 16.104 -2.483 52.532 1.00 61.66 632 ALA A N 1
ATOM 4694 C CA . ALA A 1 632 ? 15.369 -3.249 51.517 1.00 61.66 632 ALA A CA 1
ATOM 4695 C C . ALA A 1 632 ? 16.013 -4.598 51.151 1.00 61.66 632 ALA A C 1
ATOM 4697 O O . ALA A 1 632 ? 15.311 -5.566 50.871 1.00 61.66 632 ALA A O 1
ATOM 4698 N N . GLY A 1 633 ? 17.342 -4.714 51.241 1.00 59.72 633 GLY A N 1
ATOM 4699 C CA . GLY A 1 633 ? 18.045 -5.985 51.030 1.00 59.72 633 GLY A CA 1
ATOM 4700 C C . GLY A 1 633 ? 17.654 -7.096 52.016 1.00 59.72 633 GLY A C 1
ATOM 4701 O O . GLY A 1 633 ? 17.853 -8.269 51.708 1.00 59.72 633 GLY A O 1
ATOM 4702 N N . LEU A 1 634 ? 17.072 -6.751 53.171 1.00 57.97 634 LEU A N 1
ATOM 4703 C CA . LEU A 1 634 ? 16.633 -7.695 54.202 1.00 57.97 634 LEU A CA 1
ATOM 4704 C C . LEU A 1 634 ? 15.122 -7.966 54.155 1.00 57.97 634 LEU A C 1
ATOM 4706 O O . LEU A 1 634 ? 14.733 -9.120 54.337 1.00 57.97 634 LEU A O 1
ATOM 4710 N N . PHE A 1 635 ? 14.291 -6.973 53.817 1.00 56.44 635 PHE A N 1
ATOM 4711 C CA . PHE A 1 635 ? 12.834 -7.050 54.024 1.00 56.44 635 PHE A CA 1
ATOM 4712 C C . PHE A 1 635 ? 11.956 -6.796 52.786 1.00 56.44 635 PHE A C 1
ATOM 4714 O O . PHE A 1 635 ? 10.766 -7.084 52.848 1.00 56.44 635 PHE A O 1
ATOM 4721 N N . ASP A 1 636 ? 12.504 -6.320 51.662 1.00 76.12 636 ASP A N 1
ATOM 4722 C CA . ASP A 1 636 ? 11.713 -6.034 50.454 1.00 76.12 636 ASP A CA 1
ATOM 4723 C C . ASP A 1 636 ? 11.824 -7.184 49.435 1.00 76.12 636 ASP A C 1
ATOM 4725 O O . ASP A 1 636 ? 12.887 -7.443 48.858 1.00 76.12 636 ASP A O 1
ATOM 4729 N N . SER A 1 637 ? 10.724 -7.918 49.243 1.00 79.25 637 SER A N 1
ATOM 4730 C CA . SER A 1 637 ? 10.651 -9.063 48.328 1.00 79.25 637 SER A CA 1
ATOM 4731 C C . SER A 1 637 ? 10.773 -8.659 46.855 1.00 79.25 637 SER A C 1
ATOM 4733 O O . SER A 1 637 ? 11.395 -9.392 46.082 1.00 79.25 637 SER A O 1
ATOM 4735 N N . ASN A 1 638 ? 10.271 -7.482 46.473 1.00 79.75 638 ASN A N 1
ATOM 4736 C CA . ASN A 1 638 ? 10.315 -6.984 45.097 1.00 79.75 638 ASN A CA 1
ATOM 4737 C C . ASN A 1 638 ? 11.729 -6.526 44.722 1.00 79.75 638 ASN A C 1
ATOM 4739 O O . ASN A 1 638 ? 12.230 -6.869 43.651 1.00 79.75 638 ASN A O 1
ATOM 4743 N N . PHE A 1 639 ? 12.426 -5.842 45.636 1.00 83.19 639 PHE A N 1
ATOM 4744 C CA . PHE A 1 639 ? 13.832 -5.471 45.438 1.00 83.19 639 PHE A CA 1
ATOM 4745 C C . PHE A 1 639 ? 14.741 -6.698 45.281 1.00 83.19 639 PHE A C 1
ATOM 4747 O O . PHE A 1 639 ? 15.625 -6.719 44.421 1.00 83.19 639 PHE A O 1
ATOM 4754 N N . LYS A 1 640 ? 14.526 -7.747 46.089 1.00 81.56 640 LYS A N 1
ATOM 4755 C CA . LYS A 1 640 ? 15.288 -9.003 45.983 1.00 81.56 640 LYS A CA 1
ATOM 4756 C C . LYS A 1 640 ? 15.055 -9.699 44.643 1.00 81.56 640 LYS A C 1
ATOM 4758 O O . LYS A 1 640 ? 16.027 -10.166 44.053 1.00 81.56 640 LYS A O 1
ATOM 4763 N N . ALA A 1 641 ? 13.811 -9.740 44.162 1.00 84.50 641 ALA A N 1
ATOM 4764 C CA . ALA A 1 641 ? 13.468 -10.324 42.867 1.00 84.50 641 ALA A CA 1
ATOM 4765 C C . ALA A 1 641 ? 14.115 -9.559 41.700 1.00 84.50 641 ALA A C 1
ATOM 4767 O O . ALA A 1 641 ? 14.780 -10.177 40.869 1.00 84.50 641 ALA A O 1
ATOM 4768 N N . ALA A 1 642 ? 14.019 -8.224 41.690 1.00 85.00 642 ALA A N 1
ATOM 4769 C CA . ALA A 1 642 ? 14.664 -7.374 40.686 1.00 85.00 642 ALA A CA 1
ATOM 4770 C C . ALA A 1 642 ? 16.195 -7.544 40.695 1.00 85.00 642 ALA A C 1
ATOM 4772 O O . ALA A 1 642 ? 16.819 -7.752 39.656 1.00 85.00 642 ALA A O 1
ATOM 4773 N N . ARG A 1 643 ? 16.821 -7.561 41.881 1.00 85.81 643 ARG A N 1
ATOM 4774 C CA . ARG A 1 643 ? 18.271 -7.784 42.011 1.00 85.81 643 ARG A CA 1
ATOM 4775 C C . ARG A 1 643 ? 18.698 -9.179 41.544 1.00 85.81 643 ARG A C 1
ATOM 4777 O O . ARG A 1 643 ? 19.791 -9.329 41.000 1.00 85.81 643 ARG A O 1
ATOM 4784 N N . LEU A 1 644 ? 17.873 -10.200 41.777 1.00 86.62 644 LEU A N 1
ATOM 4785 C CA . LEU A 1 644 ? 18.138 -11.563 41.316 1.00 86.62 644 LEU A CA 1
ATOM 4786 C C . LEU A 1 644 ? 18.057 -11.651 39.787 1.00 86.62 644 LEU A C 1
ATOM 4788 O O . LEU A 1 644 ? 18.955 -12.231 39.187 1.00 86.62 644 LEU A O 1
ATOM 4792 N N . ARG A 1 645 ? 17.049 -11.022 39.166 1.00 87.25 645 ARG A N 1
ATOM 4793 C CA . ARG A 1 645 ? 16.926 -10.923 37.702 1.00 87.25 645 ARG A CA 1
ATOM 4794 C C . ARG A 1 645 ? 18.106 -10.187 37.074 1.00 87.25 645 ARG A C 1
ATOM 4796 O O . ARG A 1 645 ? 18.707 -10.710 36.146 1.00 87.25 645 ARG A O 1
ATOM 4803 N N . ALA A 1 646 ? 18.513 -9.048 37.639 1.00 86.56 646 ALA A N 1
ATOM 4804 C CA . ALA A 1 646 ? 19.700 -8.326 37.178 1.00 86.56 646 ALA A CA 1
ATOM 4805 C C . ALA A 1 646 ? 20.966 -9.195 37.234 1.00 86.56 646 ALA A C 1
ATOM 4807 O O . ALA A 1 646 ? 21.738 -9.223 36.282 1.00 86.56 646 ALA A O 1
ATOM 4808 N N . ARG A 1 647 ? 21.172 -9.941 38.328 1.00 86.50 647 ARG A N 1
ATOM 4809 C CA . ARG A 1 647 ? 22.296 -10.884 38.441 1.00 86.50 647 ARG A CA 1
ATOM 4810 C C . ARG A 1 647 ? 22.195 -12.046 37.458 1.00 86.50 647 ARG A C 1
ATOM 4812 O O . ARG A 1 647 ? 23.217 -12.438 36.910 1.00 86.50 647 ARG A O 1
ATOM 4819 N N . GLY A 1 648 ? 20.993 -12.580 37.245 1.00 86.56 648 GLY A N 1
ATOM 4820 C CA . GLY A 1 648 ? 20.729 -13.606 36.234 1.00 86.56 648 GLY A CA 1
ATOM 4821 C C . GLY A 1 648 ? 21.039 -13.121 34.818 1.00 86.56 648 GLY A C 1
ATOM 4822 O O . GLY A 1 648 ? 21.496 -13.908 34.002 1.00 86.56 648 GLY A O 1
ATOM 4823 N N . ALA A 1 649 ? 20.887 -11.820 34.570 1.00 87.38 649 ALA A N 1
ATOM 4824 C CA . ALA A 1 649 ? 21.273 -11.158 33.331 1.00 87.38 649 ALA A CA 1
ATOM 4825 C C . ALA A 1 649 ? 22.754 -10.728 33.270 1.00 87.38 649 ALA A C 1
ATOM 4827 O O . ALA A 1 649 ? 23.144 -10.094 32.299 1.00 87.38 649 ALA A O 1
ATOM 4828 N N . GLY A 1 650 ? 23.581 -11.039 34.279 1.00 87.50 650 GLY A N 1
ATOM 4829 C CA . GLY A 1 650 ? 25.021 -10.726 34.288 1.00 87.50 650 GLY A CA 1
ATOM 4830 C C . GLY A 1 650 ? 25.414 -9.380 34.917 1.00 87.50 650 GLY A C 1
ATOM 4831 O O . GLY A 1 650 ? 26.594 -9.033 34.933 1.00 87.50 650 GLY A O 1
ATOM 4832 N N . CYS A 1 651 ? 24.464 -8.631 35.491 1.00 89.44 651 CYS A N 1
ATOM 4833 C CA . CYS A 1 651 ? 24.714 -7.288 36.022 1.00 89.44 651 CYS A CA 1
ATOM 4834 C C . CYS A 1 651 ? 25.846 -7.242 37.068 1.00 89.44 651 CYS A C 1
ATOM 4836 O O . CYS A 1 651 ? 25.795 -7.937 38.090 1.00 89.44 651 CYS A O 1
ATOM 4838 N N . ILE A 1 652 ? 26.816 -6.342 36.866 1.00 88.31 652 ILE A N 1
ATOM 4839 C CA . ILE A 1 652 ? 27.966 -6.132 37.767 1.00 88.31 652 ILE A CA 1
ATOM 4840 C C . ILE A 1 652 ? 27.737 -5.041 38.829 1.00 88.31 652 ILE A C 1
ATOM 4842 O O . ILE A 1 652 ? 28.621 -4.788 39.654 1.00 88.31 652 ILE A O 1
ATOM 4846 N N . ALA A 1 653 ? 26.564 -4.397 38.837 1.00 84.88 653 ALA A N 1
ATOM 4847 C CA . ALA A 1 653 ? 26.225 -3.335 39.784 1.00 84.88 653 ALA A CA 1
ATOM 4848 C C . ALA A 1 653 ? 26.255 -3.832 41.242 1.00 84.88 653 ALA A C 1
ATOM 4850 O O . ALA A 1 653 ? 25.703 -4.883 41.585 1.00 84.88 653 ALA A O 1
ATOM 4851 N N . LYS A 1 654 ? 26.906 -3.059 42.121 1.00 77.62 654 LYS A N 1
ATOM 4852 C CA . LYS A 1 654 ? 27.158 -3.448 43.523 1.00 77.62 654 LYS A CA 1
ATOM 4853 C C . LYS A 1 654 ? 26.231 -2.763 44.520 1.00 77.62 654 LYS A C 1
ATOM 4855 O O . LYS A 1 654 ? 26.018 -3.299 45.607 1.00 77.62 654 LYS A O 1
ATOM 4860 N N . ASP A 1 655 ? 25.669 -1.616 44.158 1.00 82.56 655 ASP A N 1
ATOM 4861 C CA . ASP A 1 655 ? 24.815 -0.814 45.027 1.00 82.56 655 ASP A CA 1
ATOM 4862 C C . ASP A 1 655 ? 23.478 -0.461 44.358 1.00 82.56 655 ASP A C 1
ATOM 4864 O O . ASP A 1 655 ? 23.234 -0.732 43.183 1.00 82.56 655 ASP A O 1
ATOM 4868 N N . LYS A 1 656 ? 22.571 0.123 45.147 1.00 83.50 656 LYS A N 1
ATOM 4869 C CA . LYS A 1 656 ? 21.227 0.499 44.697 1.00 83.50 656 LYS A CA 1
ATOM 4870 C C . LYS A 1 656 ? 21.268 1.512 43.546 1.00 83.50 656 LYS A C 1
ATOM 4872 O O . LYS A 1 656 ? 20.459 1.407 42.630 1.00 83.50 656 LYS A O 1
ATOM 4877 N N . ALA A 1 657 ? 22.166 2.496 43.603 1.00 84.38 657 ALA A N 1
ATOM 4878 C CA . ALA A 1 657 ? 22.211 3.587 42.633 1.00 84.38 657 ALA A CA 1
ATOM 4879 C C . ALA A 1 657 ? 22.669 3.081 41.259 1.00 84.38 657 ALA A C 1
ATOM 4881 O O . ALA A 1 657 ? 21.978 3.292 40.263 1.00 84.38 657 ALA A O 1
ATOM 4882 N N . THR A 1 658 ? 23.760 2.317 41.237 1.00 87.56 658 THR A N 1
ATOM 4883 C CA . THR A 1 658 ? 24.303 1.670 40.036 1.00 87.56 658 THR A CA 1
ATOM 4884 C C . THR A 1 658 ? 23.332 0.651 39.439 1.00 87.56 658 THR A C 1
ATOM 4886 O O . THR A 1 658 ? 23.221 0.556 38.222 1.00 87.56 658 THR A O 1
ATOM 4889 N N . LEU A 1 659 ? 22.552 -0.057 40.266 1.00 88.31 659 LEU A N 1
ATOM 4890 C CA . LEU A 1 659 ? 21.516 -0.981 39.789 1.00 88.31 659 LEU A CA 1
ATOM 4891 C C . LEU A 1 659 ? 20.333 -0.251 39.126 1.00 88.31 659 LEU A C 1
ATOM 4893 O O . LEU A 1 659 ? 19.835 -0.688 38.091 1.00 88.31 659 LEU A O 1
ATOM 4897 N N . VAL A 1 660 ? 19.890 0.878 39.694 1.00 89.38 660 VAL A N 1
ATOM 4898 C CA . VAL A 1 660 ? 18.831 1.721 39.103 1.00 89.38 660 VAL A CA 1
ATOM 4899 C C . VAL A 1 660 ? 19.284 2.335 37.777 1.00 89.38 660 VAL A C 1
ATOM 4901 O O . VAL A 1 660 ? 18.478 2.440 36.847 1.00 89.38 660 VAL A O 1
ATOM 4904 N N . GLU A 1 661 ? 20.550 2.745 37.687 1.00 90.50 661 GLU A N 1
ATOM 4905 C CA . GLU A 1 661 ? 21.149 3.253 36.452 1.00 90.50 661 GLU A CA 1
ATOM 4906 C C . GLU A 1 661 ? 21.243 2.151 35.389 1.00 90.50 661 GLU A C 1
ATOM 4908 O O . GLU A 1 661 ? 20.804 2.360 34.258 1.00 90.50 661 GLU A O 1
ATOM 4913 N N . ALA A 1 662 ? 21.713 0.958 35.765 1.00 91.12 662 ALA A N 1
ATOM 4914 C CA . ALA A 1 662 ? 21.829 -0.186 34.865 1.00 91.12 662 ALA A CA 1
ATOM 4915 C C . ALA A 1 662 ? 20.471 -0.604 34.276 1.00 91.12 662 ALA A C 1
ATOM 4917 O O . ALA A 1 662 ? 20.346 -0.751 33.061 1.00 91.12 662 ALA A O 1
ATOM 4918 N N . PHE A 1 663 ? 19.420 -0.687 35.101 1.00 92.25 663 PHE A N 1
ATOM 4919 C CA . PHE A 1 663 ? 18.060 -0.918 34.603 1.00 92.25 663 PHE A CA 1
ATOM 4920 C C . PHE A 1 663 ? 17.533 0.229 33.734 1.00 92.25 663 PHE A C 1
ATOM 4922 O O . PHE A 1 663 ? 16.756 -0.012 32.816 1.00 92.25 663 PHE A O 1
ATOM 4929 N N . GLY A 1 664 ? 17.957 1.470 33.987 1.00 91.69 664 GLY A N 1
ATOM 4930 C CA . GLY A 1 664 ? 17.609 2.610 33.138 1.00 91.69 664 GLY A CA 1
ATOM 4931 C C . GLY A 1 664 ? 18.204 2.496 31.740 1.00 91.69 664 GLY A C 1
ATOM 4932 O O . GLY A 1 664 ? 17.491 2.686 30.758 1.00 91.69 664 GLY A O 1
ATOM 4933 N N . LYS A 1 665 ? 19.485 2.126 31.649 1.00 92.62 665 LYS A N 1
ATOM 4934 C CA . LYS A 1 665 ? 20.164 1.868 30.372 1.00 92.62 665 LYS A CA 1
ATOM 4935 C C . LYS A 1 665 ? 19.542 0.670 29.645 1.00 92.62 665 LYS A C 1
ATOM 4937 O O . LYS A 1 665 ? 19.235 0.778 28.460 1.00 92.62 665 LYS A O 1
ATOM 4942 N N . ALA A 1 666 ? 19.253 -0.418 30.366 1.00 93.00 666 ALA A N 1
ATOM 4943 C CA . ALA A 1 666 ? 18.584 -1.595 29.810 1.00 93.00 666 ALA A CA 1
ATOM 4944 C C . ALA A 1 666 ? 17.174 -1.280 29.281 1.00 93.00 666 ALA A C 1
ATOM 4946 O O . ALA A 1 666 ? 16.801 -1.737 28.204 1.00 93.00 666 ALA A O 1
ATOM 4947 N N . LEU A 1 667 ? 16.404 -0.449 29.993 1.00 93.88 667 LEU A N 1
ATOM 4948 C CA . LEU A 1 667 ? 15.073 -0.017 29.562 1.00 93.88 667 LEU A CA 1
ATOM 4949 C C . LEU A 1 667 ? 15.127 0.788 28.259 1.00 93.88 667 LEU A C 1
ATOM 4951 O O . LEU A 1 667 ? 14.306 0.566 27.371 1.00 93.88 667 LEU A O 1
ATOM 4955 N N . THR A 1 668 ? 16.075 1.720 28.143 1.00 92.88 668 THR A N 1
ATOM 4956 C CA . THR A 1 668 ? 16.272 2.504 26.916 1.00 92.88 668 THR A CA 1
ATOM 4957 C C . THR A 1 668 ? 16.607 1.593 25.739 1.00 92.88 668 THR A C 1
ATOM 4959 O O . THR A 1 668 ? 15.959 1.692 24.699 1.00 92.88 668 THR A O 1
ATOM 4962 N N . CYS A 1 669 ? 17.539 0.657 25.932 1.00 93.38 669 CYS A N 1
ATOM 4963 C CA . CYS A 1 669 ? 17.938 -0.297 24.902 1.00 93.38 669 CYS A CA 1
ATOM 4964 C C . CYS A 1 669 ? 16.761 -1.197 24.467 1.00 93.38 669 CYS A C 1
ATOM 4966 O O . CYS A 1 669 ? 16.479 -1.321 23.277 1.00 93.38 669 CYS A O 1
ATOM 4968 N N . ARG A 1 670 ? 15.975 -1.725 25.423 1.00 93.56 670 ARG A N 1
ATOM 4969 C CA . ARG A 1 670 ? 14.781 -2.540 25.123 1.00 93.56 670 ARG A CA 1
ATOM 4970 C C . ARG A 1 670 ? 13.717 -1.762 24.355 1.00 93.56 670 ARG A C 1
ATOM 4972 O O . ARG A 1 670 ? 13.070 -2.322 23.472 1.00 93.56 670 ARG A O 1
ATOM 4979 N N . LYS A 1 671 ? 13.519 -0.478 24.668 1.00 92.50 671 LYS A N 1
ATOM 4980 C CA . LYS A 1 671 ? 12.585 0.381 23.923 1.00 92.50 671 LYS A CA 1
ATOM 4981 C C . LYS A 1 671 ? 13.035 0.594 22.481 1.00 92.50 671 LYS A C 1
ATOM 4983 O O . LYS A 1 671 ? 12.189 0.539 21.598 1.00 92.50 671 LYS A O 1
ATOM 4988 N N . GLN A 1 672 ? 14.330 0.804 22.247 1.00 91.94 672 GLN A N 1
ATOM 4989 C CA . GLN A 1 672 ? 14.886 0.946 20.897 1.00 91.94 672 GLN A CA 1
ATOM 4990 C C . GLN A 1 672 ? 14.721 -0.343 20.080 1.00 91.94 672 GLN A C 1
ATOM 4992 O O . GLN A 1 672 ? 14.224 -0.290 18.962 1.00 91.94 672 GLN A O 1
ATOM 4997 N N . GLU A 1 673 ? 15.033 -1.502 20.665 1.00 92.62 673 GLU A N 1
ATOM 4998 C CA . GLU A 1 673 ? 14.829 -2.810 20.026 1.00 92.62 673 GLU A CA 1
ATOM 4999 C C . GLU A 1 673 ? 13.352 -3.079 19.698 1.00 92.62 673 GLU A C 1
ATOM 5001 O O . GLU A 1 673 ? 13.023 -3.536 18.603 1.00 92.62 673 GLU A O 1
ATOM 5006 N N . THR A 1 674 ? 12.447 -2.764 20.630 1.00 90.75 674 THR A N 1
ATOM 5007 C CA . THR A 1 674 ? 11.001 -2.948 20.431 1.00 90.75 674 THR A CA 1
ATOM 5008 C C . THR A 1 674 ? 10.462 -2.005 19.356 1.00 90.75 674 THR A C 1
ATOM 5010 O O . THR A 1 674 ? 9.595 -2.405 18.584 1.00 90.75 674 THR A O 1
ATOM 5013 N N . ALA A 1 675 ? 10.965 -0.767 19.300 1.00 91.25 675 ALA A N 1
ATOM 5014 C CA . ALA A 1 675 ? 10.578 0.210 18.288 1.00 91.25 675 ALA A CA 1
ATOM 5015 C C . ALA A 1 675 ? 11.021 -0.230 16.889 1.00 91.25 675 ALA A C 1
ATOM 5017 O O . ALA A 1 675 ? 10.205 -0.212 15.979 1.00 91.25 675 ALA A O 1
ATOM 5018 N N . PHE A 1 676 ? 12.263 -0.701 16.747 1.00 93.25 676 PHE A N 1
ATOM 5019 C CA . PHE A 1 676 ? 12.773 -1.240 15.486 1.00 93.25 676 PHE A CA 1
ATOM 5020 C C . PHE A 1 676 ? 11.999 -2.486 15.033 1.00 93.25 676 PHE A C 1
ATOM 5022 O O . PHE A 1 676 ? 11.537 -2.563 13.900 1.00 93.25 676 PHE A O 1
ATOM 5029 N N . THR A 1 677 ? 11.801 -3.450 15.939 1.00 90.81 677 THR A N 1
ATOM 5030 C CA . THR A 1 677 ? 11.118 -4.722 15.633 1.00 90.81 677 THR A CA 1
ATOM 5031 C C . THR A 1 677 ? 9.670 -4.519 15.183 1.00 90.81 677 THR A C 1
ATOM 5033 O O . THR A 1 677 ? 9.166 -5.297 14.380 1.00 90.81 677 THR A O 1
ATOM 5036 N N . ASN A 1 678 ? 9.003 -3.477 15.686 1.00 87.81 678 ASN A N 1
ATOM 5037 C CA . ASN A 1 678 ? 7.604 -3.180 15.376 1.00 87.81 678 ASN A CA 1
ATOM 5038 C C . ASN A 1 678 ? 7.435 -1.957 14.464 1.00 87.81 678 ASN A C 1
ATOM 5040 O O . ASN A 1 678 ? 6.344 -1.386 14.437 1.00 87.81 678 ASN A O 1
ATOM 5044 N N . ASP A 1 679 ? 8.483 -1.522 13.756 1.00 88.00 679 ASP A N 1
ATOM 5045 C CA . ASP A 1 679 ? 8.389 -0.338 12.904 1.00 88.00 679 ASP A CA 1
ATOM 5046 C C . ASP A 1 679 ? 7.416 -0.594 11.733 1.00 88.00 679 ASP A C 1
ATOM 5048 O O . ASP A 1 679 ? 7.685 -1.441 10.870 1.00 88.00 679 ASP A O 1
ATOM 5052 N N . PRO A 1 680 ? 6.287 0.139 11.653 1.00 83.00 680 PRO A N 1
ATOM 5053 C CA . PRO A 1 680 ? 5.313 -0.046 10.585 1.00 83.00 680 PRO A CA 1
ATOM 5054 C C . PRO A 1 680 ? 5.876 0.244 9.189 1.00 83.00 680 PRO A C 1
ATOM 5056 O O . PRO A 1 680 ? 5.336 -0.269 8.209 1.00 83.00 680 PRO A O 1
ATOM 5059 N N . ALA A 1 681 ? 6.919 1.073 9.071 1.00 83.62 681 ALA A N 1
ATOM 5060 C CA . ALA A 1 681 ? 7.559 1.381 7.798 1.00 83.62 681 ALA A CA 1
ATOM 5061 C C . ALA A 1 681 ? 8.357 0.180 7.276 1.00 83.62 681 ALA A C 1
ATOM 5063 O O . ALA A 1 681 ? 8.174 -0.202 6.118 1.00 83.62 681 ALA A O 1
ATOM 5064 N N . HIS A 1 682 ? 9.160 -0.461 8.135 1.00 85.94 682 HIS A N 1
ATOM 5065 C CA . HIS A 1 682 ? 9.922 -1.664 7.771 1.00 85.94 682 HIS A CA 1
ATOM 5066 C C . HIS A 1 682 ? 8.995 -2.834 7.455 1.00 85.94 682 HIS A C 1
ATOM 5068 O O . HIS A 1 682 ? 9.169 -3.490 6.431 1.00 85.94 682 HIS A O 1
ATOM 5074 N N . ILE A 1 683 ? 7.948 -3.038 8.263 1.00 83.31 683 ILE A N 1
ATOM 5075 C CA . ILE A 1 683 ? 6.938 -4.084 8.030 1.00 83.31 683 ILE A CA 1
ATOM 5076 C C . ILE A 1 683 ? 6.205 -3.865 6.697 1.00 83.31 683 ILE A C 1
ATOM 5078 O O . ILE A 1 683 ? 5.906 -4.822 5.985 1.00 83.31 683 ILE A O 1
ATOM 5082 N N . ARG A 1 684 ? 5.920 -2.609 6.331 1.00 79.69 684 ARG A N 1
ATOM 5083 C CA . ARG A 1 684 ? 5.244 -2.284 5.069 1.00 79.69 684 ARG A CA 1
ATOM 5084 C C . ARG A 1 684 ? 6.147 -2.473 3.850 1.00 79.69 684 ARG A C 1
ATOM 5086 O O . ARG A 1 684 ? 5.658 -2.975 2.849 1.00 79.69 684 ARG A O 1
ATOM 5093 N N . GLN A 1 685 ? 7.414 -2.059 3.924 1.00 79.38 685 GLN A N 1
ATOM 5094 C CA . GLN A 1 685 ? 8.347 -2.079 2.784 1.00 79.38 685 GLN A CA 1
ATOM 5095 C C . GLN A 1 685 ? 8.983 -3.455 2.553 1.00 79.38 685 GLN A C 1
ATOM 5097 O O . GLN A 1 685 ? 9.204 -3.857 1.418 1.00 79.38 685 GLN A O 1
ATOM 5102 N N . LEU A 1 686 ? 9.282 -4.195 3.621 1.00 81.19 686 LEU A N 1
ATOM 5103 C CA . LEU A 1 686 ? 9.960 -5.495 3.545 1.00 81.19 686 LEU A CA 1
ATOM 5104 C C . LEU A 1 686 ? 8.993 -6.681 3.728 1.00 81.19 686 LEU A C 1
ATOM 5106 O O . LEU A 1 686 ? 9.406 -7.839 3.645 1.00 81.19 686 LEU A O 1
ATOM 5110 N N . HIS A 1 687 ? 7.703 -6.403 3.950 1.00 76.75 687 HIS A N 1
ATOM 5111 C CA . HIS A 1 687 ? 6.627 -7.388 4.088 1.00 76.75 687 HIS A CA 1
ATOM 5112 C C . HIS A 1 687 ? 6.988 -8.537 5.051 1.00 76.75 687 HIS A C 1
ATOM 5114 O O . HIS A 1 687 ? 7.509 -8.318 6.143 1.00 76.75 687 HIS A O 1
ATOM 5120 N N . SER A 1 688 ? 6.714 -9.784 4.654 1.00 76.50 688 SER A N 1
ATOM 5121 C CA . SER A 1 688 ? 6.977 -10.990 5.443 1.00 76.50 688 SER A CA 1
ATOM 5122 C C . SER A 1 688 ? 8.462 -11.322 5.599 1.00 76.50 688 SER A C 1
ATOM 5124 O O . SER A 1 688 ? 8.794 -12.261 6.320 1.00 76.50 688 SER A O 1
ATOM 5126 N N . ALA A 1 689 ? 9.354 -10.614 4.900 1.00 78.56 689 ALA A N 1
ATOM 5127 C CA . ALA A 1 689 ? 10.785 -10.848 5.006 1.00 78.56 689 ALA A CA 1
ATOM 5128 C C . ALA A 1 689 ? 11.414 -10.166 6.230 1.00 78.56 689 ALA A C 1
ATOM 5130 O O . ALA A 1 689 ? 12.492 -10.569 6.660 1.00 78.56 689 ALA A O 1
ATOM 5131 N N . PHE A 1 690 ? 10.741 -9.175 6.820 1.00 87.62 690 PHE A N 1
ATOM 5132 C CA . PHE A 1 690 ? 11.196 -8.522 8.043 1.00 87.62 690 PHE A CA 1
ATOM 5133 C C . PHE A 1 690 ? 10.756 -9.303 9.285 1.00 87.62 690 PHE A C 1
ATOM 5135 O O . PHE A 1 690 ? 9.570 -9.417 9.584 1.00 87.62 690 PHE A O 1
ATOM 5142 N N . GLN A 1 691 ? 11.731 -9.823 10.028 1.00 87.50 691 GLN A N 1
ATOM 5143 C CA . GLN A 1 691 ? 11.564 -10.574 11.278 1.00 87.50 691 GLN A CA 1
ATOM 5144 C C . GLN A 1 691 ? 12.212 -9.836 12.464 1.00 87.50 691 GLN A C 1
ATOM 5146 O O . GLN A 1 691 ? 12.710 -10.446 13.409 1.00 87.50 691 GLN A O 1
ATOM 5151 N N . GLY A 1 692 ? 12.245 -8.500 12.412 1.00 89.44 692 GLY A N 1
ATOM 5152 C CA . GLY A 1 692 ? 12.887 -7.674 13.432 1.00 89.44 692 GLY A CA 1
ATOM 5153 C C . GLY A 1 692 ? 14.400 -7.883 13.480 1.00 89.44 692 GLY A C 1
ATOM 5154 O O . GLY A 1 692 ? 15.072 -7.863 12.446 1.00 89.44 692 GLY A O 1
ATOM 5155 N N . MET A 1 693 ? 14.948 -8.075 14.681 1.00 88.25 693 MET A N 1
ATOM 5156 C CA . MET A 1 693 ? 16.395 -8.239 14.887 1.00 88.25 693 MET A CA 1
ATOM 5157 C C . MET A 1 693 ? 16.978 -9.493 14.213 1.00 88.25 693 MET A C 1
ATOM 5159 O O . MET A 1 693 ? 18.156 -9.476 13.863 1.00 88.25 693 MET A O 1
ATOM 5163 N N . ASP A 1 694 ? 16.166 -10.530 13.983 1.00 87.75 694 ASP A N 1
ATOM 5164 C CA . ASP A 1 694 ? 16.590 -11.814 13.398 1.00 87.75 694 ASP A CA 1
ATOM 5165 C C . ASP A 1 694 ? 16.522 -11.840 11.858 1.00 87.75 694 ASP A C 1
ATOM 5167 O O . ASP A 1 694 ? 16.744 -12.871 11.225 1.00 87.75 694 ASP A O 1
ATOM 5171 N N . THR A 1 695 ? 16.212 -10.702 11.234 1.00 89.69 695 THR A N 1
ATOM 5172 C CA . THR A 1 695 ? 16.103 -10.581 9.775 1.00 89.69 695 THR A CA 1
ATOM 5173 C C . THR A 1 695 ? 17.448 -10.846 9.076 1.00 89.69 695 THR A C 1
ATOM 5175 O O . THR A 1 695 ? 18.467 -10.235 9.412 1.00 89.69 695 THR A O 1
ATOM 5178 N N . ASP A 1 696 ? 17.441 -11.685 8.032 1.00 88.31 696 ASP A N 1
ATOM 5179 C CA . ASP A 1 696 ? 18.586 -11.919 7.135 1.00 88.31 696 ASP A CA 1
ATOM 5180 C C . ASP A 1 696 ? 18.776 -10.745 6.157 1.00 88.31 696 ASP A C 1
ATOM 5182 O O . ASP A 1 696 ? 18.400 -10.792 4.983 1.00 88.31 696 ASP A O 1
ATOM 5186 N N . PHE A 1 697 ? 19.337 -9.648 6.666 1.00 88.88 697 PHE A N 1
ATOM 5187 C CA . PHE A 1 697 ? 19.552 -8.431 5.884 1.00 88.88 697 PHE A CA 1
ATOM 5188 C C . PHE A 1 697 ? 20.532 -8.608 4.722 1.00 88.88 697 PHE A C 1
ATOM 5190 O O . PHE A 1 697 ? 20.366 -7.948 3.700 1.00 88.88 697 PHE A O 1
ATOM 5197 N N . ASP A 1 698 ? 21.517 -9.498 4.842 1.00 87.62 698 ASP A N 1
ATOM 5198 C CA . ASP A 1 698 ? 22.483 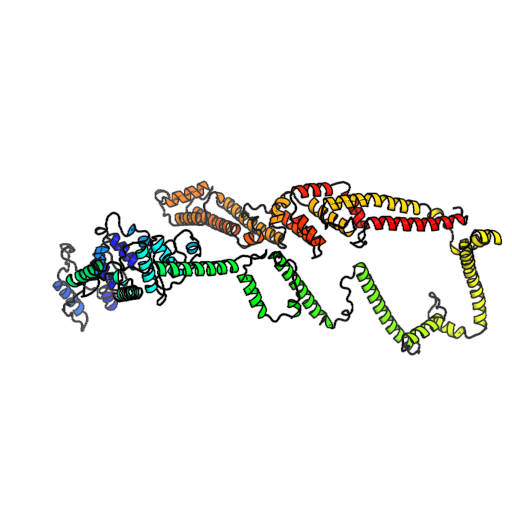-9.746 3.769 1.00 87.62 698 ASP A CA 1
ATOM 5199 C C . ASP A 1 698 ? 21.816 -10.492 2.604 1.00 87.62 698 ASP A C 1
ATOM 5201 O O . ASP A 1 698 ? 21.985 -10.117 1.438 1.00 87.62 698 ASP A O 1
ATOM 5205 N N . GLY A 1 699 ? 20.991 -11.502 2.908 1.00 85.50 699 GLY A N 1
ATOM 5206 C CA . GLY A 1 699 ? 20.156 -12.184 1.919 1.00 85.50 699 GLY A CA 1
ATOM 5207 C C . GLY A 1 699 ? 19.136 -11.252 1.262 1.00 85.50 699 GLY A C 1
ATOM 5208 O O . GLY A 1 699 ? 18.950 -11.310 0.041 1.00 85.50 699 GLY A O 1
ATOM 5209 N N . LEU A 1 700 ? 18.520 -10.354 2.039 1.00 87.31 700 LEU A N 1
ATOM 5210 C CA . LEU A 1 700 ? 17.585 -9.354 1.517 1.00 87.31 700 LEU A CA 1
ATOM 5211 C C . LEU A 1 700 ? 18.273 -8.313 0.637 1.00 87.31 700 LEU A C 1
ATOM 5213 O O . LEU A 1 700 ? 17.791 -8.020 -0.452 1.00 87.31 700 LEU A O 1
ATOM 5217 N N . LEU A 1 701 ? 19.422 -7.784 1.049 1.00 88.31 701 LEU A N 1
ATOM 5218 C CA . LEU A 1 701 ? 20.155 -6.809 0.248 1.00 88.31 701 LEU A CA 1
ATOM 5219 C C . LEU A 1 701 ? 20.580 -7.411 -1.094 1.00 88.31 701 LEU A C 1
ATOM 5221 O O . LEU A 1 701 ? 20.436 -6.778 -2.143 1.00 88.31 701 LEU A O 1
ATOM 5225 N N . ALA A 1 702 ? 21.043 -8.662 -1.079 1.00 85.75 702 ALA A N 1
ATOM 5226 C CA . ALA A 1 702 ? 21.383 -9.388 -2.291 1.00 85.75 702 ALA A CA 1
ATOM 5227 C C . ALA A 1 702 ? 20.165 -9.560 -3.220 1.00 85.75 702 ALA A C 1
ATOM 5229 O O . ALA A 1 702 ? 20.276 -9.336 -4.424 1.00 85.75 702 ALA A O 1
ATOM 5230 N N . ALA A 1 703 ? 18.991 -9.899 -2.680 1.00 85.62 703 ALA A N 1
ATOM 5231 C CA . ALA A 1 703 ? 17.755 -10.022 -3.457 1.00 85.62 703 ALA A CA 1
ATOM 5232 C C . ALA A 1 703 ? 17.239 -8.680 -4.008 1.00 85.62 703 ALA A C 1
ATOM 5234 O O . ALA A 1 703 ? 16.815 -8.628 -5.164 1.00 85.62 703 ALA A O 1
ATOM 5235 N N . ALA A 1 704 ? 17.326 -7.596 -3.233 1.00 86.94 704 ALA A N 1
ATOM 5236 C CA . ALA A 1 704 ? 16.971 -6.248 -3.680 1.00 86.94 704 ALA A CA 1
ATOM 5237 C C . ALA A 1 704 ? 17.861 -5.799 -4.852 1.00 86.94 704 ALA A C 1
ATOM 5239 O O . ALA A 1 704 ? 17.366 -5.340 -5.881 1.00 86.94 704 ALA A O 1
ATOM 5240 N N . THR A 1 705 ? 19.169 -6.051 -4.740 1.00 86.44 705 THR A N 1
ATOM 5241 C CA . THR A 1 705 ? 20.169 -5.711 -5.764 1.00 86.44 705 THR A CA 1
ATOM 5242 C C . THR A 1 705 ? 19.931 -6.468 -7.075 1.00 86.44 705 THR A C 1
ATOM 5244 O O . THR A 1 705 ? 20.084 -5.914 -8.164 1.00 86.44 705 THR A O 1
ATOM 5247 N N . VAL A 1 706 ? 19.509 -7.734 -6.996 1.00 85.88 706 VAL A N 1
ATOM 5248 C CA . VAL A 1 706 ? 19.103 -8.522 -8.173 1.00 85.88 706 VAL A CA 1
ATOM 5249 C C . VAL A 1 706 ? 17.852 -7.928 -8.822 1.00 85.88 706 VAL A C 1
ATOM 5251 O O . VAL A 1 706 ? 17.796 -7.828 -10.047 1.00 85.88 706 VAL A O 1
ATOM 5254 N N . GLY A 1 707 ? 16.875 -7.481 -8.025 1.00 84.44 707 GLY A N 1
ATOM 5255 C CA . GLY A 1 707 ? 15.703 -6.750 -8.518 1.00 84.44 707 GLY A CA 1
ATOM 5256 C C . GLY A 1 707 ? 16.079 -5.477 -9.282 1.00 84.44 707 GLY A C 1
ATOM 5257 O O . GLY A 1 707 ? 15.578 -5.250 -10.386 1.00 84.44 707 GLY A O 1
ATOM 5258 N N . ASP A 1 708 ? 17.021 -4.690 -8.755 1.00 84.06 708 ASP A N 1
ATOM 5259 C CA . ASP A 1 708 ? 17.559 -3.503 -9.431 1.00 84.06 708 ASP A CA 1
ATOM 5260 C C . ASP A 1 708 ? 18.248 -3.845 -10.755 1.00 84.06 708 ASP A C 1
ATOM 5262 O O . ASP A 1 708 ? 17.990 -3.196 -11.771 1.00 84.06 708 ASP A O 1
ATOM 5266 N N . ALA A 1 709 ? 19.070 -4.897 -10.780 1.00 84.94 709 ALA A N 1
ATOM 5267 C CA . ALA A 1 709 ? 19.745 -5.349 -11.994 1.00 84.94 709 ALA A CA 1
ATOM 5268 C C . ALA A 1 709 ? 18.751 -5.810 -13.077 1.00 84.94 709 ALA A C 1
ATOM 5270 O O . ALA A 1 709 ? 18.905 -5.454 -14.247 1.00 84.94 709 ALA A O 1
ATOM 5271 N N . ILE A 1 710 ? 17.696 -6.541 -12.693 1.00 85.44 710 ILE A N 1
ATOM 5272 C CA . ILE A 1 710 ? 16.616 -6.959 -13.603 1.00 85.44 710 ILE A CA 1
ATOM 5273 C C . ILE A 1 710 ? 15.889 -5.733 -14.165 1.00 85.44 710 ILE A C 1
ATOM 5275 O O . ILE A 1 710 ? 15.670 -5.655 -15.373 1.00 85.44 710 ILE A O 1
ATOM 5279 N N . ARG A 1 711 ? 15.543 -4.752 -13.325 1.00 81.75 711 ARG A N 1
ATOM 5280 C CA . ARG A 1 711 ? 14.879 -3.515 -13.770 1.00 81.75 711 ARG A CA 1
ATOM 5281 C C . ARG A 1 711 ? 15.751 -2.674 -14.694 1.00 81.75 711 ARG A C 1
ATOM 5283 O O . ARG A 1 711 ? 15.231 -2.088 -15.638 1.00 81.75 711 ARG A O 1
ATOM 5290 N N . ALA A 1 712 ? 17.052 -2.609 -14.428 1.00 84.00 712 ALA A N 1
ATOM 5291 C CA . ALA A 1 712 ? 17.993 -1.879 -15.264 1.00 84.00 712 ALA A CA 1
ATOM 5292 C C . ALA A 1 712 ? 18.164 -2.540 -16.642 1.00 84.00 712 ALA A C 1
ATOM 5294 O O . ALA A 1 712 ? 18.194 -1.843 -17.654 1.00 84.00 712 ALA A O 1
ATOM 5295 N N . ALA A 1 713 ? 18.250 -3.874 -16.692 1.00 82.31 713 ALA A N 1
ATOM 5296 C CA . ALA A 1 713 ? 18.444 -4.622 -17.935 1.00 82.31 713 ALA A CA 1
ATOM 5297 C C . ALA A 1 713 ? 17.161 -4.777 -18.768 1.00 82.31 713 ALA A C 1
ATOM 5299 O O . ALA A 1 713 ? 17.220 -4.791 -19.996 1.00 82.31 713 ALA A O 1
ATOM 5300 N N . PHE A 1 714 ? 16.008 -4.880 -18.107 1.00 84.25 714 PHE A N 1
ATOM 5301 C CA . PHE A 1 714 ? 14.703 -5.096 -18.728 1.00 84.25 714 PHE A CA 1
ATOM 5302 C C . PHE A 1 714 ? 13.733 -3.988 -18.325 1.00 84.25 714 PHE A C 1
ATOM 5304 O O . PHE A 1 714 ? 12.645 -4.278 -17.840 1.00 84.25 714 PHE A O 1
ATOM 5311 N N . GLY A 1 715 ? 14.120 -2.720 -18.458 1.00 74.44 715 GLY A N 1
ATOM 5312 C CA . GLY A 1 715 ? 13.202 -1.589 -18.277 1.00 74.44 715 GLY A CA 1
ATOM 5313 C C . GLY A 1 715 ? 12.216 -1.458 -19.447 1.00 74.44 715 GLY A C 1
ATOM 5314 O O . GLY A 1 715 ? 12.496 -1.960 -20.529 1.00 74.44 715 GLY A O 1
ATOM 5315 N N . GLY A 1 716 ? 11.080 -0.781 -19.237 1.00 72.12 716 GLY A N 1
ATOM 5316 C CA . GLY A 1 716 ? 10.101 -0.479 -20.299 1.00 72.12 716 GLY A CA 1
ATOM 5317 C C . GLY A 1 716 ? 8.825 -1.336 -20.285 1.00 72.12 716 GLY A C 1
ATOM 5318 O O . GLY A 1 716 ? 8.674 -2.241 -19.456 1.00 72.12 716 GLY A O 1
ATOM 5319 N N . PHE A 1 717 ? 7.876 -1.001 -21.166 1.00 65.19 717 PHE A N 1
ATOM 5320 C CA . PHE A 1 717 ? 6.555 -1.651 -21.286 1.00 65.19 717 PHE A CA 1
ATOM 5321 C C . PHE A 1 717 ? 6.462 -2.601 -22.484 1.00 65.19 717 PHE A C 1
ATOM 5323 O O . PHE A 1 717 ? 5.388 -3.127 -22.765 1.00 65.19 717 PHE A O 1
ATOM 5330 N N . GLU A 1 718 ? 7.566 -2.820 -23.198 1.00 73.00 718 GLU A N 1
ATOM 5331 C CA . GLU A 1 718 ? 7.611 -3.768 -24.301 1.00 73.00 718 GLU A CA 1
ATOM 5332 C C . GLU A 1 718 ? 7.237 -5.172 -23.793 1.00 73.00 718 GLU A C 1
ATOM 5334 O O . GLU A 1 718 ? 7.757 -5.593 -22.749 1.00 73.00 718 GLU A O 1
ATOM 5339 N N . PRO A 1 719 ? 6.373 -5.918 -24.510 1.00 70.75 719 PRO A N 1
ATOM 5340 C CA . PRO A 1 719 ? 5.933 -7.248 -24.091 1.00 70.75 719 PRO A CA 1
ATOM 5341 C C . PRO A 1 719 ? 7.095 -8.179 -23.729 1.00 70.75 719 PRO A C 1
ATOM 5343 O O . PRO A 1 719 ? 7.042 -8.864 -22.707 1.00 70.75 719 PRO A O 1
ATOM 5346 N N . GLU A 1 720 ? 8.208 -8.132 -24.473 1.00 72.38 720 GLU A N 1
ATOM 5347 C CA . GLU A 1 720 ? 9.361 -8.995 -24.197 1.00 72.38 720 GLU A CA 1
ATOM 5348 C C . GLU A 1 720 ? 10.119 -8.597 -22.921 1.00 72.38 720 GLU A C 1
ATOM 5350 O O . GLU A 1 720 ? 10.654 -9.462 -22.227 1.00 72.38 720 GLU A O 1
ATOM 5355 N N . ALA A 1 721 ? 10.159 -7.304 -22.579 1.00 73.44 721 ALA A N 1
ATOM 5356 C CA . ALA A 1 721 ? 10.758 -6.830 -21.332 1.00 73.44 721 ALA A CA 1
ATOM 5357 C C . ALA A 1 721 ? 9.874 -7.189 -20.127 1.00 73.44 721 ALA A C 1
ATOM 5359 O O . ALA A 1 721 ? 10.380 -7.660 -19.107 1.00 73.44 721 ALA A O 1
ATOM 5360 N N . VAL A 1 722 ? 8.551 -7.036 -20.257 1.00 74.62 722 VAL A N 1
ATOM 5361 C CA . VAL A 1 722 ? 7.568 -7.438 -19.235 1.00 74.62 722 VAL A CA 1
ATOM 5362 C C . VAL A 1 722 ? 7.647 -8.943 -18.974 1.00 74.62 722 VAL A C 1
ATOM 5364 O O . VAL A 1 722 ? 7.740 -9.367 -17.819 1.00 74.62 722 VAL A O 1
ATOM 5367 N N . TYR A 1 723 ? 7.673 -9.748 -20.036 1.00 77.56 723 TYR A N 1
ATOM 5368 C CA . TYR A 1 723 ? 7.764 -11.202 -19.946 1.00 77.56 723 TYR A CA 1
ATOM 5369 C C . TYR A 1 723 ? 9.087 -11.657 -19.315 1.00 77.56 723 TYR A C 1
ATOM 5371 O O . TYR A 1 723 ? 9.086 -12.481 -18.398 1.00 77.56 723 TYR A O 1
ATOM 5379 N N . ALA A 1 724 ? 10.220 -11.065 -19.714 1.00 78.94 724 ALA A N 1
ATOM 5380 C CA . ALA A 1 724 ? 11.516 -11.354 -19.103 1.00 78.94 724 ALA A CA 1
ATOM 5381 C C . ALA A 1 724 ? 11.519 -11.069 -17.589 1.00 78.94 724 ALA A C 1
ATOM 5383 O O . ALA A 1 724 ? 12.004 -11.896 -16.815 1.00 78.94 724 ALA A O 1
ATOM 5384 N N . ARG A 1 725 ? 10.918 -9.955 -17.139 1.00 83.06 725 ARG A N 1
ATOM 5385 C CA . ARG A 1 725 ? 10.767 -9.651 -15.703 1.00 83.06 725 ARG A CA 1
ATOM 5386 C C . ARG A 1 725 ? 9.925 -10.704 -14.983 1.00 83.06 725 ARG A C 1
ATOM 5388 O O . ARG A 1 725 ? 10.331 -11.168 -13.921 1.00 83.06 725 ARG A O 1
ATOM 5395 N N . GLN A 1 726 ? 8.794 -11.118 -15.556 1.00 76.12 726 GLN A N 1
ATOM 5396 C CA . GLN A 1 726 ? 7.942 -12.156 -14.961 1.00 76.12 726 GLN A CA 1
ATOM 5397 C C . GLN A 1 726 ? 8.685 -13.484 -14.795 1.00 76.12 726 GLN A C 1
ATOM 5399 O O . GLN A 1 726 ? 8.622 -14.093 -13.727 1.00 76.12 726 GLN A O 1
ATOM 5404 N N . VAL A 1 727 ? 9.437 -13.912 -15.812 1.00 77.31 727 VAL A N 1
ATOM 5405 C CA . VAL A 1 727 ? 10.221 -15.153 -15.757 1.00 77.31 727 VAL A CA 1
ATOM 5406 C C . VAL A 1 727 ? 11.339 -15.046 -14.718 1.00 77.31 727 VAL A C 1
ATOM 5408 O O . VAL A 1 727 ? 11.494 -15.941 -13.887 1.00 77.31 727 VAL A O 1
ATOM 5411 N N . LEU A 1 728 ? 12.091 -13.943 -14.714 1.00 79.56 728 LEU A N 1
ATOM 5412 C CA . LEU A 1 728 ? 13.231 -13.758 -13.813 1.00 79.56 728 LEU A CA 1
ATOM 5413 C C . LEU A 1 728 ? 12.830 -13.553 -12.349 1.00 79.56 728 LEU A C 1
ATOM 5415 O O . LEU A 1 728 ? 13.599 -13.917 -11.463 1.00 79.56 728 LEU A O 1
ATOM 5419 N N . LEU A 1 729 ? 11.643 -13.008 -12.081 1.00 77.62 729 LEU A N 1
ATOM 5420 C CA . LEU A 1 729 ? 11.129 -12.810 -10.724 1.00 77.62 729 LEU A CA 1
ATOM 5421 C C . LEU A 1 729 ? 10.326 -14.020 -10.222 1.00 77.62 729 LEU A C 1
ATOM 5423 O O . LEU A 1 729 ? 10.428 -14.373 -9.045 1.00 77.62 729 LEU A O 1
ATOM 5427 N N . GLY A 1 730 ? 9.570 -14.676 -11.105 1.00 69.06 730 GLY A N 1
ATOM 5428 C CA . GLY A 1 730 ? 8.579 -15.694 -10.751 1.00 69.06 730 GLY A CA 1
ATOM 5429 C C . GLY A 1 730 ? 8.994 -17.153 -10.950 1.00 69.06 730 GLY A C 1
ATOM 5430 O O . GLY A 1 730 ? 8.281 -18.030 -10.473 1.00 69.06 730 GLY A O 1
ATOM 5431 N N . ALA A 1 731 ? 10.104 -17.461 -11.632 1.00 66.62 731 ALA A N 1
ATOM 5432 C CA . ALA A 1 731 ? 10.459 -18.863 -11.868 1.00 66.62 731 ALA A CA 1
ATOM 5433 C C . ALA A 1 731 ? 10.881 -19.610 -10.580 1.00 66.62 731 ALA A C 1
ATOM 5435 O O . ALA A 1 731 ? 11.428 -19.039 -9.632 1.00 66.62 731 ALA A O 1
ATOM 5436 N N . GLU A 1 732 ? 10.638 -20.918 -10.554 1.00 67.06 732 GLU A N 1
ATOM 5437 C CA . GLU A 1 732 ? 11.018 -21.778 -9.433 1.00 67.06 732 GLU A CA 1
ATOM 5438 C C . GLU A 1 732 ? 12.542 -21.890 -9.289 1.00 67.06 732 GLU A C 1
ATOM 5440 O O . GLU A 1 732 ? 13.279 -21.890 -10.278 1.00 67.06 732 GLU A O 1
ATOM 5445 N N . ASN A 1 733 ? 13.023 -22.061 -8.054 1.00 68.00 733 ASN A N 1
ATOM 5446 C CA . ASN A 1 733 ? 14.456 -22.131 -7.735 1.00 68.00 733 ASN A CA 1
ATOM 5447 C C . ASN A 1 733 ? 15.223 -23.204 -8.533 1.00 68.00 733 ASN A C 1
ATOM 5449 O O . ASN A 1 733 ? 16.399 -23.005 -8.829 1.00 68.00 733 ASN A O 1
ATOM 5453 N N . GLY A 1 734 ? 14.570 -24.311 -8.917 1.00 65.69 734 GLY A N 1
ATOM 5454 C CA . GLY A 1 734 ? 15.175 -25.358 -9.752 1.00 65.69 734 GLY A CA 1
ATOM 5455 C C . GLY A 1 734 ? 15.563 -24.854 -11.144 1.00 65.69 734 GLY A C 1
ATOM 5456 O O . GLY A 1 734 ? 16.696 -25.043 -11.573 1.00 65.69 734 GLY A O 1
ATOM 5457 N N . ARG A 1 735 ? 14.676 -24.089 -11.791 1.00 71.06 735 ARG A N 1
ATOM 5458 C CA . ARG A 1 735 ? 14.920 -23.498 -13.116 1.00 71.06 735 ARG A CA 1
ATOM 5459 C C . ARG A 1 735 ? 16.062 -22.474 -13.094 1.00 71.06 735 ARG A C 1
ATOM 5461 O O . ARG A 1 735 ? 16.767 -22.315 -14.085 1.00 71.06 735 ARG A O 1
ATOM 5468 N N . PHE A 1 736 ? 16.287 -21.806 -11.961 1.00 73.50 736 PHE A N 1
ATOM 5469 C CA . PHE A 1 736 ? 17.419 -20.887 -11.793 1.00 73.50 736 PHE A CA 1
ATOM 5470 C C . PHE A 1 736 ? 18.768 -21.587 -11.718 1.00 73.50 736 PHE A C 1
ATOM 5472 O O . PHE A 1 736 ? 19.748 -21.039 -12.218 1.00 73.50 736 PHE A O 1
ATOM 5479 N N . ALA A 1 737 ? 18.835 -22.769 -11.104 1.00 71.81 737 ALA A N 1
ATOM 5480 C CA . ALA A 1 737 ? 20.067 -23.548 -11.063 1.00 71.81 737 ALA A CA 1
ATOM 5481 C C . ALA A 1 737 ? 20.490 -23.962 -12.480 1.00 71.81 737 ALA A C 1
ATOM 5483 O O . ALA A 1 737 ? 21.630 -23.707 -12.861 1.00 71.81 737 ALA A O 1
ATOM 5484 N N . ASP A 1 738 ? 19.543 -24.459 -13.277 1.00 72.88 738 ASP A N 1
ATOM 5485 C CA . ASP A 1 738 ? 19.779 -24.871 -14.665 1.00 72.88 738 ASP A CA 1
ATOM 5486 C C . ASP A 1 738 ? 20.258 -23.699 -15.538 1.00 72.88 738 ASP A C 1
ATOM 5488 O O . ASP A 1 738 ? 21.230 -23.813 -16.286 1.00 72.88 738 ASP A O 1
ATOM 5492 N N . ILE A 1 739 ? 19.624 -22.529 -15.395 1.00 73.44 739 ILE A N 1
ATOM 5493 C CA . ILE A 1 739 ? 20.024 -21.310 -16.110 1.00 73.44 739 ILE A CA 1
ATOM 5494 C C . ILE A 1 739 ? 21.414 -20.832 -15.667 1.00 73.44 739 ILE A C 1
ATOM 5496 O O . ILE A 1 739 ? 22.233 -20.423 -16.492 1.00 73.44 739 ILE A O 1
ATOM 5500 N N . ARG A 1 740 ? 21.703 -20.877 -14.365 1.00 76.19 740 ARG A N 1
ATOM 5501 C CA . ARG A 1 740 ? 23.000 -20.463 -13.822 1.00 76.19 740 ARG A CA 1
ATOM 5502 C C . ARG A 1 740 ? 24.127 -21.376 -14.297 1.00 76.19 740 ARG A C 1
ATOM 5504 O O . ARG A 1 740 ? 25.227 -20.889 -14.549 1.00 76.19 740 ARG A O 1
ATOM 5511 N N . ASP A 1 741 ? 23.863 -22.669 -14.423 1.00 75.19 741 ASP A N 1
ATOM 5512 C CA . ASP A 1 741 ? 24.833 -23.634 -14.931 1.00 75.19 741 ASP A CA 1
ATOM 5513 C C . ASP A 1 741 ? 25.075 -23.428 -16.434 1.00 75.19 741 ASP A C 1
ATOM 5515 O O . ASP A 1 741 ? 26.229 -23.417 -16.866 1.00 75.19 741 ASP A O 1
ATOM 5519 N N . ALA A 1 742 ? 24.031 -23.114 -17.212 1.00 71.88 742 ALA A N 1
ATOM 5520 C CA . ALA A 1 742 ? 24.174 -22.694 -18.608 1.00 71.88 742 ALA A CA 1
ATOM 5521 C C . ALA A 1 742 ? 24.998 -21.397 -18.755 1.00 71.88 742 ALA A C 1
ATOM 5523 O O . ALA A 1 742 ? 25.850 -21.299 -19.636 1.00 71.88 742 ALA A O 1
ATOM 5524 N N . ALA A 1 743 ? 24.815 -20.423 -17.857 1.00 74.31 743 ALA A N 1
ATOM 5525 C CA . ALA A 1 743 ? 25.566 -19.161 -17.839 1.00 74.31 743 ALA A CA 1
ATOM 5526 C C . ALA A 1 743 ? 27.049 -19.311 -17.432 1.00 74.31 743 ALA A C 1
ATOM 5528 O O . ALA A 1 743 ? 27.829 -18.368 -17.566 1.00 74.31 743 ALA A O 1
ATOM 5529 N N . ARG A 1 744 ? 27.441 -20.475 -16.897 1.00 76.50 744 ARG A N 1
ATOM 5530 C CA . ARG A 1 744 ? 28.824 -20.816 -16.512 1.00 76.50 744 ARG A CA 1
ATOM 5531 C C . ARG A 1 744 ? 29.523 -21.731 -17.525 1.00 76.50 744 ARG A C 1
ATOM 5533 O O . ARG A 1 744 ? 30.692 -22.057 -17.329 1.00 76.50 744 ARG A O 1
ATOM 5540 N N . GLY A 1 745 ? 28.818 -22.169 -18.569 1.00 74.88 745 GLY A N 1
ATOM 5541 C CA . GLY A 1 745 ? 29.357 -23.025 -19.625 1.00 74.88 745 GLY A CA 1
ATOM 5542 C C . GLY A 1 745 ? 30.279 -22.280 -20.598 1.00 74.88 745 GLY A C 1
ATOM 5543 O O . GLY A 1 745 ? 30.184 -21.065 -20.756 1.00 74.88 745 GLY A O 1
ATOM 5544 N N . ALA A 1 746 ? 31.146 -23.026 -21.293 1.00 64.06 746 ALA A N 1
ATOM 5545 C CA . ALA A 1 746 ? 32.101 -22.488 -22.274 1.00 64.06 746 ALA A CA 1
ATOM 5546 C C . ALA A 1 746 ? 31.432 -21.774 -23.471 1.00 64.06 746 ALA A C 1
ATOM 5548 O O . ALA A 1 746 ? 32.042 -20.916 -24.111 1.00 64.06 746 ALA A O 1
ATOM 5549 N N . ASP A 1 747 ? 30.168 -22.093 -23.749 1.00 72.00 747 ASP A N 1
ATOM 5550 C CA . ASP A 1 747 ? 29.403 -21.498 -24.846 1.00 72.00 747 ASP A CA 1
ATOM 5551 C C . ASP A 1 747 ? 28.957 -20.056 -24.539 1.00 72.00 747 ASP A C 1
ATOM 5553 O O . ASP A 1 747 ? 28.756 -19.269 -25.464 1.00 72.00 747 ASP A O 1
ATOM 5557 N N . PHE A 1 748 ? 28.863 -19.667 -23.258 1.00 79.69 748 PHE A N 1
ATOM 5558 C CA . PHE A 1 748 ? 28.413 -18.332 -22.847 1.00 79.69 748 PHE A CA 1
ATOM 5559 C C . PHE A 1 748 ? 29.351 -17.220 -23.341 1.00 79.69 748 PHE A C 1
ATOM 5561 O O . PHE A 1 748 ? 28.890 -16.248 -23.940 1.00 79.69 748 PHE A O 1
ATOM 5568 N N . ASP A 1 749 ? 30.665 -17.384 -23.167 1.00 79.38 749 ASP A N 1
ATOM 5569 C CA . ASP A 1 749 ? 31.661 -16.388 -23.591 1.00 79.38 749 ASP A CA 1
ATOM 5570 C C . ASP A 1 749 ? 31.691 -16.229 -25.120 1.00 79.38 749 ASP A C 1
ATOM 5572 O O . ASP A 1 749 ? 31.879 -15.130 -25.648 1.00 79.38 749 ASP A O 1
ATOM 5576 N N . THR A 1 750 ? 31.451 -17.327 -25.840 1.00 79.56 750 THR A N 1
ATOM 5577 C CA . THR A 1 750 ? 31.406 -17.351 -27.307 1.00 79.56 750 THR A CA 1
ATOM 5578 C C . THR A 1 750 ? 30.155 -16.633 -27.820 1.00 79.56 750 THR A C 1
ATOM 5580 O O . THR A 1 750 ? 30.234 -15.812 -28.736 1.00 79.56 750 THR A O 1
ATOM 5583 N N . LEU A 1 751 ? 29.002 -16.865 -27.184 1.00 82.12 751 LEU A N 1
ATOM 5584 C CA . LEU A 1 751 ? 27.756 -16.151 -27.470 1.00 82.12 751 LEU A CA 1
ATOM 5585 C C . LEU A 1 751 ? 27.835 -14.665 -27.091 1.00 82.12 751 LEU A C 1
ATOM 5587 O O . LEU A 1 751 ? 27.264 -13.831 -27.790 1.00 82.12 751 LEU A O 1
ATOM 5591 N N . GLN A 1 752 ? 28.574 -14.312 -26.036 1.00 81.88 752 GLN A N 1
ATOM 5592 C CA . GLN A 1 752 ? 28.796 -12.921 -25.643 1.00 81.88 752 GLN A CA 1
ATOM 5593 C C . GLN A 1 752 ? 29.652 -12.164 -26.670 1.00 81.88 752 GLN A C 1
ATOM 5595 O O . GLN A 1 752 ? 29.308 -11.042 -27.046 1.00 81.88 752 GLN A O 1
ATOM 5600 N N . GLN A 1 753 ? 30.724 -12.782 -27.177 1.00 79.25 753 GLN A N 1
ATOM 5601 C CA . GLN A 1 753 ? 31.540 -12.209 -28.257 1.00 79.25 753 GLN A CA 1
ATOM 5602 C C . GLN A 1 753 ? 30.732 -12.034 -29.549 1.00 79.25 753 GLN A C 1
ATOM 5604 O O . GLN A 1 753 ? 30.831 -10.996 -30.206 1.00 79.25 753 GLN A O 1
ATOM 5609 N N . ALA A 1 754 ? 29.888 -13.013 -29.881 1.00 76.75 754 ALA A N 1
ATOM 5610 C CA . ALA A 1 754 ? 28.966 -12.914 -31.003 1.00 76.75 754 ALA A CA 1
ATOM 5611 C C . ALA A 1 754 ? 27.948 -11.775 -30.812 1.00 76.75 754 ALA A C 1
ATOM 5613 O O . ALA A 1 754 ? 27.748 -10.963 -31.711 1.00 76.75 754 ALA A O 1
ATOM 5614 N N . ALA A 1 755 ? 27.339 -11.647 -29.634 1.00 79.12 755 ALA A N 1
ATOM 5615 C CA . ALA A 1 755 ? 26.388 -10.573 -29.361 1.00 79.12 755 ALA A CA 1
ATOM 5616 C C . ALA A 1 755 ? 27.023 -9.172 -29.441 1.00 79.12 755 ALA A C 1
ATOM 5618 O O . ALA A 1 755 ? 26.376 -8.248 -29.933 1.00 79.12 755 ALA A O 1
ATOM 5619 N N . GLU A 1 756 ? 28.285 -9.012 -29.026 1.00 78.19 756 GLU A N 1
ATOM 5620 C CA . GLU A 1 756 ? 29.022 -7.746 -29.162 1.00 78.19 756 GLU A CA 1
ATOM 5621 C C . GLU A 1 756 ? 29.297 -7.399 -30.633 1.00 78.19 756 GLU A C 1
ATOM 5623 O O . GLU A 1 756 ? 29.122 -6.250 -31.044 1.00 78.19 756 GLU A O 1
ATOM 5628 N N . ALA A 1 757 ? 29.644 -8.394 -31.457 1.00 71.81 757 ALA A N 1
ATOM 5629 C CA . ALA A 1 757 ? 29.783 -8.214 -32.903 1.00 71.81 757 ALA A CA 1
ATOM 5630 C C . ALA A 1 757 ? 28.460 -7.799 -33.583 1.00 71.81 757 ALA A C 1
ATOM 5632 O O . ALA A 1 757 ? 28.480 -7.202 -34.658 1.00 71.81 757 ALA A O 1
ATOM 5633 N N . LEU A 1 758 ? 27.318 -8.070 -32.940 1.00 69.56 758 LEU A N 1
ATOM 5634 C CA . LEU A 1 758 ? 25.969 -7.748 -33.413 1.00 69.56 758 LEU A CA 1
ATOM 5635 C C . LEU A 1 758 ? 25.332 -6.541 -32.720 1.00 69.56 758 LEU A C 1
ATOM 5637 O O . LEU A 1 758 ? 24.131 -6.315 -32.882 1.00 69.56 758 LEU A O 1
ATOM 5641 N N . LYS A 1 759 ? 26.086 -5.743 -31.957 1.00 72.44 759 LYS A N 1
ATOM 5642 C CA . LYS A 1 759 ? 25.502 -4.629 -31.189 1.00 72.44 759 LYS A CA 1
ATOM 5643 C C . LYS A 1 759 ? 24.740 -3.617 -32.053 1.00 72.44 759 LYS A C 1
ATOM 5645 O O . LYS A 1 759 ? 23.736 -3.069 -31.598 1.00 72.44 759 LYS A O 1
ATOM 5650 N N . ASP A 1 760 ? 25.195 -3.429 -33.293 1.00 72.06 760 ASP A N 1
ATOM 5651 C CA . ASP A 1 760 ? 24.629 -2.490 -34.266 1.00 72.06 760 ASP A CA 1
ATOM 5652 C C . ASP A 1 760 ? 23.502 -3.115 -35.113 1.00 72.06 760 ASP A C 1
ATOM 5654 O O . ASP A 1 760 ? 22.828 -2.409 -35.865 1.00 72.06 760 ASP A O 1
ATOM 5658 N N . ALA A 1 761 ? 23.256 -4.425 -34.982 1.00 71.38 761 ALA A N 1
ATOM 5659 C CA . ALA A 1 761 ? 22.164 -5.106 -35.667 1.00 71.38 761 ALA A CA 1
ATOM 5660 C C . ALA A 1 761 ? 20.805 -4.766 -35.030 1.00 71.38 761 ALA A C 1
ATOM 5662 O O . ALA A 1 761 ? 20.655 -4.671 -33.800 1.00 71.38 761 ALA A O 1
ATOM 5663 N N . ALA A 1 762 ? 19.783 -4.615 -35.878 1.00 77.75 762 ALA A N 1
ATOM 5664 C CA . ALA A 1 762 ? 18.428 -4.345 -35.418 1.00 77.75 762 ALA A CA 1
ATOM 5665 C C . ALA A 1 762 ? 17.920 -5.505 -34.530 1.00 77.75 762 ALA A C 1
ATOM 5667 O O . ALA A 1 762 ? 18.189 -6.671 -34.822 1.00 77.75 762 ALA A O 1
ATOM 5668 N N . PRO A 1 763 ? 17.166 -5.233 -33.447 1.00 76.12 763 PRO A N 1
ATOM 5669 C CA . PRO A 1 763 ? 16.687 -6.277 -32.534 1.00 76.12 763 PRO A CA 1
ATOM 5670 C C . PRO A 1 763 ? 15.868 -7.381 -33.214 1.00 76.12 763 PRO A C 1
ATOM 5672 O O . PRO A 1 763 ? 15.917 -8.529 -32.778 1.00 76.12 763 PRO A O 1
ATOM 5675 N N . ALA A 1 764 ? 15.156 -7.036 -34.290 1.00 78.00 764 ALA A N 1
ATOM 5676 C CA . ALA A 1 764 ? 14.323 -7.952 -35.060 1.00 78.00 764 ALA A CA 1
ATOM 5677 C C . ALA A 1 764 ? 15.098 -8.804 -36.082 1.00 78.00 764 ALA A C 1
ATOM 5679 O O . ALA A 1 764 ? 14.502 -9.702 -36.667 1.00 78.00 764 ALA A O 1
ATOM 5680 N N . THR A 1 765 ? 16.393 -8.547 -36.316 1.00 80.00 765 THR A N 1
ATOM 5681 C CA . THR A 1 765 ? 17.183 -9.285 -37.314 1.00 80.00 765 THR A CA 1
ATOM 5682 C C . THR A 1 765 ? 17.302 -10.764 -36.916 1.00 80.00 765 THR A C 1
ATOM 5684 O O . THR A 1 765 ? 17.841 -11.049 -35.836 1.00 80.00 765 THR A O 1
ATOM 5687 N N . PRO A 1 766 ? 16.831 -11.710 -37.753 1.00 84.00 766 PRO A N 1
ATOM 5688 C CA . PRO A 1 766 ? 17.050 -13.138 -37.544 1.00 84.00 766 PRO A CA 1
ATOM 5689 C C . PRO A 1 766 ? 18.542 -13.462 -37.601 1.00 84.00 766 PRO A C 1
ATOM 5691 O O . PRO A 1 766 ? 19.241 -13.005 -38.503 1.00 84.00 766 PRO A O 1
ATOM 5694 N N . LEU A 1 767 ? 19.046 -14.278 -36.671 1.00 76.00 767 LEU A N 1
ATOM 5695 C CA . LEU A 1 767 ? 20.467 -14.653 -36.664 1.00 76.00 767 LEU A CA 1
ATOM 5696 C C . LEU A 1 767 ? 20.879 -15.419 -37.940 1.00 76.00 767 LEU A C 1
ATOM 5698 O O . LEU A 1 767 ? 22.025 -15.318 -38.368 1.00 76.00 767 LEU A O 1
ATOM 5702 N N . ALA A 1 768 ? 19.939 -16.121 -38.585 1.00 75.06 768 ALA A N 1
ATOM 5703 C CA . ALA A 1 768 ? 20.168 -16.828 -39.848 1.00 75.06 768 ALA A CA 1
ATOM 5704 C C . ALA A 1 768 ? 20.492 -15.884 -41.026 1.00 75.06 768 ALA A C 1
ATOM 5706 O O . ALA A 1 768 ? 21.395 -16.172 -41.810 1.00 75.06 768 ALA A O 1
ATOM 5707 N N . ASP A 1 769 ? 19.832 -14.723 -41.102 1.00 75.94 769 ASP A N 1
ATOM 5708 C CA . ASP A 1 769 ? 19.996 -13.760 -42.205 1.00 75.94 769 ASP A CA 1
ATOM 5709 C C . ASP A 1 769 ? 21.391 -13.103 -42.203 1.00 75.94 769 ASP A C 1
ATOM 5711 O O . ASP A 1 769 ? 21.888 -12.623 -43.227 1.00 75.94 769 ASP A O 1
ATOM 5715 N N . ILE A 1 770 ? 22.055 -13.101 -41.046 1.00 69.50 770 ILE A N 1
ATOM 5716 C CA . ILE A 1 770 ? 23.391 -12.529 -40.852 1.00 69.50 770 ILE A CA 1
ATOM 5717 C C . ILE A 1 770 ? 24.456 -13.411 -41.517 1.00 69.50 770 ILE A C 1
ATOM 5719 O O . ILE A 1 770 ? 25.314 -12.893 -42.235 1.00 69.50 770 ILE A O 1
ATOM 5723 N N . SER A 1 771 ? 24.370 -14.737 -41.346 1.00 67.00 771 SER A N 1
ATOM 5724 C CA . SER A 1 771 ? 25.265 -15.695 -42.018 1.00 67.00 771 SER A CA 1
ATOM 5725 C C . SER A 1 771 ? 25.128 -15.602 -43.543 1.00 67.00 771 SER A C 1
ATOM 5727 O O . SER A 1 771 ? 26.125 -15.541 -44.268 1.00 67.00 771 SER A O 1
ATOM 5729 N N . ASP A 1 772 ? 23.895 -15.481 -44.041 1.00 70.38 772 ASP A N 1
ATOM 5730 C CA . ASP A 1 772 ? 23.626 -15.390 -45.479 1.00 70.38 772 ASP A CA 1
ATOM 5731 C C . ASP A 1 772 ? 24.139 -14.087 -46.109 1.00 70.38 772 ASP A C 1
ATOM 5733 O O . ASP A 1 772 ? 24.701 -14.111 -47.209 1.00 70.38 772 ASP A O 1
ATOM 5737 N N . THR A 1 773 ? 24.050 -12.966 -45.388 1.00 69.56 773 THR A N 1
ATOM 5738 C CA . THR A 1 773 ? 24.611 -11.679 -45.834 1.00 69.56 773 THR A CA 1
ATOM 5739 C C . THR A 1 773 ? 26.141 -11.753 -45.965 1.00 69.56 773 THR A C 1
ATOM 5741 O O . THR A 1 773 ? 26.706 -11.339 -46.978 1.00 69.56 773 THR A O 1
ATOM 5744 N N . MET A 1 774 ? 26.832 -12.369 -44.997 1.00 65.12 774 MET A N 1
ATOM 5745 C CA . MET A 1 774 ? 28.296 -12.519 -45.033 1.00 65.12 774 MET A CA 1
ATOM 5746 C C . MET A 1 774 ? 28.776 -13.434 -46.175 1.00 65.12 774 MET A C 1
ATOM 5748 O O . MET A 1 774 ? 29.844 -13.203 -46.752 1.00 65.12 774 MET A O 1
ATOM 5752 N N . ARG A 1 775 ? 27.989 -14.453 -46.549 1.00 67.81 775 ARG A N 1
ATOM 5753 C CA . ARG A 1 775 ? 28.286 -15.320 -47.705 1.00 67.81 775 ARG A CA 1
ATOM 5754 C C . ARG A 1 775 ? 28.136 -14.584 -49.040 1.00 67.81 775 ARG A C 1
ATOM 5756 O O . ARG A 1 775 ? 28.942 -14.815 -49.943 1.00 67.81 775 ARG A O 1
ATOM 5763 N N . GLN A 1 776 ? 27.150 -13.693 -49.173 1.00 69.38 776 GLN A N 1
ATOM 5764 C CA . GLN A 1 776 ? 26.982 -12.874 -50.382 1.00 69.38 776 GLN A CA 1
ATOM 5765 C C . GLN A 1 776 ? 28.165 -11.918 -50.601 1.00 69.38 776 GLN A C 1
ATOM 5767 O O . GLN A 1 776 ? 28.700 -11.847 -51.712 1.00 69.38 776 GLN A O 1
ATOM 5772 N N . ASP A 1 777 ? 28.651 -11.269 -49.542 1.00 59.03 777 ASP A N 1
ATOM 5773 C CA . ASP A 1 777 ? 29.817 -10.376 -49.611 1.00 59.03 777 ASP A CA 1
ATOM 5774 C C . ASP A 1 777 ? 31.118 -11.120 -49.976 1.00 59.03 777 ASP A C 1
ATOM 5776 O O . ASP A 1 777 ? 31.955 -10.617 -50.741 1.00 59.03 777 ASP A O 1
ATOM 5780 N N . ALA A 1 778 ? 31.289 -12.352 -49.483 1.00 60.12 778 ALA A N 1
ATOM 5781 C CA . ALA A 1 778 ? 32.416 -13.211 -49.849 1.00 60.12 778 ALA A CA 1
ATOM 5782 C C . ALA A 1 778 ? 32.390 -13.590 -51.343 1.00 60.12 778 ALA A C 1
ATOM 5784 O O . ALA A 1 778 ? 33.423 -13.520 -52.015 1.00 60.12 778 ALA A O 1
ATOM 5785 N N . ALA A 1 779 ? 31.210 -13.909 -51.886 1.00 64.12 779 ALA A N 1
ATOM 5786 C CA . ALA A 1 779 ? 31.031 -14.236 -53.302 1.00 64.12 779 ALA A CA 1
ATOM 5787 C C . ALA A 1 779 ? 31.329 -13.040 -54.226 1.00 64.12 779 ALA A C 1
ATOM 5789 O O . ALA A 1 779 ? 31.977 -13.195 -55.265 1.00 64.12 779 ALA A O 1
ATOM 5790 N N . HIS A 1 780 ? 30.922 -11.830 -53.831 1.00 62.00 780 HIS A N 1
ATOM 5791 C CA . HIS A 1 780 ? 31.245 -10.602 -54.565 1.00 62.00 780 HIS A CA 1
ATOM 5792 C C . HIS A 1 780 ? 32.757 -10.320 -54.587 1.00 62.00 780 HIS A C 1
ATOM 5794 O O . HIS A 1 780 ? 33.308 -9.946 -55.625 1.00 62.00 780 HIS A O 1
ATOM 5800 N N . THR A 1 781 ? 33.443 -10.557 -53.466 1.00 56.88 781 THR A N 1
ATOM 5801 C CA . THR A 1 781 ? 34.899 -10.375 -53.341 1.00 56.88 781 THR A CA 1
ATOM 5802 C C . THR A 1 781 ? 35.677 -11.373 -54.210 1.00 56.88 781 THR A C 1
ATOM 5804 O O . THR A 1 781 ? 36.636 -10.989 -54.882 1.00 56.88 781 THR A O 1
ATOM 5807 N N . ALA A 1 782 ? 35.234 -12.633 -54.272 1.00 61.41 782 ALA A N 1
ATOM 5808 C CA . ALA A 1 782 ? 35.827 -13.663 -55.129 1.00 61.41 782 ALA A CA 1
ATOM 5809 C C . ALA A 1 782 ? 35.728 -13.301 -56.625 1.00 61.41 782 ALA A C 1
ATOM 5811 O O . ALA A 1 782 ? 36.716 -13.366 -57.360 1.00 61.41 782 ALA A O 1
ATOM 5812 N N . GLY A 1 783 ? 34.560 -12.815 -57.065 1.00 61.66 783 GLY A N 1
ATOM 5813 C CA . GLY A 1 783 ? 34.335 -12.396 -58.454 1.00 61.66 783 GLY A CA 1
ATOM 5814 C C . GLY A 1 783 ? 35.146 -11.166 -58.890 1.00 61.66 783 GLY A C 1
ATOM 5815 O O . GLY A 1 783 ? 35.350 -10.956 -60.089 1.00 61.66 783 GLY A O 1
ATOM 5816 N N . PHE A 1 784 ? 35.610 -10.349 -57.941 1.00 58.47 784 PHE A N 1
ATOM 5817 C CA . PHE A 1 784 ? 36.537 -9.242 -58.189 1.00 58.47 784 PHE A CA 1
ATOM 5818 C C . PHE A 1 784 ? 37.984 -9.739 -58.337 1.00 58.47 784 PHE A C 1
ATOM 5820 O O . PHE A 1 784 ? 38.665 -9.374 -59.294 1.00 58.47 784 PHE A O 1
ATOM 5827 N N . ILE A 1 785 ? 38.439 -10.623 -57.442 1.00 57.00 785 ILE A N 1
ATOM 5828 C CA . ILE A 1 785 ? 39.805 -11.178 -57.454 1.00 57.00 785 ILE A CA 1
ATOM 5829 C C . ILE A 1 785 ? 40.056 -12.023 -58.713 1.00 57.00 785 ILE A C 1
ATOM 5831 O O . ILE A 1 785 ? 41.115 -11.901 -59.332 1.00 57.00 785 ILE A O 1
ATOM 5835 N N . GLN A 1 786 ? 39.076 -12.826 -59.139 1.00 58.97 786 GLN A N 1
ATOM 5836 C CA . GLN A 1 786 ? 39.178 -13.655 -60.343 1.00 58.97 786 GLN A CA 1
ATOM 5837 C C . GLN A 1 786 ? 39.417 -12.814 -61.610 1.00 58.97 786 GLN A C 1
ATOM 5839 O O . GLN A 1 786 ? 40.314 -13.115 -62.398 1.00 58.97 786 GLN A O 1
ATOM 5844 N N . ARG A 1 787 ? 38.687 -11.702 -61.764 1.00 57.84 787 ARG A N 1
ATOM 5845 C CA . ARG A 1 787 ? 38.844 -10.786 -62.906 1.00 57.84 787 ARG A CA 1
ATOM 5846 C C . ARG A 1 787 ? 40.213 -10.103 -62.936 1.00 57.84 787 ARG A C 1
ATOM 5848 O O . ARG A 1 787 ? 40.769 -9.891 -64.007 1.00 57.84 787 ARG A O 1
ATOM 5855 N N . VAL A 1 788 ? 40.794 -9.810 -61.771 1.00 55.28 788 VAL A N 1
ATOM 5856 C CA . VAL A 1 788 ? 42.156 -9.255 -61.660 1.00 55.28 788 VAL A CA 1
ATOM 5857 C C . VAL A 1 788 ? 43.224 -10.282 -62.073 1.00 55.28 788 VAL A C 1
ATOM 5859 O O . VAL A 1 788 ? 44.222 -9.915 -62.692 1.00 55.28 788 VAL A O 1
ATOM 5862 N N . GLN A 1 789 ? 43.016 -11.572 -61.785 1.00 55.88 789 GLN A N 1
ATOM 5863 C CA . GLN A 1 789 ? 43.948 -12.651 -62.142 1.00 55.88 789 GLN A CA 1
ATOM 5864 C C . GLN A 1 789 ? 43.892 -13.035 -63.634 1.00 55.88 789 GLN A C 1
ATOM 5866 O O . GLN A 1 789 ? 44.931 -13.327 -64.232 1.00 55.88 789 GLN A O 1
ATOM 5871 N N . GLU A 1 790 ? 42.712 -12.989 -64.264 1.00 55.91 790 GLU A N 1
ATOM 5872 C CA . GLU A 1 790 ? 42.510 -13.285 -65.698 1.00 55.91 790 GLU A CA 1
ATOM 5873 C C . GLU A 1 790 ? 43.258 -12.305 -66.633 1.00 55.91 790 GLU A C 1
ATOM 5875 O O . GLU A 1 790 ? 43.683 -12.674 -67.734 1.00 55.91 790 GLU A O 1
ATOM 5880 N N . ILE A 1 791 ? 43.536 -11.085 -66.159 1.00 55.44 791 ILE A N 1
ATOM 5881 C CA . ILE A 1 791 ? 44.310 -10.050 -66.873 1.00 55.44 791 ILE A CA 1
ATOM 5882 C C . ILE A 1 791 ? 45.811 -10.402 -66.980 1.00 55.44 791 ILE A C 1
ATOM 5884 O O . ILE A 1 791 ? 46.544 -9.804 -67.767 1.00 55.44 791 ILE A O 1
ATOM 5888 N N . GLY A 1 792 ? 46.285 -11.449 -66.293 1.00 51.94 792 GLY A N 1
ATOM 5889 C CA . GLY A 1 792 ? 47.635 -11.992 -66.483 1.00 51.94 792 GLY A CA 1
ATOM 5890 C C . GLY A 1 792 ? 48.745 -11.226 -65.761 1.00 51.94 792 GLY A C 1
ATOM 5891 O O . GLY A 1 792 ? 49.923 -11.444 -66.053 1.00 51.94 792 GLY A O 1
ATOM 5892 N N . LEU A 1 793 ? 48.397 -10.382 -64.789 1.00 46.06 793 LEU A N 1
ATOM 5893 C CA . LEU A 1 793 ? 49.353 -9.857 -63.819 1.00 46.06 793 LEU A CA 1
ATOM 5894 C C . LEU A 1 793 ? 49.790 -11.016 -62.908 1.00 46.06 793 LEU A C 1
ATOM 5896 O O . LEU A 1 793 ? 49.135 -11.343 -61.920 1.00 46.06 793 LEU A O 1
ATOM 5900 N N . ARG A 1 794 ? 50.879 -11.699 -63.283 1.00 41.47 794 ARG A N 1
ATOM 5901 C CA . ARG A 1 794 ? 51.622 -12.539 -62.332 1.00 41.47 794 ARG A CA 1
ATOM 5902 C C . ARG A 1 794 ? 52.195 -11.633 -61.218 1.00 41.47 794 ARG A C 1
ATOM 5904 O O . ARG A 1 794 ? 52.442 -10.469 -61.514 1.00 41.47 794 ARG A O 1
ATOM 5911 N N . PRO A 1 795 ? 52.353 -12.165 -59.988 1.00 39.16 795 PRO A N 1
ATOM 5912 C CA . PRO A 1 795 ? 52.408 -11.423 -58.721 1.00 39.16 795 PRO A CA 1
ATOM 5913 C C . PRO A 1 795 ? 53.234 -10.139 -58.678 1.00 39.16 795 PRO A C 1
ATOM 5915 O O . PRO A 1 795 ? 54.346 -10.154 -59.253 1.00 39.16 795 PRO A O 1
#

pLDDT: mean 72.94, std 14.58, range [33.56, 94.94]

Secondary structure (DSSP, 8-state):
-HHHHHHHHHHTT---EE--S---HHHHHHHHHTT-EEE--SSSHHHHHHHS--PPPB--TTTPPTTS--B-SHHHHHHHHHHHHTTSTT--------------HHHHHHHHT-GGGS-TT--GGGSHHHHHHHHT-----S-SS---THHHH-TTSPPPPPSS---HHHHHHHIIIIIS---------TTS-HHHHHHHHHHHHHHTT-------SSHHHHHHHHHHHHHTT-GGG-----STT--HHHHHHHHHHHHH-------HHHHHHHHHHHHHHHHHHHHHHHHHTSEEGGGTEEHHHHHHHHHHHTTS---GGGTT---TTGGG--HHHHHHHHHHHHHHHHHHHHHHHHH--GGG-TTTT-------HHHHHHHHHHHHHHHHHHHHHHHHHHHHHHTT-PPPSSHHHHHHHHHHHHTSPPPPTTS-HHHHHHHHHHTTSHHHHHHHHHHHHHHHHHHHHHHHHHHHHH-HHHHHHHH-SHHHHHHHHHHH-S--GGGGTTHHHHHHHHHHHHHHHHHHHHHHHHHHT-S-TT---BHHHHHHHHHHHHHHHS--HHHHHHHHHHTT-SSHHHHHHHHHHHHHHHHHHHHHHHHHH---GGGS--HHHHHHHHHHHHH--TTHHHH-HHHHHHHHHHHHTT----SHHHHHHHHHHHHHHHHHHHHHHT-HHHHHHHGGG--GGG--HHHHHHHHHHHHHHHHHT-SS-HHHHHHHHHHHHS-HHHHHHHHHHTTSHHHHHHHHHHHHTTTS-TT-BHHHHHHHHHHHHHHHHHHHHHHHHTT---

Sequence (795 aa):
EPMALIRAILRRKVSNLKVVGSAHGIDVDLLCGAGAVSVSAESYVGFEQDFGMALPEFQTEDEAEPGIGAITTPEAYFDAVTTMAAQRKGWRVRRFGTFAPFTFGNIAIFHDLAPENWPGDAALEQRPLIAGLLGGRQLGALGDGSTDDTLLEDRSTAPAPLVMDADASQYAIVHAAAIHEQDLAVQGPPGTGKSQTIVNLIAAALHQGKRVLFVAEKAAALDVVAKRLESVGLGEFCMDLHGPGARREEVLADLKARIDASAGPGNAARLKQALDEANRLKTSLTAYANAINTEHGSLGLTVHDIIWKEQATRTIDLPTAIDDITLEGAAGITPYVVDEAHDLLNRIAAADQSFRADHGSPDAHPWRPIGETAIPQHQRQTLVRLAGAWRQALEALIETEAGWRGIGIDPPASPAALRAAVQGAAQLPAPDPDRDPAVDATLFTTLNTPEAQSKLREYLEAADHRTNALSVLATAFEDVEAAKAQNGLAPLAAALESLIGERPVSALNGIEQRRLAEAAAWDGVTDHARQFIQAIGVEEPGNSATAGALRRALAAAAILRDTPPAALLWRLAIAGDRDATAAVHRAMAERDVVLASKQQLETETGISLDHLGDAQAIANDQASCRAAGFMAGLFDSNFKAARLRARGAGCIAKDKATLVEAFGKALTCRKQETAFTNDPAHIRQLHSAFQGMDTDFDGLLAAATVGDAIRAAFGGFEPEAVYARQVLLGAENGRFADIRDAARGADFDTLQQAAEALKDAAPATPLADISDTMRQDAAHTAGFIQRVQEIGLRP